Protein AF-0000000075422858 (afdb_homodimer)

Secondary structure (DSSP, 8-state):
--------HHHHHHHH--S-----GGGGSS-----GGGSGGG-HHHHS-HHHHHHHHTTTS-HHHHTTEEEEEE--SS---TTSEEEEEEE-GGGHHHHHHHHHHH-S-EEEEEE---SSGGG-HHHHHHHHHHHHHHHH-HHHHHHEEEEEE-----HHHHHS----BHHHHHHHHHT--SSEEEE--TTEEE-TTHHHHHHTTHHHHHTT-EEEE-EEEE-S--TT-SS---------SHHHHHHHHHTTSEEE--TTS-TT-STT-HHHHHH-SS-EE--S--TT---EEEEESSTTPPPPPTTSBS-HHHHHHHHHHTT--EEE-SS--EEE----TT-TTTS----HHHHHHHHHHHHHHHHHHHHHHHHHHHHTT-TTSGGGHHHHHHSHHHHHHHTTTT---TT-/--------HHHHHHHH--S-----GGGGSS-----GGGSGGG-HHHHS-HHHHHHHHTTTS-HHHHTTEEEEEE--SS---TTSEEEEEEE-GGGHHHHHHHHHHH-S-EEEEEE---SSGGG-HHHHHHHHHHHHHHHH-HHHHHHEEEEEE-----HHHHHS----BHHHHHHHHHT--SSEEEE--TTEEE-TTHHHHHHTTHHHHTTT-EEEE-EEEE-S-S----S---------SHHHHHHHHHTTSEEE--TTS-TT-STT-HHHHHH-SS-EE--S--TT---EEEEESSTTPPPPPTTSBS-HHHHHHHHHHTT--EEEPSS--EEE----TT-TTTS----HHHHHHHHHHHHHHHHHHHHHHHHHHHHTT-TTSGGGHHHHHHSHHHHHHHTTTT---TT-

Foldseek 3Di:
DPCPPPPDPVVVCCVLPPPDDDDDPPPPPDDPPPPVLVPPPPVVVVVDDPLVVQCVVPVQDDSQFSVQKAWQPPPAPADDDQLFEEEEEEDELVCVVLVVVQLVFQLAAYQYEYEAADPVHCPDPSNVVSVVVVVVVCVVDVSCSRHYGYMYTHDDDDPVVNVAPDAAFLVSVLSSLVNDNYFKYWHDDSQKHWGNCQRVQVSVCSVQQVVFAKEFAWEKEFDPVPPPPPPPPPPPVPDRWLVSQLVCVVVVGMFTDFPPDDTQPDQLHPVCLNPDPDKDFSPDDDQQGATTMMHTSDDLQDRQDRNTGPRNSSRVLLSVQQQHTYIYDSIIHMYGHDPDPPDSHNPPPPDPVSVVVRVVVSVVSNLVSLVVSVVVCSVVVNCPPSSRVSSVVSNVVSCVVVCVPVDDPVPD/DPCPPPPDPVVVCCVLPDPPDDDDPPPVPDDPPPPVLVPPPPVVVVVDDQLVVQCVVPVQDDSQQSVQKAWQPPPAPADDDQLFEEEEEEDELVCVVLVVVQLVFQLAAYQYEYEAADPVHCPDPSNVVSVVVVVVVCVVDVSCSRHYGYMYTHDDDDPVCNVAPDAAFLVSVLSSLVNDNYFKYWHDDSQKHWGNCQRVLVSVCSVQQVVFAKEFAWEKEFDPVPPPPDPDPPPPVPDRWLVSQLVCVVVVGMFTDFPPDDTQPDQLHPVCLNPDPDKDFSPDDDQQGATTMMHTSDDLQDRQDRNTGPRNSSRVLLSVQQQHTYIYDSIIHMYGHDPDPPDSHNPPPPDPVSVVVRVVVSVVSNLVSLVVSVVVCSVVVNCPPSSRVSSVVSNVVSCVVVCPPVDDPVPD

InterPro domains:
  IPR051292 Alpha-1,3-xylosyltransferase/Beta-1,3-glucuronyltransferase [PTHR12270] (73-338)

Structure (mmCIF, N/CA/C/O backbone):
data_AF-0000000075422858-model_v1
#
loop_
_entity.id
_entity.type
_entity.pdbx_description
1 polymer 'Glycosyltransferase family 49 protein'
#
loop_
_atom_site.group_PDB
_atom_site.id
_atom_site.type_symbol
_atom_site.label_atom_id
_atom_site.label_alt_id
_atom_site.label_comp_id
_atom_site.label_asym_id
_atom_site.label_entity_id
_atom_site.label_seq_id
_atom_site.pdbx_PDB_ins_code
_atom_site.Cartn_x
_atom_site.Cartn_y
_atom_site.Cartn_z
_atom_site.occupancy
_atom_site.B_iso_or_equiv
_atom_site.auth_seq_id
_atom_site.auth_comp_id
_atom_site.auth_asym_id
_atom_site.auth_atom_id
_atom_site.pdbx_PDB_model_num
ATOM 1 N N . MET A 1 1 ? -35.188 12.609 -33.375 1 19.25 1 MET A N 1
ATOM 2 C CA . MET A 1 1 ? -35.781 12.391 -32.062 1 19.25 1 MET A CA 1
ATOM 3 C C . MET A 1 1 ? -34.906 11.484 -31.203 1 19.25 1 MET A C 1
ATOM 5 O O . MET A 1 1 ? -34.75 10.297 -31.5 1 19.25 1 MET A O 1
ATOM 9 N N . ALA A 1 2 ? -33.781 11.977 -30.656 1 20.12 2 ALA A N 1
ATOM 10 C CA . ALA A 1 2 ? -32.5 11.477 -30.141 1 20.12 2 ALA A CA 1
ATOM 11 C C . ALA A 1 2 ? -32.719 10.688 -28.859 1 20.12 2 ALA A C 1
ATOM 13 O O . ALA A 1 2 ? -33.156 11.234 -27.844 1 20.12 2 ALA A O 1
ATOM 14 N N . PHE A 1 3 ? -33.25 9.516 -28.922 1 20.92 3 PHE A N 1
ATOM 15 C CA . PHE A 1 3 ? -33.719 8.656 -27.844 1 20.92 3 PHE A CA 1
ATOM 16 C C . PHE A 1 3 ? -32.625 8.391 -26.828 1 20.92 3 PHE A C 1
ATOM 18 O O . PHE A 1 3 ? -31.656 7.703 -27.125 1 20.92 3 PHE A O 1
ATOM 25 N N . SER A 1 4 ? -32.344 9.344 -26 1 22.23 4 SER A N 1
ATOM 26 C CA . SER A 1 4 ? -31.469 9.508 -24.844 1 22.23 4 SER A CA 1
ATOM 27 C C . SER A 1 4 ? -31.734 8.438 -23.797 1 22.23 4 SER A C 1
ATOM 29 O O . SER A 1 4 ? -32.781 8.461 -23.125 1 22.23 4 SER A O 1
ATOM 31 N N . ILE A 1 5 ? -31.531 7.23 -24.141 1 25.86 5 ILE A N 1
ATOM 32 C CA . ILE A 1 5 ? -31.938 6.176 -23.203 1 25.86 5 ILE A CA 1
ATOM 33 C C . ILE A 1 5 ? -31.234 6.379 -21.859 1 25.86 5 ILE A C 1
ATOM 35 O O . ILE A 1 5 ? -30 6.336 -21.781 1 25.86 5 ILE A O 1
ATOM 39 N N . LEU A 1 6 ? -31.812 7.094 -20.906 1 24.94 6 LEU A N 1
ATOM 40 C CA . LEU A 1 6 ? -31.594 7.402 -19.5 1 24.94 6 LEU A CA 1
ATOM 41 C C . LEU A 1 6 ? -31.5 6.129 -18.672 1 24.94 6 LEU A C 1
ATOM 43 O O . LEU A 1 6 ? -32.438 5.328 -18.641 1 24.94 6 LEU A O 1
ATOM 47 N N . PHE A 1 7 ? -30.406 5.492 -18.75 1 30.27 7 PHE A N 1
ATOM 48 C CA . PHE A 1 7 ? -30.266 4.359 -17.828 1 30.27 7 PHE A CA 1
ATOM 49 C C . PHE A 1 7 ? -30.688 4.75 -16.422 1 30.27 7 PHE A C 1
ATOM 51 O O . PHE A 1 7 ? -30.188 5.73 -15.867 1 30.27 7 PHE A O 1
ATOM 58 N N . SER A 1 8 ? -31.922 4.453 -16.016 1 29.77 8 SER A N 1
ATOM 59 C CA . SER A 1 8 ? -32.344 4.746 -14.648 1 29.77 8 SER A CA 1
ATOM 60 C C . SER A 1 8 ? -31.484 4.047 -13.617 1 29.77 8 SER A C 1
ATOM 62 O O . SER A 1 8 ? -30.812 3.053 -13.93 1 29.77 8 SER A O 1
ATOM 64 N N . ILE A 1 9 ? -31.266 4.668 -12.523 1 31.84 9 ILE A N 1
ATOM 65 C CA . ILE A 1 9 ? -30.625 4.262 -11.281 1 31.84 9 ILE A CA 1
ATOM 66 C C . ILE A 1 9 ? -31.078 2.854 -10.898 1 31.84 9 ILE A C 1
ATOM 68 O O . ILE A 1 9 ? -30.266 2.037 -10.445 1 31.84 9 ILE A O 1
ATOM 72 N N . THR A 1 10 ? -32.312 2.578 -11.297 1 31.08 10 THR A N 1
ATOM 73 C CA . THR A 1 10 ? -32.938 1.33 -10.883 1 31.08 10 THR A CA 1
ATOM 74 C C . THR A 1 10 ? -32.281 0.137 -11.57 1 31.08 10 THR A C 1
ATOM 76 O O . THR A 1 10 ? -32.062 -0.902 -10.938 1 31.08 10 THR A O 1
ATOM 79 N N . GLN A 1 11 ? -32.094 0.259 -12.852 1 30.33 11 GLN A N 1
ATOM 80 C CA . GLN A 1 11 ? -31.594 -0.903 -13.57 1 30.33 11 GLN A CA 1
ATOM 81 C C . GLN A 1 11 ? -30.156 -1.201 -13.195 1 30.33 11 GLN A C 1
ATOM 83 O O . GLN A 1 11 ? -29.75 -2.365 -13.102 1 30.33 11 GLN A O 1
ATOM 88 N N . LEU A 1 12 ? -29.422 -0.182 -13 1 30.98 12 LEU A N 1
ATOM 89 C CA . LEU A 1 12 ? -28.078 -0.455 -12.5 1 30.98 12 LEU A CA 1
ATOM 90 C C . LEU A 1 12 ? -28.125 -1.146 -11.141 1 30.98 12 LEU A C 1
ATOM 92 O O . LEU A 1 12 ? -27.359 -2.074 -10.883 1 30.98 12 LEU A O 1
ATOM 96 N N . VAL A 1 13 ? -29.141 -0.773 -10.359 1 32.25 13 VAL A N 1
ATOM 97 C CA . VAL A 1 13 ? -29.344 -1.353 -9.031 1 32.25 13 VAL A CA 1
ATOM 98 C C . VAL A 1 13 ? -29.781 -2.812 -9.172 1 32.25 13 VAL A C 1
ATOM 100 O O . VAL A 1 13 ? -29.25 -3.686 -8.477 1 32.25 13 VAL A O 1
ATOM 103 N N . LYS A 1 14 ? -30.891 -3.096 -9.914 1 33.5 14 LYS A N 1
ATOM 104 C CA . LYS A 1 14 ? -31.406 -4.449 -10.078 1 33.5 14 LYS A CA 1
ATOM 105 C C . LYS A 1 14 ? -30.328 -5.402 -10.578 1 33.5 14 LYS A C 1
ATOM 107 O O . LYS A 1 14 ? -30.281 -6.566 -10.172 1 33.5 14 LYS A O 1
ATOM 112 N N . TYR A 1 15 ? -29.625 -5.055 -11.633 1 29.08 15 TYR A N 1
ATOM 113 C CA . TYR A 1 15 ? -28.578 -5.875 -12.227 1 29.08 15 TYR A CA 1
ATOM 114 C C . TYR A 1 15 ? -27.438 -6.09 -11.234 1 29.08 15 TYR A C 1
ATOM 116 O O . TYR A 1 15 ? -26.859 -7.184 -11.164 1 29.08 15 TYR A O 1
ATOM 124 N N . THR A 1 16 ? -26.891 -5.02 -10.656 1 29.94 16 THR A N 1
ATOM 125 C CA . THR A 1 16 ? -25.812 -5.148 -9.688 1 29.94 16 THR A CA 1
ATOM 126 C C . THR A 1 16 ? -26.328 -5.73 -8.375 1 29.94 16 THR A C 1
ATOM 128 O O . THR A 1 16 ? -25.562 -6.293 -7.598 1 29.94 16 THR A O 1
ATOM 131 N N . PHE A 1 17 ? -27.531 -5.199 -7.891 1 32.94 17 PHE A N 1
ATOM 132 C CA . PHE A 1 17 ? -28.062 -5.445 -6.559 1 32.94 17 PHE A CA 1
ATOM 133 C C . PHE A 1 17 ? -29.156 -6.516 -6.605 1 32.94 17 PHE A C 1
ATOM 135 O O . PHE A 1 17 ? -30.344 -6.199 -6.738 1 32.94 17 PHE A O 1
ATOM 142 N N . GLY A 1 18 ? -29.016 -7.613 -7.309 1 27.75 18 GLY A N 1
ATOM 143 C CA . GLY A 1 18 ? -30.078 -8.539 -6.93 1 27.75 18 GLY A CA 1
ATOM 144 C C . GLY A 1 18 ? -30.375 -8.531 -5.441 1 27.75 18 GLY A C 1
ATOM 145 O O . GLY A 1 18 ? -29.656 -7.898 -4.664 1 27.75 18 GLY A O 1
ATOM 146 N N . ASN A 1 19 ? -31.406 -9.352 -4.879 1 25.61 19 ASN A N 1
ATOM 147 C CA . ASN A 1 19 ? -32.156 -9.375 -3.627 1 25.61 19 ASN A CA 1
ATOM 148 C C . ASN A 1 19 ? -31.219 -9.484 -2.424 1 25.61 19 ASN A C 1
ATOM 150 O O . ASN A 1 19 ? -31.203 -10.508 -1.741 1 25.61 19 ASN A O 1
ATOM 154 N N . TYR A 1 20 ? -30.031 -8.969 -2.535 1 24.62 20 TYR A N 1
ATOM 155 C CA . TYR A 1 20 ? -29.219 -9.383 -1.398 1 24.62 20 TYR A CA 1
ATOM 156 C C . TYR A 1 20 ? -29.641 -8.648 -0.131 1 24.62 20 TYR A C 1
ATOM 158 O O . TYR A 1 20 ? -29.844 -7.43 -0.153 1 24.62 20 TYR A O 1
ATOM 166 N N . GLY A 1 21 ? -30.375 -9.266 0.836 1 22.66 21 GLY A N 1
ATOM 167 C CA . GLY A 1 21 ? -30.812 -8.891 2.174 1 22.66 21 GLY A CA 1
ATOM 168 C C . GLY A 1 21 ? -29.75 -8.133 2.951 1 22.66 21 GLY A C 1
ATOM 169 O O . GLY A 1 21 ? -28.547 -8.336 2.74 1 22.66 21 GLY A O 1
ATOM 170 N N . ILE A 1 22 ? -30.016 -7.02 3.518 1 24.23 22 ILE A N 1
ATOM 171 C CA . ILE A 1 22 ? -29.484 -5.91 4.305 1 24.23 22 ILE A CA 1
ATOM 172 C C . ILE A 1 22 ? -28.844 -6.449 5.578 1 24.23 22 ILE A C 1
ATOM 174 O O . ILE A 1 22 ? -29.531 -6.977 6.457 1 24.23 22 ILE A O 1
ATOM 178 N N . TYR A 1 23 ? -27.672 -7.16 5.613 1 24.52 23 TYR A N 1
ATOM 179 C CA . TYR A 1 23 ? -27.188 -7.477 6.953 1 24.52 23 TYR A CA 1
ATOM 180 C C . TYR A 1 23 ? -26.672 -6.227 7.656 1 24.52 23 TYR A C 1
ATOM 182 O O . TYR A 1 23 ? -26.078 -5.348 7.02 1 24.52 23 TYR A O 1
ATOM 190 N N . SER A 1 24 ? -27.141 -5.832 8.789 1 23.22 24 SER A N 1
ATOM 191 C CA . SER A 1 24 ? -26.891 -4.766 9.758 1 23.22 24 SER A CA 1
ATOM 192 C C . SER A 1 24 ? -25.438 -4.746 10.195 1 23.22 24 SER A C 1
ATOM 194 O O . SER A 1 24 ? -24.859 -5.793 10.484 1 23.22 24 SER A O 1
ATOM 196 N N . SER A 1 25 ? -24.594 -3.76 9.906 1 27.94 25 SER A N 1
ATOM 197 C CA . SER A 1 25 ? -23.25 -3.273 10.188 1 27.94 25 SER A CA 1
ATOM 198 C C . SER A 1 25 ? -22.922 -3.357 11.672 1 27.94 25 SER A C 1
ATOM 200 O O . SER A 1 25 ? -21.812 -2.998 12.102 1 27.94 25 SER A O 1
ATOM 202 N N . GLU A 1 26 ? -23.859 -3.459 12.625 1 27.06 26 GLU A N 1
ATOM 203 C CA . GLU A 1 26 ? -23.547 -3.24 14.039 1 27.06 26 GLU A CA 1
ATOM 204 C C . GLU A 1 26 ? -22.484 -4.223 14.523 1 27.06 26 GLU A C 1
ATOM 206 O O . GLU A 1 26 ? -21.734 -3.92 15.453 1 27.06 26 GLU A O 1
ATOM 211 N N . PHE A 1 27 ? -22.594 -5.52 14.164 1 27.06 27 PHE A N 1
ATOM 212 C CA . PHE A 1 27 ? -22.016 -6.551 15.016 1 27.06 27 PHE A CA 1
ATOM 213 C C . PHE A 1 27 ? -20.5 -6.637 14.82 1 27.06 27 PHE A C 1
ATOM 215 O O . PHE A 1 27 ? -19.828 -7.457 15.453 1 27.06 27 PHE A O 1
ATOM 222 N N . LEU A 1 28 ? -20.047 -6.105 13.773 1 29.64 28 LEU A N 1
ATOM 223 C CA . LEU A 1 28 ? -18.672 -6.559 13.609 1 29.64 28 LEU A CA 1
ATOM 224 C C . LEU A 1 28 ? -17.75 -5.82 14.57 1 29.64 28 LEU A C 1
ATOM 226 O O . LEU A 1 28 ? -16.516 -5.848 14.406 1 29.64 28 LEU A O 1
ATOM 230 N N . GLU A 1 29 ? -18.188 -4.953 15.406 1 30.06 29 GLU A N 1
ATOM 231 C CA . GLU A 1 29 ? -17.25 -4.184 16.219 1 30.06 29 GLU A CA 1
ATOM 232 C C . GLU A 1 29 ? -16.312 -5.102 17 1 30.06 29 GLU A C 1
ATOM 234 O O . GLU A 1 29 ? -15.086 -4.953 16.922 1 30.06 29 GLU A O 1
ATOM 239 N N . ASN A 1 30 ? -16.562 -5.23 18.438 1 29.98 30 ASN A N 1
ATOM 240 C CA . ASN A 1 30 ? -15.695 -5.254 19.609 1 29.98 30 ASN A CA 1
ATOM 241 C C . ASN A 1 30 ? -15.172 -6.656 19.906 1 29.98 30 ASN A C 1
ATOM 243 O O . ASN A 1 30 ? -14.742 -6.949 21.016 1 29.98 30 ASN A O 1
ATOM 247 N N . GLN A 1 31 ? -15.734 -7.648 19.25 1 27.81 31 GLN A N 1
ATOM 248 C CA . GLN A 1 31 ? -15.133 -8.773 19.953 1 27.81 31 GLN A CA 1
ATOM 249 C C . GLN A 1 31 ? -13.68 -8.977 19.531 1 27.81 31 GLN A C 1
ATOM 251 O O . GLN A 1 31 ? -13.391 -9.062 18.328 1 27.81 31 GLN A O 1
ATOM 256 N N . PRO A 1 32 ? -12.719 -8.641 20.469 1 30.05 32 PRO A N 1
ATOM 257 C CA . PRO A 1 32 ? -11.328 -8.992 20.172 1 30.05 32 PRO A CA 1
ATOM 258 C C . PRO A 1 32 ? -11.188 -10.391 19.578 1 30.05 32 PRO A C 1
ATOM 260 O O . PRO A 1 32 ? -11.586 -11.375 20.203 1 30.05 32 PRO A O 1
ATOM 263 N N . ILE A 1 33 ? -11.508 -10.547 18.391 1 31 33 ILE A N 1
ATOM 264 C CA . ILE A 1 33 ? -11.117 -11.852 17.859 1 31 33 ILE A CA 1
ATOM 265 C C . ILE A 1 33 ? -9.664 -12.141 18.203 1 31 33 ILE A C 1
ATOM 267 O O . ILE A 1 33 ? -8.758 -11.383 17.844 1 31 33 ILE A O 1
ATOM 271 N N . PHE A 1 34 ? -9.5 -12.914 19.25 1 29.61 34 PHE A N 1
ATOM 272 C CA . PHE A 1 34 ? -8.164 -13.375 19.625 1 29.61 34 PHE A CA 1
ATOM 273 C C . PHE A 1 34 ? -7.395 -13.867 18.406 1 29.61 34 PHE A C 1
ATOM 275 O O . PHE A 1 34 ? -7.773 -14.859 17.781 1 29.61 34 PHE A O 1
ATOM 282 N N . ARG A 1 35 ? -6.949 -12.906 17.781 1 40.59 35 ARG A N 1
ATOM 283 C CA . ARG A 1 35 ? -6.07 -13.289 16.672 1 40.59 35 ARG A CA 1
ATOM 284 C C . ARG A 1 35 ? -4.902 -14.133 17.172 1 40.59 35 ARG A C 1
ATOM 286 O O . ARG A 1 35 ? -4.254 -13.781 18.156 1 40.59 35 ARG A O 1
ATOM 293 N N . THR A 1 36 ? -4.922 -15.391 16.906 1 37.66 36 THR A N 1
ATOM 294 C CA . THR A 1 36 ? -3.854 -16.328 17.234 1 37.66 36 THR A CA 1
ATOM 295 C C . THR A 1 36 ? -2.49 -15.648 17.141 1 37.66 36 THR A C 1
ATOM 297 O O . THR A 1 36 ? -1.527 -16.094 17.766 1 37.66 36 THR A O 1
ATOM 300 N N . TYR A 1 37 ? -2.406 -14.703 16.312 1 36.22 37 TYR A N 1
ATOM 301 C CA . TYR A 1 37 ? -1.07 -14.148 16.125 1 36.22 37 TYR A CA 1
ATOM 302 C C . TYR A 1 37 ? -0.762 -13.109 17.203 1 36.22 37 TYR A C 1
ATOM 304 O O . TYR A 1 37 ? 0.375 -12.648 17.328 1 36.22 37 TYR A O 1
ATOM 312 N N . ASP A 1 38 ? -1.725 -12.586 17.812 1 37.56 38 ASP A N 1
ATOM 313 C CA . ASP A 1 38 ? -1.396 -11.641 18.875 1 37.56 38 ASP A CA 1
ATOM 314 C C . ASP A 1 38 ? -0.76 -12.352 20.078 1 37.56 38 ASP A C 1
ATOM 316 O O . ASP A 1 38 ? -0.348 -11.703 21.031 1 37.56 38 ASP A O 1
ATOM 320 N N . THR A 1 39 ? -0.946 -13.633 20.125 1 33.53 39 THR A N 1
ATOM 321 C CA . THR A 1 39 ? -0.205 -14.305 21.188 1 33.53 39 THR A CA 1
ATOM 322 C C . THR A 1 39 ? 1.271 -14.43 20.828 1 33.53 39 THR A C 1
ATOM 324 O O . THR A 1 39 ? 1.619 -14.508 19.641 1 33.53 39 THR A O 1
ATOM 327 N N . HIS A 1 40 ? 2.258 -14.062 21.656 1 39 40 HIS A N 1
ATOM 328 C CA . HIS A 1 40 ? 3.713 -13.969 21.625 1 39 40 HIS A CA 1
ATOM 329 C C . HIS A 1 40 ? 4.324 -15.125 20.844 1 39 40 HIS A C 1
ATOM 331 O O . HIS A 1 40 ? 5.43 -15.008 20.312 1 39 40 HIS A O 1
ATOM 337 N N . ARG A 1 41 ? 3.826 -16.281 20.922 1 35.06 41 ARG A N 1
ATOM 338 C CA . ARG A 1 41 ? 4.621 -17.422 20.516 1 35.06 41 ARG A CA 1
ATOM 339 C C . ARG A 1 41 ? 4.773 -17.469 18.984 1 35.06 41 ARG A C 1
ATOM 341 O O . ARG A 1 41 ? 5.828 -17.828 18.484 1 35.06 41 ARG A O 1
ATOM 348 N N . ASN A 1 42 ? 3.699 -17.453 18.281 1 38.41 42 ASN A N 1
ATOM 349 C CA . ASN A 1 42 ? 3.869 -17.625 16.844 1 38.41 42 ASN A CA 1
ATOM 350 C C . ASN A 1 42 ? 3.941 -16.281 16.125 1 38.41 42 ASN A C 1
ATOM 352 O O . ASN A 1 42 ? 3.295 -16.094 15.086 1 38.41 42 ASN A O 1
ATOM 356 N N . SER A 1 43 ? 4.234 -15.219 16.75 1 50.22 43 SER A N 1
ATOM 357 C CA . SER A 1 43 ? 4.082 -13.992 15.969 1 50.22 43 SER A CA 1
ATOM 358 C C . SER A 1 43 ? 5.047 -13.961 14.789 1 50.22 43 SER A C 1
ATOM 360 O O . SER A 1 43 ? 6.246 -13.727 14.969 1 50.22 43 SER A O 1
ATOM 362 N N . PRO A 1 44 ? 4.73 -14.711 13.695 1 54.44 44 PRO A N 1
ATOM 363 C CA . PRO A 1 44 ? 5.547 -14.812 12.484 1 54.44 44 PRO A CA 1
ATOM 364 C C . PRO A 1 44 ? 6.121 -13.469 12.047 1 54.44 44 PRO A C 1
ATOM 366 O O . PRO A 1 44 ? 7.199 -13.422 11.445 1 54.44 44 PRO A O 1
ATOM 369 N N . LEU A 1 45 ? 5.371 -12.398 12.531 1 62.59 45 LEU A N 1
ATOM 370 C CA . LEU A 1 45 ? 5.965 -11.125 12.133 1 62.59 45 LEU A CA 1
ATOM 371 C C . LEU A 1 45 ? 7.285 -10.891 12.859 1 62.59 45 LEU A C 1
ATOM 373 O O . LEU A 1 45 ? 8.18 -10.219 12.336 1 62.59 45 LEU A O 1
ATOM 377 N N . SER A 1 46 ? 7.41 -11.625 13.938 1 57.88 46 SER A N 1
ATOM 378 C CA . SER A 1 46 ? 8.625 -11.43 14.727 1 57.88 46 SER A CA 1
ATOM 379 C C . SER A 1 46 ? 9.82 -12.102 14.07 1 57.88 46 SER A C 1
ATOM 381 O O . SER A 1 46 ? 10.969 -11.703 14.305 1 57.88 46 SER A O 1
ATOM 383 N N . GLU A 1 47 ? 9.531 -13.094 13.273 1 63.56 47 GLU A N 1
ATOM 384 C CA . GLU A 1 47 ? 10.625 -13.797 12.609 1 63.56 47 GLU A CA 1
ATOM 385 C C . GLU A 1 47 ? 11.039 -13.078 11.328 1 63.56 47 GLU A C 1
ATOM 387 O O . GLU A 1 47 ? 12.125 -13.328 10.797 1 63.56 47 GLU A O 1
ATOM 392 N N . MET A 1 48 ? 10.289 -12.133 11.023 1 75.06 48 MET A N 1
ATOM 393 C CA . MET A 1 48 ? 10.57 -11.414 9.789 1 75.06 48 MET A CA 1
ATOM 394 C C . MET A 1 48 ? 11.508 -10.234 10.039 1 75.06 48 MET A C 1
ATOM 396 O O . MET A 1 48 ? 11.438 -9.594 11.086 1 75.06 48 MET A O 1
ATOM 400 N N . THR A 1 49 ? 12.398 -10.016 9.094 1 72.81 49 THR A N 1
ATOM 401 C CA . THR A 1 49 ? 13.273 -8.859 9.203 1 72.81 49 THR A CA 1
ATOM 402 C C . THR A 1 49 ? 12.477 -7.562 9.109 1 72.81 49 THR A C 1
ATOM 404 O O . THR A 1 49 ? 11.414 -7.527 8.492 1 72.81 49 THR A O 1
ATOM 407 N N . ASN A 1 50 ? 12.953 -6.52 9.734 1 73.06 50 ASN A N 1
ATOM 408 C CA . ASN A 1 50 ? 12.32 -5.207 9.633 1 73.06 50 ASN A CA 1
ATOM 409 C C . ASN A 1 50 ? 12.289 -4.711 8.188 1 73.06 50 ASN A C 1
ATOM 411 O O . ASN A 1 50 ? 11.336 -4.066 7.77 1 73.06 50 ASN A O 1
ATOM 415 N N . LYS A 1 51 ? 13.344 -5.082 7.578 1 77 51 LYS A N 1
ATOM 416 C CA . LYS A 1 51 ? 13.406 -4.684 6.172 1 77 51 LYS A CA 1
ATOM 417 C C . LYS A 1 51 ? 12.234 -5.258 5.383 1 77 51 LYS A C 1
ATOM 419 O O . LYS A 1 51 ? 11.594 -4.543 4.613 1 77 51 LYS A O 1
ATOM 424 N N . HIS A 1 52 ? 12 -6.484 5.633 1 80.44 52 HIS A N 1
ATOM 425 C CA . HIS A 1 52 ? 10.898 -7.141 4.93 1 80.44 52 HIS A CA 1
ATOM 426 C C . HIS A 1 52 ? 9.555 -6.574 5.363 1 80.44 52 HIS A C 1
ATOM 428 O O . HIS A 1 52 ? 8.688 -6.305 4.523 1 80.44 52 HIS A O 1
ATOM 434 N N . ARG A 1 53 ? 9.383 -6.297 6.602 1 83.38 53 ARG A N 1
ATOM 435 C CA . ARG A 1 53 ? 8.133 -5.742 7.109 1 83.38 53 ARG A CA 1
ATOM 436 C C . ARG A 1 53 ? 7.883 -4.352 6.535 1 83.38 53 ARG A C 1
ATOM 438 O O . ARG A 1 53 ? 6.801 -4.078 6.016 1 83.38 53 ARG A O 1
ATOM 445 N N . PHE A 1 54 ? 8.898 -3.5 6.512 1 85.25 54 PHE A N 1
ATOM 446 C CA . PHE A 1 54 ? 8.734 -2.121 6.062 1 85.25 54 PHE A CA 1
ATOM 447 C C . PHE A 1 54 ? 8.539 -2.061 4.555 1 85.25 54 PHE A C 1
ATOM 449 O O . PHE A 1 54 ? 7.844 -1.179 4.047 1 85.25 54 PHE A O 1
ATOM 456 N N . SER A 1 55 ? 9.156 -3.027 3.893 1 86.69 55 SER A N 1
ATOM 457 C CA . SER A 1 55 ? 8.984 -3.055 2.443 1 86.69 55 SER A CA 1
ATOM 458 C C . SER A 1 55 ? 7.52 -3.205 2.057 1 86.69 55 SER A C 1
ATOM 460 O O . SER A 1 55 ? 7.066 -2.609 1.077 1 86.69 55 SER A O 1
ATOM 462 N N . LYS A 1 56 ? 6.809 -3.994 2.865 1 89.5 56 LYS A N 1
ATOM 463 C CA . LYS A 1 56 ? 5.387 -4.164 2.578 1 89.5 56 LYS A CA 1
ATOM 464 C C . LYS A 1 56 ? 4.562 -3.029 3.184 1 89.5 56 LYS A C 1
ATOM 466 O O . LYS A 1 56 ? 3.551 -2.617 2.615 1 89.5 56 LYS A O 1
ATOM 471 N N . ILE A 1 57 ? 4.973 -2.516 4.293 1 88.44 57 ILE A N 1
ATOM 472 C CA . ILE A 1 57 ? 4.281 -1.406 4.945 1 88.44 57 ILE A CA 1
ATOM 473 C C . ILE A 1 57 ? 4.297 -0.182 4.031 1 88.44 57 ILE A C 1
ATOM 475 O O . ILE A 1 57 ? 3.322 0.568 3.973 1 88.44 57 ILE A O 1
ATOM 479 N N . HIS A 1 58 ? 5.383 0.001 3.369 1 90.06 58 HIS A N 1
ATOM 480 C CA . HIS A 1 58 ? 5.547 1.121 2.451 1 90.06 58 HIS A CA 1
ATOM 481 C C . HIS A 1 58 ? 5.801 0.634 1.028 1 90.06 58 HIS A C 1
ATOM 483 O O . HIS A 1 58 ? 6.758 1.065 0.381 1 90.06 58 HIS A O 1
ATOM 489 N N . ALA A 1 59 ? 4.883 -0.16 0.55 1 85.94 59 ALA A N 1
ATOM 490 C CA . ALA A 1 59 ? 5.051 -0.9 -0.697 1 85.94 59 ALA A CA 1
ATOM 491 C C . ALA A 1 59 ? 5.113 0.046 -1.893 1 85.94 59 ALA A C 1
ATOM 493 O O . ALA A 1 59 ? 5.609 -0.321 -2.959 1 85.94 59 ALA A O 1
ATOM 494 N N . TYR A 1 60 ? 4.672 1.289 -1.774 1 83.56 60 TYR A N 1
ATOM 495 C CA . TYR A 1 60 ? 4.594 2.189 -2.92 1 83.56 60 TYR A CA 1
ATOM 496 C C . TYR A 1 60 ? 5.734 3.201 -2.898 1 83.56 60 TYR A C 1
ATOM 498 O O . TYR A 1 60 ? 5.801 4.086 -3.754 1 83.56 60 TYR A O 1
ATOM 506 N N . SER A 1 61 ? 6.562 3.068 -1.917 1 84.44 61 SER A N 1
ATOM 507 C CA . SER A 1 61 ? 7.73 3.941 -1.816 1 84.44 61 SER A CA 1
ATOM 508 C C . SER A 1 61 ? 9.008 3.201 -2.199 1 84.44 61 SER A C 1
ATOM 510 O O . SER A 1 61 ? 9.102 1.984 -2.029 1 84.44 61 SER A O 1
ATOM 512 N N . PRO A 1 62 ? 9.969 3.916 -2.748 1 81.06 62 PRO A N 1
ATOM 513 C CA . PRO A 1 62 ? 11.219 3.258 -3.135 1 81.06 62 PRO A CA 1
ATOM 514 C C . PRO A 1 62 ? 11.914 2.576 -1.96 1 81.06 62 PRO A C 1
ATOM 516 O O . PRO A 1 62 ? 11.906 3.102 -0.844 1 81.06 62 PRO A O 1
ATOM 519 N N . HIS A 1 63 ? 12.562 1.483 -2.236 1 79 63 HIS A N 1
ATOM 520 C CA . HIS A 1 63 ? 13.258 0.711 -1.209 1 79 63 HIS A CA 1
ATOM 521 C C . HIS A 1 63 ? 14.344 1.537 -0.539 1 79 63 HIS A C 1
ATOM 523 O O . HIS A 1 63 ? 14.594 1.39 0.66 1 79 63 HIS A O 1
ATOM 529 N N . THR A 1 64 ? 14.969 2.355 -1.28 1 79.25 64 THR A N 1
ATOM 530 C CA . THR A 1 64 ? 16.062 3.158 -0.744 1 79.25 64 THR A CA 1
ATOM 531 C C . THR A 1 64 ? 15.562 4.102 0.344 1 79.25 64 THR A C 1
ATOM 533 O O . THR A 1 64 ? 16.297 4.43 1.278 1 79.25 64 THR A O 1
ATOM 536 N N . LEU A 1 65 ? 14.352 4.512 0.187 1 85 65 LEU A N 1
ATOM 537 C CA . LEU A 1 65 ? 13.719 5.359 1.192 1 85 65 LEU A CA 1
ATOM 538 C C . LEU A 1 65 ? 13.258 4.531 2.387 1 85 65 LEU A C 1
ATOM 540 O O . LEU A 1 65 ? 13.562 4.867 3.533 1 85 65 LEU A O 1
ATOM 544 N N . VAL A 1 66 ? 12.68 3.447 2.088 1 86.69 66 VAL A N 1
ATOM 545 C CA . VAL A 1 66 ? 12.047 2.604 3.096 1 86.69 66 VAL A CA 1
ATOM 546 C C . VAL A 1 66 ? 13.117 1.973 3.984 1 86.69 66 VAL A C 1
ATOM 548 O O . VAL A 1 66 ? 12.938 1.864 5.199 1 86.69 66 VAL A O 1
ATOM 551 N N . ASP A 1 67 ? 14.219 1.648 3.395 1 81.62 67 ASP A N 1
ATOM 552 C CA . ASP A 1 67 ? 15.305 0.994 4.125 1 81.62 67 ASP A CA 1
ATOM 553 C C . ASP A 1 67 ? 16.047 1.99 5.008 1 81.62 67 ASP A C 1
ATOM 555 O O . ASP A 1 67 ? 16.828 1.595 5.875 1 81.62 67 ASP A O 1
ATOM 559 N N . SER A 1 68 ? 15.75 3.217 4.906 1 85.5 68 SER A N 1
ATOM 560 C CA . SER A 1 68 ? 16.516 4.246 5.605 1 85.5 68 SER A CA 1
ATOM 561 C C . SER A 1 68 ? 15.727 4.805 6.789 1 85.5 68 SER A C 1
ATOM 563 O O . SER A 1 68 ? 16.141 5.793 7.398 1 85.5 68 SER A O 1
ATOM 565 N N . ILE A 1 69 ? 14.625 4.191 7.102 1 89.12 69 ILE A N 1
ATOM 566 C CA . ILE A 1 69 ? 13.781 4.664 8.195 1 89.12 69 ILE A CA 1
ATOM 567 C C . ILE A 1 69 ? 14.367 4.207 9.531 1 89.12 69 ILE A C 1
ATOM 569 O O . ILE A 1 69 ? 14.688 3.025 9.703 1 89.12 69 ILE A O 1
ATOM 573 N N . HIS A 1 70 ? 14.547 5.102 10.461 1 87.5 70 HIS A N 1
ATOM 574 C CA . HIS A 1 70 ? 14.914 4.836 11.844 1 87.5 70 HIS A CA 1
ATOM 575 C C . HIS A 1 70 ? 13.852 5.359 12.805 1 87.5 70 HIS A C 1
ATOM 577 O O . HIS A 1 70 ? 13.961 6.477 13.312 1 87.5 70 HIS A O 1
ATOM 583 N N . PRO A 1 71 ? 12.859 4.457 13.086 1 89 71 PRO A N 1
ATOM 584 C CA . PRO A 1 71 ? 11.766 4.91 13.945 1 89 71 PRO A CA 1
ATOM 585 C C . PRO A 1 71 ? 12.227 5.199 15.375 1 89 71 PRO A C 1
ATOM 587 O O . PRO A 1 71 ? 13.109 4.516 15.891 1 89 71 PRO A O 1
ATOM 590 N N . TYR A 1 72 ? 11.656 6.211 16.031 1 89.88 72 TYR A N 1
ATOM 591 C CA . TYR A 1 72 ? 11.938 6.578 17.406 1 89.88 72 TYR A CA 1
ATOM 592 C C . TYR A 1 72 ? 13.438 6.75 17.625 1 89.88 72 TYR A C 1
ATOM 594 O O . TYR A 1 72 ? 13.984 6.254 18.609 1 89.88 72 TYR A O 1
ATOM 602 N N . TYR A 1 73 ? 14.039 7.285 16.641 1 89.81 73 TYR A N 1
ATOM 603 C CA . TYR A 1 73 ? 15.453 7.586 16.828 1 89.81 73 TYR A CA 1
ATOM 604 C C . TYR A 1 73 ? 15.664 8.43 18.078 1 89.81 73 TYR A C 1
ATOM 606 O O . TYR A 1 73 ? 16.656 8.25 18.797 1 89.81 73 TYR A O 1
ATOM 614 N N . ILE A 1 74 ? 14.883 9.375 18.25 1 89.75 74 ILE A N 1
ATOM 615 C CA . ILE A 1 74 ? 14.688 10.039 19.547 1 89.75 74 ILE A CA 1
ATOM 616 C C . ILE A 1 74 ? 13.25 9.836 20.016 1 89.75 74 ILE A C 1
ATOM 618 O O . ILE A 1 74 ? 12.312 10.305 19.375 1 89.75 74 ILE A O 1
ATOM 622 N N . ARG A 1 75 ? 13.109 9.188 21.125 1 88.81 75 ARG A N 1
ATOM 623 C CA . ARG A 1 75 ? 11.781 8.883 21.641 1 88.81 75 ARG A CA 1
ATOM 624 C C . ARG A 1 75 ? 11.438 9.781 22.828 1 88.81 75 ARG A C 1
ATOM 626 O O . ARG A 1 75 ? 12.273 10.023 23.688 1 88.81 75 ARG A O 1
ATOM 633 N N . ALA A 1 76 ? 10.234 10.266 22.75 1 91.94 76 ALA A N 1
ATOM 634 C CA . ALA A 1 76 ? 9.75 11.078 23.875 1 91.94 76 ALA A CA 1
ATOM 635 C C . ALA A 1 76 ? 9.719 10.273 25.156 1 91.94 76 ALA A C 1
ATOM 637 O O . ALA A 1 76 ? 9.414 9.07 25.141 1 91.94 76 ALA A O 1
ATOM 638 N N . GLU A 1 77 ? 9.852 10.844 26.266 1 90.38 77 GLU A N 1
ATOM 639 C CA . GLU A 1 77 ? 9.938 10.188 27.562 1 90.38 77 GLU A CA 1
ATOM 640 C C . GLU A 1 77 ? 8.547 9.898 28.125 1 90.38 77 GLU A C 1
ATOM 642 O O . GLU A 1 77 ? 8.359 8.922 28.859 1 90.38 77 GLU A O 1
ATOM 647 N N . SER A 1 78 ? 7.664 10.664 27.734 1 91.12 78 SER A N 1
ATOM 648 C CA . SER A 1 78 ? 6.336 10.539 28.328 1 91.12 78 SER A CA 1
ATOM 649 C C . SER A 1 78 ? 5.566 9.367 27.703 1 91.12 78 SER A C 1
ATOM 651 O O . SER A 1 78 ? 5.793 9.008 26.562 1 91.12 78 SER A O 1
ATOM 653 N N . LYS A 1 79 ? 4.754 8.828 28.562 1 89.75 79 LYS A N 1
ATOM 654 C CA . LYS A 1 79 ? 3.691 7.957 28.062 1 89.75 79 LYS A CA 1
ATOM 655 C C . LYS A 1 79 ? 2.412 8.75 27.797 1 89.75 79 LYS A C 1
ATOM 657 O O . LYS A 1 79 ? 2.057 9.648 28.562 1 89.75 79 LYS A O 1
ATOM 662 N N . PHE A 1 80 ? 1.827 8.469 26.734 1 93.38 80 PHE A N 1
ATOM 663 C CA . PHE A 1 80 ? 0.649 9.234 26.359 1 93.38 80 PHE A CA 1
ATOM 664 C C . PHE A 1 80 ? -0.622 8.422 26.562 1 93.38 80 PHE A C 1
ATOM 666 O O . PHE A 1 80 ? -0.621 7.203 26.375 1 93.38 80 PHE A O 1
ATOM 673 N N . LYS A 1 81 ? -1.613 9.117 26.984 1 92.25 81 LYS A N 1
ATOM 674 C CA . LYS A 1 81 ? -2.92 8.469 27.016 1 92.25 81 LYS A CA 1
ATOM 675 C C . LYS A 1 81 ? -3.412 8.148 25.609 1 92.25 81 LYS A C 1
ATOM 677 O O . LYS A 1 81 ? -3.219 8.938 24.688 1 92.25 81 LYS A O 1
ATOM 682 N N . PRO A 1 82 ? -4.047 7.02 25.453 1 88.81 82 PRO A N 1
ATOM 683 C CA . PRO A 1 82 ? -4.508 6.629 24.125 1 88.81 82 PRO A CA 1
ATOM 684 C C . PRO A 1 82 ? -5.469 7.648 23.516 1 88.81 82 PRO A C 1
ATOM 686 O O . PRO A 1 82 ? -5.504 7.812 22.297 1 88.81 82 PRO A O 1
ATOM 689 N N . ASP A 1 83 ? -6.254 8.312 24.344 1 92.19 83 ASP A N 1
ATOM 690 C CA . ASP A 1 83 ? -7.27 9.219 23.812 1 92.19 83 ASP A CA 1
ATOM 691 C C . ASP A 1 83 ? -6.699 10.617 23.594 1 92.19 83 ASP A C 1
ATOM 693 O O . ASP A 1 83 ? -7.445 11.562 23.328 1 92.19 83 ASP A O 1
ATOM 697 N N . ASP A 1 84 ? -5.383 10.734 23.734 1 95.88 84 ASP A N 1
ATOM 698 C CA . ASP A 1 84 ? -4.73 12 23.391 1 95.88 84 ASP A CA 1
ATOM 699 C C . ASP A 1 84 ? -4.594 12.156 21.875 1 95.88 84 ASP A C 1
ATOM 701 O O . ASP A 1 84 ? -4.941 11.258 21.125 1 95.88 84 ASP A O 1
ATOM 705 N N . VAL A 1 85 ? -4.227 13.359 21.438 1 97.56 85 VAL A N 1
ATOM 706 C CA . VAL A 1 85 ? -4.102 13.68 20.031 1 97.56 85 VAL A CA 1
ATOM 707 C C . VAL A 1 85 ? -2.643 13.977 19.688 1 97.56 85 VAL A C 1
ATOM 709 O O . VAL A 1 85 ? -2.031 14.867 20.297 1 97.56 85 VAL A O 1
ATOM 712 N N . THR A 1 86 ? -2.066 13.227 18.797 1 97.81 86 THR A N 1
ATOM 713 C CA . THR A 1 86 ? -0.692 13.445 18.359 1 97.81 86 THR A CA 1
ATOM 714 C C . THR A 1 86 ? -0.659 14.273 17.078 1 97.81 86 THR A C 1
ATOM 716 O O . THR A 1 86 ? -1.341 13.953 16.094 1 97.81 86 THR A O 1
ATOM 719 N N . VAL A 1 87 ? 0.108 15.344 17.078 1 97.69 87 VAL A N 1
ATOM 720 C CA . VAL A 1 87 ? 0.4 16.062 15.844 1 97.69 87 VAL A CA 1
ATOM 721 C C . VAL A 1 87 ? 1.466 15.312 15.055 1 97.69 87 VAL A C 1
ATOM 723 O O . VAL A 1 87 ? 2.486 14.898 15.609 1 97.69 87 VAL A O 1
ATOM 726 N N . ILE A 1 88 ? 1.18 15.094 13.773 1 97.12 88 ILE A N 1
ATOM 727 C CA . ILE A 1 88 ? 2.217 14.555 12.898 1 97.12 88 ILE A CA 1
ATOM 728 C C . ILE A 1 88 ? 2.801 15.68 12.047 1 97.12 88 ILE A C 1
ATOM 730 O O . ILE A 1 88 ? 2.07 16.562 11.578 1 97.12 88 ILE A O 1
ATOM 734 N N . THR A 1 89 ? 4.148 15.688 11.898 1 93.5 89 THR A N 1
ATOM 735 C CA . THR A 1 89 ? 4.77 16.781 11.156 1 93.5 89 THR A CA 1
ATOM 736 C C . THR A 1 89 ? 6.055 16.312 10.484 1 93.5 89 THR A C 1
ATOM 738 O O . THR A 1 89 ? 6.602 15.266 10.836 1 93.5 89 THR A O 1
ATOM 741 N N . PHE A 1 90 ? 6.414 17.031 9.43 1 91.62 90 PHE A N 1
ATOM 742 C CA . PHE A 1 90 ? 7.648 16.844 8.68 1 91.62 90 PHE A CA 1
ATOM 743 C C . PHE A 1 90 ? 8.656 17.938 9 1 91.62 90 PHE A C 1
ATOM 745 O O . PHE A 1 90 ? 8.297 19.109 9.07 1 91.62 90 PHE A O 1
ATOM 752 N N . VAL A 1 91 ? 9.906 17.516 9.258 1 90.06 91 VAL A N 1
ATOM 753 C CA . VAL A 1 91 ? 10.922 18.5 9.633 1 90.06 91 VAL A CA 1
ATOM 754 C C . VAL A 1 91 ? 12.219 18.203 8.891 1 90.06 91 VAL A C 1
ATOM 756 O O . VAL A 1 91 ? 12.523 17.047 8.586 1 90.06 91 VAL A O 1
ATOM 759 N N . THR A 1 92 ? 12.93 19.234 8.523 1 88.88 92 THR A N 1
ATOM 760 C CA . THR A 1 92 ? 14.289 19.141 8.008 1 88.88 92 THR A CA 1
ATOM 761 C C . THR A 1 92 ? 15.297 19.719 9 1 88.88 92 THR A C 1
ATOM 763 O O . THR A 1 92 ? 14.906 20.344 9.984 1 88.88 92 THR A O 1
ATOM 766 N N . HIS A 1 93 ? 16.578 19.484 8.734 1 89.12 93 HIS A N 1
ATOM 767 C CA . HIS A 1 93 ? 17.609 19.844 9.695 1 89.12 93 HIS A CA 1
ATOM 768 C C . HIS A 1 93 ? 17.656 21.359 9.906 1 89.12 93 HIS A C 1
ATOM 770 O O . HIS A 1 93 ? 18.094 21.828 10.961 1 89.12 93 HIS A O 1
ATOM 776 N N . ASN A 1 94 ? 17.188 22.094 8.961 1 86.44 94 ASN A N 1
ATOM 777 C CA . ASN A 1 94 ? 17.266 23.547 9.047 1 86.44 94 ASN A CA 1
ATOM 778 C C . ASN A 1 94 ? 15.992 24.141 9.664 1 86.44 94 ASN A C 1
ATOM 780 O O . ASN A 1 94 ? 15.852 25.359 9.75 1 86.44 94 ASN A O 1
ATOM 784 N N . ARG A 1 95 ? 15.078 23.328 10.141 1 85.06 95 ARG A N 1
ATOM 785 C CA . ARG A 1 95 ? 13.812 23.859 10.641 1 85.06 95 ARG A CA 1
ATOM 786 C C . ARG A 1 95 ? 13.523 23.344 12.047 1 85.06 95 ARG A C 1
ATOM 788 O O . ARG A 1 95 ? 12.367 23.109 12.406 1 85.06 95 ARG A O 1
ATOM 795 N N . LEU A 1 96 ? 14.484 23.172 12.758 1 89 96 LEU A N 1
ATOM 796 C CA . LEU A 1 96 ? 14.328 22.688 14.125 1 89 96 LEU A CA 1
ATOM 797 C C . LEU A 1 96 ? 13.641 23.734 15 1 89 96 LEU A C 1
ATOM 799 O O . LEU A 1 96 ? 12.883 23.375 15.906 1 89 96 LEU A O 1
ATOM 803 N N . ASN A 1 97 ? 13.898 24.953 14.734 1 85.69 97 ASN A N 1
ATOM 804 C CA . ASN A 1 97 ? 13.258 26.016 15.5 1 85.69 97 ASN A CA 1
ATOM 805 C C . ASN A 1 97 ? 11.742 25.984 15.328 1 85.69 97 ASN A C 1
ATOM 807 O O . ASN A 1 97 ? 11 26.312 16.25 1 85.69 97 ASN A O 1
ATOM 811 N N . GLU A 1 98 ? 11.328 25.688 14.172 1 85.31 98 GLU A N 1
ATOM 812 C CA . GLU A 1 98 ? 9.891 25.578 13.922 1 85.31 98 GLU A CA 1
ATOM 813 C C . GLU A 1 98 ? 9.281 24.422 14.711 1 85.31 98 GLU A C 1
ATOM 815 O O . GLU A 1 98 ? 8.141 24.516 15.18 1 85.31 98 GLU A O 1
ATOM 820 N N . LEU A 1 99 ? 10 23.391 14.797 1 89.06 99 LEU A N 1
ATOM 821 C CA . LEU A 1 99 ? 9.539 22.266 15.594 1 89.06 99 LEU A CA 1
ATOM 822 C C . LEU A 1 99 ? 9.414 22.656 17.062 1 89.06 99 LEU A C 1
ATOM 824 O O . LEU A 1 99 ? 8.445 22.281 17.734 1 89.06 99 LEU A O 1
ATOM 828 N N . VAL A 1 100 ? 10.359 23.391 17.531 1 89.56 100 VAL A N 1
ATOM 829 C CA . VAL A 1 100 ? 10.336 23.859 18.906 1 89.56 100 VAL A CA 1
ATOM 830 C C . VAL A 1 100 ? 9.117 24.75 19.141 1 89.56 100 VAL A C 1
ATOM 832 O O . VAL A 1 100 ? 8.398 24.578 20.125 1 89.56 100 VAL A O 1
ATOM 835 N N . ARG A 1 101 ? 8.898 25.594 18.25 1 86.5 101 ARG A N 1
ATOM 836 C CA . ARG A 1 101 ? 7.754 26.5 18.359 1 86.5 101 ARG A CA 1
ATOM 837 C C . ARG A 1 101 ? 6.441 25.719 18.344 1 86.5 101 ARG A C 1
ATOM 839 O O . ARG A 1 101 ? 5.539 26 19.125 1 86.5 101 ARG A O 1
ATOM 846 N N . LEU A 1 102 ? 6.32 24.797 17.453 1 89.88 102 LEU A N 1
ATOM 847 C CA . LEU A 1 102 ? 5.133 23.953 17.406 1 89.88 102 LEU A CA 1
ATOM 848 C C . LEU A 1 102 ? 4.895 23.25 18.734 1 89.88 102 LEU A C 1
ATOM 850 O O . LEU A 1 102 ? 3.766 23.203 19.234 1 89.88 102 LEU A O 1
ATOM 854 N N . ALA A 1 103 ? 5.922 22.734 19.281 1 91.38 103 ALA A N 1
ATOM 855 C CA . ALA A 1 103 ? 5.816 22.016 20.531 1 91.38 103 ALA A CA 1
ATOM 856 C C . ALA A 1 103 ? 5.344 22.938 21.656 1 91.38 103 ALA A C 1
ATOM 858 O O . ALA A 1 103 ? 4.551 22.531 22.516 1 91.38 103 ALA A O 1
ATOM 859 N N . GLU A 1 104 ? 5.832 24.109 21.672 1 88.81 104 GLU A N 1
ATOM 860 C CA . GLU A 1 104 ? 5.465 25.062 22.703 1 88.81 104 GLU A CA 1
ATOM 861 C C . GLU A 1 104 ? 4 25.484 22.578 1 88.81 104 GLU A C 1
ATOM 863 O O . GLU A 1 104 ? 3.338 25.734 23.594 1 88.81 104 GLU A O 1
ATOM 868 N N . LEU A 1 105 ? 3.521 25.562 21.406 1 87.06 105 LEU A N 1
ATOM 869 C CA . LEU A 1 105 ? 2.145 25.984 21.172 1 87.06 105 LEU A CA 1
ATOM 870 C C . LEU A 1 105 ? 1.178 24.828 21.375 1 87.06 105 LEU A C 1
ATOM 872 O O . LEU A 1 105 ? 0.092 25 21.938 1 87.06 105 LEU A O 1
ATOM 876 N N . TRP A 1 106 ? 1.494 23.672 20.953 1 92.31 106 TRP A N 1
ATOM 877 C CA . TRP A 1 106 ? 0.612 22.516 20.922 1 92.31 106 TRP A CA 1
ATOM 878 C C . TRP A 1 106 ? 0.479 21.891 22.312 1 92.31 106 TRP A C 1
ATOM 880 O O . TRP A 1 106 ? -0.621 21.516 22.719 1 92.31 106 TRP A O 1
ATOM 890 N N . LYS A 1 107 ? 1.575 21.688 23.047 1 89.38 107 LYS A N 1
ATOM 891 C CA . LYS A 1 107 ? 1.635 21.156 24.406 1 89.38 107 LYS A CA 1
ATOM 892 C C . LYS A 1 107 ? 1.062 19.734 24.453 1 89.38 107 LYS A C 1
ATOM 894 O O . LYS A 1 107 ? 0.281 19.422 25.344 1 89.38 107 LYS A O 1
ATOM 899 N N . GLY A 1 108 ? 1.246 18.969 23.484 1 94.31 108 GLY A N 1
ATOM 900 C CA . GLY A 1 108 ? 0.871 17.562 23.375 1 94.31 108 GLY A CA 1
ATOM 901 C C . GLY A 1 108 ? 1.866 16.734 22.594 1 94.31 108 GLY A C 1
ATOM 902 O O . GLY A 1 108 ? 2.936 17.219 22.219 1 94.31 108 GLY A O 1
ATOM 903 N N . PRO A 1 109 ? 1.52 15.5 22.422 1 96.88 109 PRO A N 1
ATOM 904 C CA . PRO A 1 109 ? 2.465 14.617 21.734 1 96.88 109 PRO A CA 1
ATOM 905 C C . PRO A 1 109 ? 2.676 15.016 20.266 1 96.88 109 PRO A C 1
ATOM 907 O O . PRO A 1 109 ? 1.728 15.43 19.594 1 96.88 109 PRO A O 1
ATOM 910 N N . ILE A 1 110 ? 3.891 14.891 19.844 1 97.25 110 ILE A N 1
ATOM 911 C CA . ILE A 1 110 ? 4.27 15.172 18.453 1 97.25 110 ILE A CA 1
ATOM 912 C C . ILE A 1 110 ? 5.051 13.992 17.891 1 97.25 110 ILE A C 1
ATOM 914 O O . ILE A 1 110 ? 5.957 13.461 18.547 1 97.25 110 ILE A O 1
ATOM 918 N N . SER A 1 111 ? 4.629 13.43 16.797 1 96.88 111 SER A N 1
ATOM 919 C CA . SER A 1 111 ? 5.355 12.453 15.992 1 96.88 111 SER A CA 1
ATOM 920 C C . SER A 1 111 ? 5.953 13.094 14.742 1 96.88 111 SER A C 1
ATOM 922 O O . SER A 1 111 ? 5.234 13.375 13.781 1 96.88 111 SER A O 1
ATOM 924 N N . ALA A 1 112 ? 7.277 13.273 14.734 1 96.19 112 ALA A N 1
ATOM 925 C CA . ALA A 1 112 ? 7.918 14.047 13.672 1 96.19 112 ALA A CA 1
ATOM 926 C C . ALA A 1 112 ? 8.852 13.172 12.844 1 96.19 112 ALA A C 1
ATOM 928 O O . ALA A 1 112 ? 9.625 12.375 13.398 1 96.19 112 ALA A O 1
ATOM 929 N N . THR A 1 113 ? 8.734 13.25 11.531 1 95.5 113 THR A N 1
ATOM 930 C CA . THR A 1 113 ? 9.734 12.664 10.641 1 95.5 113 THR A CA 1
ATOM 931 C C . THR A 1 113 ? 10.828 13.68 10.32 1 95.5 113 THR A C 1
ATOM 933 O O . THR A 1 113 ? 10.547 14.789 9.883 1 95.5 113 THR A O 1
ATOM 936 N N . LEU A 1 114 ? 12.016 13.359 10.656 1 94.5 114 LEU A N 1
ATOM 937 C CA . LEU A 1 114 ? 13.203 14.148 10.312 1 94.5 114 LEU A CA 1
ATOM 938 C C . LEU A 1 114 ? 13.953 13.508 9.148 1 94.5 114 LEU A C 1
ATOM 940 O O . LEU A 1 114 ? 14.5 12.414 9.281 1 94.5 114 LEU A O 1
ATOM 944 N N . HIS A 1 115 ? 13.945 14.172 8.039 1 92.5 115 HIS A N 1
ATOM 945 C CA . HIS A 1 115 ? 14.555 13.609 6.84 1 92.5 115 HIS A CA 1
ATOM 946 C C . HIS A 1 115 ? 15.859 14.32 6.496 1 92.5 115 HIS A C 1
ATOM 948 O O . HIS A 1 115 ? 15.852 15.508 6.164 1 92.5 115 HIS A O 1
ATOM 954 N N . ILE A 1 116 ? 16.938 13.656 6.617 1 91.56 116 ILE A N 1
ATOM 955 C CA . ILE A 1 116 ? 18.266 14.133 6.258 1 91.56 116 ILE A CA 1
ATOM 956 C C . ILE A 1 116 ? 18.938 13.133 5.309 1 91.56 116 ILE A C 1
ATOM 958 O O . ILE A 1 116 ? 19.609 12.203 5.746 1 91.56 116 ILE A O 1
ATOM 962 N N . PRO A 1 117 ? 18.781 13.398 4.008 1 87.31 117 PRO A N 1
ATOM 963 C CA . PRO A 1 117 ? 19.375 12.469 3.049 1 87.31 117 PRO A CA 1
ATOM 964 C C . PRO A 1 117 ? 20.891 12.375 3.191 1 87.31 117 PRO A C 1
ATOM 966 O O . PRO A 1 117 ? 21.562 13.398 3.305 1 87.31 117 PRO A O 1
ATOM 969 N N . SER A 1 118 ? 21.375 11.148 3.213 1 85.44 118 SER A N 1
ATOM 970 C CA . SER A 1 118 ? 22.812 10.93 3.387 1 85.44 118 SER A CA 1
ATOM 971 C C . SER A 1 118 ? 23.281 9.688 2.633 1 85.44 118 SER A C 1
ATOM 973 O O . SER A 1 118 ? 22.578 8.672 2.604 1 85.44 118 SER A O 1
ATOM 975 N N . LYS A 1 119 ? 24.484 9.82 2.109 1 79.19 119 LYS A N 1
ATOM 976 C CA . LYS A 1 119 ? 25.094 8.688 1.426 1 79.19 119 LYS A CA 1
ATOM 977 C C . LYS A 1 119 ? 25.75 7.734 2.422 1 79.19 119 LYS A C 1
ATOM 979 O O . LYS A 1 119 ? 25.938 6.551 2.131 1 79.19 119 LYS A O 1
ATOM 984 N N . ILE A 1 120 ? 26.062 8.273 3.578 1 82.62 120 ILE A N 1
ATOM 985 C CA . ILE A 1 120 ? 26.844 7.473 4.508 1 82.62 120 ILE A CA 1
ATOM 986 C C . ILE A 1 120 ? 26.031 7.164 5.754 1 82.62 120 ILE A C 1
ATOM 988 O O . ILE A 1 120 ? 26.547 6.637 6.734 1 82.62 120 ILE A O 1
ATOM 992 N N . GLY A 1 121 ? 24.812 7.441 5.699 1 82.44 121 GLY A N 1
ATOM 993 C CA . GLY A 1 121 ? 23.906 7.031 6.75 1 82.44 121 GLY A CA 1
ATOM 994 C C . GLY A 1 121 ? 24.109 7.789 8.047 1 82.44 121 GLY A C 1
ATOM 995 O O . GLY A 1 121 ? 24.281 9.008 8.039 1 82.44 121 GLY A O 1
ATOM 996 N N . LEU A 1 122 ? 24.078 7.102 9.141 1 86.12 122 LEU A N 1
ATOM 997 C CA . LEU A 1 122 ? 24 7.684 10.477 1 86.12 122 LEU A CA 1
ATOM 998 C C . LEU A 1 122 ? 25.312 8.359 10.859 1 86.12 122 LEU A C 1
ATOM 1000 O O . LEU A 1 122 ? 25.344 9.188 11.773 1 86.12 122 LEU A O 1
ATOM 1004 N N . THR A 1 123 ? 26.375 7.984 10.156 1 87.25 123 THR A N 1
ATOM 1005 C CA . THR A 1 123 ? 27.688 8.555 10.492 1 87.25 123 THR A CA 1
ATOM 1006 C C . THR A 1 123 ? 27.875 9.906 9.812 1 87.25 123 THR A C 1
ATOM 1008 O O . THR A 1 123 ? 28.891 10.578 10.016 1 87.25 123 THR A O 1
ATOM 1011 N N . ASP A 1 124 ? 26.922 10.281 9.008 1 90.5 124 ASP A N 1
ATOM 1012 C CA . ASP A 1 124 ? 26.984 11.57 8.328 1 90.5 124 ASP A CA 1
ATOM 1013 C C . ASP A 1 124 ? 27.125 12.711 9.336 1 90.5 124 ASP A C 1
ATOM 1015 O O . ASP A 1 124 ? 26.344 12.812 10.289 1 90.5 124 ASP A O 1
ATOM 1019 N N . PRO A 1 125 ? 28.109 13.586 9.086 1 92.25 125 PRO A N 1
ATOM 1020 C CA . PRO A 1 125 ? 28.344 14.688 10.031 1 92.25 125 PRO A CA 1
ATOM 1021 C C . PRO A 1 125 ? 27.109 15.578 10.219 1 92.25 125 PRO A C 1
ATOM 1023 O O . PRO A 1 125 ? 26.859 16.062 11.32 1 92.25 125 PRO A O 1
ATOM 1026 N N . LEU A 1 126 ? 26.391 15.805 9.188 1 92.25 126 LEU A N 1
ATOM 1027 C CA . LEU A 1 126 ? 25.203 16.641 9.297 1 92.25 126 LEU A CA 1
ATOM 1028 C C . LEU A 1 126 ? 24.156 15.992 10.203 1 92.25 126 LEU A C 1
ATOM 1030 O O . LEU A 1 126 ? 23.484 16.672 10.977 1 92.25 126 LEU A O 1
ATOM 1034 N N . ILE A 1 127 ? 24 14.695 10.055 1 92.75 127 ILE A N 1
ATOM 1035 C CA . ILE A 1 127 ? 23.062 13.969 10.898 1 92.75 127 ILE A CA 1
ATOM 1036 C C . ILE A 1 127 ? 23.516 14.016 12.352 1 92.75 127 ILE A C 1
ATOM 1038 O O . ILE A 1 127 ? 22.734 14.336 13.25 1 92.75 127 ILE A O 1
ATOM 1042 N N . VAL A 1 128 ? 24.812 13.75 12.578 1 93.25 128 VAL A N 1
ATOM 1043 C CA . VAL A 1 128 ? 25.359 13.758 13.93 1 93.25 128 VAL A CA 1
ATOM 1044 C C . VAL A 1 128 ? 25.188 15.133 14.555 1 93.25 128 VAL A C 1
ATOM 1046 O O . VAL A 1 128 ? 24.734 15.25 15.703 1 93.25 128 VAL A O 1
ATOM 1049 N N . GLU A 1 129 ? 25.453 16.109 13.797 1 95.81 129 GLU A N 1
ATOM 1050 C CA . GLU A 1 129 ? 25.328 17.484 14.289 1 95.81 129 GLU A CA 1
ATOM 1051 C C . GLU A 1 129 ? 23.875 17.828 14.609 1 95.81 129 GLU A C 1
ATOM 1053 O O . GLU A 1 129 ? 23.594 18.453 15.633 1 95.81 129 GLU A O 1
ATOM 1058 N N . THR A 1 130 ? 23 17.5 13.703 1 94.88 130 THR A N 1
ATOM 1059 C CA . THR A 1 130 ? 21.594 17.781 13.891 1 94.88 130 THR A CA 1
ATOM 1060 C C . THR A 1 130 ? 21.047 17.078 15.125 1 94.88 130 THR A C 1
ATOM 1062 O O . THR A 1 130 ? 20.328 17.688 15.93 1 94.88 130 THR A O 1
ATOM 1065 N N . ILE A 1 131 ? 21.422 15.859 15.297 1 93.5 131 ILE A N 1
ATOM 1066 C CA . ILE A 1 131 ? 20.953 15.07 16.438 1 93.5 131 ILE A CA 1
ATOM 1067 C C . ILE A 1 131 ? 21.5 15.664 17.734 1 93.5 131 ILE A C 1
ATOM 1069 O O . ILE A 1 131 ? 20.797 15.766 18.734 1 93.5 131 ILE A O 1
ATOM 1073 N N . ASN A 1 132 ? 22.734 16.031 17.703 1 93.31 132 ASN A N 1
ATOM 1074 C CA . ASN A 1 132 ? 23.328 16.672 18.875 1 93.31 132 ASN A CA 1
ATOM 1075 C C . ASN A 1 132 ? 22.594 17.984 19.219 1 93.31 132 ASN A C 1
ATOM 1077 O O . ASN A 1 132 ? 22.375 18.281 20.391 1 93.31 132 ASN A O 1
ATOM 1081 N N . SER A 1 133 ? 22.266 18.703 18.219 1 94.94 133 SER A N 1
ATOM 1082 C CA . SER A 1 133 ? 21.5 19.922 18.438 1 94.94 133 SER A CA 1
ATOM 1083 C C . SER A 1 133 ? 20.156 19.641 19.078 1 94.94 133 SER A C 1
ATOM 1085 O O . SER A 1 133 ? 19.734 20.344 19.984 1 94.94 133 SER A O 1
ATOM 1087 N N . ILE A 1 134 ? 19.484 18.656 18.625 1 94.19 134 ILE A N 1
ATOM 1088 C CA . ILE A 1 134 ? 18.172 18.266 19.156 1 94.19 134 ILE A CA 1
ATOM 1089 C C . ILE A 1 134 ? 18.328 17.844 20.625 1 94.19 134 ILE A C 1
ATOM 1091 O O . ILE A 1 134 ? 17.547 18.266 21.469 1 94.19 134 ILE A O 1
ATOM 1095 N N . LYS A 1 135 ? 19.328 17.125 20.906 1 92.06 135 LYS A N 1
ATOM 1096 C CA . LYS A 1 135 ? 19.562 16.672 22.281 1 92.06 135 LYS A CA 1
ATOM 1097 C C . LYS A 1 135 ? 19.844 17.844 23.203 1 92.06 135 LYS A C 1
ATOM 1099 O O . LYS A 1 135 ? 19.375 17.859 24.344 1 92.06 135 LYS A O 1
ATOM 1104 N N . LYS A 1 136 ? 20.547 18.781 22.703 1 93.44 136 LYS A N 1
ATOM 1105 C CA . LYS A 1 136 ? 20.797 19.984 23.484 1 93.44 136 LYS A CA 1
ATOM 1106 C C . LYS A 1 136 ? 19.5 20.734 23.797 1 93.44 136 LYS A C 1
ATOM 1108 O O . LYS A 1 136 ? 19.297 21.203 24.906 1 93.44 136 LYS A O 1
ATOM 1113 N N . ILE A 1 137 ? 18.672 20.828 22.781 1 92.31 137 ILE A N 1
ATOM 1114 C CA . ILE A 1 137 ? 17.391 21.484 22.953 1 92.31 137 ILE A CA 1
ATOM 1115 C C . ILE A 1 137 ? 16.547 20.703 23.969 1 92.31 137 ILE A C 1
ATOM 1117 O O . ILE A 1 137 ? 15.922 21.297 24.844 1 92.31 137 ILE A O 1
ATOM 1121 N N . TYR A 1 138 ? 16.547 19.375 23.859 1 90.62 138 TYR A N 1
ATOM 1122 C CA . TYR A 1 138 ? 15.766 18.516 24.75 1 90.62 138 TYR A CA 1
ATOM 1123 C C . TYR A 1 138 ? 16.25 18.641 26.188 1 90.62 138 TYR A C 1
ATOM 1125 O O . TYR A 1 138 ? 15.461 18.531 27.125 1 90.62 138 TYR A O 1
ATOM 1133 N N . LYS A 1 139 ? 17.531 18.906 26.406 1 90.81 139 LYS A N 1
ATOM 1134 C CA . LYS A 1 139 ? 18.078 19.078 27.75 1 90.81 139 LYS A CA 1
ATOM 1135 C C . LYS A 1 139 ? 17.609 20.391 28.359 1 90.81 139 LYS A C 1
ATOM 1137 O O . LYS A 1 139 ? 17.344 20.469 29.562 1 90.81 139 LYS A O 1
ATOM 1142 N N . LYS A 1 140 ? 17.438 21.359 27.594 1 91.69 140 LYS A N 1
ATOM 1143 C CA . LYS A 1 140 ? 17.062 22.688 28.047 1 91.69 140 LYS A CA 1
ATOM 1144 C C . LYS A 1 140 ? 15.547 22.812 28.188 1 91.69 140 LYS A C 1
ATOM 1146 O O . LYS A 1 140 ? 15.055 23.578 29.031 1 91.69 140 LYS A O 1
ATOM 1151 N N . LYS A 1 141 ? 14.883 22.203 27.344 1 91.5 141 LYS A N 1
ATOM 1152 C CA . LYS A 1 141 ? 13.43 22.312 27.297 1 91.5 141 LYS A CA 1
ATOM 1153 C C . LYS A 1 141 ? 12.766 20.953 27.578 1 91.5 141 LYS A C 1
ATOM 1155 O O . LYS A 1 141 ? 12.469 20.203 26.641 1 91.5 141 LYS A O 1
ATOM 1160 N N . THR A 1 142 ? 12.383 20.734 28.734 1 88.69 142 THR A N 1
ATOM 1161 C CA . THR A 1 142 ? 11.875 19.453 29.219 1 88.69 142 THR A CA 1
ATOM 1162 C C . THR A 1 142 ? 10.578 19.094 28.5 1 88.69 142 THR A C 1
ATOM 1164 O O . THR A 1 142 ? 10.32 17.906 28.234 1 88.69 142 THR A O 1
ATOM 1167 N N . ASN A 1 143 ? 9.844 20.062 28.203 1 87.44 143 ASN A N 1
ATOM 1168 C CA . ASN A 1 143 ? 8.57 19.797 27.547 1 87.44 143 ASN A CA 1
ATOM 1169 C C . ASN A 1 143 ? 8.773 19.156 26.172 1 87.44 143 ASN A C 1
ATOM 1171 O O . ASN A 1 143 ? 8 18.297 25.766 1 87.44 143 ASN A O 1
ATOM 1175 N N . LEU A 1 144 ? 9.773 19.547 25.531 1 89.94 144 LEU A N 1
ATOM 1176 C CA . LEU A 1 144 ? 10.07 19 24.219 1 89.94 144 LEU A CA 1
ATOM 1177 C C . LEU A 1 144 ? 10.547 17.547 24.328 1 89.94 144 LEU A C 1
ATOM 1179 O O . LEU A 1 144 ? 10.125 16.688 23.562 1 89.94 144 LEU A O 1
ATOM 1183 N N . ARG A 1 145 ? 11.336 17.328 25.281 1 91.56 145 ARG A N 1
ATOM 1184 C CA . ARG A 1 145 ? 11.844 15.984 25.547 1 91.56 145 ARG A CA 1
ATOM 1185 C C . ARG A 1 145 ? 10.711 15.023 25.891 1 91.56 145 ARG A C 1
ATOM 1187 O O . ARG A 1 145 ? 10.734 13.859 25.5 1 91.56 145 ARG A O 1
ATOM 1194 N N . LYS A 1 146 ? 9.797 15.492 26.484 1 92.88 146 LYS A N 1
ATOM 1195 C CA . LYS A 1 146 ? 8.695 14.664 26.969 1 92.88 146 LYS A CA 1
ATOM 1196 C C . LYS A 1 146 ? 7.664 14.414 25.875 1 92.88 146 LYS A C 1
ATOM 1198 O O . LYS A 1 146 ? 6.91 13.438 25.938 1 92.88 146 LYS A O 1
ATOM 1203 N N . GLN A 1 147 ? 7.691 15.203 24.828 1 94.94 147 GLN A N 1
ATOM 1204 C CA . GLN A 1 147 ? 6.496 15.195 23.984 1 94.94 147 GLN A CA 1
ATOM 1205 C C . GLN A 1 147 ? 6.828 14.797 22.547 1 94.94 147 GLN A C 1
ATOM 1207 O O . GLN A 1 147 ? 5.941 14.422 21.781 1 94.94 147 GLN A O 1
ATOM 1212 N N . ILE A 1 148 ? 8.062 14.805 22.172 1 96.06 148 ILE A N 1
ATOM 1213 C CA . ILE A 1 148 ? 8.352 14.719 20.75 1 96.06 148 ILE A CA 1
ATOM 1214 C C . ILE A 1 148 ? 9.062 13.406 20.438 1 96.06 148 ILE A C 1
ATOM 1216 O O . ILE A 1 148 ? 10.156 13.148 20.953 1 96.06 148 ILE A O 1
ATOM 1220 N N . ASP A 1 149 ? 8.453 12.57 19.656 1 93.81 149 ASP A N 1
ATOM 1221 C CA . ASP A 1 149 ? 9.109 11.445 19 1 93.81 149 ASP A CA 1
ATOM 1222 C C . ASP A 1 149 ? 9.711 11.867 17.656 1 93.81 149 ASP A C 1
ATOM 1224 O O . ASP A 1 149 ? 9.055 12.531 16.859 1 93.81 149 ASP A O 1
ATOM 1228 N N . ILE A 1 150 ? 10.938 11.484 17.438 1 94.69 150 ILE A N 1
ATOM 1229 C CA . ILE A 1 150 ? 11.586 11.781 16.156 1 94.69 150 ILE A CA 1
ATOM 1230 C C . ILE A 1 150 ? 11.891 10.484 15.414 1 94.69 150 ILE A C 1
ATOM 1232 O O . ILE A 1 150 ? 12.555 9.594 15.961 1 94.69 150 ILE A O 1
ATOM 1236 N N . HIS A 1 151 ? 11.367 10.352 14.25 1 93.94 151 HIS A N 1
ATOM 1237 C CA . HIS A 1 151 ? 11.688 9.273 13.32 1 93.94 151 HIS A CA 1
ATOM 1238 C C . HIS A 1 151 ? 12.641 9.75 12.227 1 93.94 151 HIS A C 1
ATOM 1240 O O . HIS A 1 151 ? 12.266 10.555 11.375 1 93.94 151 HIS A O 1
ATOM 1246 N N . LEU A 1 152 ? 13.836 9.234 12.227 1 93.94 152 LEU A N 1
ATOM 1247 C CA . LEU A 1 152 ? 14.891 9.703 11.336 1 93.94 152 LEU A CA 1
ATOM 1248 C C . LEU A 1 152 ? 14.875 8.93 10.023 1 93.94 152 LEU A C 1
ATOM 1250 O O . LEU A 1 152 ? 14.719 7.707 10.023 1 93.94 152 LEU A O 1
ATOM 1254 N N . ILE A 1 153 ? 14.859 9.602 8.938 1 92.38 153 ILE A N 1
ATOM 1255 C CA . ILE A 1 153 ? 14.984 9.039 7.594 1 92.38 153 ILE A CA 1
ATOM 1256 C C . ILE A 1 153 ? 16.266 9.539 6.938 1 92.38 153 ILE A C 1
ATOM 1258 O O . ILE A 1 153 ? 16.469 10.742 6.797 1 92.38 153 ILE A O 1
ATOM 1262 N N . THR A 1 154 ? 17.109 8.695 6.48 1 89.12 154 THR A N 1
ATOM 1263 C CA . THR A 1 154 ? 18.438 9.102 6.086 1 89.12 154 THR A CA 1
ATOM 1264 C C . THR A 1 154 ? 18.641 8.93 4.582 1 89.12 154 THR A C 1
ATOM 1266 O O . THR A 1 154 ? 19.703 9.25 4.051 1 89.12 154 THR A O 1
ATOM 1269 N N . GLY A 1 155 ? 17.656 8.391 3.865 1 81.38 155 GLY A N 1
ATOM 1270 C CA . GLY A 1 155 ? 17.875 8.18 2.441 1 81.38 155 GLY A CA 1
ATOM 1271 C C . GLY A 1 155 ? 16.656 8.5 1.604 1 81.38 155 GLY A C 1
ATOM 1272 O O . GLY A 1 155 ? 15.617 8.906 2.137 1 81.38 155 GLY A O 1
ATOM 1273 N N . PRO A 1 156 ? 16.75 8.438 0.295 1 74.81 156 PRO A N 1
ATOM 1274 C CA . PRO A 1 156 ? 18 8.242 -0.449 1 74.81 156 PRO A CA 1
ATOM 1275 C C . PRO A 1 156 ? 18.781 9.531 -0.632 1 74.81 156 PRO A C 1
ATOM 1277 O O . PRO A 1 156 ? 18.25 10.625 -0.431 1 74.81 156 PRO A O 1
ATOM 1280 N N . SER A 1 157 ? 20.141 9.359 -0.727 1 70.69 157 SER A N 1
ATOM 1281 C CA . SER A 1 157 ? 20.953 10.516 -1.055 1 70.69 157 SER A CA 1
ATOM 1282 C C . SER A 1 157 ? 21.344 10.516 -2.529 1 70.69 157 SER A C 1
ATOM 1284 O O . SER A 1 157 ? 21.828 9.508 -3.053 1 70.69 157 SER A O 1
ATOM 1286 N N . THR A 1 158 ? 20.812 11.5 -3.188 1 62.28 158 THR A N 1
ATOM 1287 C CA . THR A 1 158 ? 21.25 11.664 -4.566 1 62.28 158 THR A CA 1
ATOM 1288 C C . THR A 1 158 ? 22.078 12.938 -4.723 1 62.28 158 THR A C 1
ATOM 1290 O O . THR A 1 158 ? 22.125 13.766 -3.814 1 62.28 158 THR A O 1
ATOM 1293 N N . SER A 1 159 ? 22.844 12.945 -5.805 1 56.03 159 SER A N 1
ATOM 1294 C CA . SER A 1 159 ? 23.609 14.156 -6.086 1 56.03 159 SER A CA 1
ATOM 1295 C C . SER A 1 159 ? 22.703 15.391 -6.09 1 56.03 159 SER A C 1
ATOM 1297 O O . SER A 1 159 ? 23.141 16.484 -5.707 1 56.03 159 SER A O 1
ATOM 1299 N N . LEU A 1 160 ? 21.469 15.141 -6.512 1 51.91 160 LEU A N 1
ATOM 1300 C CA . LEU A 1 160 ? 20.516 16.25 -6.582 1 51.91 160 LEU A CA 1
ATOM 1301 C C . LEU A 1 160 ? 20.016 16.609 -5.191 1 51.91 160 LEU A C 1
ATOM 1303 O O . LEU A 1 160 ? 19.812 17.797 -4.891 1 51.91 160 LEU A O 1
ATOM 1307 N N . ASN A 1 161 ? 19.812 15.609 -4.441 1 53.03 161 ASN A N 1
ATOM 1308 C CA . ASN A 1 161 ? 19.172 15.883 -3.164 1 53.03 161 ASN A CA 1
ATOM 1309 C C . ASN A 1 161 ? 20.172 16.391 -2.125 1 53.03 161 ASN A C 1
ATOM 1311 O O . ASN A 1 161 ? 19.766 16.812 -1.033 1 53.03 161 ASN A O 1
ATOM 1315 N N . GLU A 1 162 ? 21.469 16.141 -2.396 1 47.94 162 GLU A N 1
ATOM 1316 C CA . GLU A 1 162 ? 22.391 16.75 -1.445 1 47.94 162 GLU A CA 1
ATOM 1317 C C . GLU A 1 162 ? 22.203 18.266 -1.38 1 47.94 162 GLU A C 1
ATOM 1319 O O . GLU A 1 162 ? 22.391 18.875 -0.328 1 47.94 162 GLU A O 1
ATOM 1324 N N . THR A 1 163 ? 21.859 18.781 -2.564 1 47.34 163 THR A N 1
ATOM 1325 C CA . THR A 1 163 ? 21.719 20.234 -2.539 1 47.34 163 THR A CA 1
ATOM 1326 C C . THR A 1 163 ? 20.266 20.625 -2.229 1 47.34 163 THR A C 1
ATOM 1328 O O . THR A 1 163 ? 20.016 21.672 -1.635 1 47.34 163 THR A O 1
ATOM 1331 N N . LEU A 1 164 ? 19.297 19.688 -2.551 1 61.25 164 LEU A N 1
ATOM 1332 C CA . LEU A 1 164 ? 17.922 20.141 -2.389 1 61.25 164 LEU A CA 1
ATOM 1333 C C . LEU A 1 164 ? 17.297 19.531 -1.14 1 61.25 164 LEU A C 1
ATOM 1335 O O . LEU A 1 164 ? 17.469 18.344 -0.862 1 61.25 164 LEU A O 1
ATOM 1339 N N . LEU A 1 165 ? 16.984 20.469 -0.235 1 70.19 165 LEU A N 1
ATOM 1340 C CA . LEU A 1 165 ? 16.25 20.047 0.951 1 70.19 165 LEU A CA 1
ATOM 1341 C C . LEU A 1 165 ? 15.07 19.156 0.568 1 70.19 165 LEU A C 1
ATOM 1343 O O . LEU A 1 165 ? 14.391 19.422 -0.426 1 70.19 165 LEU A O 1
ATOM 1347 N N . PRO A 1 166 ? 14.945 18.047 1.333 1 78.62 166 PRO A N 1
ATOM 1348 C CA . PRO A 1 166 ? 13.828 17.156 1.03 1 78.62 166 PRO A CA 1
ATOM 1349 C C . PRO A 1 166 ? 12.469 17.828 1.226 1 78.62 166 PRO A C 1
ATOM 1351 O O . PRO A 1 166 ? 12.352 18.781 1.995 1 78.62 166 PRO A O 1
ATOM 1354 N N . THR A 1 167 ? 11.539 17.375 0.438 1 79.31 167 THR A N 1
ATOM 1355 C CA . THR A 1 167 ? 10.156 17.828 0.561 1 79.31 167 THR A CA 1
ATOM 1356 C C . THR A 1 167 ? 9.273 16.734 1.148 1 79.31 167 THR A C 1
ATOM 1358 O O . THR A 1 167 ? 9.539 15.539 0.964 1 79.31 167 THR A O 1
ATOM 1361 N N . PRO A 1 168 ? 8.266 17.203 1.821 1 85.44 168 PRO A N 1
ATOM 1362 C CA . PRO A 1 168 ? 7.387 16.203 2.438 1 85.44 168 PRO A CA 1
ATOM 1363 C C . PRO A 1 168 ? 6.574 15.414 1.412 1 85.44 168 PRO A C 1
ATOM 1365 O O . PRO A 1 168 ? 6.133 15.977 0.406 1 85.44 168 PRO A O 1
ATOM 1368 N N . THR A 1 169 ? 6.379 14.117 1.64 1 87.12 169 THR A N 1
ATOM 1369 C CA . THR A 1 169 ? 5.512 13.227 0.87 1 87.12 169 THR A CA 1
ATOM 1370 C C . THR A 1 169 ? 4.566 12.461 1.791 1 87.12 169 THR A C 1
ATOM 1372 O O . THR A 1 169 ? 4.719 12.5 3.014 1 87.12 169 THR A O 1
ATOM 1375 N N . ASN A 1 170 ? 3.59 11.836 1.162 1 92.25 170 ASN A N 1
ATOM 1376 C CA . ASN A 1 170 ? 2.67 11.039 1.967 1 92.25 170 ASN A CA 1
ATOM 1377 C C . ASN A 1 170 ? 3.383 9.875 2.65 1 92.25 170 ASN A C 1
ATOM 1379 O O . ASN A 1 170 ? 2.871 9.312 3.619 1 92.25 170 ASN A O 1
ATOM 1383 N N . PHE A 1 171 ? 4.59 9.562 2.143 1 92.06 171 PHE A N 1
ATOM 1384 C CA . PHE A 1 171 ? 5.434 8.602 2.846 1 92.06 171 PHE A CA 1
ATOM 1385 C C . PHE A 1 171 ? 5.785 9.109 4.238 1 92.06 171 PHE A C 1
ATOM 1387 O O . PHE A 1 171 ? 5.629 8.383 5.227 1 92.06 171 PHE A O 1
ATOM 1394 N N . HIS A 1 172 ? 6.188 10.32 4.34 1 93.88 172 HIS A N 1
ATOM 1395 C CA . HIS A 1 172 ? 6.57 10.922 5.613 1 93.88 172 HIS A CA 1
ATOM 1396 C C . HIS A 1 172 ? 5.375 11.023 6.555 1 93.88 172 HIS A C 1
ATOM 1398 O O . HIS A 1 172 ? 5.5 10.766 7.754 1 93.88 172 HIS A O 1
ATOM 1404 N N . VAL A 1 173 ? 4.258 11.367 5.98 1 95.38 173 VAL A N 1
ATOM 1405 C CA . VAL A 1 173 ? 3.023 11.484 6.75 1 95.38 173 VAL A CA 1
ATOM 1406 C C . VAL A 1 173 ? 2.652 10.125 7.344 1 95.38 173 VAL A C 1
ATOM 1408 O O . VAL A 1 173 ? 2.357 10.031 8.539 1 95.38 173 VAL A O 1
ATOM 1411 N N . ASN A 1 174 ? 2.717 9.109 6.512 1 95.75 174 ASN A N 1
ATOM 1412 C CA . ASN A 1 174 ? 2.354 7.766 6.953 1 95.75 174 ASN A CA 1
ATOM 1413 C C . ASN A 1 174 ? 3.318 7.242 8.016 1 95.75 174 ASN A C 1
ATOM 1415 O O . ASN A 1 174 ? 2.908 6.543 8.938 1 95.75 174 ASN A O 1
ATOM 1419 N N . VAL A 1 175 ? 4.625 7.543 7.844 1 94.38 175 VAL A N 1
ATOM 1420 C CA . VAL A 1 175 ? 5.598 7.113 8.844 1 94.38 175 VAL A CA 1
ATOM 1421 C C . VAL A 1 175 ? 5.277 7.754 10.188 1 94.38 175 VAL A C 1
ATOM 1423 O O . VAL A 1 175 ? 5.207 7.066 11.211 1 94.38 175 VAL A O 1
ATOM 1426 N N . ALA A 1 176 ? 5.043 9.016 10.148 1 96.38 176 ALA A N 1
ATOM 1427 C CA . ALA A 1 176 ? 4.723 9.727 11.391 1 96.38 176 ALA A CA 1
ATOM 1428 C C . ALA A 1 176 ? 3.426 9.203 12 1 96.38 176 ALA A C 1
ATOM 1430 O O . ALA A 1 176 ? 3.34 9 13.211 1 96.38 176 ALA A O 1
ATOM 1431 N N . ARG A 1 177 ? 2.422 8.992 11.203 1 96.62 177 ARG A N 1
ATOM 1432 C CA . ARG A 1 177 ? 1.136 8.469 11.656 1 96.62 177 ARG A CA 1
ATOM 1433 C C . ARG A 1 177 ? 1.282 7.059 12.219 1 96.62 177 ARG A C 1
ATOM 1435 O O . ARG A 1 177 ? 0.755 6.758 13.297 1 96.62 177 ARG A O 1
ATOM 1442 N N . PHE A 1 178 ? 1.984 6.227 11.469 1 94.12 178 PHE A N 1
ATOM 1443 C CA . PHE A 1 178 ? 2.125 4.816 11.812 1 94.12 178 PHE A CA 1
ATOM 1444 C C . PHE A 1 178 ? 2.764 4.66 13.195 1 94.12 178 PHE A C 1
ATOM 1446 O O . PHE A 1 178 ? 2.379 3.781 13.961 1 94.12 178 PHE A O 1
ATOM 1453 N N . PHE A 1 179 ? 3.686 5.555 13.57 1 93.19 179 PHE A N 1
ATOM 1454 C CA . PHE A 1 179 ? 4.441 5.402 14.805 1 93.19 179 PHE A CA 1
ATOM 1455 C C . PHE A 1 179 ? 3.914 6.344 15.883 1 93.19 179 PHE A C 1
ATOM 1457 O O . PHE A 1 179 ? 4.484 6.426 16.969 1 93.19 179 PHE A O 1
ATOM 1464 N N . ALA A 1 180 ? 2.865 7.059 15.547 1 95.31 180 ALA A N 1
ATOM 1465 C CA . ALA A 1 180 ? 2.221 7.844 16.594 1 95.31 180 ALA A CA 1
ATOM 1466 C C . ALA A 1 180 ? 1.708 6.949 17.719 1 95.31 180 ALA A C 1
ATOM 1468 O O . ALA A 1 180 ? 1.246 5.832 17.469 1 95.31 180 ALA A O 1
ATOM 1469 N N . ARG A 1 181 ? 1.691 7.391 18.906 1 92.69 181 ARG A N 1
ATOM 1470 C CA . ARG A 1 181 ? 1.436 6.527 20.062 1 92.69 181 ARG A CA 1
ATOM 1471 C C . ARG A 1 181 ? 0.087 6.848 20.688 1 92.69 181 ARG A C 1
ATOM 1473 O O . ARG A 1 181 ? -0.164 6.488 21.844 1 92.69 181 ARG A O 1
ATOM 1480 N N . THR A 1 182 ? -0.729 7.598 19.984 1 94.94 182 THR A N 1
ATOM 1481 C CA . THR A 1 182 ? -2.072 7.914 20.469 1 94.94 182 THR A CA 1
ATOM 1482 C C . THR A 1 182 ? -3.117 7.508 19.422 1 94.94 182 THR A C 1
ATOM 1484 O O . THR A 1 182 ? -2.779 7.203 18.281 1 94.94 182 THR A O 1
ATOM 1487 N N . GLU A 1 183 ? -4.395 7.504 19.812 1 94 183 GLU A N 1
ATOM 1488 C CA . GLU A 1 183 ? -5.496 7.031 18.984 1 94 183 GLU A CA 1
ATOM 1489 C C . GLU A 1 183 ? -5.879 8.07 17.922 1 94 183 GLU A C 1
ATOM 1491 O O . GLU A 1 183 ? -6.398 7.719 16.859 1 94 183 GLU A O 1
ATOM 1496 N N . PHE A 1 184 ? -5.633 9.266 18.234 1 97.62 184 PHE A N 1
ATOM 1497 C CA . PHE A 1 184 ? -6.051 10.328 17.328 1 97.62 184 PHE A CA 1
ATOM 1498 C C . PHE A 1 184 ? -4.844 11.078 16.781 1 97.62 184 PHE A C 1
ATOM 1500 O O . PHE A 1 184 ? -3.869 11.305 17.5 1 97.62 184 PHE A O 1
ATOM 1507 N N . ILE A 1 185 ? -4.969 11.422 15.5 1 98.31 185 ILE A N 1
ATOM 1508 C CA . ILE A 1 185 ? -3.859 12.047 14.789 1 98.31 185 ILE A CA 1
ATOM 1509 C C . ILE A 1 185 ? -4.297 13.398 14.242 1 98.31 185 ILE A C 1
ATOM 1511 O O . ILE A 1 185 ? -5.367 13.516 13.641 1 98.31 185 ILE A O 1
ATOM 1515 N N . PHE A 1 186 ? -3.49 14.391 14.492 1 98.38 186 PHE A N 1
ATOM 1516 C CA . PHE A 1 186 ? -3.689 15.719 13.93 1 98.38 186 PHE A CA 1
ATOM 1517 C C . PHE A 1 186 ? -2.773 15.953 12.734 1 98.38 186 PHE A C 1
ATOM 1519 O O . PHE A 1 186 ? -1.561 16.094 12.891 1 98.38 186 PHE A O 1
ATOM 1526 N N . PHE A 1 187 ? -3.387 15.961 11.5 1 97.25 187 PHE A N 1
ATOM 1527 C CA . PHE A 1 187 ? -2.682 16.25 10.258 1 97.25 187 PHE A CA 1
ATOM 1528 C C . PHE A 1 187 ? -2.508 17.75 10.07 1 97.25 187 PHE A C 1
ATOM 1530 O O . PHE A 1 187 ? -3.373 18.422 9.5 1 97.25 187 PHE A O 1
ATOM 1537 N N . LEU A 1 188 ? -1.397 18.219 10.508 1 94.12 188 LEU A N 1
ATOM 1538 C CA . LEU A 1 188 ? -1.14 19.656 10.531 1 94.12 188 LEU A CA 1
ATOM 1539 C C . LEU A 1 188 ? -0.141 20.047 9.445 1 94.12 188 LEU A C 1
ATOM 1541 O O . LEU A 1 188 ? 0.92 19.438 9.32 1 94.12 188 LEU A O 1
ATOM 1545 N N . ASP A 1 189 ? -0.512 21.062 8.703 1 87.81 189 ASP A N 1
ATOM 1546 C CA . ASP A 1 189 ? 0.413 21.594 7.699 1 87.81 189 ASP A CA 1
ATOM 1547 C C . ASP A 1 189 ? 1.615 22.266 8.359 1 87.81 189 ASP A C 1
ATOM 1549 O O . ASP A 1 189 ? 1.48 22.906 9.406 1 87.81 189 ASP A O 1
ATOM 1553 N N . PHE A 1 190 ? 2.715 22.219 7.672 1 77.94 190 PHE A N 1
ATOM 1554 C CA . PHE A 1 190 ? 3.971 22.703 8.242 1 77.94 190 PHE A CA 1
ATOM 1555 C C . PHE A 1 190 ? 3.98 24.219 8.328 1 77.94 190 PHE A C 1
ATOM 1557 O O . PHE A 1 190 ? 4.801 24.797 9.047 1 77.94 190 PHE A O 1
ATOM 1564 N N . ASP A 1 191 ? 3.084 24.906 7.641 1 79.56 191 ASP A N 1
ATOM 1565 C CA . ASP A 1 191 ? 3.08 26.375 7.641 1 79.56 191 ASP A CA 1
ATOM 1566 C C . ASP A 1 191 ? 1.946 26.922 8.508 1 79.56 191 ASP A C 1
ATOM 1568 O O . ASP A 1 191 ? 1.528 28.062 8.336 1 79.56 191 ASP A O 1
ATOM 1572 N N . THR A 1 192 ? 1.41 26.125 9.344 1 87.56 192 THR A N 1
ATOM 1573 C CA . THR A 1 192 ? 0.284 26.547 10.18 1 87.56 192 THR A CA 1
ATOM 1574 C C . THR A 1 192 ? 0.595 26.312 11.656 1 87.56 192 THR A C 1
ATOM 1576 O O . THR A 1 192 ? 1.259 25.344 12.016 1 87.56 192 THR A O 1
ATOM 1579 N N . TRP A 1 193 ? 0.088 27.234 12.469 1 87.94 193 TRP A N 1
ATOM 1580 C CA . TRP A 1 193 ? 0.239 27.109 13.914 1 87.94 193 TRP A CA 1
ATOM 1581 C C . TRP A 1 193 ? -1.116 26.938 14.594 1 87.94 193 TRP A C 1
ATOM 1583 O O . TRP A 1 193 ? -2.086 27.609 14.234 1 87.94 193 TRP A O 1
ATOM 1593 N N . PRO A 1 194 ? -1.138 26.047 15.562 1 91.69 194 PRO A N 1
ATOM 1594 C CA . PRO A 1 194 ? -2.336 26 16.406 1 91.69 194 PRO A CA 1
ATOM 1595 C C . PRO A 1 194 ? -2.35 27.078 17.484 1 91.69 194 PRO A C 1
ATOM 1597 O O . PRO A 1 194 ? -1.312 27.688 17.766 1 91.69 194 PRO A O 1
ATOM 1600 N N . THR A 1 195 ? -3.523 27.312 18.062 1 86.69 195 THR A N 1
ATOM 1601 C CA . THR A 1 195 ? -3.627 28.172 19.234 1 86.69 195 THR A CA 1
ATOM 1602 C C . THR A 1 195 ? -3.436 27.359 20.516 1 86.69 195 THR A C 1
ATOM 1604 O O . THR A 1 195 ? -3.586 26.141 20.5 1 86.69 195 THR A O 1
ATOM 1607 N N . PRO A 1 196 ? -3.043 27.938 21.578 1 80.69 196 PRO A N 1
ATOM 1608 C CA . PRO A 1 196 ? -2.723 27.203 22.812 1 80.69 196 PRO A CA 1
ATOM 1609 C C . PRO A 1 196 ? -3.887 26.359 23.312 1 80.69 196 PRO A C 1
ATOM 1611 O O . PRO A 1 196 ? -3.67 25.312 23.922 1 80.69 196 PRO A O 1
ATOM 1614 N N . GLU A 1 197 ? -5.105 26.734 23.047 1 87.56 197 GLU A N 1
ATOM 1615 C CA . GLU A 1 197 ? -6.242 25.984 23.578 1 87.56 197 GLU A CA 1
ATOM 1616 C C . GLU A 1 197 ? -6.688 24.906 22.594 1 87.56 197 GLU A C 1
ATOM 1618 O O . GLU A 1 197 ? -7.582 24.109 22.891 1 87.56 197 GLU A O 1
ATOM 1623 N N . THR A 1 198 ? -6.02 24.812 21.516 1 92.81 198 THR A N 1
ATOM 1624 C CA . THR A 1 198 ? -6.438 23.906 20.438 1 92.81 198 THR A CA 1
ATOM 1625 C C . THR A 1 198 ? -6.395 22.453 20.922 1 92.81 198 THR A C 1
ATOM 1627 O O . THR A 1 198 ? -7.344 21.703 20.703 1 92.81 198 THR A O 1
ATOM 1630 N N . HIS A 1 199 ? -5.355 22.094 21.609 1 94.44 199 HIS A N 1
ATOM 1631 C CA . HIS A 1 199 ? -5.168 20.719 22.047 1 94.44 199 HIS A CA 1
ATOM 1632 C C . HIS A 1 199 ? -6.289 20.281 22.984 1 94.44 199 HIS A C 1
ATOM 1634 O O . HIS A 1 199 ? -6.906 19.234 22.781 1 94.44 199 HIS A O 1
ATOM 1640 N N . SER A 1 200 ? -6.547 21.062 23.969 1 92.06 200 SER A N 1
ATOM 1641 C CA . SER A 1 200 ? -7.594 20.75 24.938 1 92.06 200 SER A CA 1
ATOM 1642 C C . SER A 1 200 ? -8.969 20.719 24.281 1 92.06 200 SER A C 1
ATOM 1644 O O . SER A 1 200 ? -9.812 19.891 24.625 1 92.06 200 SER A O 1
ATOM 1646 N N . ASN A 1 201 ? -9.172 21.594 23.359 1 92.5 201 ASN A N 1
ATOM 1647 C CA . ASN A 1 201 ? -10.461 21.672 22.688 1 92.5 201 ASN A CA 1
ATOM 1648 C C . ASN A 1 201 ? -10.742 20.438 21.844 1 92.5 201 ASN A C 1
ATOM 1650 O O . ASN A 1 201 ? -11.859 19.906 21.844 1 92.5 201 ASN A O 1
ATOM 1654 N N . ILE A 1 202 ? -9.758 19.953 21.109 1 95.5 202 ILE A N 1
ATOM 1655 C CA . ILE A 1 202 ? -9.922 18.828 20.203 1 95.5 202 ILE A CA 1
ATOM 1656 C C . ILE A 1 202 ? -10.281 17.578 21 1 95.5 202 ILE A C 1
ATOM 1658 O O . ILE A 1 202 ? -11.055 16.734 20.547 1 95.5 202 ILE A O 1
ATOM 1662 N N . LYS A 1 203 ? -9.75 17.5 22.188 1 93.81 203 LYS A N 1
ATOM 1663 C CA . LYS A 1 203 ? -9.953 16.312 23.031 1 93.81 203 LYS A CA 1
ATOM 1664 C C . LYS A 1 203 ? -11.422 16.156 23.406 1 93.81 203 LYS A C 1
ATOM 1666 O O . LYS A 1 203 ? -11.883 15.039 23.672 1 93.81 203 LYS A O 1
ATOM 1671 N N . ARG A 1 204 ? -12.125 17.203 23.344 1 92.69 204 ARG A N 1
ATOM 1672 C CA . ARG A 1 204 ? -13.547 17.188 23.672 1 92.69 204 ARG A CA 1
ATOM 1673 C C . ARG A 1 204 ? -14.352 16.438 22.609 1 92.69 204 ARG A C 1
ATOM 1675 O O . ARG A 1 204 ? -15.492 16.047 22.844 1 92.69 204 ARG A O 1
ATOM 1682 N N . TYR A 1 205 ? -13.766 16.234 21.469 1 95.38 205 TYR A N 1
ATOM 1683 C CA . TYR A 1 205 ? -14.492 15.656 20.359 1 95.38 205 TYR A CA 1
ATOM 1684 C C . TYR A 1 205 ? -14.062 14.219 20.109 1 95.38 205 TYR A C 1
ATOM 1686 O O . TYR A 1 205 ? -14.211 13.695 19 1 95.38 205 TYR A O 1
ATOM 1694 N N . ALA A 1 206 ? -13.539 13.531 21.094 1 94.69 206 ALA A N 1
ATOM 1695 C CA . ALA A 1 206 ? -13.078 12.156 21 1 94.69 206 ALA A CA 1
ATOM 1696 C C . ALA A 1 206 ? -14.203 11.219 20.562 1 94.69 206 ALA A C 1
ATOM 1698 O O . ALA A 1 206 ? -13.969 10.242 19.844 1 94.69 206 ALA A O 1
ATOM 1699 N N . ASP A 1 207 ? -15.383 11.586 20.922 1 94.69 207 ASP A N 1
ATOM 1700 C CA . ASP A 1 207 ? -16.531 10.734 20.656 1 94.69 207 ASP A CA 1
ATOM 1701 C C . ASP A 1 207 ? -16.812 10.641 19.156 1 94.69 207 ASP A C 1
ATOM 1703 O O . ASP A 1 207 ? -17.25 9.594 18.656 1 94.69 207 ASP A O 1
ATOM 1707 N N . ILE A 1 208 ? -16.625 11.711 18.438 1 95.25 208 ILE A N 1
ATOM 1708 C CA . ILE A 1 208 ? -16.875 11.656 17 1 95.25 208 ILE A CA 1
ATOM 1709 C C . ILE A 1 208 ? -15.68 11.031 16.281 1 95.25 208 ILE A C 1
ATOM 1711 O O . ILE A 1 208 ? -15.844 10.352 15.273 1 95.25 208 ILE A O 1
ATOM 1715 N N . LEU A 1 209 ? -14.508 11.25 16.812 1 97.19 209 LEU A N 1
ATOM 1716 C CA . LEU A 1 209 ? -13.281 10.75 16.203 1 97.19 209 LEU A CA 1
ATOM 1717 C C . LEU A 1 209 ? -13.211 9.227 16.297 1 97.19 209 LEU A C 1
ATOM 1719 O O . LEU A 1 209 ? -12.805 8.555 15.352 1 97.19 209 LEU A O 1
ATOM 1723 N N . ILE A 1 210 ? -13.633 8.711 17.422 1 95.25 210 ILE A N 1
ATOM 1724 C CA . ILE A 1 210 ? -13.562 7.27 17.641 1 95.25 210 ILE A CA 1
ATOM 1725 C C . ILE A 1 210 ? -14.516 6.559 16.688 1 95.25 210 ILE A C 1
ATOM 1727 O O . ILE A 1 210 ? -14.32 5.379 16.375 1 95.25 210 ILE A O 1
ATOM 1731 N N . LYS A 1 211 ? -15.539 7.273 16.219 1 94.88 211 LYS A N 1
ATOM 1732 C CA . LYS A 1 211 ? -16.5 6.734 15.25 1 94.88 211 LYS A CA 1
ATOM 1733 C C . LYS A 1 211 ? -16.016 6.926 13.82 1 94.88 211 LYS A C 1
ATOM 1735 O O . LYS A 1 211 ? -16.797 6.84 12.875 1 94.88 211 LYS A O 1
ATOM 1740 N N . ASN A 1 212 ? -14.758 7.25 13.633 1 94.81 212 ASN A N 1
ATOM 1741 C CA . ASN A 1 212 ? -14.062 7.355 12.359 1 94.81 212 ASN A CA 1
ATOM 1742 C C . ASN A 1 212 ? -14.492 8.602 11.586 1 94.81 212 ASN A C 1
ATOM 1744 O O . ASN A 1 212 ? -14.414 8.625 10.352 1 94.81 212 ASN A O 1
ATOM 1748 N N . ASN A 1 213 ? -15.055 9.578 12.273 1 97.56 213 ASN A N 1
ATOM 1749 C CA . ASN A 1 213 ? -15.305 10.875 11.648 1 97.56 213 ASN A CA 1
ATOM 1750 C C . ASN A 1 213 ? -14.078 11.781 11.727 1 97.56 213 ASN A C 1
ATOM 1752 O O . ASN A 1 213 ? -13.078 11.43 12.367 1 97.56 213 ASN A O 1
ATOM 1756 N N . VAL A 1 214 ? -14.172 12.906 11.016 1 98.38 214 VAL A N 1
ATOM 1757 C CA . VAL A 1 214 ? -13.023 13.797 10.883 1 98.38 214 VAL A CA 1
ATOM 1758 C C . VAL A 1 214 ? -13.367 15.18 11.438 1 98.38 214 VAL A C 1
ATOM 1760 O O . VAL A 1 214 ? -14.469 15.68 11.211 1 98.38 214 VAL A O 1
ATOM 1763 N N . LEU A 1 215 ? -12.477 15.719 12.211 1 98.5 215 LEU A N 1
ATOM 1764 C CA . LEU A 1 215 ? -12.602 17.078 12.711 1 98.5 215 LEU A CA 1
ATOM 1765 C C . LEU A 1 215 ? -11.719 18.031 11.922 1 98.5 215 LEU A C 1
ATOM 1767 O O . LEU A 1 215 ? -10.492 17.891 11.922 1 98.5 215 LEU A O 1
ATOM 1771 N N . ILE A 1 216 ? -12.352 18.984 11.289 1 98.44 216 ILE A N 1
ATOM 1772 C CA . ILE A 1 216 ? -11.633 19.984 10.492 1 98.44 216 ILE A CA 1
ATOM 1773 C C . ILE A 1 216 ? -11.359 21.219 11.336 1 98.44 216 ILE A C 1
ATOM 1775 O O . ILE A 1 216 ? -12.242 21.703 12.047 1 98.44 216 ILE A O 1
ATOM 1779 N N . LEU A 1 217 ? -10.156 21.688 11.273 1 97.69 217 LEU A N 1
ATOM 1780 C CA . LEU A 1 217 ? -9.805 22.953 11.898 1 97.69 217 LEU A CA 1
ATOM 1781 C C . LEU A 1 217 ? -9.602 24.031 10.852 1 97.69 217 LEU A C 1
ATOM 1783 O O . LEU A 1 217 ? -8.703 23.938 10.008 1 97.69 217 LEU A O 1
ATOM 1787 N N . PRO A 1 218 ? -10.375 25.078 10.93 1 97.38 218 PRO A N 1
ATOM 1788 C CA . PRO A 1 218 ? -10.234 26.156 9.945 1 97.38 218 PRO A CA 1
ATOM 1789 C C . PRO A 1 218 ? -8.891 26.875 10.047 1 97.38 218 PRO A C 1
ATOM 1791 O O . PRO A 1 218 ? -8.383 27.094 11.148 1 97.38 218 PRO A O 1
ATOM 1794 N N . THR A 1 219 ? -8.344 27.188 8.938 1 96 219 THR A N 1
ATOM 1795 C CA . THR A 1 219 ? -7.078 27.906 8.859 1 96 219 THR A CA 1
ATOM 1796 C C . THR A 1 219 ? -7.301 29.344 8.391 1 96 219 THR A C 1
ATOM 1798 O O . THR A 1 219 ? -7.883 29.562 7.328 1 96 219 THR A O 1
ATOM 1801 N N . PHE A 1 220 ? -6.797 30.281 9.125 1 94.38 220 PHE A N 1
ATOM 1802 C CA . PHE A 1 220 ? -6.934 31.688 8.781 1 94.38 220 PHE A CA 1
ATOM 1803 C C . PHE A 1 220 ? -5.586 32.281 8.383 1 94.38 220 PHE A C 1
ATOM 1805 O O . PHE A 1 220 ? -4.539 31.812 8.836 1 94.38 220 PHE A O 1
ATOM 1812 N N . VAL A 1 221 ? -5.645 33.219 7.531 1 91.25 221 VAL A N 1
ATOM 1813 C CA . VAL A 1 221 ? -4.441 33.906 7.062 1 91.25 221 VAL A CA 1
ATOM 1814 C C . VAL A 1 221 ? -4.645 35.406 7.137 1 91.25 221 VAL A C 1
ATOM 1816 O O . VAL A 1 221 ? -5.758 35.906 6.938 1 91.25 221 VAL A O 1
ATOM 1819 N N . PHE A 1 222 ? -3.635 36.062 7.426 1 87.19 222 PHE A N 1
ATOM 1820 C CA . PHE A 1 222 ? -3.682 37.531 7.398 1 87.19 222 PHE A CA 1
ATOM 1821 C C . PHE A 1 222 ? -3.732 38.031 5.965 1 87.19 222 PHE A C 1
ATOM 1823 O O . PHE A 1 222 ? -2.986 37.562 5.102 1 87.19 222 PHE A O 1
ATOM 1830 N N . ILE A 1 223 ? -4.625 38.906 5.535 1 83.19 223 ILE A N 1
ATOM 1831 C CA . ILE A 1 223 ? -4.82 39.438 4.199 1 83.19 223 ILE A CA 1
ATOM 1832 C C . ILE A 1 223 ? -3.914 40.656 3.996 1 83.19 223 ILE A C 1
ATOM 1834 O O . ILE A 1 223 ? -3.746 41.469 4.906 1 83.19 223 ILE A O 1
ATOM 1838 N N . GLU A 1 224 ? -2.648 40.75 3.242 1 66.25 224 GLU A N 1
ATOM 1839 C CA . GLU A 1 224 ? -1.633 41.781 2.979 1 66.25 224 GLU A CA 1
ATOM 1840 C C . GLU A 1 224 ? -2.256 43.156 2.877 1 66.25 224 GLU A C 1
ATOM 1842 O O . GLU A 1 224 ? -1.572 44.188 3.07 1 66.25 224 GLU A O 1
ATOM 1847 N N . ASN A 1 225 ? -3.342 43.562 2.096 1 50.62 225 ASN A N 1
ATOM 1848 C CA . ASN A 1 225 ? -3.299 45.031 2.016 1 50.62 225 ASN A CA 1
ATOM 1849 C C . ASN A 1 225 ? -2.809 45.625 3.322 1 50.62 225 ASN A C 1
ATOM 1851 O O . ASN A 1 225 ? -3.029 46.812 3.574 1 50.62 225 ASN A O 1
ATOM 1855 N N . VAL A 1 226 ? -2.5 44.906 4.148 1 41.53 226 VAL A N 1
ATOM 1856 C CA . VAL A 1 226 ? -1.986 45.625 5.305 1 41.53 226 VAL A CA 1
ATOM 1857 C C . VAL A 1 226 ? -0.591 46.156 5 1 41.53 226 VAL A C 1
ATOM 1859 O O . VAL A 1 226 ? 0.321 45.406 4.68 1 41.53 226 VAL A O 1
ATOM 1862 N N . GLU A 1 227 ? -0.472 47.406 4.488 1 40.44 227 GLU A N 1
ATOM 1863 C CA . GLU A 1 227 ? 0.699 48.188 4.109 1 40.44 227 GLU A CA 1
ATOM 1864 C C . GLU A 1 227 ? 1.984 47.531 4.617 1 40.44 227 GLU A C 1
ATOM 1866 O O . GLU A 1 227 ? 2.939 47.344 3.859 1 40.44 227 GLU A O 1
ATOM 1871 N N . HIS A 1 228 ? 2.525 48.188 5.848 1 36.94 228 HIS A N 1
ATOM 1872 C CA . HIS A 1 228 ? 3.816 48.281 6.523 1 36.94 228 HIS A CA 1
ATOM 1873 C C . HIS A 1 228 ? 4.191 46.969 7.176 1 36.94 228 HIS A C 1
ATOM 1875 O O . HIS A 1 228 ? 4.914 46.938 8.18 1 36.94 228 HIS A O 1
ATOM 1881 N N . VAL A 1 229 ? 3.586 45.938 6.766 1 38.66 229 VAL A N 1
ATOM 1882 C CA . VAL A 1 229 ? 4.164 44.906 7.617 1 38.66 229 VAL A CA 1
ATOM 1883 C C . VAL A 1 229 ? 5.59 44.594 7.156 1 38.66 229 VAL A C 1
ATOM 1885 O O . VAL A 1 229 ? 5.789 43.875 6.176 1 38.66 229 VAL A O 1
ATOM 1888 N N . GLU A 1 230 ? 6.461 45.5 6.656 1 35.94 230 GLU A N 1
ATOM 1889 C CA . GLU A 1 230 ? 7.902 45.312 6.535 1 35.94 230 GLU A CA 1
ATOM 1890 C C . GLU A 1 230 ? 8.367 44.125 7.379 1 35.94 230 GLU A C 1
ATOM 1892 O O . GLU A 1 230 ? 7.566 43.531 8.102 1 35.94 230 GLU A O 1
ATOM 1897 N N . ASN A 1 231 ? 9.891 44.312 7.879 1 34.16 231 ASN A N 1
ATOM 1898 C CA . ASN A 1 231 ? 10.82 43.625 8.766 1 34.16 231 ASN A CA 1
ATOM 1899 C C . ASN A 1 231 ? 10.109 43.094 10.016 1 34.16 231 ASN A C 1
ATOM 1901 O O . ASN A 1 231 ? 10.758 42.75 11 1 34.16 231 ASN A O 1
ATOM 1905 N N . SER A 1 232 ? 9.047 43.844 10.398 1 31.56 232 SER A N 1
ATOM 1906 C CA . SER A 1 232 ? 8.688 43.688 11.805 1 31.56 232 SER A CA 1
ATOM 1907 C C . SER A 1 232 ? 8.258 42.25 12.117 1 31.56 232 SER A C 1
ATOM 1909 O O . SER A 1 232 ? 7.609 41.594 11.305 1 31.56 232 SER A O 1
ATOM 1911 N N . THR A 1 233 ? 9.031 41.406 12.68 1 35.59 233 THR A N 1
ATOM 1912 C CA . THR A 1 233 ? 8.562 40.438 13.68 1 35.59 233 THR A CA 1
ATOM 1913 C C . THR A 1 233 ? 7.109 40.719 14.055 1 35.59 233 THR A C 1
ATOM 1915 O O . THR A 1 233 ? 6.84 41.438 15.031 1 35.59 233 THR A O 1
ATOM 1918 N N . ILE A 1 234 ? 6.457 41.469 13.32 1 38.09 234 ILE A N 1
ATOM 1919 C CA . ILE A 1 234 ? 5.105 41.875 13.672 1 38.09 234 ILE A CA 1
ATOM 1920 C C . ILE A 1 234 ? 4.414 40.781 14.477 1 38.09 234 ILE A C 1
ATOM 1922 O O . ILE A 1 234 ? 4.156 39.688 13.961 1 38.09 234 ILE A O 1
ATOM 1926 N N . HIS A 1 235 ? 4.723 40.656 15.578 1 41.22 235 HIS A N 1
ATOM 1927 C CA . HIS A 1 235 ? 3.996 40.062 16.688 1 41.22 235 HIS A CA 1
ATOM 1928 C C . HIS A 1 235 ? 2.49 40.219 16.516 1 41.22 235 HIS A C 1
ATOM 1930 O O . HIS A 1 235 ? 1.884 41.094 17.109 1 41.22 235 HIS A O 1
ATOM 1936 N N . TYR A 1 236 ? 1.979 40.344 15.305 1 46.16 236 TYR A N 1
ATOM 1937 C CA . TYR A 1 236 ? 0.532 40.281 15.477 1 46.16 236 TYR A CA 1
ATOM 1938 C C . TYR A 1 236 ? 0.166 39.375 16.641 1 46.16 236 TYR A C 1
ATOM 1940 O O . TYR A 1 236 ? 0.752 38.281 16.797 1 46.16 236 TYR A O 1
ATOM 1948 N N . LYS A 1 237 ? -0.21 40.094 17.516 1 62.06 237 LYS A N 1
ATOM 1949 C CA . LYS A 1 237 ? -0.82 39.281 18.578 1 62.06 237 LYS A CA 1
ATOM 1950 C C . LYS A 1 237 ? -1.811 38.281 17.984 1 62.06 237 LYS A C 1
ATOM 1952 O O . LYS A 1 237 ? -2.807 38.656 17.375 1 62.06 237 LYS A O 1
ATOM 1957 N N . PHE A 1 238 ? -1.349 37.25 17.562 1 75.88 238 PHE A N 1
ATOM 1958 C CA . PHE A 1 238 ? -2.225 36.156 17.109 1 75.88 238 PHE A CA 1
ATOM 1959 C C . PHE A 1 238 ? -3.523 36.156 17.906 1 75.88 238 PHE A C 1
ATOM 1961 O O . PHE A 1 238 ? -3.514 36.375 19.125 1 75.88 238 PHE A O 1
ATOM 1968 N N . PRO A 1 239 ? -4.586 36.219 17.062 1 87.31 239 PRO A N 1
ATOM 1969 C CA . PRO A 1 239 ? -5.832 36.031 17.797 1 87.31 239 PRO A CA 1
ATOM 1970 C C . PRO A 1 239 ? -5.781 34.812 18.734 1 87.31 239 PRO A C 1
ATOM 1972 O O . PRO A 1 239 ? -5.16 33.812 18.406 1 87.31 239 PRO A O 1
ATOM 1975 N N . LYS A 1 240 ? -6.441 35 19.859 1 85 240 LYS A N 1
ATOM 1976 C CA . LYS A 1 240 ? -6.414 33.906 20.844 1 85 240 LYS A CA 1
ATOM 1977 C C . LYS A 1 240 ? -7.777 33.25 20.969 1 85 240 LYS A C 1
ATOM 1979 O O . LYS A 1 240 ? -7.871 32.094 21.391 1 85 240 LYS A O 1
ATOM 1984 N N . THR A 1 241 ? -8.766 34 20.562 1 89.75 241 THR A N 1
ATOM 1985 C CA . THR A 1 241 ? -10.117 33.469 20.703 1 89.75 241 THR A CA 1
ATOM 1986 C C . THR A 1 241 ? -10.891 33.625 19.391 1 89.75 241 THR A C 1
ATOM 1988 O O . THR A 1 241 ? -10.492 34.375 18.5 1 89.75 241 THR A O 1
ATOM 1991 N N . LYS A 1 242 ? -11.969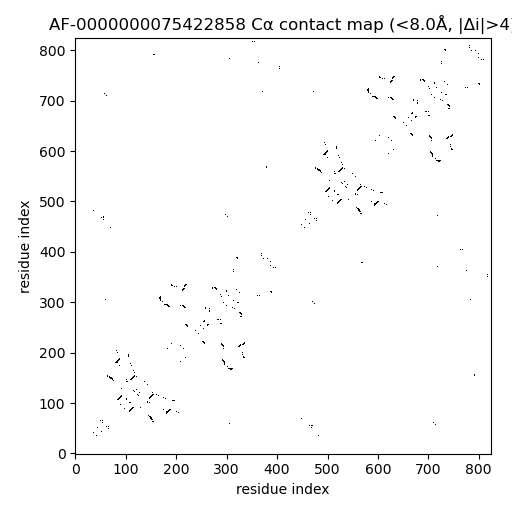 32.938 19.328 1 92.62 242 LYS A N 1
ATOM 1992 C CA . LYS A 1 242 ? -12.852 33.031 18.172 1 92.62 242 LYS A CA 1
ATOM 1993 C C . LYS A 1 242 ? -13.32 34.469 17.984 1 92.62 242 LYS A C 1
ATOM 1995 O O . LYS A 1 242 ? -13.398 34.969 16.844 1 92.62 242 LYS A O 1
ATOM 2000 N N . ASN A 1 243 ? -13.602 35.094 19.078 1 93.44 243 ASN A N 1
ATOM 2001 C CA . ASN A 1 243 ? -14.047 36.469 19 1 93.44 243 ASN A CA 1
ATOM 2002 C C . ASN A 1 243 ? -12.984 37.375 18.391 1 93.44 243 ASN A C 1
ATOM 2004 O O . ASN A 1 243 ? -13.305 38.312 17.641 1 93.44 243 ASN A O 1
ATOM 2008 N N . ASP A 1 244 ? -11.75 37.094 18.75 1 92.69 244 ASP A N 1
ATOM 2009 C CA . ASP A 1 244 ? -10.664 37.844 18.125 1 92.69 244 ASP A CA 1
ATOM 2010 C C . ASP A 1 244 ? -10.68 37.656 16.609 1 92.69 244 ASP A C 1
ATOM 2012 O O . ASP A 1 244 ? -10.508 38.625 15.859 1 92.69 244 ASP A O 1
ATOM 2016 N N . VAL A 1 245 ? -10.93 36.5 16.188 1 94.19 245 VAL A N 1
ATOM 2017 C CA . VAL A 1 245 ? -10.922 36.188 14.758 1 94.19 245 VAL A CA 1
ATOM 2018 C C . VAL A 1 245 ? -12.086 36.875 14.07 1 94.19 245 VAL A C 1
ATOM 2020 O O . VAL A 1 245 ? -11.914 37.5 13.016 1 94.19 245 VAL A O 1
ATOM 2023 N N . ILE A 1 246 ? -13.219 36.812 14.695 1 95.75 246 ILE A N 1
ATOM 2024 C CA . ILE A 1 246 ? -14.406 37.438 14.133 1 95.75 246 ILE A CA 1
ATOM 2025 C C . ILE A 1 246 ? -14.164 38.938 13.945 1 95.75 246 ILE A C 1
ATOM 2027 O O . ILE A 1 246 ? -14.484 39.5 12.898 1 95.75 246 ILE A O 1
ATOM 2031 N N . ARG A 1 247 ? -13.547 39.5 14.891 1 94.56 247 ARG A N 1
ATOM 2032 C CA . ARG A 1 247 ? -13.242 40.938 14.82 1 94.56 247 ARG A CA 1
ATOM 2033 C C . ARG A 1 247 ? -12.289 41.25 13.672 1 94.56 247 ARG A C 1
ATOM 2035 O O . ARG A 1 247 ? -12.5 42.188 12.906 1 94.56 247 ARG A O 1
ATOM 2042 N N . LEU A 1 248 ? -11.289 40.438 13.594 1 92.94 248 LEU A N 1
ATOM 2043 C CA . LEU A 1 248 ? -10.281 40.656 12.562 1 92.94 248 LEU A CA 1
ATOM 2044 C C . LEU A 1 248 ? -10.852 40.375 11.18 1 92.94 248 LEU A C 1
ATOM 2046 O O . LEU A 1 248 ? -10.492 41.062 10.203 1 92.94 248 LEU A O 1
ATOM 2050 N N . VAL A 1 249 ? -11.711 39.438 11.039 1 94.94 249 VAL A N 1
ATOM 2051 C CA . VAL A 1 249 ? -12.367 39.125 9.773 1 94.94 249 VAL A CA 1
ATOM 2052 C C . VAL A 1 249 ? -13.281 40.281 9.367 1 94.94 249 VAL A C 1
ATOM 2054 O O . VAL A 1 249 ? -13.281 40.688 8.211 1 94.94 249 VAL A O 1
ATOM 2057 N N . ASN A 1 250 ? -14.031 40.781 10.289 1 94.38 250 ASN A N 1
ATOM 2058 C CA . ASN A 1 250 ? -14.93 41.906 10.023 1 94.38 250 ASN A CA 1
ATOM 2059 C C . ASN A 1 250 ? -14.164 43.125 9.57 1 94.38 250 ASN A C 1
ATOM 2061 O O . ASN A 1 250 ? -14.688 43.938 8.789 1 94.38 250 ASN A O 1
ATOM 2065 N N . ARG A 1 251 ? -12.945 43.188 10.039 1 92.5 251 ARG A N 1
ATOM 2066 C CA . ARG A 1 251 ? -12.094 44.312 9.656 1 92.5 251 ARG A CA 1
ATOM 2067 C C . ARG A 1 251 ? -11.312 44 8.383 1 92.5 251 ARG A C 1
ATOM 2069 O O . ARG A 1 251 ? -10.438 44.781 7.984 1 92.5 251 ARG A O 1
ATOM 2076 N N . ARG A 1 252 ? -11.461 42.844 7.836 1 91.88 252 ARG A N 1
ATOM 2077 C CA . ARG A 1 252 ? -10.828 42.406 6.602 1 91.88 252 ARG A CA 1
ATOM 2078 C C . ARG A 1 252 ? -9.32 42.25 6.777 1 91.88 252 ARG A C 1
ATOM 2080 O O . ARG A 1 252 ? -8.555 42.562 5.863 1 91.88 252 ARG A O 1
ATOM 2087 N N . LYS A 1 253 ? -8.938 41.875 7.98 1 90.06 253 LYS A N 1
ATOM 2088 C CA . LYS A 1 253 ? -7.52 41.688 8.273 1 90.06 253 LYS A CA 1
ATOM 2089 C C . LYS A 1 253 ? -7.152 40.188 8.25 1 90.06 253 LYS A C 1
ATOM 2091 O O . LYS A 1 253 ? -5.988 39.844 8.047 1 90.06 253 LYS A O 1
ATOM 2096 N N . LEU A 1 254 ? -8.133 39.5 8.523 1 92.56 254 LEU A N 1
ATOM 2097 C CA . LEU A 1 254 ? -7.98 38.031 8.508 1 92.56 254 LEU A CA 1
ATOM 2098 C C . LEU A 1 254 ? -9.023 37.406 7.598 1 92.56 254 LEU A C 1
ATOM 2100 O O . LEU A 1 254 ? -10.133 37.906 7.449 1 92.56 254 LEU A O 1
ATOM 2104 N N . GLY A 1 255 ? -8.625 36.281 7 1 95.06 255 GLY A N 1
ATOM 2105 C CA . GLY A 1 255 ? -9.562 35.5 6.207 1 95.06 255 GLY A CA 1
ATOM 2106 C C . GLY A 1 255 ? -9.32 34 6.297 1 95.06 255 GLY A C 1
ATOM 2107 O O . GLY A 1 255 ? -8.234 33.562 6.668 1 95.06 255 GLY A O 1
ATOM 2108 N N . LEU A 1 256 ? -10.43 33.281 6.047 1 96.94 256 LEU A N 1
ATOM 2109 C CA . LEU A 1 256 ? -10.352 31.812 6.016 1 96.94 256 LEU A CA 1
ATOM 2110 C C . LEU A 1 256 ? -9.734 31.328 4.711 1 96.94 256 LEU A C 1
ATOM 2112 O O . LEU A 1 256 ? -10.172 31.734 3.627 1 96.94 256 LEU A O 1
ATOM 2116 N N . GLN A 1 257 ? -8.719 30.5 4.867 1 94.44 257 GLN A N 1
ATOM 2117 C CA . GLN A 1 257 ? -8.008 30.062 3.678 1 94.44 257 GLN A CA 1
ATOM 2118 C C . GLN A 1 257 ? -8.086 28.547 3.521 1 94.44 257 GLN A C 1
ATOM 2120 O O . GLN A 1 257 ? -7.535 27.797 4.336 1 94.44 257 GLN A O 1
ATOM 2125 N N . ASP A 1 258 ? -8.797 28.094 2.516 1 93.56 258 ASP A N 1
ATOM 2126 C CA . ASP A 1 258 ? -8.648 26.75 1.969 1 93.56 258 ASP A CA 1
ATOM 2127 C C . ASP A 1 258 ? -7.68 26.75 0.789 1 93.56 258 ASP A C 1
ATOM 2129 O O . ASP A 1 258 ? -7.875 27.469 -0.189 1 93.56 258 ASP A O 1
ATOM 2133 N N . TYR A 1 259 ? -6.684 25.938 0.894 1 86.62 259 TYR A N 1
ATOM 2134 C CA . TYR A 1 259 ? -5.688 25.906 -0.174 1 86.62 259 TYR A CA 1
ATOM 2135 C C . TYR A 1 259 ? -6.348 25.625 -1.521 1 86.62 259 TYR A C 1
ATOM 2137 O O . TYR A 1 259 ? -7.168 24.719 -1.644 1 86.62 259 TYR A O 1
ATOM 2145 N N . GLY A 1 260 ? -6.008 26.438 -2.533 1 84.81 260 GLY A N 1
ATOM 2146 C CA . GLY A 1 260 ? -6.555 26.266 -3.869 1 84.81 260 GLY A CA 1
ATOM 2147 C C . GLY A 1 260 ? -7.762 27.156 -4.137 1 84.81 260 GLY A C 1
ATOM 2148 O O . GLY A 1 260 ? -8.188 27.297 -5.285 1 84.81 260 GLY A O 1
ATOM 2149 N N . TRP A 1 261 ? -8.32 27.75 -3.141 1 93.31 261 TRP A N 1
ATOM 2150 C CA . TRP A 1 261 ? -9.477 28.641 -3.277 1 93.31 261 TRP A CA 1
ATOM 2151 C C . TRP A 1 261 ? -9.109 30.078 -2.904 1 93.31 261 TRP A C 1
ATOM 2153 O O . TRP A 1 261 ? -8.141 30.297 -2.18 1 93.31 261 TRP A O 1
ATOM 2163 N N . GLU A 1 262 ? -9.914 30.906 -3.418 1 94 262 GLU A N 1
ATOM 2164 C CA . GLU A 1 262 ? -9.836 32.281 -2.936 1 94 262 GLU A CA 1
ATOM 2165 C C . GLU A 1 262 ? -10.18 32.375 -1.452 1 94 262 GLU A C 1
ATOM 2167 O O . GLU A 1 262 ? -10.969 31.578 -0.945 1 94 262 GLU A O 1
ATOM 2172 N N . ILE A 1 263 ? -9.602 33.344 -0.833 1 94.44 263 ILE A N 1
ATOM 2173 C CA . ILE A 1 263 ? -9.859 33.562 0.587 1 94.44 263 ILE A CA 1
ATOM 2174 C C . ILE A 1 263 ? -11.367 33.656 0.832 1 94.44 263 ILE A C 1
ATOM 2176 O O . ILE A 1 263 ? -12.086 34.312 0.08 1 94.44 263 ILE A O 1
ATOM 2180 N N . ASN A 1 264 ? -11.836 32.969 1.781 1 95.75 264 ASN A N 1
ATOM 2181 C CA . ASN A 1 264 ? -13.203 32.969 2.279 1 95.75 264 ASN A CA 1
ATOM 2182 C C . ASN A 1 264 ? -14.156 32.281 1.3 1 95.75 264 ASN A C 1
ATOM 2184 O O . ASN A 1 264 ? -15.375 32.438 1.396 1 95.75 264 ASN A O 1
ATOM 2188 N N . SER A 1 265 ? -13.641 31.469 0.344 1 94.38 265 SER A N 1
ATOM 2189 C CA . SER A 1 265 ? -14.516 30.906 -0.684 1 94.38 265 SER A CA 1
ATOM 2190 C C . SER A 1 265 ? -14.406 29.391 -0.735 1 94.38 265 SER A C 1
ATOM 2192 O O . SER A 1 265 ? -14.953 28.75 -1.635 1 94.38 265 SER A O 1
ATOM 2194 N N . GLY A 1 266 ? -13.773 28.828 0.155 1 95.88 266 GLY A N 1
ATOM 2195 C CA . GLY A 1 266 ? -13.539 27.391 0.097 1 95.88 266 GLY A CA 1
ATOM 2196 C C . GLY A 1 266 ? -14.617 26.594 0.799 1 95.88 266 GLY A C 1
ATOM 2197 O O . GLY A 1 266 ? -15.57 27.156 1.335 1 95.88 266 GLY A O 1
ATOM 2198 N N . PRO A 1 267 ? -14.484 25.266 0.775 1 97 267 PRO A N 1
ATOM 2199 C CA . PRO A 1 267 ? -15.508 24.359 1.292 1 97 267 PRO A CA 1
ATOM 2200 C C . PRO A 1 267 ? -15.703 24.484 2.801 1 97 267 PRO A C 1
ATOM 2202 O O . PRO A 1 267 ? -16.766 24.125 3.322 1 97 267 PRO A O 1
ATOM 2205 N N . THR A 1 268 ? -14.68 24.875 3.594 1 97.62 268 THR A N 1
ATOM 2206 C CA . THR A 1 268 ? -14.805 25.016 5.039 1 97.62 268 THR A CA 1
ATOM 2207 C C . THR A 1 268 ? -15.891 26.031 5.387 1 97.62 268 THR A C 1
ATOM 2209 O O . THR A 1 268 ? -16.531 25.938 6.434 1 97.62 268 THR A O 1
ATOM 2212 N N . CYS A 1 269 ? -16.078 27.078 4.547 1 96.5 269 CYS A N 1
ATOM 2213 C CA . CYS A 1 269 ? -17.172 28.047 4.582 1 96.5 269 CYS A CA 1
ATOM 2214 C C . CYS A 1 269 ? -17.047 28.984 5.777 1 96.5 269 CYS A C 1
ATOM 2216 O O . CYS A 1 269 ? -17.5 28.672 6.875 1 96.5 269 CYS A O 1
ATOM 2218 N N . LEU A 1 270 ? -16.562 30.141 5.527 1 97.31 270 LEU A N 1
ATOM 2219 C CA . LEU A 1 270 ? -16.375 31.156 6.562 1 97.31 270 LEU A CA 1
ATOM 2220 C C . LEU A 1 270 ? -17.703 31.547 7.188 1 97.31 270 LEU A C 1
ATOM 2222 O O . LEU A 1 270 ? -17.828 31.641 8.414 1 97.31 270 LEU A O 1
ATOM 2226 N N . ASP A 1 271 ? -18.75 31.734 6.398 1 96.12 271 ASP A N 1
ATOM 2227 C CA . ASP A 1 271 ? -20.047 32.188 6.875 1 96.12 271 ASP A CA 1
ATOM 2228 C C . ASP A 1 271 ? -20.625 31.219 7.906 1 96.12 271 ASP A C 1
ATOM 2230 O O . ASP A 1 271 ? -21.125 31.641 8.945 1 96.12 271 ASP A O 1
ATOM 2234 N N . SER A 1 272 ? -20.547 29.969 7.617 1 96.69 272 SER A N 1
ATOM 2235 C CA . SER A 1 272 ? -21.031 28.969 8.555 1 96.69 272 SER A CA 1
ATOM 2236 C C . SER A 1 272 ? -20.203 28.969 9.836 1 96.69 272 SER A C 1
ATOM 2238 O O . SER A 1 272 ? -20.75 28.828 10.938 1 96.69 272 SER A O 1
ATOM 2240 N N . TRP A 1 273 ? -18.906 29.172 9.703 1 97.69 273 TRP A N 1
ATOM 2241 C CA . TRP A 1 273 ? -18.031 29.141 10.867 1 97.69 273 TRP A CA 1
ATOM 2242 C C . TRP A 1 273 ? -18.312 30.328 11.797 1 97.69 273 TRP A C 1
ATOM 2244 O O . TRP A 1 273 ? -18.328 30.156 13.023 1 97.69 273 TRP A O 1
ATOM 2254 N N . LEU A 1 274 ? -18.547 31.516 11.266 1 96.75 274 LEU A N 1
ATOM 2255 C CA . LEU A 1 274 ? -18.781 32.719 12.047 1 96.75 274 LEU A CA 1
ATOM 2256 C C . LEU A 1 274 ? -20.047 32.594 12.891 1 96.75 274 LEU A C 1
ATOM 2258 O O . LEU A 1 274 ? -20.125 33.125 14 1 96.75 274 LEU A O 1
ATOM 2262 N N . LYS A 1 275 ? -20.953 31.781 12.398 1 95.62 275 LYS A N 1
ATOM 2263 C CA . LYS A 1 275 ? -22.25 31.688 13.047 1 95.62 275 LYS A CA 1
ATOM 2264 C C . LYS A 1 275 ? -22.328 30.438 13.922 1 95.62 275 LYS A C 1
ATOM 2266 O O . LYS A 1 275 ? -23.234 30.312 14.75 1 95.62 275 LYS A O 1
ATOM 2271 N N . ALA A 1 276 ? -21.438 29.562 13.828 1 96.25 276 ALA A N 1
ATOM 2272 C CA . ALA A 1 276 ? -21.562 28.25 14.438 1 96.25 276 ALA A CA 1
ATOM 2273 C C . ALA A 1 276 ? -21.141 28.266 15.898 1 96.25 276 ALA A C 1
ATOM 2275 O O . ALA A 1 276 ? -20.109 28.875 16.25 1 96.25 276 ALA A O 1
ATOM 2276 N N . ASP A 1 277 ? -21.953 27.609 16.766 1 94.25 277 ASP A N 1
ATOM 2277 C CA . ASP A 1 277 ? -21.594 27.375 18.156 1 94.25 277 ASP A CA 1
ATOM 2278 C C . ASP A 1 277 ? -21.359 25.891 18.422 1 94.25 277 ASP A C 1
ATOM 2280 O O . ASP A 1 277 ? -20.844 25.516 19.469 1 94.25 277 ASP A O 1
ATOM 2284 N N . GLU A 1 278 ? -21.797 25.141 17.469 1 95.62 278 GLU A N 1
ATOM 2285 C CA . GLU A 1 278 ? -21.625 23.688 17.516 1 95.62 278 GLU A CA 1
ATOM 2286 C C . GLU A 1 278 ? -20.969 23.172 16.234 1 95.62 278 GLU A C 1
ATOM 2288 O O . GLU A 1 278 ? -2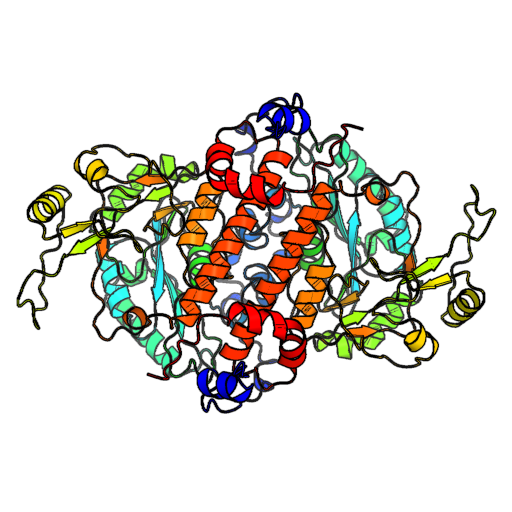0.922 23.891 15.227 1 95.62 278 GLU A O 1
ATOM 2293 N N . LEU A 1 279 ? -20.516 21.953 16.359 1 97.06 279 LEU A N 1
ATOM 2294 C CA . LEU A 1 279 ? -19.922 21.328 15.18 1 97.06 279 LEU A CA 1
ATOM 2295 C C . LEU A 1 279 ? -20.875 21.391 13.992 1 97.06 279 LEU A C 1
ATOM 2297 O O . LEU A 1 279 ? -22.078 21.219 14.148 1 97.06 279 LEU A O 1
ATOM 2301 N N . PHE A 1 280 ? -20.312 21.688 12.844 1 97 280 PHE A N 1
ATOM 2302 C CA . PHE A 1 280 ? -21.141 21.656 11.641 1 97 280 PHE A CA 1
ATOM 2303 C C . PHE A 1 280 ? -20.422 20.891 10.523 1 97 280 PHE A C 1
ATOM 2305 O O . PHE A 1 280 ? -19.203 20.719 10.562 1 97 280 PHE A O 1
ATOM 2312 N N . HIS A 1 281 ? -21.172 20.422 9.523 1 96.12 281 HIS A N 1
ATOM 2313 C CA . HIS A 1 281 ? -20.656 19.594 8.445 1 96.12 281 HIS A CA 1
ATOM 2314 C C . HIS A 1 281 ? -20.141 20.438 7.289 1 96.12 281 HIS A C 1
ATOM 2316 O O . HIS A 1 281 ? -20.672 21.516 7.027 1 96.12 281 HIS A O 1
ATOM 2322 N N . VAL A 1 282 ? -19.062 19.906 6.684 1 96.19 282 VAL A N 1
ATOM 2323 C CA . VAL A 1 282 ? -18.75 20.422 5.348 1 96.19 282 VAL A CA 1
ATOM 2324 C C . VAL A 1 282 ? -19.859 20 4.379 1 96.19 282 VAL A C 1
ATOM 2326 O O . VAL A 1 282 ? -20.031 18.812 4.094 1 96.19 282 VAL A O 1
ATOM 2329 N N . GLU A 1 283 ? -20.578 20.859 3.9 1 89.25 283 GLU A N 1
ATOM 2330 C CA . GLU A 1 283 ? -21.781 20.578 3.127 1 89.25 283 GLU A CA 1
ATOM 2331 C C . GLU A 1 283 ? -21.438 20.125 1.715 1 89.25 283 GLU A C 1
ATOM 2333 O O . GLU A 1 283 ? -22.016 19.156 1.207 1 89.25 283 GLU A O 1
ATOM 2338 N N . GLU A 1 284 ? -20.594 20.812 1.11 1 89.44 284 GLU A N 1
ATOM 2339 C CA . GLU A 1 284 ? -20.219 20.484 -0.263 1 89.44 284 GLU A CA 1
ATOM 2340 C C . GLU A 1 284 ? -18.734 20.156 -0.365 1 89.44 284 GLU A C 1
ATOM 2342 O O . GLU A 1 284 ? -17.891 21.062 -0.437 1 89.44 284 GLU A O 1
ATOM 2347 N N . TYR A 1 285 ? -18.516 18.875 -0.507 1 93.12 285 TYR A N 1
ATOM 2348 C CA . TYR A 1 285 ? -17.125 18.484 -0.715 1 93.12 285 TYR A CA 1
ATOM 2349 C C . TYR A 1 285 ? -16.656 18.828 -2.127 1 93.12 285 TYR A C 1
ATOM 2351 O O . TYR A 1 285 ? -17.422 18.688 -3.086 1 93.12 285 TYR A O 1
ATOM 2359 N N . GLU A 1 286 ? -15.477 19.328 -2.271 1 93.31 286 GLU A N 1
ATOM 2360 C CA . GLU A 1 286 ? -14.867 19.609 -3.568 1 93.31 286 GLU A CA 1
ATOM 2361 C C . GLU A 1 286 ? -13.492 18.953 -3.689 1 93.31 286 GLU A C 1
ATOM 2363 O O . GLU A 1 286 ? -12.719 18.922 -2.727 1 93.31 286 GLU A O 1
ATOM 2368 N N . LEU A 1 287 ? -13.25 18.453 -4.898 1 91.62 287 LEU A N 1
ATOM 2369 C CA . LEU A 1 287 ? -11.945 17.844 -5.145 1 91.62 287 LEU A CA 1
ATOM 2370 C C . LEU A 1 287 ? -10.82 18.844 -4.855 1 91.62 287 LEU A C 1
ATOM 2372 O O . LEU A 1 287 ? -11.008 20.047 -4.988 1 91.62 287 LEU A O 1
ATOM 2376 N N . HIS A 1 288 ? -9.688 18.375 -4.355 1 91.75 288 HIS A N 1
ATOM 2377 C CA . HIS A 1 288 ? -8.477 19.125 -4.035 1 91.75 288 HIS A CA 1
ATOM 2378 C C . HIS A 1 288 ? -8.609 19.828 -2.684 1 91.75 288 HIS A C 1
ATOM 2380 O O . HIS A 1 288 ? -7.684 20.5 -2.242 1 91.75 288 HIS A O 1
ATOM 2386 N N . TYR A 1 289 ? -9.781 19.688 -2.033 1 95 289 TYR A N 1
ATOM 2387 C CA . TYR A 1 289 ? -9.938 20.188 -0.669 1 95 289 TYR A CA 1
ATOM 2388 C C . TYR A 1 289 ? -8.898 19.562 0.259 1 95 289 TYR A C 1
ATOM 2390 O O . TYR A 1 289 ? -8.766 18.344 0.315 1 95 289 TYR A O 1
ATOM 2398 N N . ARG A 1 290 ? -8.109 20.391 0.979 1 94.56 290 ARG A N 1
ATOM 2399 C CA . ARG A 1 290 ? -7.031 19.844 1.807 1 94.56 290 ARG A CA 1
ATOM 2400 C C . ARG A 1 290 ? -6.906 20.625 3.113 1 94.56 290 ARG A C 1
ATOM 2402 O O . ARG A 1 290 ? -5.855 21.188 3.404 1 94.56 290 ARG A O 1
ATOM 2409 N N . PRO A 1 291 ? -7.875 20.578 3.941 1 96.69 291 PRO A N 1
ATOM 2410 C CA . PRO A 1 291 ? -7.844 21.25 5.242 1 96.69 291 PRO A CA 1
ATOM 2411 C C . PRO A 1 291 ? -6.914 20.562 6.238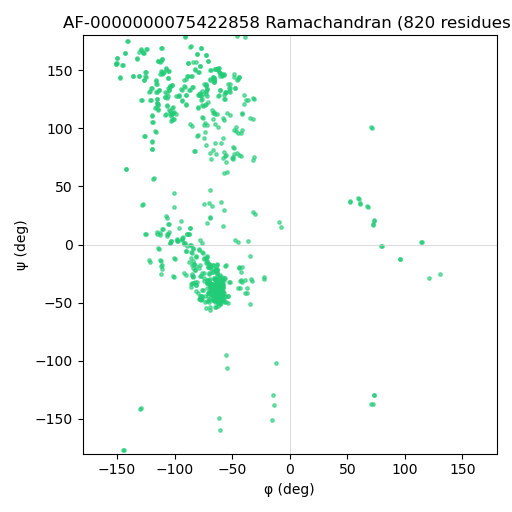 1 96.69 291 PRO A C 1
ATOM 2413 O O . PRO A 1 291 ? -6.453 19.438 5.988 1 96.69 291 PRO A O 1
ATOM 2416 N N . ASN A 1 292 ? -6.566 21.266 7.27 1 96.81 292 ASN A N 1
ATOM 2417 C CA . ASN A 1 292 ? -6.02 20.609 8.453 1 96.81 292 ASN A CA 1
ATOM 2418 C C . ASN A 1 292 ? -7.098 19.844 9.219 1 96.81 292 ASN A C 1
ATOM 2420 O O . ASN A 1 292 ? -8.211 20.344 9.398 1 96.81 292 ASN A O 1
ATOM 2424 N N . PHE A 1 293 ? -6.793 18.625 9.602 1 98.19 293 PHE A N 1
ATOM 2425 C CA . PHE A 1 293 ? -7.875 17.844 10.195 1 98.19 293 PHE A CA 1
ATOM 2426 C C . PHE A 1 293 ? -7.328 16.844 11.211 1 98.19 293 PHE A C 1
ATOM 2428 O O . PHE A 1 293 ? -6.121 16.594 11.25 1 98.19 293 PHE A O 1
ATOM 2435 N N . VAL A 1 294 ? -8.195 16.375 12.078 1 98.44 294 VAL A N 1
ATOM 2436 C CA . VAL A 1 294 ? -7.93 15.328 13.055 1 98.44 294 VAL A CA 1
ATOM 2437 C C . VAL A 1 294 ? -8.758 14.086 12.727 1 98.44 294 VAL A C 1
ATOM 2439 O O . VAL A 1 294 ? -9.938 14.195 12.383 1 98.44 294 VAL A O 1
ATOM 2442 N N . ALA A 1 295 ? -8.133 12.961 12.742 1 98.25 295 ALA A N 1
ATOM 2443 C CA . ALA A 1 295 ? -8.797 11.68 12.5 1 98.25 295 ALA A CA 1
ATOM 2444 C C . ALA A 1 295 ? -8.219 10.578 13.375 1 98.25 295 ALA A C 1
ATOM 2446 O O . ALA A 1 295 ? -7.191 10.773 14.031 1 98.25 295 ALA A O 1
ATOM 2447 N N . ARG A 1 296 ? -8.945 9.562 13.422 1 96.56 296 ARG A N 1
ATOM 2448 C CA . ARG A 1 296 ? -8.445 8.391 14.133 1 96.56 296 ARG A CA 1
ATOM 2449 C C . ARG A 1 296 ? -7.227 7.801 13.43 1 96.56 296 ARG A C 1
ATOM 2451 O O . ARG A 1 296 ? -7.121 7.859 12.203 1 96.56 296 ARG A O 1
ATOM 2458 N N . LYS A 1 297 ? -6.273 7.312 14.164 1 94.5 297 LYS A N 1
ATOM 2459 C CA . LYS A 1 297 ? -5.035 6.75 13.625 1 94.5 297 LYS A CA 1
ATOM 2460 C C . LYS A 1 297 ? -5.316 5.52 12.773 1 94.5 297 LYS A C 1
ATOM 2462 O O . LYS A 1 297 ? -4.734 5.359 11.695 1 94.5 297 LYS A O 1
ATOM 2467 N N . GLY A 1 298 ? -6.176 4.727 13.172 1 88.81 298 GLY A N 1
ATOM 2468 C CA . GLY A 1 298 ? -6.535 3.477 12.516 1 88.81 298 GLY A CA 1
ATOM 2469 C C . GLY A 1 298 ? -8.031 3.32 12.305 1 88.81 298 GLY A C 1
ATOM 2470 O O . GLY A 1 298 ? -8.703 4.254 11.867 1 88.81 298 GLY A O 1
ATOM 2471 N N . GLY A 1 299 ? -8.492 2.123 12.492 1 83.25 299 GLY A N 1
ATOM 2472 C CA . GLY A 1 299 ? -9.898 1.868 12.25 1 83.25 299 GLY A CA 1
ATOM 2473 C C . GLY A 1 299 ? -10.258 1.836 10.773 1 83.25 299 GLY A C 1
ATOM 2474 O O . GLY A 1 299 ? -9.617 1.137 9.992 1 83.25 299 GLY A O 1
ATOM 2475 N N . GLN A 1 300 ? -11.312 2.617 10.438 1 85.94 300 GLN A N 1
ATOM 2476 C CA . GLN A 1 300 ? -11.766 2.621 9.055 1 85.94 300 GLN A CA 1
ATOM 2477 C C . GLN A 1 300 ? -11.109 3.756 8.266 1 85.94 300 GLN A C 1
ATOM 2479 O O . GLN A 1 300 ? -11.414 3.957 7.09 1 85.94 300 GLN A O 1
ATOM 2484 N N . ILE A 1 301 ? -10.203 4.449 8.961 1 94.62 301 ILE A N 1
ATOM 2485 C CA . ILE A 1 301 ? -9.539 5.559 8.297 1 94.62 301 ILE A CA 1
ATOM 2486 C C . ILE A 1 301 ? -8.422 5.023 7.398 1 94.62 301 ILE A C 1
ATOM 2488 O O . ILE A 1 301 ? -7.473 4.402 7.883 1 94.62 301 ILE A O 1
ATOM 2492 N N . PRO A 1 302 ? -8.523 5.246 6.133 1 95 302 PRO A N 1
ATOM 2493 C CA . PRO A 1 302 ? -7.488 4.738 5.227 1 95 302 PRO A CA 1
ATOM 2494 C C . PRO A 1 302 ? -6.164 5.484 5.371 1 95 302 PRO A C 1
ATOM 2496 O O . PRO A 1 302 ? -6.129 6.59 5.918 1 95 302 PRO A O 1
ATOM 2499 N N . TRP A 1 303 ? -5.086 4.848 4.961 1 95.06 303 TRP A N 1
ATOM 2500 C CA . TRP A 1 303 ? -3.771 5.477 4.918 1 95.06 303 TRP A CA 1
ATOM 2501 C C . TRP A 1 303 ? -3.645 6.391 3.703 1 95.06 303 TRP A C 1
ATOM 2503 O O . TRP A 1 303 ? -4.355 6.219 2.711 1 95.06 303 TRP A O 1
ATOM 2513 N N . CYS A 1 304 ? -2.768 7.398 3.828 1 95.38 304 CYS A N 1
ATOM 2514 C CA . CYS A 1 304 ? -2.549 8.312 2.711 1 95.38 304 CYS A CA 1
ATOM 2515 C C . CYS A 1 304 ? -1.751 7.637 1.603 1 95.38 304 CYS A C 1
ATOM 2517 O O . CYS A 1 304 ? -0.725 7.008 1.865 1 95.38 304 CYS A O 1
ATOM 2519 N N . SER A 1 305 ? -2.213 7.758 0.394 1 91.38 305 SER A N 1
ATOM 2520 C CA . SER A 1 305 ? -1.537 7.121 -0.732 1 91.38 305 SER A CA 1
ATOM 2521 C C .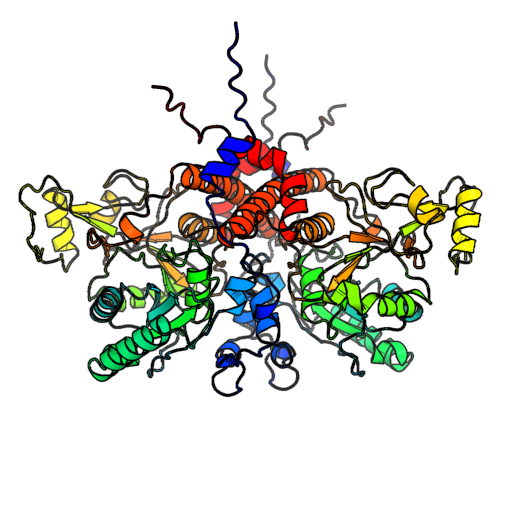 SER A 1 305 ? -0.116 7.648 -0.896 1 91.38 305 SER A C 1
ATOM 2523 O O . SER A 1 305 ? 0.088 8.852 -1.049 1 91.38 305 SER A O 1
ATOM 2525 N N . GLU A 1 306 ? 0.798 6.805 -0.971 1 89.75 306 GLU A N 1
ATOM 2526 C CA . GLU A 1 306 ? 2.203 7.195 -1.024 1 89.75 306 GLU A CA 1
ATOM 2527 C C . GLU A 1 306 ? 2.658 7.418 -2.463 1 89.75 306 GLU A C 1
ATOM 2529 O O . GLU A 1 306 ? 3.84 7.668 -2.715 1 89.75 306 GLU A O 1
ATOM 2534 N N . ARG A 1 307 ? 1.78 7.422 -3.367 1 81.62 307 ARG A N 1
ATOM 2535 C CA . ARG A 1 307 ? 2.092 7.727 -4.762 1 81.62 307 ARG A CA 1
ATOM 2536 C C . ARG A 1 307 ? 2.336 9.219 -4.953 1 81.62 307 ARG A C 1
ATOM 2538 O O . ARG A 1 307 ? 2.844 9.641 -5.992 1 81.62 307 ARG A O 1
ATOM 2545 N N . PHE A 1 308 ? 1.986 9.961 -3.898 1 78.44 308 PHE A N 1
ATOM 2546 C CA . PHE A 1 308 ? 1.992 11.414 -4.039 1 78.44 308 PHE A CA 1
ATOM 2547 C C . PHE A 1 308 ? 3.088 12.039 -3.184 1 78.44 308 PHE A C 1
ATOM 2549 O O . PHE A 1 308 ? 3.434 11.508 -2.127 1 78.44 308 PHE A O 1
ATOM 2556 N N . ASP A 1 309 ? 3.529 13.07 -3.783 1 75.31 309 ASP A N 1
ATOM 2557 C CA . ASP A 1 309 ? 4.199 13.961 -2.838 1 75.31 309 ASP A CA 1
ATOM 2558 C C . ASP A 1 309 ? 3.24 14.43 -1.747 1 75.31 309 ASP A C 1
ATOM 2560 O O . ASP A 1 309 ? 2.305 13.711 -1.388 1 75.31 309 ASP A O 1
ATOM 2564 N N . ASP A 1 310 ? 3.438 15.367 -1.117 1 75.44 310 ASP A N 1
ATOM 2565 C CA . ASP A 1 310 ? 2.521 15.828 -0.079 1 75.44 310 ASP A CA 1
ATOM 2566 C C . ASP A 1 310 ? 1.185 16.266 -0.678 1 75.44 310 ASP A C 1
ATOM 2568 O O . ASP A 1 310 ? 1.027 17.406 -1.104 1 75.44 310 ASP A O 1
ATOM 2572 N N . ASN A 1 311 ? 0.324 15.305 -0.805 1 85.62 311 ASN A N 1
ATOM 2573 C CA . ASN A 1 311 ? -1.023 15.602 -1.282 1 85.62 311 ASN A CA 1
ATOM 2574 C C . ASN A 1 311 ? -2.08 15.211 -0.254 1 85.62 311 ASN A C 1
ATOM 2576 O O . ASN A 1 311 ? -2.721 14.164 -0.385 1 85.62 311 ASN A O 1
ATOM 2580 N N . LYS A 1 312 ? -2.268 16.047 0.645 1 91.88 312 LYS A N 1
ATOM 2581 C CA . LYS A 1 312 ? -3.24 15.836 1.714 1 91.88 312 LYS A CA 1
ATOM 2582 C C . LYS A 1 312 ? -4.656 15.734 1.158 1 91.88 312 LYS A C 1
ATOM 2584 O O . LYS A 1 312 ? -5.535 15.133 1.78 1 91.88 312 LYS A O 1
ATOM 2589 N N . ALA A 1 313 ? -4.844 16.344 -0.026 1 94.19 313 ALA A N 1
ATOM 2590 C CA . ALA A 1 313 ? -6.16 16.281 -0.659 1 94.19 313 ALA A CA 1
ATOM 2591 C C . ALA A 1 313 ? -6.531 14.836 -1.003 1 94.19 313 ALA A C 1
ATOM 2593 O O . ALA A 1 313 ? -7.688 14.438 -0.862 1 94.19 313 ALA A O 1
ATOM 2594 N N . ALA A 1 314 ? -5.57 14.102 -1.479 1 94.19 314 ALA A N 1
ATOM 2595 C CA . ALA A 1 314 ? -5.828 12.695 -1.78 1 94.19 314 ALA A CA 1
ATOM 2596 C C . ALA A 1 314 ? -6.172 11.914 -0.514 1 94.19 314 ALA A C 1
ATOM 2598 O O . ALA A 1 314 ? -7.047 11.047 -0.529 1 94.19 314 ALA A O 1
ATOM 2599 N N . CYS A 1 315 ? -5.535 12.227 0.526 1 95.62 315 CYS A N 1
ATOM 2600 C CA . CYS A 1 315 ? -5.746 11.555 1.807 1 95.62 315 CYS A CA 1
ATOM 2601 C C . CYS A 1 315 ? -7.164 11.797 2.318 1 95.62 315 CYS A C 1
ATOM 2603 O O . CYS A 1 315 ? -7.898 10.852 2.59 1 95.62 315 CYS A O 1
ATOM 2605 N N . ILE A 1 316 ? -7.531 13.008 2.395 1 96.81 316 ILE A N 1
ATOM 2606 C CA . ILE A 1 316 ? -8.836 13.336 2.963 1 96.81 316 ILE A CA 1
ATOM 2607 C C . ILE A 1 316 ? -9.945 12.867 2.02 1 96.81 316 ILE A C 1
ATOM 2609 O O . ILE A 1 316 ? -11.016 12.461 2.467 1 96.81 316 ILE A O 1
ATOM 2613 N N . PHE A 1 317 ? -9.711 12.906 0.734 1 96.31 317 PHE A N 1
ATOM 2614 C CA . PHE A 1 317 ? -10.703 12.422 -0.214 1 96.31 317 PHE A CA 1
ATOM 2615 C C . PHE A 1 317 ? -11.023 10.953 0.033 1 96.31 317 PHE A C 1
ATOM 2617 O O . PHE A 1 317 ? -12.188 10.562 0.079 1 96.31 317 PHE A O 1
ATOM 2624 N N . GLU A 1 318 ? -9.992 10.188 0.162 1 95.5 318 GLU A N 1
ATOM 2625 C CA . GLU A 1 318 ? -10.211 8.773 0.423 1 95.5 318 GLU A CA 1
ATOM 2626 C C . GLU A 1 318 ? -10.914 8.555 1.762 1 95.5 318 GLU A C 1
ATOM 2628 O O . GLU A 1 318 ? -11.789 7.695 1.884 1 95.5 318 GLU A O 1
ATOM 2633 N N . ILE A 1 319 ? -10.531 9.297 2.74 1 96.75 319 ILE A N 1
ATOM 2634 C CA . ILE A 1 319 ? -11.172 9.227 4.047 1 96.75 319 ILE A CA 1
ATOM 2635 C C . ILE A 1 319 ? -12.656 9.562 3.908 1 96.75 319 ILE A C 1
ATOM 2637 O O . ILE A 1 319 ? -13.508 8.875 4.473 1 96.75 319 ILE A O 1
ATOM 2641 N N . TYR A 1 320 ? -12.898 10.57 3.16 1 96.75 320 TYR A N 1
ATOM 2642 C CA . TYR A 1 320 ? -14.266 10.992 2.904 1 96.75 320 TYR A CA 1
ATOM 2643 C C . TYR A 1 320 ? -15.062 9.891 2.223 1 96.75 320 TYR A C 1
ATOM 2645 O O . TYR A 1 320 ? -16.188 9.586 2.627 1 96.75 320 TYR A O 1
ATOM 2653 N N . LEU A 1 321 ? -14.508 9.211 1.257 1 95.12 321 LEU A N 1
ATOM 2654 C CA . LEU A 1 321 ? -15.172 8.141 0.518 1 95.12 321 LEU A CA 1
ATOM 2655 C C . LEU A 1 321 ? -15.375 6.914 1.4 1 95.12 321 LEU A C 1
ATOM 2657 O O . LEU A 1 321 ? -16.266 6.105 1.151 1 95.12 321 LEU A O 1
ATOM 2661 N N . SER A 1 322 ? -14.547 6.777 2.416 1 94.56 322 SER A N 1
ATOM 2662 C CA . SER A 1 322 ? -14.641 5.621 3.301 1 94.56 322 SER A CA 1
ATOM 2663 C C . SER A 1 322 ? -15.875 5.699 4.188 1 94.56 322 SER A C 1
ATOM 2665 O O . SER A 1 322 ? -16.203 4.746 4.898 1 94.56 322 SER A O 1
ATOM 2667 N N . GLY A 1 323 ? -16.5 6.848 4.168 1 94.56 323 GLY A N 1
ATOM 2668 C CA . GLY A 1 323 ? -17.75 7.016 4.914 1 94.56 323 GLY A CA 1
ATOM 2669 C C . GLY A 1 323 ? -17.625 8.023 6.043 1 94.56 323 GLY A C 1
ATOM 2670 O O . GLY A 1 323 ? -18.594 8.273 6.758 1 94.56 323 GLY A O 1
ATOM 2671 N N . ALA A 1 324 ? -16.5 8.633 6.203 1 96.5 324 ALA A N 1
ATOM 2672 C CA . ALA A 1 324 ? -16.266 9.578 7.289 1 96.5 324 ALA A CA 1
ATOM 2673 C C . ALA A 1 324 ? -17.016 10.883 7.051 1 96.5 324 ALA A C 1
ATOM 2675 O O . ALA A 1 324 ? -17.016 11.414 5.938 1 96.5 324 ALA A O 1
ATOM 2676 N N . GLU A 1 325 ? -17.609 11.375 8.094 1 96.88 325 GLU A N 1
ATOM 2677 C CA . GLU A 1 325 ? -18.156 12.734 8.047 1 96.88 325 GLU A CA 1
ATOM 2678 C C . GLU A 1 325 ? -17.094 13.766 8.391 1 96.88 325 GLU A C 1
ATOM 2680 O O . GLU A 1 325 ? -16.203 13.508 9.211 1 96.88 325 GLU A O 1
ATOM 2685 N N . LEU A 1 326 ? -17.219 14.891 7.73 1 98.19 326 LEU A N 1
ATOM 2686 C CA . LEU A 1 326 ? -16.297 15.984 7.992 1 98.19 326 LEU A CA 1
ATOM 2687 C C . LEU A 1 326 ? -16.969 17.062 8.836 1 98.19 326 LEU A C 1
ATOM 2689 O O . LEU A 1 326 ? -17.844 17.781 8.352 1 98.19 326 LEU A O 1
ATOM 2693 N N . TYR A 1 327 ? -16.516 17.203 10.055 1 98.31 327 TYR A N 1
ATOM 2694 C CA . TYR A 1 327 ? -17.016 18.219 10.977 1 98.31 327 TYR A CA 1
ATOM 2695 C C . TYR A 1 327 ? -16.031 19.375 11.117 1 98.31 327 TYR A C 1
ATOM 2697 O O . TYR A 1 327 ? -14.828 19.156 11.242 1 98.31 327 TYR A O 1
ATOM 2705 N N . VAL A 1 328 ? -16.562 20.547 11.094 1 98.19 328 VAL A N 1
ATOM 2706 C CA . VAL A 1 328 ? -15.703 21.719 11.312 1 98.19 328 VAL A CA 1
ATOM 2707 C C . VAL A 1 328 ? -15.812 22.172 12.766 1 98.19 328 VAL A C 1
ATOM 2709 O O . VAL A 1 328 ? -16.906 22.328 13.297 1 98.19 328 VAL A O 1
ATOM 2712 N N . ASP A 1 329 ? -14.688 22.312 13.398 1 97.25 329 ASP A N 1
ATOM 2713 C CA . ASP A 1 329 ? -14.633 22.812 14.766 1 97.25 329 ASP A CA 1
ATOM 2714 C C . ASP A 1 329 ? -14.93 24.312 14.82 1 97.25 329 ASP A C 1
ATOM 2716 O O . ASP A 1 329 ? -14.18 25.109 14.273 1 97.25 329 ASP A O 1
ATOM 2720 N N . PRO A 1 330 ? -15.953 24.703 15.539 1 95.31 330 PRO A N 1
ATOM 2721 C CA . PRO A 1 330 ? -16.297 26.125 15.602 1 95.31 330 PRO A CA 1
ATOM 2722 C C . PRO A 1 330 ? -15.438 26.891 16.609 1 95.31 330 PRO A C 1
ATOM 2724 O O . PRO A 1 330 ? -15.438 28.125 16.609 1 95.31 330 PRO A O 1
ATOM 2727 N N . ASN A 1 331 ? -14.68 26.172 17.438 1 90.62 331 ASN A N 1
ATOM 2728 C CA . ASN A 1 331 ? -14.023 26.844 18.547 1 90.62 331 ASN A CA 1
ATOM 2729 C C . ASN A 1 331 ? -12.516 26.891 18.375 1 90.62 331 ASN A C 1
ATOM 2731 O O . ASN A 1 331 ? -11.82 27.594 19.109 1 90.62 331 ASN A O 1
ATOM 2735 N N . SER A 1 332 ? -12.039 26.078 17.531 1 93.44 332 SER A N 1
ATOM 2736 C CA . SER A 1 332 ? -10.602 26.078 17.266 1 93.44 332 SER A CA 1
ATOM 2737 C C . SER A 1 332 ? -10.289 26.609 15.867 1 93.44 332 SER A C 1
ATOM 2739 O O . SER A 1 332 ? -11.117 26.5 14.961 1 93.44 332 SER A O 1
ATOM 2741 N N . PHE A 1 333 ? -9.164 27.234 15.781 1 95.25 333 PHE A N 1
ATOM 2742 C CA . PHE A 1 333 ? -8.695 27.734 14.492 1 95.25 333 PHE A CA 1
ATOM 2743 C C . PHE A 1 333 ? -7.172 27.766 14.438 1 95.25 333 PHE A C 1
ATOM 2745 O O . PHE A 1 333 ? -6.512 27.703 15.477 1 95.25 333 PHE A O 1
ATOM 2752 N N . LEU A 1 334 ? -6.695 27.703 13.242 1 95.06 334 LEU A N 1
ATOM 2753 C CA . LEU A 1 334 ? -5.262 27.766 12.977 1 95.06 334 LEU A CA 1
ATOM 2754 C C . LEU A 1 334 ? -4.891 29.047 12.258 1 95.06 334 LEU A C 1
ATOM 2756 O O . LEU A 1 334 ? -5.746 29.688 11.641 1 95.06 334 LEU A O 1
ATOM 2760 N N . ILE A 1 335 ? -3.639 29.375 12.398 1 90.25 335 ILE A N 1
ATOM 2761 C CA . ILE A 1 335 ? -3.123 30.547 11.703 1 90.25 335 ILE A CA 1
ATOM 2762 C C . ILE A 1 335 ? -1.979 30.141 10.781 1 90.25 335 ILE A C 1
ATOM 2764 O O . ILE A 1 335 ? -1.042 29.469 11.203 1 90.25 335 ILE A O 1
ATOM 2768 N N . ARG A 1 336 ? -2.145 30.484 9.578 1 87.19 336 ARG A N 1
ATOM 2769 C CA . ARG A 1 336 ? -1.051 30.25 8.641 1 87.19 336 ARG A CA 1
ATOM 2770 C C . ARG A 1 336 ? 0.05 31.297 8.805 1 87.19 336 ARG A C 1
ATOM 2772 O O . ARG A 1 336 ? -0.226 32.5 8.844 1 87.19 336 ARG A O 1
ATOM 2779 N N . HIS A 1 337 ? 1.13 30.781 9.023 1 74.38 337 HIS A N 1
ATOM 2780 C CA . HIS A 1 337 ? 2.254 31.688 9.18 1 74.38 337 HIS A CA 1
ATOM 2781 C C . HIS A 1 337 ? 3.154 31.672 7.945 1 74.38 337 HIS A C 1
ATOM 2783 O O . HIS A 1 337 ? 3.188 30.672 7.215 1 74.38 337 HIS A O 1
ATOM 2789 N N . HIS A 1 338 ? 3.439 32.875 7.383 1 60.03 338 HIS A N 1
ATOM 2790 C CA . HIS A 1 338 ? 4.406 32.938 6.289 1 60.03 338 HIS A CA 1
ATOM 2791 C C . HIS A 1 338 ? 5.793 32.5 6.762 1 60.03 338 HIS A C 1
ATOM 2793 O O . HIS A 1 338 ? 6.238 32.938 7.836 1 60.03 338 HIS A O 1
ATOM 2799 N N . PHE A 1 339 ? 6.219 31.25 6.168 1 54.09 339 PHE A N 1
ATOM 2800 C CA . PHE A 1 339 ? 7.578 30.797 6.461 1 54.09 339 PHE A CA 1
ATOM 2801 C C . PHE A 1 339 ? 8.562 31.953 6.355 1 54.09 339 PHE A C 1
ATOM 2803 O O . PHE A 1 339 ? 8.289 32.938 5.684 1 54.09 339 PHE A O 1
ATOM 2810 N N . ASP A 1 340 ? 9.5 31.875 7.211 1 51.78 340 ASP A N 1
ATOM 2811 C CA . ASP A 1 340 ? 10.672 32.656 6.848 1 51.78 340 ASP A CA 1
ATOM 2812 C C . ASP A 1 340 ? 10.984 32.531 5.359 1 51.78 340 ASP A C 1
ATOM 2814 O O . ASP A 1 340 ? 10.836 31.453 4.781 1 51.78 340 ASP A O 1
ATOM 2818 N N . GLN A 1 341 ? 10.836 33.594 4.605 1 47.31 341 GLN A N 1
ATOM 2819 C CA . GLN A 1 341 ? 11.188 33.688 3.191 1 47.31 341 GLN A CA 1
ATOM 2820 C C . GLN A 1 341 ? 12.227 32.625 2.818 1 47.31 341 GLN A C 1
ATOM 2822 O O . GLN A 1 341 ? 12.266 32.156 1.677 1 47.31 341 GLN A O 1
ATOM 2827 N N . ASP A 1 342 ? 12.961 32.312 3.713 1 46.84 342 ASP A N 1
ATOM 2828 C CA . ASP A 1 342 ? 14.102 31.438 3.434 1 46.84 342 ASP A CA 1
ATOM 2829 C C . ASP A 1 342 ? 13.695 29.953 3.498 1 46.84 342 ASP A C 1
ATOM 2831 O O . ASP A 1 342 ? 14.531 29.078 3.295 1 46.84 342 ASP A O 1
ATOM 2835 N N . SER A 1 343 ? 12.43 29.734 3.787 1 55.28 343 SER A N 1
ATOM 2836 C CA . SER A 1 343 ? 12.094 28.328 3.908 1 55.28 343 SER A CA 1
ATOM 2837 C C . SER A 1 343 ? 12.016 27.656 2.539 1 55.28 343 SER A C 1
ATOM 2839 O O . SER A 1 343 ? 11.398 28.188 1.614 1 55.28 343 SER A O 1
ATOM 2841 N N . HIS A 1 344 ? 12.898 26.641 2.342 1 50.59 344 HIS A N 1
ATOM 2842 C CA . HIS A 1 344 ? 12.906 25.875 1.102 1 50.59 344 HIS A CA 1
ATOM 2843 C C . HIS A 1 344 ? 11.531 25.266 0.815 1 50.59 344 HIS A C 1
ATOM 2845 O O . HIS A 1 344 ? 11.25 24.859 -0.316 1 50.59 344 HIS A O 1
ATOM 2851 N N . LEU A 1 345 ? 10.68 25.203 1.837 1 53.75 345 LEU A N 1
ATOM 2852 C CA . LEU A 1 345 ? 9.367 24.594 1.668 1 53.75 345 LEU A CA 1
ATOM 2853 C C . LEU A 1 345 ? 8.391 25.578 1.042 1 53.75 345 LEU A C 1
ATOM 2855 O O . LEU A 1 345 ? 7.387 25.172 0.451 1 53.75 345 LEU A O 1
ATOM 2859 N N . VAL A 1 346 ? 8.555 26.922 1.412 1 51.25 346 VAL A N 1
ATOM 2860 C CA . VAL A 1 346 ? 7.691 27.953 0.845 1 51.25 346 VAL A CA 1
ATOM 2861 C C . VAL A 1 346 ? 7.957 28.094 -0.652 1 51.25 346 VAL A C 1
ATOM 2863 O O . VAL A 1 346 ? 7.023 28.203 -1.448 1 51.25 346 VAL A O 1
ATOM 2866 N N . ASN A 1 347 ? 9.328 28.172 -0.946 1 45.34 347 ASN A N 1
ATOM 2867 C CA . ASN A 1 347 ? 9.719 28.453 -2.324 1 45.34 347 ASN A CA 1
ATOM 2868 C C . ASN A 1 347 ? 9.625 27.188 -3.193 1 45.34 347 ASN A C 1
ATOM 2870 O O . ASN A 1 347 ? 10 27.219 -4.367 1 45.34 347 ASN A O 1
ATOM 2874 N N . TYR A 1 348 ? 9.32 26.172 -2.562 1 50.38 348 TYR A N 1
ATOM 2875 C CA . TYR A 1 348 ? 9.234 24.984 -3.408 1 50.38 348 TYR A CA 1
ATOM 2876 C C . TYR A 1 348 ? 8.062 25.094 -4.375 1 50.38 348 TYR A C 1
ATOM 2878 O O . TYR A 1 348 ? 6.973 24.578 -4.098 1 50.38 348 TYR A O 1
ATOM 2886 N N . GLY A 1 349 ? 7.789 26.312 -4.805 1 53.56 349 GLY A N 1
ATOM 2887 C CA . GLY A 1 349 ? 6.836 26.219 -5.902 1 53.56 349 GLY A CA 1
ATOM 2888 C C . GLY A 1 349 ? 7.145 25.094 -6.867 1 53.56 349 GLY A C 1
ATOM 2889 O O . GLY A 1 349 ? 8.188 25.094 -7.531 1 53.56 349 GLY A O 1
ATOM 2890 N N . ASP A 1 350 ? 6.449 23.875 -6.633 1 56.38 350 ASP A N 1
ATOM 2891 C CA . ASP A 1 350 ? 6.629 22.812 -7.602 1 56.38 350 ASP A CA 1
ATOM 2892 C C . ASP A 1 350 ? 6.75 23.359 -9.023 1 56.38 350 ASP A C 1
ATOM 2894 O O . ASP A 1 350 ? 6.008 24.266 -9.406 1 56.38 350 ASP A O 1
ATOM 2898 N N . PRO A 1 351 ? 7.852 22.953 -9.586 1 60.94 351 PRO A N 1
ATOM 2899 C CA . PRO A 1 351 ? 7.832 23.312 -11.008 1 60.94 351 PRO A CA 1
ATOM 2900 C C . PRO A 1 351 ? 6.5 22.984 -11.68 1 60.94 351 PRO A C 1
ATOM 2902 O O . PRO A 1 351 ? 5.77 22.109 -11.219 1 60.94 351 PRO A O 1
ATOM 2905 N N . HIS A 1 352 ? 6.133 23.859 -12.523 1 64.38 352 HIS A N 1
ATOM 2906 C CA . HIS A 1 352 ? 4.852 23.75 -13.211 1 64.38 352 HIS A CA 1
ATOM 2907 C C . HIS A 1 352 ? 4.586 22.328 -13.688 1 64.38 352 HIS A C 1
ATOM 2909 O O . HIS A 1 352 ? 3.469 21.828 -13.547 1 64.38 352 HIS A O 1
ATOM 2915 N N . TRP A 1 353 ? 5.598 21.719 -14.109 1 64.19 353 TRP A N 1
ATOM 2916 C CA . TRP A 1 353 ? 5.41 20.359 -14.641 1 64.19 353 TRP A CA 1
ATOM 2917 C C . TRP A 1 353 ? 5.012 19.391 -13.531 1 64.19 353 TRP A C 1
ATOM 2919 O O . TRP A 1 353 ? 4.191 18.5 -13.742 1 64.19 353 TRP A O 1
ATOM 2929 N N . GLN A 1 354 ? 5.52 19.594 -12.398 1 68.06 354 GLN A N 1
ATOM 2930 C CA . GLN A 1 354 ? 5.191 18.734 -11.266 1 68.06 354 GLN A CA 1
ATOM 2931 C C . GLN A 1 354 ? 3.74 18.938 -10.828 1 68.06 354 GLN A C 1
ATOM 2933 O O . GLN A 1 354 ? 3.064 17.969 -10.461 1 68.06 354 GLN A O 1
ATOM 2938 N N . LYS A 1 355 ? 3.412 20.141 -11.016 1 71.56 355 LYS A N 1
ATOM 2939 C CA . LYS A 1 355 ? 2.023 20.438 -10.68 1 71.56 355 LYS A CA 1
ATOM 2940 C C . LYS A 1 355 ? 1.061 19.75 -11.641 1 71.56 355 LYS A C 1
ATOM 2942 O O . LYS A 1 355 ? 0.037 19.203 -11.219 1 71.56 355 LYS A O 1
ATOM 2947 N N . VAL A 1 356 ? 1.466 19.797 -12.914 1 72.44 356 VAL A N 1
ATOM 2948 C CA . VAL A 1 356 ? 0.625 19.172 -13.938 1 72.44 356 VAL A CA 1
ATOM 2949 C C . VAL A 1 356 ? 0.584 17.656 -13.727 1 72.44 356 VAL A C 1
ATOM 2951 O O . VAL A 1 356 ? -0.486 17.047 -13.773 1 72.44 356 VAL A O 1
ATOM 2954 N N . ILE A 1 357 ? 1.638 17.109 -13.422 1 73.75 357 ILE A N 1
ATOM 2955 C CA . ILE A 1 357 ? 1.726 15.672 -13.219 1 73.75 357 ILE A CA 1
ATOM 2956 C C . ILE A 1 357 ? 0.925 15.273 -11.977 1 73.75 357 ILE A C 1
ATOM 2958 O O . ILE A 1 357 ? 0.158 14.312 -12.008 1 73.75 357 ILE A O 1
ATOM 2962 N N . ASN A 1 358 ? 1.08 16.047 -10.969 1 76.06 358 ASN A N 1
ATOM 2963 C CA . ASN A 1 358 ? 0.356 15.75 -9.742 1 76.06 358 ASN A CA 1
ATOM 2964 C C . ASN A 1 358 ? -1.153 15.859 -9.938 1 76.06 358 ASN A C 1
ATOM 2966 O O . ASN A 1 358 ? -1.917 15.078 -9.367 1 76.06 358 ASN A O 1
ATOM 2970 N N . SER A 1 359 ? -1.456 16.844 -10.711 1 79.75 359 SER A N 1
ATOM 2971 C CA . SER A 1 359 ? -2.877 17.031 -10.984 1 79.75 359 SER A CA 1
ATOM 2972 C C . SER A 1 359 ? -3.447 15.844 -11.766 1 79.75 359 SER A C 1
ATOM 2974 O O . SER A 1 359 ? -4.547 15.375 -11.477 1 79.75 359 SER A O 1
ATOM 2976 N N . ARG A 1 360 ? -2.742 15.406 -12.742 1 80.06 360 ARG A N 1
ATOM 2977 C CA . ARG A 1 360 ? -3.178 14.258 -13.531 1 80.06 360 ARG A CA 1
ATOM 2978 C C . ARG A 1 360 ? -3.223 12.992 -12.688 1 80.06 360 ARG A C 1
ATOM 2980 O O . ARG A 1 360 ? -4.164 12.203 -12.789 1 80.06 360 ARG A O 1
ATOM 2987 N N . MET A 1 361 ? -2.273 12.836 -11.859 1 83.69 361 MET A N 1
ATOM 2988 C CA . MET A 1 361 ? -2.238 11.68 -10.961 1 83.69 361 MET A CA 1
ATOM 2989 C C . MET A 1 361 ? -3.418 11.711 -9.992 1 83.69 361 MET A C 1
ATOM 2991 O O . MET A 1 361 ? -4.027 10.68 -9.711 1 83.69 361 MET A O 1
ATOM 2995 N N . TYR A 1 362 ? -3.693 12.93 -9.594 1 87.56 362 TYR A N 1
ATOM 2996 C CA . TYR A 1 362 ? -4.809 13.07 -8.664 1 87.56 362 TYR A CA 1
ATOM 2997 C C . TYR A 1 362 ? -6.129 12.727 -9.344 1 87.56 362 TYR A C 1
ATOM 2999 O O . TYR A 1 362 ? -6.984 12.062 -8.75 1 87.56 362 TYR A O 1
ATOM 3007 N N . THR A 1 363 ? -6.238 13.148 -10.531 1 85.62 363 THR A N 1
ATOM 3008 C CA . THR A 1 363 ? -7.453 12.836 -11.281 1 85.62 363 THR A CA 1
ATOM 3009 C C . THR A 1 363 ? -7.609 11.328 -11.461 1 85.62 363 THR A C 1
ATOM 3011 O O . THR A 1 363 ? -8.688 10.781 -11.234 1 85.62 363 THR A O 1
ATOM 3014 N N . ASN A 1 364 ? -6.598 10.672 -11.852 1 84.06 364 ASN A N 1
ATOM 3015 C CA . ASN A 1 364 ? -6.621 9.219 -11.992 1 84.06 364 ASN A CA 1
ATOM 3016 C C . ASN A 1 364 ? -6.906 8.531 -10.664 1 84.06 364 ASN A C 1
ATOM 3018 O O . ASN A 1 364 ? -7.703 7.59 -10.609 1 84.06 364 ASN A O 1
ATOM 3022 N N . PHE A 1 365 ? -6.277 9.055 -9.758 1 88.38 365 PHE A N 1
ATOM 3023 C CA . PHE A 1 365 ? -6.449 8.508 -8.414 1 88.38 365 PHE A CA 1
ATOM 3024 C C . PHE A 1 365 ? -7.906 8.609 -7.973 1 88.38 365 PHE A C 1
ATOM 3026 O O . PHE A 1 365 ? -8.469 7.637 -7.465 1 88.38 365 PHE A O 1
ATOM 3033 N N . SER A 1 366 ? -8.438 9.797 -8.148 1 90.19 366 SER A N 1
ATOM 3034 C CA . SER A 1 366 ? -9.805 10.023 -7.691 1 90.19 366 SER A CA 1
ATOM 3035 C C . SER A 1 366 ? -10.781 9.07 -8.383 1 90.19 366 SER A C 1
ATOM 3037 O O . SER A 1 366 ? -11.703 8.547 -7.75 1 90.19 366 SER A O 1
ATOM 3039 N N . ARG A 1 367 ? -10.562 8.797 -9.578 1 86.44 367 ARG A N 1
ATOM 3040 C CA . ARG A 1 367 ? -11.422 7.875 -10.32 1 86.44 367 ARG A CA 1
ATOM 3041 C C . ARG A 1 367 ? -11.234 6.441 -9.836 1 86.44 367 ARG A C 1
ATOM 3043 O O . ARG A 1 367 ? -12.203 5.707 -9.648 1 86.44 367 ARG A O 1
ATOM 3050 N N . GLU A 1 368 ? -10.07 6.086 -9.617 1 85.06 368 GLU A N 1
ATOM 3051 C CA . GLU A 1 368 ? -9.742 4.73 -9.18 1 85.06 368 GLU A CA 1
ATOM 3052 C C . GLU A 1 368 ? -10.305 4.445 -7.789 1 85.06 368 GLU A C 1
ATOM 3054 O O . GLU A 1 368 ? -10.883 3.385 -7.555 1 85.06 368 GLU A O 1
ATOM 3059 N N . VAL A 1 369 ? -10.047 5.395 -6.957 1 89.31 369 VAL A N 1
ATOM 3060 C CA . VAL A 1 369 ? -10.484 5.188 -5.582 1 89.31 369 VAL A CA 1
ATOM 3061 C C . VAL A 1 369 ? -12.008 5.133 -5.523 1 89.31 369 VAL A C 1
ATOM 3063 O O . VAL A 1 369 ? -12.578 4.387 -4.723 1 89.31 369 VAL A O 1
ATOM 3066 N N . CYS A 1 370 ? -12.656 5.906 -6.348 1 89.06 370 CYS A N 1
ATOM 3067 C CA . CYS A 1 370 ? -14.109 5.836 -6.461 1 89.06 370 CYS A CA 1
ATOM 3068 C C . CYS A 1 370 ? -14.562 4.43 -6.824 1 89.06 370 CYS A C 1
ATOM 3070 O O . CYS A 1 370 ? -15.422 3.857 -6.156 1 89.06 370 CYS A O 1
ATOM 3072 N N . LEU A 1 371 ? -13.945 3.891 -7.809 1 82.62 371 LEU A N 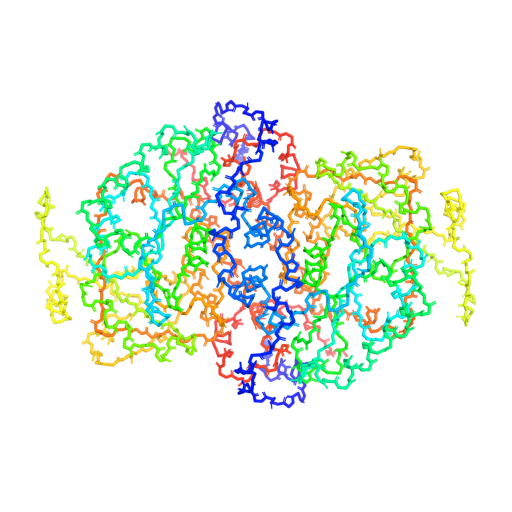1
ATOM 3073 C CA . LEU A 1 371 ? -14.312 2.553 -8.266 1 82.62 371 LEU A CA 1
ATOM 3074 C C . LEU A 1 371 ? -14.039 1.517 -7.18 1 82.62 371 LEU A C 1
ATOM 3076 O O . LEU A 1 371 ? -14.836 0.599 -6.977 1 82.62 371 LEU A O 1
ATOM 3080 N N . LEU A 1 372 ? -12.977 1.636 -6.535 1 82.56 372 LEU A N 1
ATOM 3081 C CA . LEU A 1 372 ? -12.602 0.686 -5.492 1 82.56 372 LEU A CA 1
ATOM 3082 C C . LEU A 1 372 ? -13.609 0.705 -4.352 1 82.56 372 LEU A C 1
ATOM 3084 O O . LEU A 1 372 ? -14.016 -0.35 -3.854 1 82.56 372 LEU A O 1
ATOM 3088 N N . TYR A 1 373 ? -13.984 1.871 -3.932 1 87.62 373 TYR A N 1
ATOM 3089 C CA . TYR A 1 373 ? -14.93 1.954 -2.82 1 87.62 373 TYR A CA 1
ATOM 3090 C C . TYR A 1 373 ? -16.328 1.511 -3.252 1 87.62 373 TYR A C 1
ATOM 3092 O O . TYR A 1 373 ? -17.062 0.925 -2.461 1 87.62 373 TYR A O 1
ATOM 3100 N N . VAL A 1 374 ? -16.625 1.782 -4.484 1 83.31 374 VAL A N 1
ATOM 3101 C CA . VAL A 1 374 ? -17.875 1.266 -5.008 1 83.31 374 VAL A CA 1
ATOM 3102 C C . VAL A 1 374 ? -17.875 -0.26 -4.941 1 83.31 374 VAL A C 1
ATOM 3104 O O . VAL A 1 374 ? -18.812 -0.866 -4.402 1 83.31 374 VAL A O 1
ATOM 3107 N N . ARG A 1 375 ? -16.844 -0.826 -5.453 1 75.75 375 ARG A N 1
ATOM 3108 C CA . ARG A 1 375 ? -16.719 -2.279 -5.453 1 75.75 375 ARG A CA 1
ATOM 3109 C C . ARG A 1 375 ? -16.766 -2.834 -4.035 1 75.75 375 ARG A C 1
ATOM 3111 O O . ARG A 1 375 ? -17.438 -3.836 -3.775 1 75.75 375 ARG A O 1
ATOM 3118 N N . THR A 1 376 ? -16.094 -2.189 -3.199 1 78.88 376 THR A N 1
ATOM 3119 C CA . THR A 1 376 ? -15.984 -2.65 -1.819 1 78.88 376 THR A CA 1
ATOM 3120 C C . THR A 1 376 ? -17.344 -2.602 -1.134 1 78.88 376 THR A C 1
ATOM 3122 O O . THR A 1 376 ? -17.766 -3.576 -0.508 1 78.88 376 THR A O 1
ATOM 3125 N N . PHE A 1 377 ? -18.031 -1.488 -1.248 1 83 377 PHE A N 1
ATOM 3126 C CA . PHE A 1 377 ? -19.297 -1.321 -0.547 1 83 377 PHE A CA 1
ATOM 3127 C C . PHE A 1 377 ? -20.375 -2.223 -1.146 1 83 377 PHE A C 1
ATOM 3129 O O . PHE A 1 377 ? -21.234 -2.719 -0.429 1 83 377 PHE A O 1
ATOM 3136 N N . VAL A 1 378 ? -20.203 -2.451 -2.41 1 75.12 378 VAL A N 1
ATOM 3137 C CA . VAL A 1 378 ? -21.141 -3.373 -3.053 1 75.12 378 VAL A CA 1
ATOM 3138 C C . VAL A 1 378 ? -20.859 -4.801 -2.584 1 75.12 378 VAL A C 1
ATOM 3140 O O . VAL A 1 378 ? -21.781 -5.523 -2.191 1 75.12 378 VAL A O 1
ATOM 3143 N N . ALA A 1 379 ? -19.656 -5.121 -2.645 1 69.5 379 ALA A N 1
ATOM 3144 C CA . ALA A 1 379 ? -19.25 -6.469 -2.248 1 69.5 379 ALA A CA 1
ATOM 3145 C C . ALA A 1 379 ? -19.641 -6.75 -0.796 1 69.5 379 ALA A C 1
ATOM 3147 O O . ALA A 1 379 ? -19.969 -7.883 -0.44 1 69.5 379 ALA A O 1
ATOM 3148 N N . MET A 1 380 ? -19.719 -5.703 -0.007 1 74.69 380 MET A N 1
ATOM 3149 C CA . MET A 1 380 ? -20 -5.859 1.418 1 74.69 380 MET A CA 1
ATOM 3150 C C . MET A 1 380 ? -21.484 -5.629 1.712 1 74.69 380 MET A C 1
ATOM 3152 O O . MET A 1 380 ? -21.891 -5.598 2.875 1 74.69 380 MET A O 1
ATOM 3156 N N . ASP A 1 381 ? -22.25 -5.414 0.733 1 76.38 381 ASP A N 1
ATOM 3157 C CA . ASP A 1 381 ? -23.688 -5.156 0.851 1 76.38 381 ASP A CA 1
ATOM 3158 C C . ASP A 1 381 ? -23.953 -3.904 1.684 1 76.38 381 ASP A C 1
ATOM 3160 O O . ASP A 1 381 ? -24.828 -3.906 2.557 1 76.38 381 ASP A O 1
ATOM 3164 N N . LEU A 1 382 ? -23.125 -2.928 1.466 1 83.81 382 LEU A N 1
ATOM 3165 C CA . LEU A 1 382 ? -23.25 -1.683 2.215 1 83.81 382 LEU A CA 1
ATOM 3166 C C . LEU A 1 382 ? -23.672 -0.538 1.304 1 83.81 382 LEU A C 1
ATOM 3168 O O . LEU A 1 382 ? -23.719 0.618 1.73 1 83.81 382 LEU A O 1
ATOM 3172 N N . TRP A 1 383 ? -24.031 -0.871 0.127 1 84.12 383 TRP A N 1
ATOM 3173 C CA . TRP A 1 383 ? -24.328 0.172 -0.85 1 84.12 383 TRP A CA 1
ATOM 3174 C C . TRP A 1 383 ? -25.547 0.975 -0.436 1 84.12 383 TRP A C 1
ATOM 3176 O O . TRP A 1 383 ? -25.641 2.176 -0.705 1 84.12 383 TRP A O 1
ATOM 3186 N N . LYS A 1 384 ? -26.469 0.365 0.264 1 88.25 384 LYS A N 1
ATOM 3187 C CA . LYS A 1 384 ? -27.688 1.051 0.677 1 88.25 384 LYS A CA 1
ATOM 3188 C C . LYS A 1 384 ? -27.516 1.723 2.035 1 88.25 384 LYS A C 1
ATOM 3190 O O . LYS A 1 384 ? -28.375 2.48 2.479 1 88.25 384 LYS A O 1
ATOM 3195 N N . SER A 1 385 ? -26.406 1.464 2.594 1 90.31 385 SER A N 1
ATOM 3196 C CA . SER A 1 385 ? -26.109 2.033 3.904 1 90.31 385 SER A CA 1
ATOM 3197 C C . SER A 1 385 ? -25.609 3.467 3.781 1 90.31 385 SER A C 1
ATOM 3199 O O . SER A 1 385 ? -25.031 3.842 2.756 1 90.31 385 SER A O 1
ATOM 3201 N N . PRO A 1 386 ? -25.75 4.266 4.859 1 92.88 386 PRO A N 1
ATOM 3202 C CA . PRO A 1 386 ? -25.297 5.656 4.852 1 92.88 386 PRO A CA 1
ATOM 3203 C C . PRO A 1 386 ? -23.781 5.773 4.672 1 92.88 386 PRO A C 1
ATOM 3205 O O . PRO A 1 386 ? -23.281 6.801 4.195 1 92.88 386 PRO A O 1
ATOM 3208 N N . ILE A 1 387 ? -23.078 4.758 4.973 1 92.56 387 ILE A N 1
ATOM 3209 C CA . ILE A 1 387 ? -21.625 4.797 4.867 1 92.56 387 ILE A CA 1
ATOM 3210 C C . ILE A 1 387 ? -21.219 4.98 3.408 1 92.56 387 ILE A C 1
ATOM 3212 O O . ILE A 1 387 ? -20.109 5.441 3.117 1 92.56 387 ILE A O 1
ATOM 3216 N N . SER A 1 388 ? -22.125 4.656 2.449 1 92.38 388 SER A N 1
ATOM 3217 C CA . SER A 1 388 ? -21.812 4.715 1.023 1 92.38 388 SER A CA 1
ATOM 3218 C C . SER A 1 388 ? -22.312 6.02 0.406 1 92.38 388 SER A C 1
ATOM 3220 O O . SER A 1 388 ? -22.188 6.223 -0.803 1 92.38 388 SER A O 1
ATOM 3222 N N . ASP A 1 389 ? -22.875 6.945 1.181 1 93.69 389 ASP A N 1
ATOM 3223 C CA . ASP A 1 389 ? -23.5 8.148 0.654 1 93.69 389 ASP A CA 1
ATOM 3224 C C . ASP A 1 389 ? -22.484 9.031 -0.064 1 93.69 389 ASP A C 1
ATOM 3226 O O . ASP A 1 389 ? -22.766 9.555 -1.145 1 93.69 389 ASP A O 1
ATOM 3230 N N . HIS A 1 390 ? -21.344 9.188 0.521 1 95.12 390 HIS A N 1
ATOM 3231 C CA . HIS A 1 390 ? -20.328 10.039 -0.095 1 95.12 390 HIS A CA 1
ATOM 3232 C C . HIS A 1 390 ? -19.859 9.453 -1.421 1 95.12 390 HIS A C 1
ATOM 3234 O O . HIS A 1 390 ? -19.609 10.195 -2.377 1 95.12 390 HIS A O 1
ATOM 3240 N N . VAL A 1 391 ? -19.719 8.156 -1.433 1 93.12 391 VAL A N 1
ATOM 3241 C CA . VAL A 1 391 ? -19.297 7.496 -2.666 1 93.12 391 VAL A CA 1
ATOM 3242 C C . VAL A 1 391 ? -20.375 7.684 -3.734 1 93.12 391 VAL A C 1
ATOM 3244 O O . VAL A 1 391 ? -20.062 7.977 -4.891 1 93.12 391 VAL A O 1
ATOM 3247 N N . LYS A 1 392 ? -21.625 7.562 -3.344 1 89.81 392 LYS A N 1
ATOM 3248 C CA . LYS A 1 392 ? -22.734 7.758 -4.273 1 89.81 392 LYS A CA 1
ATOM 3249 C C . LYS A 1 392 ? -22.734 9.18 -4.828 1 89.81 392 LYS A C 1
ATOM 3251 O O . LYS A 1 392 ? -22.984 9.391 -6.016 1 89.81 392 LYS A O 1
ATOM 3256 N N . GLN A 1 393 ? -22.422 10.039 -4.02 1 89.25 393 GLN A N 1
ATOM 3257 C CA . GLN A 1 393 ? -22.484 11.453 -4.398 1 89.25 393 GLN A CA 1
ATOM 3258 C C . GLN A 1 393 ? -21.281 11.844 -5.254 1 89.25 393 GLN A C 1
ATOM 3260 O O . GLN A 1 393 ? -21.453 12.461 -6.309 1 89.25 393 GLN A O 1
ATOM 3265 N N . GLU A 1 394 ? -20.062 11.461 -4.852 1 89.69 394 GLU A N 1
ATOM 3266 C CA . GLU A 1 394 ? -18.828 11.938 -5.473 1 89.69 394 GLU A CA 1
ATOM 3267 C C . GLU A 1 394 ? -18.484 11.102 -6.703 1 89.69 394 GLU A C 1
ATOM 3269 O O . GLU A 1 394 ? -17.781 11.578 -7.602 1 89.69 394 GLU A O 1
ATOM 3274 N N . CYS A 1 395 ? -18.938 9.891 -6.73 1 87 395 CYS A N 1
ATOM 3275 C CA . CYS A 1 395 ? -18.438 8.984 -7.75 1 87 395 CYS A CA 1
ATOM 3276 C C . CYS A 1 395 ? -19.469 8.758 -8.844 1 87 395 CYS A C 1
ATOM 3278 O O . CYS A 1 395 ? -19.281 7.906 -9.719 1 87 395 CYS A O 1
ATOM 3280 N N . GLN A 1 396 ? -20.5 9.516 -8.805 1 81.56 396 GLN A N 1
ATOM 3281 C CA . GLN A 1 396 ? -21.562 9.344 -9.781 1 81.56 396 GLN A CA 1
ATOM 3282 C C . GLN A 1 396 ? -21.047 9.5 -11.203 1 81.56 396 GLN A C 1
ATOM 3284 O O . GLN A 1 396 ? -21.359 8.688 -12.078 1 81.56 396 GLN A O 1
ATOM 3289 N N . ARG A 1 397 ? -20.297 10.523 -11.414 1 75.12 397 ARG A N 1
ATOM 3290 C CA . ARG A 1 397 ? -19.781 10.781 -12.758 1 75.12 397 ARG A CA 1
ATOM 3291 C C . ARG A 1 397 ? -18.797 9.695 -13.188 1 75.12 397 ARG A C 1
ATOM 3293 O O . ARG A 1 397 ? -18.797 9.273 -14.344 1 75.12 397 ARG A O 1
ATOM 3300 N N . VAL A 1 398 ? -18 9.297 -12.32 1 75.94 398 VAL A N 1
ATOM 3301 C CA . VAL A 1 398 ? -17.016 8.25 -12.609 1 75.94 398 VAL A CA 1
ATOM 3302 C C . VAL A 1 398 ? -17.734 6.953 -12.961 1 75.94 398 VAL A C 1
ATOM 3304 O O . VAL A 1 398 ? -17.359 6.277 -13.93 1 75.94 398 VAL A O 1
ATOM 3307 N N . LEU A 1 399 ? -18.688 6.676 -12.227 1 73.25 399 LEU A N 1
ATOM 3308 C CA . LEU A 1 399 ? -19.453 5.461 -12.453 1 73.25 399 LEU A CA 1
ATOM 3309 C C . LEU A 1 399 ? -20.188 5.52 -13.797 1 73.25 399 LEU A C 1
ATOM 3311 O O . LEU A 1 399 ? -20.25 4.52 -14.516 1 73.25 399 LEU A O 1
ATOM 3315 N N . ALA A 1 400 ? -20.625 6.723 -14.094 1 68.38 400 ALA A N 1
ATOM 3316 C CA . ALA A 1 400 ? -21.328 6.898 -15.359 1 68.38 400 ALA A CA 1
ATOM 3317 C C . ALA A 1 400 ? -20.375 6.742 -16.547 1 68.38 400 ALA A C 1
ATOM 3319 O O . ALA A 1 400 ? -20.719 6.133 -17.547 1 68.38 400 ALA A O 1
ATOM 3320 N N . SER A 1 401 ? -19.219 7.238 -16.453 1 66.62 401 SER A N 1
ATOM 3321 C CA . SER A 1 401 ? -18.219 7.199 -17.516 1 66.62 401 SER A CA 1
ATOM 3322 C C . SER A 1 401 ? -17.625 5.805 -17.672 1 66.62 401 SER A C 1
ATOM 3324 O O . SER A 1 401 ? -17.422 5.336 -18.797 1 66.62 401 SER A O 1
ATOM 3326 N N . TRP A 1 402 ? -17.328 5.227 -16.625 1 63.09 402 TRP A N 1
ATOM 3327 C CA . TRP A 1 402 ? -16.688 3.916 -16.672 1 63.09 402 TRP A CA 1
ATOM 3328 C C . TRP A 1 402 ? -17.688 2.832 -17.047 1 63.09 402 TRP A C 1
ATOM 3330 O O . TRP A 1 402 ? -17.328 1.811 -17.625 1 63.09 402 TRP A O 1
ATOM 3340 N N . GLY A 1 403 ? -18.906 3.047 -16.703 1 53.84 403 GLY A N 1
ATOM 3341 C CA . GLY A 1 403 ? -19.984 2.176 -17.156 1 53.84 403 GLY A CA 1
ATOM 3342 C C . GLY A 1 403 ? -20.344 2.387 -18.625 1 53.84 403 GLY A C 1
ATOM 3343 O O . GLY A 1 403 ? -21.062 1.574 -19.203 1 53.84 403 GLY A O 1
ATOM 3344 N N . SER A 1 404 ? -19.891 3.395 -19.25 1 46.5 404 SER A N 1
ATOM 3345 C CA . SER A 1 404 ? -20.172 3.717 -20.641 1 46.5 404 SER A CA 1
ATOM 3346 C C . SER A 1 404 ? -19.422 2.775 -21.594 1 46.5 404 SER A C 1
ATOM 3348 O O . SER A 1 404 ? -18.219 2.607 -21.484 1 46.5 404 SER A O 1
ATOM 3350 N N . GLY A 1 405 ? -20.125 1.489 -22.234 1 44.91 405 GLY A N 1
ATOM 3351 C CA . GLY A 1 405 ? -19.828 0.406 -23.156 1 44.91 405 GLY A CA 1
ATOM 3352 C C . GLY A 1 405 ? -20.203 -0.961 -22.609 1 44.91 405 GLY A C 1
ATOM 3353 O O . GLY A 1 405 ? -20.047 -1.973 -23.297 1 44.91 405 GLY A O 1
ATOM 3354 N N . LEU A 1 406 ? -20.25 -1.105 -21.453 1 42.22 406 LEU A N 1
ATOM 3355 C CA . LEU A 1 406 ? -20.672 -2.371 -20.859 1 42.22 406 LEU A CA 1
ATOM 3356 C C . LEU A 1 406 ? -22.125 -2.672 -21.219 1 42.22 406 LEU A C 1
ATOM 3358 O O . LEU A 1 406 ? -22.531 -3.834 -21.234 1 42.22 406 LEU A O 1
ATOM 3362 N N . ILE A 1 407 ? -23.031 -1.856 -21.359 1 35.5 407 ILE A N 1
ATOM 3363 C CA . ILE A 1 407 ? -24.422 -2.15 -21.672 1 35.5 407 ILE A CA 1
ATOM 3364 C C . ILE A 1 407 ? -24.578 -2.354 -23.172 1 35.5 407 ILE A C 1
ATOM 3366 O O . ILE A 1 407 ? -24.422 -1.412 -23.953 1 35.5 407 ILE A O 1
ATOM 3370 N N . LYS A 1 408 ? -24.25 -3.568 -23.797 1 35.75 408 LYS A N 1
ATOM 3371 C CA . LYS A 1 408 ? -24.828 -3.9 -25.078 1 35.75 408 LYS A CA 1
ATOM 3372 C C . LYS A 1 408 ? -26.359 -3.787 -25.047 1 35.75 408 LYS A C 1
ATOM 3374 O O . LYS A 1 408 ? -26.984 -4.145 -24.047 1 35.75 408 LYS A O 1
ATOM 3379 N N . ASN A 1 409 ? -26.984 -3.15 -26.078 1 31.56 409 ASN A N 1
ATOM 3380 C CA . ASN A 1 409 ? -28.391 -3.176 -26.453 1 31.56 409 ASN A CA 1
ATOM 3381 C C . ASN A 1 409 ? -28.922 -4.602 -26.531 1 31.56 409 ASN A C 1
ATOM 3383 O O . ASN A 1 409 ? -28.484 -5.387 -27.375 1 31.56 409 ASN A O 1
ATOM 3387 N N . SER A 1 410 ? -29.156 -5.297 -25.594 1 27.44 410 SER A N 1
ATOM 3388 C CA . SER A 1 410 ? -30 -6.457 -25.797 1 27.44 410 SER A CA 1
ATOM 3389 C C . SER A 1 410 ? -31.25 -6.094 -26.594 1 27.44 410 SER A C 1
ATOM 3391 O O . SER A 1 410 ? -32.219 -6.852 -26.625 1 27.44 410 SER A O 1
ATOM 3393 N N . GLU A 1 411 ? -31.422 -4.926 -27.062 1 26.55 411 GLU A N 1
ATOM 3394 C CA . GLU A 1 411 ? -32.656 -4.949 -27.859 1 26.55 411 GLU A CA 1
ATOM 3395 C C . GLU A 1 411 ? -32.438 -5.773 -29.125 1 26.55 411 GLU A C 1
ATOM 3397 O O . GLU A 1 411 ? -33.344 -5.844 -29.984 1 26.55 411 GLU A O 1
ATOM 3402 N N . LYS A 1 412 ? -31.531 -6.688 -29.281 1 24.17 412 LYS A N 1
ATOM 3403 C CA . LYS A 1 412 ? -32.062 -7.512 -30.359 1 24.17 412 LYS A CA 1
ATOM 3404 C C . LYS A 1 412 ? -32.906 -8.664 -29.828 1 24.17 412 LYS A C 1
ATOM 3406 O O . LYS A 1 412 ? -32.5 -9.328 -28.859 1 24.17 412 LYS A O 1
ATOM 3411 N N . MET B 1 1 ? 3.809 25.844 -44.375 1 19.22 1 MET B N 1
ATOM 3412 C CA . MET B 1 1 ? 5.09 25.234 -44.031 1 19.22 1 MET B CA 1
ATOM 3413 C C . MET B 1 1 ? 5.168 24.938 -42.531 1 19.22 1 MET B C 1
ATOM 3415 O O . MET B 1 1 ? 5.25 25.859 -41.719 1 19.22 1 MET B O 1
ATOM 3419 N N . ALA B 1 2 ? 4.484 23.922 -42 1 19.92 2 ALA B N 1
ATOM 3420 C CA . ALA B 1 2 ? 3.965 23.531 -40.688 1 19.92 2 ALA B CA 1
ATOM 3421 C C . ALA B 1 2 ? 5.098 23.172 -39.75 1 19.92 2 ALA B C 1
ATOM 3423 O O . ALA B 1 2 ? 5.871 22.25 -40 1 19.92 2 ALA B O 1
ATOM 3424 N N . PHE B 1 3 ? 5.773 24.094 -39.188 1 21.11 3 PHE B N 1
ATOM 3425 C CA . PHE B 1 3 ? 7.027 24.047 -38.438 1 21.11 3 PHE B CA 1
ATOM 3426 C C . PHE B 1 3 ? 6.914 23.125 -37.25 1 21.11 3 PHE B C 1
ATOM 3428 O O . PHE B 1 3 ? 6.203 23.438 -36.281 1 21.11 3 PHE B O 1
ATOM 3435 N N . SER B 1 4 ? 6.918 21.828 -37.438 1 21.88 4 SER B N 1
ATOM 3436 C CA . SER B 1 4 ? 6.848 20.625 -36.625 1 21.88 4 SER B CA 1
ATOM 3437 C C . SER B 1 4 ? 7.965 20.594 -35.594 1 21.88 4 SER B C 1
ATOM 3439 O O . SER B 1 4 ? 9.133 20.406 -35.938 1 21.88 4 SER B O 1
ATOM 3441 N N . ILE B 1 5 ? 7.969 21.516 -34.75 1 25.92 5 ILE B N 1
ATOM 3442 C CA . ILE B 1 5 ? 9.117 21.641 -33.875 1 25.92 5 ILE B CA 1
ATOM 3443 C C . ILE B 1 5 ? 9.289 20.359 -33.062 1 25.92 5 ILE B C 1
ATOM 3445 O O . ILE B 1 5 ? 8.414 20 -32.25 1 25.92 5 ILE B O 1
ATOM 3449 N N . LEU B 1 6 ? 10.008 19.297 -33.531 1 24.59 6 LEU B N 1
ATOM 3450 C CA . LEU B 1 6 ? 10.477 18 -33.062 1 24.59 6 LEU B CA 1
ATOM 3451 C C . LEU B 1 6 ? 11.336 18.156 -31.797 1 24.59 6 LEU B C 1
ATOM 3453 O O . LEU B 1 6 ? 12.328 18.891 -31.812 1 24.59 6 LEU B O 1
ATOM 3457 N N . PHE B 1 7 ? 10.734 18.312 -30.719 1 30.19 7 PHE B N 1
ATOM 3458 C CA . PHE B 1 7 ? 11.586 18.328 -29.531 1 30.19 7 PHE B CA 1
ATOM 3459 C C . PHE B 1 7 ? 12.594 17.172 -29.578 1 30.19 7 PHE B C 1
ATOM 3461 O O . PHE B 1 7 ? 12.219 16.031 -29.781 1 30.19 7 PHE B O 1
ATOM 3468 N N . SER B 1 8 ? 13.836 17.406 -29.938 1 28.73 8 SER B N 1
ATOM 3469 C CA . SER B 1 8 ? 14.836 16.359 -29.969 1 28.73 8 SER B CA 1
ATOM 3470 C C . SER B 1 8 ? 15.023 15.742 -28.578 1 28.73 8 SER B C 1
ATOM 3472 O O . SER B 1 8 ? 14.711 16.375 -27.562 1 28.73 8 SER B O 1
ATOM 3474 N N . ILE B 1 9 ? 15.281 14.461 -28.469 1 30.98 9 ILE B N 1
ATOM 3475 C CA . ILE B 1 9 ? 15.672 13.594 -27.375 1 30.98 9 ILE B CA 1
ATOM 3476 C C . ILE B 1 9 ? 16.719 14.289 -26.516 1 30.98 9 ILE B C 1
ATOM 3478 O O . ILE B 1 9 ? 16.688 14.203 -25.281 1 30.98 9 ILE B O 1
ATOM 3482 N N . THR B 1 10 ? 17.516 15.094 -27.172 1 30.28 10 THR B N 1
ATOM 3483 C CA . THR B 1 10 ? 18.688 15.703 -26.547 1 30.28 10 THR B CA 1
ATOM 3484 C C . THR B 1 10 ? 18.25 16.75 -25.516 1 30.28 10 THR B C 1
ATOM 3486 O O . THR B 1 10 ? 18.844 16.859 -24.438 1 30.28 10 THR B O 1
ATOM 3489 N N . GLN B 1 11 ? 17.391 17.609 -25.906 1 30.14 11 GLN B N 1
ATOM 3490 C CA . GLN B 1 11 ? 17.062 18.734 -25.031 1 30.14 11 GLN B CA 1
ATOM 3491 C C . GLN B 1 11 ? 16.328 18.25 -23.781 1 30.14 11 GLN B C 1
ATOM 3493 O O . GLN B 1 11 ? 16.531 18.797 -22.688 1 30.14 11 GLN B O 1
ATOM 3498 N N . LEU B 1 12 ? 15.508 17.312 -23.953 1 30.59 12 LEU B N 1
ATOM 3499 C CA . LEU B 1 12 ? 14.898 16.719 -22.766 1 30.59 12 LEU B CA 1
ATOM 3500 C C . LEU B 1 12 ? 15.953 16.109 -21.859 1 30.59 12 LEU B C 1
ATOM 3502 O O . LEU B 1 12 ? 15.891 16.25 -20.641 1 30.59 12 LEU B O 1
ATOM 3506 N N . VAL B 1 13 ? 17 15.539 -22.453 1 30.89 13 VAL B N 1
ATOM 3507 C CA . VAL B 1 13 ? 18.125 14.922 -21.75 1 30.89 13 VAL B CA 1
ATOM 3508 C C . VAL B 1 13 ? 18.953 16 -21.047 1 30.89 13 VAL B C 1
ATOM 3510 O O . VAL B 1 13 ? 19.328 15.844 -19.891 1 30.89 13 VAL B O 1
ATOM 3513 N N . LYS B 1 14 ? 19.422 17.062 -21.734 1 31.78 14 LYS B N 1
ATOM 3514 C CA . LYS B 1 14 ? 20.281 18.125 -21.172 1 31.78 14 LYS B CA 1
ATOM 3515 C C . LYS B 1 14 ? 19.625 18.75 -19.953 1 31.78 14 LYS B C 1
ATOM 3517 O O . LYS B 1 14 ? 20.328 19.125 -19 1 31.78 14 LYS B O 1
ATOM 3522 N N . TYR B 1 15 ? 18.344 19.156 -20.016 1 28 15 TYR B N 1
ATOM 3523 C CA . TYR B 1 15 ? 17.641 19.734 -18.875 1 28 15 TYR B CA 1
ATOM 3524 C C . TYR B 1 15 ? 17.578 18.766 -17.719 1 28 15 TYR B C 1
ATOM 3526 O O . TYR B 1 15 ? 17.703 19.156 -16.547 1 28 15 TYR B O 1
ATOM 3534 N N . THR B 1 16 ? 17.125 17.516 -17.922 1 29.25 16 THR B N 1
ATOM 3535 C CA . THR B 1 16 ? 16.969 16.469 -16.906 1 29.25 16 THR B CA 1
ATOM 3536 C C . THR B 1 16 ? 18.328 15.938 -16.469 1 29.25 16 THR B C 1
ATOM 3538 O O . THR B 1 16 ? 18.453 15.312 -15.414 1 29.25 16 THR B O 1
ATOM 3541 N N . PHE B 1 17 ? 19.297 15.812 -17.438 1 31.66 17 PHE B N 1
ATOM 3542 C CA . PHE B 1 17 ? 20.547 15.047 -17.297 1 31.66 17 PHE B CA 1
ATOM 3543 C C . PHE B 1 17 ? 21.719 15.977 -17 1 31.66 17 PHE B C 1
ATOM 3545 O O . PHE B 1 17 ? 22.531 16.25 -17.891 1 31.66 17 PHE B O 1
ATOM 3552 N N . GLY B 1 18 ? 21.578 17.078 -16.312 1 27.55 18 GLY B N 1
ATOM 3553 C CA . GLY B 1 18 ? 22.922 17.594 -16.078 1 27.55 18 GLY B CA 1
ATOM 3554 C C . GLY B 1 18 ? 23.891 16.531 -15.633 1 27.55 18 GLY B C 1
ATOM 3555 O O . GLY B 1 18 ? 23.5 15.391 -15.352 1 27.55 18 GLY B O 1
ATOM 3556 N N . ASN B 1 19 ? 25.234 16.844 -15.375 1 25.91 19 ASN B N 1
ATOM 3557 C CA . ASN B 1 19 ? 26.469 16.078 -15.172 1 25.91 19 ASN B CA 1
ATOM 3558 C C . ASN B 1 19 ? 26.359 15.141 -13.984 1 25.91 19 ASN B C 1
ATOM 3560 O O . ASN B 1 19 ? 26.922 15.398 -12.922 1 25.91 19 ASN B O 1
ATOM 3564 N N . TYR B 1 20 ? 25.234 14.57 -13.766 1 25.36 20 TYR B N 1
ATOM 3565 C CA . TYR B 1 20 ? 25.219 13.883 -12.477 1 25.36 20 TYR B CA 1
ATOM 3566 C C . TYR B 1 20 ? 26.031 12.594 -12.547 1 25.36 20 TYR B C 1
ATOM 3568 O O . TYR B 1 20 ? 25.875 11.805 -13.477 1 25.36 20 TYR B O 1
ATOM 3576 N N . GLY B 1 21 ? 27.297 12.523 -12.016 1 23.22 21 GLY B N 1
ATOM 3577 C CA . GLY B 1 21 ? 28.203 11.414 -11.789 1 23.22 21 GLY B CA 1
ATOM 3578 C C . GLY B 1 21 ? 27.5 10.164 -11.297 1 23.22 21 GLY B C 1
ATOM 3579 O O . GLY B 1 21 ? 26.531 10.25 -10.547 1 23.22 21 GLY B O 1
ATOM 3580 N N . ILE B 1 22 ? 27.562 9.047 -11.969 1 24.66 22 ILE B N 1
ATOM 3581 C CA . ILE B 1 22 ? 27.156 7.648 -11.922 1 24.66 22 ILE B CA 1
ATOM 3582 C C . ILE B 1 22 ? 27.547 7.051 -10.57 1 24.66 22 ILE B C 1
ATOM 3584 O O . ILE B 1 22 ? 28.734 6.914 -10.258 1 24.66 22 ILE B O 1
ATOM 3588 N N . TYR B 1 23 ? 26.891 7.324 -9.43 1 25.22 23 TYR B N 1
ATOM 3589 C CA . TYR B 1 23 ? 27.312 6.547 -8.266 1 25.22 23 TYR B CA 1
ATOM 3590 C C . TYR B 1 23 ? 26.938 5.078 -8.43 1 25.22 23 TYR B C 1
ATOM 3592 O O . TYR B 1 23 ? 25.844 4.762 -8.898 1 25.22 23 TYR B O 1
ATOM 3600 N N . SER B 1 24 ? 27.812 4.164 -8.5 1 23.95 24 SER B N 1
ATOM 3601 C CA . SER B 1 24 ? 27.828 2.707 -8.555 1 23.95 24 SER B CA 1
ATOM 3602 C C . SER B 1 24 ? 27 2.111 -7.418 1 23.95 24 SER B C 1
ATOM 3604 O O . SER B 1 24 ? 27.125 2.525 -6.266 1 23.95 24 SER B O 1
ATOM 3606 N N . SER B 1 25 ? 25.859 1.468 -7.605 1 28.56 25 SER B N 1
ATOM 3607 C CA . SER B 1 25 ? 24.906 0.643 -6.887 1 28.56 25 SER B CA 1
ATOM 3608 C C . SER B 1 25 ? 25.594 -0.369 -5.984 1 28.56 25 SER B C 1
ATOM 3610 O O . SER B 1 25 ? 24.938 -1.134 -5.273 1 28.56 25 SER B O 1
ATOM 3612 N N . GLU B 1 26 ? 26.875 -0.739 -6.133 1 27.34 26 GLU B N 1
ATOM 3613 C CA . GLU B 1 26 ? 27.469 -1.873 -5.426 1 27.34 26 GLU B CA 1
ATOM 3614 C C . GLU B 1 26 ? 27.391 -1.683 -3.914 1 27.34 26 GLU B C 1
ATOM 3616 O O . GLU B 1 26 ? 27.344 -2.658 -3.162 1 27.34 26 GLU B O 1
ATOM 3621 N N . PHE B 1 27 ? 27.656 -0.478 -3.402 1 27.55 27 PHE B N 1
ATOM 3622 C CA . PHE B 1 27 ? 28.094 -0.393 -2.016 1 27.55 27 PHE B CA 1
ATOM 3623 C C . PHE B 1 27 ? 26.922 -0.525 -1.06 1 27.55 27 PHE B C 1
ATOM 3625 O O . PHE B 1 27 ? 27.109 -0.532 0.16 1 27.55 27 PHE B O 1
ATOM 3632 N N . LEU B 1 28 ? 25.781 -0.298 -1.526 1 30.14 28 LEU B N 1
ATOM 3633 C CA . LEU B 1 28 ? 24.828 -0.254 -0.417 1 30.14 28 LEU B CA 1
ATOM 3634 C C . LEU B 1 28 ? 24.469 -1.662 0.05 1 30.14 28 LEU B C 1
ATOM 3636 O O . LEU B 1 28 ? 23.5 -1.85 0.792 1 30.14 28 LEU B O 1
ATOM 3640 N N . GLU B 1 29 ? 25.031 -2.68 -0.459 1 30.64 29 GLU B N 1
ATOM 3641 C CA . GLU B 1 29 ? 24.562 -4.012 -0.086 1 30.64 29 GLU B CA 1
ATOM 3642 C C . GLU B 1 29 ? 24.594 -4.207 1.428 1 30.64 29 GLU B C 1
ATOM 3644 O O . GLU B 1 29 ? 23.609 -4.637 2.025 1 30.64 29 GLU B O 1
ATOM 3649 N N . ASN B 1 30 ? 25.781 -4.84 1.981 1 30.08 30 ASN B N 1
ATOM 3650 C CA . ASN B 1 30 ? 25.906 -5.824 3.051 1 30.08 30 ASN B CA 1
ATOM 3651 C C . ASN B 1 30 ? 26 -5.156 4.418 1 30.08 30 ASN B C 1
ATOM 3653 O O . ASN B 1 30 ? 26.422 -5.781 5.391 1 30.08 30 ASN B O 1
ATOM 3657 N N . GLN B 1 31 ? 26.266 -3.863 4.445 1 27.77 31 GLN B N 1
ATOM 3658 C CA . GLN B 1 31 ? 26.469 -3.672 5.875 1 27.77 31 GLN B CA 1
ATOM 3659 C C . GLN B 1 31 ? 25.141 -3.66 6.625 1 27.77 31 GLN B C 1
ATOM 3661 O O . GLN B 1 31 ? 24.219 -2.918 6.266 1 27.77 31 GLN B O 1
ATOM 3666 N N . PRO B 1 32 ? 24.891 -4.734 7.418 1 29.92 32 PRO B N 1
ATOM 3667 C CA . PRO B 1 32 ? 23.703 -4.695 8.281 1 29.92 32 PRO B CA 1
ATOM 3668 C C . PRO B 1 32 ? 23.531 -3.35 8.984 1 29.92 32 PRO B C 1
ATOM 3670 O O . PRO B 1 32 ? 24.422 -2.893 9.688 1 29.92 32 PRO B O 1
ATOM 3673 N N . ILE B 1 33 ? 23.094 -2.424 8.312 1 31.11 33 ILE B N 1
ATOM 3674 C CA . ILE B 1 33 ? 22.75 -1.248 9.102 1 31.11 33 ILE B CA 1
ATOM 3675 C C . ILE B 1 33 ? 21.969 -1.671 10.344 1 31.11 33 ILE B C 1
ATOM 3677 O O . ILE B 1 33 ? 20.891 -2.252 10.234 1 31.11 33 ILE B O 1
ATOM 3681 N N . PHE B 1 34 ? 22.688 -1.813 11.406 1 29.17 34 PHE B N 1
ATOM 3682 C CA . PHE B 1 34 ? 22.031 -2.055 12.688 1 29.17 34 PHE B CA 1
ATOM 3683 C C . PHE B 1 34 ? 20.891 -1.06 12.906 1 29.17 34 PHE B C 1
ATOM 3685 O O . PHE B 1 34 ? 21.141 0.136 13.094 1 29.17 34 PHE B O 1
ATOM 3692 N N . ARG B 1 35 ? 19.891 -1.39 12.25 1 40.53 35 ARG B N 1
ATOM 3693 C CA . ARG B 1 35 ? 18.703 -0.581 12.539 1 40.53 35 ARG B CA 1
ATOM 3694 C C . ARG B 1 35 ? 18.344 -0.653 14.016 1 40.53 35 ARG B C 1
ATOM 3696 O O . ARG B 1 35 ? 18.328 -1.736 14.609 1 40.53 35 ARG B O 1
ATOM 3703 N N . THR B 1 36 ? 18.547 0.407 14.703 1 37.47 36 THR B N 1
ATOM 3704 C CA . THR B 1 36 ? 18.203 0.545 16.109 1 37.47 36 THR B CA 1
ATOM 3705 C C . THR B 1 36 ? 16.953 -0.271 16.438 1 37.47 36 THR B C 1
ATOM 3707 O O . THR B 1 36 ? 16.75 -0.671 17.594 1 37.47 36 THR B O 1
ATOM 3710 N N . TYR B 1 37 ? 16.109 -0.391 15.5 1 36.19 37 TYR B N 1
ATOM 3711 C CA . TYR B 1 37 ? 14.852 -1.057 15.828 1 36.19 37 TYR B CA 1
ATOM 3712 C C . TYR B 1 37 ? 14.984 -2.57 15.711 1 36.19 37 TYR B C 1
ATOM 3714 O O . TYR B 1 37 ? 14.062 -3.312 16.062 1 36.19 37 TYR B O 1
ATOM 3722 N N . ASP B 1 38 ? 15.945 -3.033 15.062 1 37.16 38 ASP B N 1
ATOM 3723 C CA . ASP B 1 38 ? 16.094 -4.484 15.039 1 37.16 38 ASP B CA 1
ATOM 3724 C C . ASP B 1 38 ? 16.5 -5.016 16.406 1 37.16 38 ASP B C 1
ATOM 3726 O O . ASP B 1 38 ? 16.609 -6.23 16.609 1 37.16 38 ASP B O 1
ATOM 3730 N N . THR B 1 39 ? 17.016 -4.148 17.203 1 33.34 39 THR B N 1
ATOM 3731 C CA . THR B 1 39 ? 17.281 -4.688 18.531 1 33.34 39 THR B CA 1
ATOM 3732 C C . THR B 1 39 ? 15.984 -4.797 19.328 1 33.34 39 THR B C 1
ATOM 3734 O O . THR B 1 39 ? 15.047 -4.023 19.125 1 33.34 39 THR B O 1
ATOM 3737 N N . HIS B 1 40 ? 15.617 -5.926 20.016 1 38.59 40 HIS B N 1
ATOM 3738 C CA . HIS B 1 40 ? 14.477 -6.422 20.766 1 38.59 40 HIS B CA 1
ATOM 3739 C C . HIS B 1 40 ? 13.828 -5.305 21.578 1 38.59 40 HIS B C 1
ATOM 3741 O O . HIS B 1 40 ? 12.625 -5.352 21.859 1 38.59 40 HIS B O 1
ATOM 3747 N N . ARG B 1 41 ? 14.555 -4.461 22.188 1 34.66 41 ARG B N 1
ATOM 3748 C CA . ARG B 1 41 ? 13.984 -3.643 23.25 1 34.66 41 ARG B CA 1
ATOM 3749 C C . ARG B 1 41 ? 13.07 -2.566 22.672 1 34.66 41 ARG B C 1
ATOM 3751 O O . ARG B 1 41 ? 12.047 -2.227 23.281 1 34.66 41 ARG B O 1
ATOM 3758 N N . ASN B 1 42 ? 13.531 -1.824 21.688 1 37.53 42 ASN B N 1
ATOM 3759 C CA . ASN B 1 42 ? 12.703 -0.7 21.266 1 37.53 42 ASN B CA 1
ATOM 3760 C C . ASN B 1 42 ? 11.836 -1.061 20.062 1 37.53 42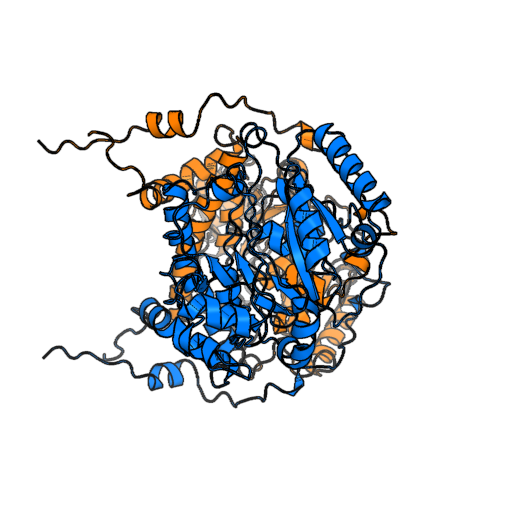 ASN B C 1
ATOM 3762 O O . ASN B 1 42 ? 11.586 -0.217 19.203 1 37.53 42 ASN B O 1
ATOM 3766 N N . SER B 1 43 ? 11.68 -2.293 19.703 1 49.88 43 SER B N 1
ATOM 3767 C CA . SER B 1 43 ? 10.984 -2.467 18.438 1 49.88 43 SER B CA 1
ATOM 3768 C C . SER B 1 43 ? 9.531 -2.01 18.531 1 49.88 43 SER B C 1
ATOM 3770 O O . SER B 1 43 ? 8.703 -2.688 19.141 1 49.88 43 SER B O 1
ATOM 3772 N N . PRO B 1 44 ? 9.297 -0.672 18.406 1 54.75 44 PRO B N 1
ATOM 3773 C CA . PRO B 1 44 ? 7.965 -0.071 18.5 1 54.75 44 PRO B CA 1
ATOM 3774 C C . PRO B 1 44 ? 6.902 -0.857 17.734 1 54.75 44 PRO B C 1
ATOM 3776 O O . PRO B 1 44 ? 5.723 -0.815 18.094 1 54.75 44 PRO B O 1
ATOM 3779 N N . LEU B 1 45 ? 7.469 -1.682 16.766 1 62.56 45 LEU B N 1
ATOM 3780 C CA . LEU B 1 45 ? 6.441 -2.465 16.094 1 62.56 45 LEU B CA 1
ATOM 3781 C C . LEU B 1 45 ? 5.836 -3.498 17.031 1 62.56 45 LEU B C 1
ATOM 3783 O O . LEU B 1 45 ? 4.664 -3.859 16.906 1 62.56 45 LEU B O 1
ATOM 3787 N N . SER B 1 46 ? 6.609 -3.787 18.047 1 58.53 46 SER B N 1
ATOM 3788 C CA . SER B 1 46 ? 6.133 -4.801 18.984 1 58.53 46 SER B CA 1
ATOM 3789 C C . SER B 1 46 ? 5.023 -4.25 19.875 1 58.53 46 SER B C 1
ATOM 3791 O O . SER B 1 46 ? 4.203 -5.012 20.406 1 58.53 46 SER B O 1
ATOM 3793 N N . GLU B 1 47 ? 5.031 -2.949 20.031 1 63.97 47 GLU B N 1
ATOM 3794 C CA . GLU B 1 47 ? 4.008 -2.34 20.875 1 63.97 47 GLU B CA 1
ATOM 3795 C C . GLU B 1 47 ? 2.73 -2.076 20.078 1 63.97 47 GLU B C 1
ATOM 3797 O O . GLU B 1 47 ? 1.668 -1.849 20.672 1 63.97 47 GLU B O 1
ATOM 3802 N N . MET B 1 48 ? 2.84 -2.307 18.859 1 75.12 48 MET B N 1
ATOM 3803 C CA . MET B 1 48 ? 1.688 -2.029 18 1 75.12 48 MET B CA 1
ATOM 3804 C C . MET B 1 48 ? 0.802 -3.264 17.859 1 75.12 48 MET B C 1
ATOM 3806 O O . MET B 1 48 ? 1.3 -4.391 17.828 1 75.12 48 MET B O 1
ATOM 3810 N N . THR B 1 49 ? -0.481 -3.035 17.844 1 73.25 49 THR B N 1
ATOM 3811 C CA . THR B 1 49 ? -1.403 -4.145 17.625 1 73.25 49 THR B CA 1
ATOM 3812 C C . THR B 1 49 ? -1.237 -4.723 16.234 1 73.25 49 THR B C 1
ATOM 3814 O O . THR B 1 49 ? -0.823 -4.02 15.305 1 73.25 49 THR B O 1
ATOM 3817 N N . ASN B 1 50 ? -1.507 -5.988 16.062 1 73.31 50 ASN B N 1
ATOM 3818 C CA . ASN B 1 50 ? -1.476 -6.617 14.75 1 73.31 50 ASN B CA 1
ATOM 3819 C C . ASN B 1 50 ? -2.463 -5.961 13.789 1 73.31 50 ASN B C 1
ATOM 3821 O O . ASN B 1 50 ? -2.189 -5.844 12.594 1 73.31 50 ASN B O 1
ATOM 3825 N N . LYS B 1 51 ? -3.508 -5.594 14.422 1 77.12 51 LYS B N 1
ATOM 3826 C CA . LYS B 1 51 ? -4.512 -4.922 13.602 1 77.12 51 LYS B CA 1
ATOM 3827 C C . LYS B 1 51 ? -3.943 -3.666 12.953 1 77.12 51 LYS B C 1
ATOM 3829 O O . LYS B 1 51 ? -4.133 -3.441 11.75 1 77.12 51 LYS B O 1
ATOM 3834 N N . HIS B 1 52 ? -3.27 -2.934 13.742 1 80.69 52 HIS B N 1
ATOM 3835 C CA . HIS B 1 52 ? -2.682 -1.701 13.234 1 80.69 52 HIS B CA 1
ATOM 3836 C C . HIS B 1 52 ? -1.578 -1.995 12.219 1 80.69 52 HIS B C 1
ATOM 3838 O O . HIS B 1 52 ? -1.512 -1.361 11.164 1 80.69 52 HIS B O 1
ATOM 3844 N N . ARG B 1 53 ? -0.795 -2.971 12.453 1 83.44 53 ARG B N 1
ATOM 3845 C CA . ARG B 1 53 ? 0.286 -3.336 11.547 1 83.44 53 ARG B CA 1
ATOM 3846 C C . ARG B 1 53 ? -0.263 -3.814 10.203 1 83.44 53 ARG B C 1
ATOM 3848 O O . ARG B 1 53 ? 0.157 -3.336 9.148 1 83.44 53 ARG B O 1
ATOM 3855 N N . PHE B 1 54 ? -1.272 -4.672 10.227 1 85.12 54 PHE B N 1
ATOM 3856 C CA . PHE B 1 54 ? -1.81 -5.25 9 1 85.12 54 PHE B CA 1
ATOM 3857 C C . PHE B 1 54 ? -2.584 -4.207 8.203 1 85.12 54 PHE B C 1
ATOM 3859 O O . PHE B 1 54 ? -2.607 -4.258 6.969 1 85.12 54 PHE B O 1
ATOM 3866 N N . SER B 1 55 ? -3.168 -3.277 8.938 1 86.81 55 SER B N 1
ATOM 3867 C CA . SER B 1 55 ? -3.9 -2.227 8.242 1 86.81 55 SER B CA 1
ATOM 3868 C C . SER B 1 55 ? -2.988 -1.443 7.305 1 86.81 55 SER B C 1
ATOM 3870 O O . SER B 1 55 ? -3.402 -1.045 6.215 1 86.81 55 SER B O 1
ATOM 3872 N N . LYS B 1 56 ? -1.745 -1.26 7.766 1 89.62 56 LYS B N 1
ATOM 3873 C CA . LYS B 1 56 ? -0.8 -0.544 6.91 1 89.62 56 LYS B CA 1
ATOM 3874 C C . LYS B 1 56 ? -0.143 -1.487 5.906 1 89.62 56 LYS B C 1
ATOM 3876 O O . LYS B 1 56 ? 0.161 -1.089 4.781 1 89.62 56 LYS B O 1
ATOM 3881 N N . ILE B 1 57 ? 0.063 -2.699 6.27 1 88.38 57 ILE B N 1
ATOM 3882 C CA . ILE B 1 57 ? 0.652 -3.691 5.379 1 88.38 57 ILE B CA 1
ATOM 3883 C C . ILE B 1 57 ? -0.256 -3.902 4.168 1 88.38 57 ILE B C 1
ATOM 3885 O O . ILE B 1 57 ? 0.224 -4.086 3.047 1 88.38 57 ILE B O 1
ATOM 3889 N N . HIS B 1 58 ? -1.516 -3.9 4.422 1 90 58 HIS B N 1
ATOM 3890 C CA . HIS B 1 58 ? -2.51 -4.078 3.367 1 90 58 HIS B CA 1
ATOM 3891 C C . HIS B 1 58 ? -3.41 -2.855 3.248 1 90 58 HIS B C 1
ATOM 3893 O O . HIS B 1 58 ? -4.637 -2.979 3.256 1 90 58 HIS B O 1
ATOM 3899 N N . ALA B 1 59 ? -2.775 -1.735 3.02 1 85.94 59 ALA B N 1
ATOM 3900 C CA . ALA B 1 59 ? -3.436 -0.434 3.098 1 85.94 59 ALA B CA 1
ATOM 3901 C C . ALA B 1 59 ? -4.473 -0.279 1.992 1 85.94 59 ALA B C 1
ATOM 3903 O O . ALA B 1 59 ? -5.383 0.551 2.096 1 85.94 59 ALA B O 1
ATOM 3904 N N . TYR B 1 60 ? -4.438 -1.069 0.935 1 83.94 60 TYR B N 1
ATOM 3905 C CA . TYR B 1 60 ? -5.328 -0.873 -0.203 1 83.94 60 TYR B CA 1
ATOM 3906 C C . TYR B 1 60 ? -6.449 -1.904 -0.2 1 83.94 60 TYR B C 1
ATOM 3908 O O . TYR B 1 60 ? -7.27 -1.939 -1.121 1 83.94 60 TYR B O 1
ATOM 3916 N N . SER B 1 61 ? -6.438 -2.723 0.789 1 84.38 61 SER B N 1
ATOM 3917 C CA . SER B 1 61 ? -7.492 -3.719 0.939 1 84.38 61 SER B CA 1
ATOM 3918 C C . SER B 1 61 ? -8.469 -3.324 2.039 1 84.38 61 SER B C 1
ATOM 3920 O O . SER B 1 61 ? -8.094 -2.639 2.994 1 84.38 61 SER B O 1
ATOM 3922 N N . PRO B 1 62 ? -9.719 -3.723 1.895 1 80.75 62 PRO B N 1
ATOM 3923 C CA . PRO B 1 62 ? -10.703 -3.373 2.922 1 80.75 62 PRO B CA 1
ATOM 3924 C C . PRO B 1 62 ? -10.328 -3.902 4.305 1 80.75 62 PRO B C 1
ATOM 3926 O O . PRO B 1 62 ? -9.805 -5.012 4.422 1 80.75 62 PRO B O 1
ATOM 3929 N N . HIS B 1 63 ? -10.672 -3.148 5.305 1 79.06 63 HIS B N 1
ATOM 3930 C CA . HIS B 1 63 ? -10.344 -3.512 6.68 1 79.06 63 HIS B CA 1
ATOM 3931 C C . HIS B 1 63 ? -10.992 -4.836 7.062 1 79.06 63 HIS B C 1
ATOM 3933 O O . HIS B 1 63 ? -10.414 -5.617 7.824 1 79.06 63 HIS B O 1
ATOM 3939 N N . THR B 1 64 ? -12.133 -5.059 6.578 1 79.25 64 THR B N 1
ATOM 3940 C CA . THR B 1 64 ? -12.859 -6.277 6.922 1 79.25 64 THR B CA 1
ATOM 3941 C C . THR B 1 64 ? -12.094 -7.512 6.449 1 79.25 64 THR B C 1
ATOM 3943 O O . THR B 1 64 ? -12.172 -8.57 7.074 1 79.25 64 THR B O 1
ATOM 3946 N N . LEU B 1 65 ? -11.422 -7.352 5.367 1 84.75 65 LEU B N 1
ATOM 3947 C CA . LEU B 1 65 ? -10.594 -8.43 4.844 1 84.75 65 LEU B CA 1
ATOM 3948 C C . LEU B 1 65 ? -9.297 -8.547 5.633 1 84.75 65 LEU B C 1
ATOM 3950 O O . LEU B 1 65 ? -8.93 -9.641 6.078 1 84.75 65 LEU B O 1
ATOM 3954 N N . VAL B 1 66 ? -8.719 -7.441 5.895 1 86.81 66 VAL B N 1
ATOM 3955 C CA . VAL B 1 66 ? -7.406 -7.375 6.52 1 86.81 66 VAL B CA 1
ATOM 3956 C C . VAL B 1 66 ? -7.496 -7.852 7.965 1 86.81 66 VAL B C 1
ATOM 3958 O O . VAL B 1 66 ? -6.602 -8.547 8.453 1 86.81 66 VAL B O 1
ATOM 3961 N N . ASP B 1 67 ? -8.578 -7.551 8.594 1 81.94 67 ASP B N 1
ATOM 3962 C CA . ASP B 1 67 ? -8.766 -7.91 10 1 81.94 67 ASP B CA 1
ATOM 3963 C C . ASP B 1 67 ? -9.078 -9.398 10.148 1 81.94 67 ASP B C 1
ATOM 3965 O O . ASP B 1 67 ? -9.023 -9.938 11.25 1 81.94 67 ASP B O 1
ATOM 3969 N N . SER B 1 68 ? -9.258 -10.078 9.094 1 85.44 68 SER B N 1
ATOM 3970 C CA . SER B 1 68 ? -9.695 -11.469 9.148 1 85.44 68 SER B CA 1
ATOM 3971 C C . SER B 1 68 ? -8.555 -12.422 8.812 1 85.44 68 SER B C 1
ATOM 3973 O O . SER B 1 68 ? -8.773 -13.625 8.664 1 85.44 68 SER B O 1
ATOM 3975 N N . ILE B 1 69 ? -7.371 -11.906 8.688 1 89.19 69 ILE B N 1
ATOM 3976 C CA . ILE B 1 69 ? -6.223 -12.734 8.336 1 89.19 69 ILE B CA 1
ATOM 3977 C C . ILE B 1 69 ? -5.73 -13.492 9.562 1 89.19 69 ILE B C 1
ATOM 3979 O O . ILE B 1 69 ? -5.523 -12.898 10.625 1 89.19 69 ILE B O 1
ATOM 3983 N N . HIS B 1 70 ? -5.562 -14.773 9.461 1 87.62 70 HIS B N 1
ATOM 3984 C CA . HIS B 1 70 ? -4.93 -15.641 10.453 1 87.62 70 HIS B CA 1
ATOM 3985 C C . HIS B 1 70 ? -3.707 -16.344 9.867 1 87.62 70 HIS B C 1
ATOM 3987 O O . HIS B 1 70 ? -3.807 -17.469 9.383 1 87.62 70 HIS B O 1
ATOM 3993 N N . PRO B 1 71 ? -2.553 -15.633 10 1 88.94 71 PRO B N 1
ATOM 3994 C CA . PRO B 1 71 ? -1.347 -16.219 9.406 1 88.94 71 PRO B CA 1
ATOM 3995 C C . PRO B 1 71 ? -0.913 -17.5 10.094 1 88.94 71 PRO B C 1
ATOM 3997 O O . PRO B 1 71 ? -1.057 -17.641 11.305 1 88.94 71 PRO B O 1
ATOM 4000 N N . TYR B 1 72 ? -0.381 -18.469 9.352 1 89.94 72 TYR B N 1
ATOM 4001 C CA . TYR B 1 72 ? 0.132 -19.734 9.867 1 89.94 72 TYR B CA 1
ATOM 4002 C C . TYR B 1 72 ? -0.902 -20.438 10.742 1 89.94 72 TYR B C 1
ATOM 4004 O O . TYR B 1 72 ? -0.577 -20.922 11.828 1 89.94 72 TYR B O 1
ATOM 4012 N N . TYR B 1 73 ? -2.105 -20.297 10.32 1 89.81 73 TYR B N 1
ATOM 4013 C CA . TYR B 1 73 ? -3.137 -21.031 11.047 1 89.81 73 TYR B CA 1
ATOM 4014 C C . TYR B 1 73 ? -2.789 -22.516 11.141 1 89.81 73 TYR B C 1
ATOM 4016 O O . TYR B 1 73 ? -3.039 -23.156 12.164 1 89.81 73 TYR B O 1
ATOM 4024 N N . ILE B 1 74 ? -2.367 -23.047 10.094 1 89.81 74 ILE B N 1
ATOM 4025 C CA . ILE B 1 74 ? -1.644 -24.312 10.086 1 89.81 74 ILE B CA 1
ATOM 4026 C C . ILE B 1 74 ? -0.227 -24.094 9.555 1 89.81 74 ILE B C 1
ATOM 4028 O O . ILE B 1 74 ? -0.041 -23.719 8.398 1 89.81 74 ILE B O 1
ATOM 4032 N N . ARG B 1 75 ? 0.729 -24.359 10.391 1 88.88 75 ARG B N 1
ATOM 4033 C CA . ARG B 1 75 ? 2.121 -24.125 10.016 1 88.88 75 ARG B CA 1
ATOM 4034 C C . ARG B 1 75 ? 2.828 -25.438 9.695 1 88.88 75 ARG B C 1
ATOM 4036 O O . ARG B 1 75 ? 2.648 -26.422 10.406 1 88.88 75 ARG B O 1
ATOM 4043 N N . ALA B 1 76 ? 3.553 -25.375 8.617 1 92.12 76 ALA B N 1
ATOM 4044 C CA . ALA B 1 76 ? 4.348 -26.547 8.258 1 92.12 76 ALA B CA 1
ATOM 4045 C C . ALA B 1 76 ? 5.379 -26.859 9.336 1 92.12 76 ALA B C 1
ATOM 4047 O O . ALA B 1 76 ? 5.934 -25.953 9.961 1 92.12 76 ALA B O 1
ATOM 4048 N N . GLU B 1 77 ? 5.773 -28.031 9.5 1 90.62 77 GLU B N 1
ATOM 4049 C CA . GLU B 1 77 ? 6.68 -28.5 10.547 1 90.62 77 GLU B CA 1
ATOM 4050 C C . GLU B 1 77 ? 8.141 -28.281 10.148 1 90.62 77 GLU B C 1
ATOM 4052 O O . GLU B 1 77 ? 9 -28.078 11.008 1 90.62 77 GLU B O 1
ATOM 4057 N N . SER B 1 78 ? 8.344 -28.281 8.93 1 91.31 78 SER B N 1
ATOM 4058 C CA . SER B 1 78 ? 9.727 -28.219 8.469 1 91.31 78 SER B CA 1
ATOM 4059 C C . SER B 1 78 ? 10.266 -26.797 8.539 1 91.31 78 SER B C 1
ATOM 4061 O O . SER B 1 78 ? 9.508 -25.828 8.438 1 91.31 78 SER B O 1
ATOM 4063 N N . LYS B 1 79 ? 11.547 -26.781 8.781 1 90.06 79 LYS B N 1
ATOM 4064 C CA . LYS B 1 79 ? 12.297 -25.562 8.531 1 90.06 79 LYS B CA 1
ATOM 4065 C C . LYS B 1 79 ? 12.867 -25.531 7.113 1 90.06 79 LYS B C 1
ATOM 4067 O O . LYS B 1 79 ? 13.344 -26.562 6.621 1 90.06 79 LYS B O 1
ATOM 4072 N N . PHE B 1 80 ? 12.742 -24.484 6.508 1 93.56 80 PHE B N 1
ATOM 4073 C CA . PHE B 1 80 ? 13.172 -24.406 5.117 1 93.56 80 PHE B CA 1
ATOM 4074 C C . PHE B 1 80 ? 14.477 -23.625 4.996 1 93.56 80 PHE B C 1
ATOM 4076 O O . PHE B 1 80 ? 14.719 -22.672 5.746 1 93.56 80 PHE B O 1
ATOM 4083 N N . LYS B 1 81 ? 15.281 -24.094 4.102 1 92.31 81 LYS B N 1
ATOM 4084 C CA . LYS B 1 81 ? 16.469 -23.312 3.775 1 92.31 81 LYS B CA 1
ATOM 4085 C C . LYS B 1 81 ? 16.078 -22 3.096 1 92.31 81 LYS B C 1
ATOM 4087 O O . LYS B 1 81 ? 15.156 -21.969 2.277 1 92.31 81 LYS B O 1
ATOM 4092 N N . PRO B 1 82 ? 16.766 -20.953 3.424 1 88.94 82 PRO B N 1
ATOM 4093 C CA . PRO B 1 82 ? 16.422 -19.641 2.844 1 88.94 82 PRO B CA 1
ATOM 4094 C C . PRO B 1 82 ? 16.5 -19.641 1.318 1 88.94 82 PRO B C 1
ATOM 4096 O O . PRO B 1 82 ? 15.742 -18.922 0.664 1 88.94 82 PRO B O 1
ATOM 4099 N N . ASP B 1 83 ? 17.391 -20.438 0.757 1 92.31 83 ASP B N 1
ATOM 4100 C CA . ASP B 1 83 ? 17.578 -20.391 -0.69 1 92.31 83 ASP B CA 1
ATOM 4101 C C . ASP B 1 83 ? 16.625 -21.359 -1.395 1 92.31 83 ASP B C 1
ATOM 4103 O O . ASP B 1 83 ? 16.766 -21.609 -2.594 1 92.31 83 ASP B O 1
ATOM 4107 N N . ASP B 1 84 ? 15.695 -21.906 -0.638 1 95.88 84 ASP B N 1
ATOM 4108 C CA . ASP B 1 84 ? 14.648 -22.719 -1.249 1 95.88 84 ASP B CA 1
ATOM 4109 C C . ASP B 1 84 ? 13.586 -21.844 -1.917 1 95.88 84 ASP B C 1
ATOM 4111 O O . ASP B 1 84 ? 13.648 -20.625 -1.827 1 95.88 84 ASP B O 1
ATOM 4115 N N . VAL B 1 85 ? 12.711 -22.453 -2.693 1 97.56 85 VAL B N 1
ATOM 4116 C CA . VAL B 1 85 ? 11.672 -21.75 -3.436 1 97.56 85 VAL B CA 1
ATOM 4117 C C . VAL B 1 85 ? 10.297 -22.141 -2.904 1 97.56 85 VAL B C 1
ATOM 4119 O O . VAL B 1 85 ? 9.945 -23.328 -2.877 1 97.56 85 VAL B O 1
ATOM 4122 N N . THR B 1 86 ? 9.539 -21.188 -2.432 1 97.81 86 THR B N 1
ATOM 4123 C CA . THR B 1 86 ? 8.188 -21.438 -1.943 1 97.81 86 THR B CA 1
ATOM 4124 C C . THR B 1 86 ? 7.156 -21.141 -3.033 1 97.81 86 THR B C 1
ATOM 4126 O O . THR B 1 86 ? 7.18 -20.062 -3.643 1 97.81 86 THR B O 1
ATOM 4129 N N . VAL B 1 87 ? 6.277 -22.078 -3.283 1 97.62 87 VAL B N 1
ATOM 4130 C CA . VAL B 1 87 ? 5.113 -21.812 -4.125 1 97.62 87 VAL B CA 1
ATOM 4131 C C . VAL B 1 87 ? 4.051 -21.078 -3.316 1 97.62 87 VAL B C 1
ATOM 4133 O O . VAL B 1 87 ? 3.734 -21.469 -2.189 1 97.62 87 VAL B O 1
ATOM 4136 N N . ILE B 1 88 ? 3.572 -19.984 -3.889 1 97.12 88 ILE B N 1
ATOM 4137 C CA . ILE B 1 88 ? 2.422 -19.328 -3.279 1 97.12 88 ILE B CA 1
ATOM 4138 C C . ILE B 1 88 ? 1.156 -19.672 -4.059 1 97.12 88 ILE B C 1
ATOM 4140 O O . ILE B 1 88 ? 1.177 -19.734 -5.289 1 97.12 88 ILE B O 1
ATOM 4144 N N . THR B 1 89 ? 0.05 -19.969 -3.334 1 93.44 89 THR B N 1
ATOM 4145 C CA . THR B 1 89 ? -1.169 -20.375 -4.02 1 93.44 89 THR B CA 1
ATOM 4146 C C . THR B 1 89 ? -2.404 -19.969 -3.219 1 93.44 89 THR B C 1
ATOM 4148 O O . THR B 1 89 ? -2.305 -19.656 -2.031 1 93.44 89 THR B O 1
ATOM 4151 N N . PHE B 1 90 ? -3.502 -19.844 -3.947 1 91.5 90 PHE B N 1
ATOM 4152 C CA . PHE B 1 90 ? -4.816 -19.562 -3.387 1 91.5 90 PHE B CA 1
ATOM 4153 C C . PHE B 1 90 ? -5.695 -20.797 -3.393 1 91.5 90 PHE B C 1
ATOM 4155 O O . PHE B 1 90 ? -5.727 -21.547 -4.379 1 91.5 90 PHE B O 1
ATOM 4162 N N . VAL B 1 91 ? -6.355 -21.062 -2.254 1 90 91 VAL B N 1
ATOM 4163 C CA . VAL B 1 91 ? -7.172 -22.266 -2.15 1 90 91 VAL B CA 1
ATOM 4164 C C . VAL B 1 91 ? -8.508 -21.922 -1.483 1 90 91 VAL B C 1
ATOM 4166 O O . VAL B 1 91 ? -8.578 -21.031 -0.64 1 90 91 VAL B O 1
ATOM 4169 N N . THR B 1 92 ? -9.547 -22.578 -1.902 1 88.94 92 THR B N 1
ATOM 4170 C CA . THR B 1 92 ? -10.844 -22.547 -1.24 1 88.94 92 THR B CA 1
ATOM 4171 C C . THR B 1 92 ? -11.156 -23.906 -0.61 1 88.94 92 THR B C 1
ATOM 4173 O O . THR B 1 92 ? -10.453 -24.891 -0.849 1 88.94 92 THR B O 1
ATOM 4176 N N . HIS B 1 93 ? -12.203 -23.938 0.216 1 89.06 93 HIS B N 1
ATOM 4177 C CA . HIS B 1 93 ? -12.5 -25.141 0.996 1 89.06 93 HIS B CA 1
ATOM 4178 C C . HIS B 1 93 ? -12.844 -26.312 0.09 1 89.06 93 HIS B C 1
ATOM 4180 O O . HIS B 1 93 ? -12.672 -27.469 0.474 1 89.06 93 HIS B O 1
ATOM 4186 N N . ASN B 1 94 ? -13.258 -26.031 -1.095 1 86.25 94 ASN B N 1
ATOM 4187 C CA . ASN B 1 94 ? -13.688 -27.094 -1.994 1 86.25 94 ASN B CA 1
ATOM 4188 C C . ASN B 1 94 ? -12.539 -27.562 -2.896 1 86.25 94 ASN B C 1
ATOM 4190 O O . ASN B 1 94 ? -12.742 -28.391 -3.777 1 86.25 94 ASN B O 1
ATOM 4194 N N . ARG B 1 95 ? -11.336 -27.062 -2.689 1 85 95 ARG B N 1
ATOM 4195 C CA . ARG B 1 95 ? -10.242 -27.406 -3.596 1 85 95 ARG B CA 1
ATOM 4196 C C . ARG B 1 95 ? -9.031 -27.922 -2.828 1 85 95 ARG B C 1
ATOM 4198 O O . ARG B 1 95 ? -7.891 -27.672 -3.205 1 85 95 ARG B O 1
ATOM 4205 N N . LEU B 1 96 ? -9.289 -28.562 -1.84 1 88.88 96 LEU B N 1
ATOM 4206 C CA . LEU B 1 96 ? -8.219 -29.109 -1.021 1 88.88 96 LEU B CA 1
ATOM 4207 C C . LEU B 1 96 ? -7.473 -30.219 -1.763 1 88.88 96 LEU B C 1
ATOM 4209 O O . LEU B 1 96 ? -6.262 -30.391 -1.593 1 88.88 96 LEU B O 1
ATOM 4213 N N . ASN B 1 97 ? -8.172 -30.938 -2.549 1 85.56 97 ASN B N 1
ATOM 4214 C CA . ASN B 1 97 ? -7.539 -32 -3.326 1 85.56 97 ASN B CA 1
ATOM 4215 C C . ASN B 1 97 ? -6.504 -31.438 -4.297 1 85.56 97 ASN B C 1
ATOM 4217 O O . ASN B 1 97 ? -5.484 -32.062 -4.566 1 85.56 97 ASN B O 1
ATOM 4221 N N . GLU B 1 98 ? -6.801 -30.328 -4.832 1 85.19 98 GLU B N 1
ATOM 4222 C CA . GLU B 1 98 ? -5.848 -29.672 -5.727 1 85.19 98 GLU B CA 1
ATOM 4223 C C . GLU B 1 98 ? -4.586 -29.25 -4.977 1 85.19 98 GLU B C 1
ATOM 4225 O O . GLU B 1 98 ? -3.484 -29.312 -5.523 1 85.19 98 GLU B O 1
ATOM 4230 N N . LEU B 1 99 ? -4.789 -28.828 -3.805 1 89.06 99 LEU B N 1
ATOM 4231 C CA . LEU B 1 99 ? -3.645 -28.469 -2.975 1 89.06 99 LEU B CA 1
ATOM 4232 C C . LEU B 1 99 ? -2.775 -29.688 -2.691 1 89.06 99 LEU B C 1
ATOM 4234 O O . LEU B 1 99 ? -1.545 -29.609 -2.736 1 89.06 99 LEU B O 1
ATOM 4238 N N . VAL B 1 100 ? -3.408 -30.766 -2.424 1 89.5 100 VAL B N 1
ATOM 4239 C CA . VAL B 1 100 ? -2.699 -32.031 -2.168 1 89.5 100 VAL B CA 1
ATOM 4240 C C . VAL B 1 100 ? -1.9 -32.406 -3.406 1 89.5 100 VAL B C 1
ATOM 4242 O O . VAL B 1 100 ? -0.724 -32.781 -3.307 1 89.5 100 VAL B O 1
ATOM 4245 N N . ARG B 1 101 ? -2.516 -32.344 -4.492 1 86.12 101 ARG B N 1
ATOM 4246 C CA . ARG B 1 101 ? -1.854 -32.688 -5.742 1 86.12 101 ARG B CA 1
ATOM 4247 C C . ARG B 1 101 ? -0.66 -31.781 -6.008 1 86.12 101 ARG B C 1
ATOM 4249 O O . ARG B 1 101 ? 0.409 -32.25 -6.406 1 86.12 101 ARG B O 1
ATOM 4256 N N . LEU B 1 102 ? -0.843 -30.516 -5.832 1 89.75 102 LEU B N 1
ATOM 4257 C CA . LEU B 1 102 ? 0.25 -29.562 -6 1 89.75 102 LEU B CA 1
ATOM 4258 C C . LEU B 1 102 ? 1.426 -29.922 -5.098 1 89.75 102 LEU B C 1
ATOM 4260 O O . LEU B 1 102 ? 2.578 -29.906 -5.535 1 89.75 102 LEU B O 1
ATOM 4264 N N . ALA B 1 103 ? 1.126 -30.234 -3.902 1 91.25 103 ALA B N 1
ATOM 4265 C CA . ALA B 1 103 ? 2.17 -30.562 -2.936 1 91.25 103 ALA B CA 1
ATOM 4266 C C . ALA B 1 103 ? 2.936 -31.812 -3.361 1 91.25 103 ALA B C 1
ATOM 4268 O O . ALA B 1 103 ? 4.156 -31.891 -3.201 1 91.25 103 ALA B O 1
ATOM 4269 N N . GLU B 1 104 ? 2.248 -32.75 -3.854 1 88.5 104 GLU B N 1
ATOM 4270 C CA . GLU B 1 104 ? 2.869 -34 -4.285 1 88.5 104 GLU B CA 1
ATOM 4271 C C . GLU B 1 104 ? 3.773 -33.781 -5.492 1 88.5 104 GLU B C 1
ATOM 4273 O O . GLU B 1 104 ? 4.805 -34.438 -5.633 1 88.5 104 GLU B O 1
ATOM 4278 N N . LEU B 1 105 ? 3.402 -32.906 -6.348 1 86.69 105 LEU B N 1
ATOM 4279 C CA . LEU B 1 105 ? 4.172 -32.625 -7.559 1 86.69 105 LEU B CA 1
ATOM 4280 C C . LEU B 1 105 ? 5.348 -31.719 -7.262 1 86.69 105 LEU B C 1
ATOM 4282 O O . LEU B 1 105 ? 6.441 -31.906 -7.797 1 86.69 105 LEU B O 1
ATOM 4286 N N . TRP B 1 106 ? 5.172 -30.75 -6.473 1 92.12 106 TRP B N 1
ATOM 4287 C CA . TRP B 1 106 ? 6.141 -29.688 -6.227 1 92.12 106 TRP B CA 1
ATOM 4288 C C . TRP B 1 106 ? 7.25 -30.172 -5.297 1 92.12 106 TRP B C 1
ATOM 4290 O O . TRP B 1 106 ? 8.43 -29.891 -5.531 1 92.12 106 TRP B O 1
ATOM 4300 N N . LYS B 1 107 ? 6.941 -30.844 -4.191 1 89.25 107 LYS B N 1
ATOM 4301 C CA . LYS B 1 107 ? 7.863 -31.422 -3.215 1 89.25 107 LYS B CA 1
ATOM 4302 C C . LYS B 1 107 ? 8.727 -30.328 -2.576 1 89.25 107 LYS B C 1
ATOM 4304 O O . LYS B 1 107 ? 9.938 -30.5 -2.436 1 89.25 107 LYS B O 1
ATOM 4309 N N . GLY B 1 108 ? 8.242 -29.203 -2.365 1 94.31 108 GLY B N 1
ATOM 4310 C CA . GLY B 1 108 ? 8.859 -28.078 -1.683 1 94.31 108 GLY B CA 1
ATOM 4311 C C . GLY B 1 108 ? 7.875 -27.266 -0.858 1 94.31 108 GLY B C 1
ATOM 4312 O O . GLY B 1 108 ? 6.715 -27.641 -0.708 1 94.31 108 GLY B O 1
ATOM 4313 N N . PRO B 1 109 ? 8.391 -26.203 -0.285 1 96.88 109 PRO B N 1
ATOM 4314 C CA . PRO B 1 109 ? 7.52 -25.422 0.582 1 96.88 109 PRO B CA 1
ATOM 4315 C C . PRO B 1 109 ? 6.375 -24.75 -0.182 1 96.88 109 PRO B C 1
ATOM 4317 O O . PRO B 1 109 ? 6.559 -24.297 -1.315 1 96.88 109 PRO B O 1
ATOM 4320 N N . ILE B 1 110 ? 5.234 -24.734 0.452 1 97.19 110 ILE B N 1
ATOM 4321 C CA . ILE B 1 110 ? 4.043 -24.094 -0.098 1 97.19 110 ILE B CA 1
ATOM 4322 C C . ILE B 1 110 ? 3.453 -23.125 0.93 1 97.19 110 ILE B C 1
ATOM 4324 O O . ILE B 1 110 ? 3.32 -23.469 2.107 1 97.19 110 ILE B O 1
ATOM 4328 N N . SER B 1 111 ? 3.275 -21.891 0.587 1 96.88 111 SER B N 1
ATOM 4329 C CA . SER B 1 111 ? 2.529 -20.891 1.346 1 96.88 111 SER B CA 1
ATOM 4330 C C . SER B 1 111 ? 1.152 -20.641 0.735 1 96.88 111 SER B C 1
ATOM 4332 O O . SER B 1 111 ? 1.031 -19.969 -0.288 1 96.88 111 SER B O 1
ATOM 4334 N N . ALA B 1 112 ? 0.105 -21.141 1.397 1 96.12 112 ALA B N 1
ATOM 4335 C CA . ALA B 1 112 ? -1.231 -21.141 0.808 1 96.12 112 ALA B CA 1
ATOM 4336 C C . ALA B 1 112 ? -2.178 -20.234 1.608 1 96.12 112 ALA B C 1
ATOM 4338 O O . ALA B 1 112 ? -2.197 -20.297 2.84 1 96.12 112 ALA B O 1
ATOM 4339 N N . THR B 1 113 ? -2.893 -19.375 0.915 1 95.38 113 THR B N 1
ATOM 4340 C CA . THR B 1 113 ? -4.004 -18.656 1.533 1 95.38 113 THR B CA 1
ATOM 4341 C C . THR B 1 113 ? -5.305 -19.438 1.372 1 95.38 113 THR B C 1
ATOM 4343 O O . THR B 1 113 ? -5.672 -19.812 0.259 1 95.38 113 THR B O 1
ATOM 4346 N N . LEU B 1 114 ? -5.91 -19.781 2.432 1 94.5 114 LEU B N 1
ATOM 4347 C CA . LEU B 1 114 ? -7.223 -20.422 2.465 1 94.5 114 LEU B CA 1
ATOM 4348 C C . LEU B 1 114 ? -8.305 -19.422 2.85 1 94.5 114 LEU B C 1
ATOM 4350 O O . LEU B 1 114 ? -8.32 -18.906 3.975 1 94.5 114 LEU B O 1
ATOM 4354 N N . HIS B 1 115 ? -9.156 -19.125 1.928 1 92.44 115 HIS B N 1
ATOM 4355 C CA . HIS B 1 115 ? -10.164 -18.109 2.164 1 92.44 115 HIS B CA 1
ATOM 4356 C C . HIS B 1 115 ? -11.547 -18.719 2.318 1 92.44 115 HIS B C 1
ATOM 4358 O O . HIS B 1 115 ? -12.086 -19.297 1.37 1 92.44 115 HIS B O 1
ATOM 4364 N N . ILE B 1 116 ? -12.102 -18.672 3.467 1 91.5 116 ILE B N 1
ATOM 4365 C CA . ILE B 1 116 ? -13.445 -19.125 3.793 1 91.5 116 ILE B CA 1
ATOM 4366 C C . ILE B 1 116 ? -14.227 -18 4.461 1 91.5 116 ILE B C 1
ATOM 4368 O O . ILE B 1 116 ? -14.211 -17.859 5.688 1 91.5 116 ILE B O 1
ATOM 4372 N N . PRO B 1 117 ? -14.953 -17.25 3.635 1 87.12 117 PRO B N 1
ATOM 4373 C CA . PRO B 1 117 ? -15.711 -16.141 4.223 1 87.12 117 PRO B CA 1
ATOM 4374 C C . PRO B 1 117 ? -16.734 -16.609 5.258 1 87.12 117 PRO B C 1
ATOM 4376 O O . PRO B 1 117 ? -17.469 -17.578 5.02 1 87.12 117 PRO B O 1
ATOM 4379 N N . SER B 1 118 ? -16.734 -15.938 6.387 1 85.56 118 SER B N 1
ATOM 4380 C CA . SER B 1 118 ? -17.641 -16.312 7.473 1 85.56 118 SER B CA 1
ATOM 4381 C C . SER B 1 118 ? -18.078 -15.086 8.266 1 85.56 118 SER B C 1
ATOM 4383 O O . SER B 1 118 ? -17.297 -14.18 8.516 1 85.56 118 SER B O 1
ATOM 4385 N N . LYS B 1 119 ? -19.328 -15.164 8.68 1 79.25 119 LYS B N 1
ATOM 4386 C CA . LYS B 1 119 ? -19.875 -14.109 9.523 1 79.25 119 LYS B CA 1
ATOM 4387 C C . LYS B 1 119 ? -19.5 -14.32 10.984 1 79.25 119 LYS B C 1
ATOM 4389 O O . LYS B 1 119 ? -19.484 -13.367 11.773 1 79.25 119 LYS B O 1
ATOM 4394 N N . ILE B 1 120 ? -19.188 -15.547 11.297 1 82.94 120 ILE B N 1
ATOM 4395 C CA . ILE B 1 120 ? -19 -15.859 12.711 1 82.94 120 ILE B CA 1
ATOM 4396 C C . ILE B 1 120 ? -17.547 -16.25 12.961 1 82.94 120 ILE B C 1
ATOM 4398 O O . ILE B 1 120 ? -17.203 -16.719 14.055 1 82.94 120 ILE B O 1
ATOM 4402 N N . GLY B 1 121 ? -16.766 -16.078 12.023 1 82.62 121 GLY B N 1
ATOM 4403 C CA . GLY B 1 121 ? -15.328 -16.234 12.203 1 82.62 121 GLY B CA 1
ATOM 4404 C C . GLY B 1 121 ? -14.914 -17.688 12.359 1 82.62 121 GLY B C 1
ATOM 4405 O O . GLY B 1 121 ? -15.406 -18.562 11.641 1 82.62 121 GLY B O 1
ATOM 4406 N N . LEU B 1 122 ? -14.039 -17.969 13.258 1 86.38 122 LEU B N 1
ATOM 4407 C CA . LEU B 1 122 ? -13.344 -19.25 13.383 1 86.38 122 LEU B CA 1
ATOM 4408 C C . LEU B 1 122 ? -14.289 -20.344 13.875 1 86.38 122 LEU B C 1
ATOM 4410 O O . LEU B 1 122 ? -14 -21.531 13.734 1 86.38 122 LEU B O 1
ATOM 4414 N N . THR B 1 123 ? -15.406 -19.906 14.484 1 87.88 123 THR B N 1
ATOM 4415 C CA . THR B 1 123 ? -16.344 -20.891 15.016 1 87.88 123 THR B CA 1
ATOM 4416 C C . THR B 1 123 ? -17.281 -21.391 13.93 1 87.88 123 THR B C 1
ATOM 4418 O O . THR B 1 123 ? -18.094 -22.281 14.172 1 87.88 123 THR B O 1
ATOM 4421 N N . ASP B 1 124 ? -17.156 -20.844 12.773 1 90.69 124 ASP B N 1
ATOM 4422 C CA . ASP B 1 124 ? -17.969 -21.266 11.641 1 90.69 124 ASP B CA 1
ATOM 4423 C C . ASP B 1 124 ? -17.797 -22.766 11.375 1 90.69 124 ASP B C 1
ATOM 4425 O O . ASP B 1 124 ? -16.672 -23.25 11.25 1 90.69 124 ASP B O 1
ATOM 4429 N N . PRO B 1 125 ? -18.938 -23.469 11.273 1 92.56 125 PRO B N 1
ATOM 4430 C CA . PRO B 1 12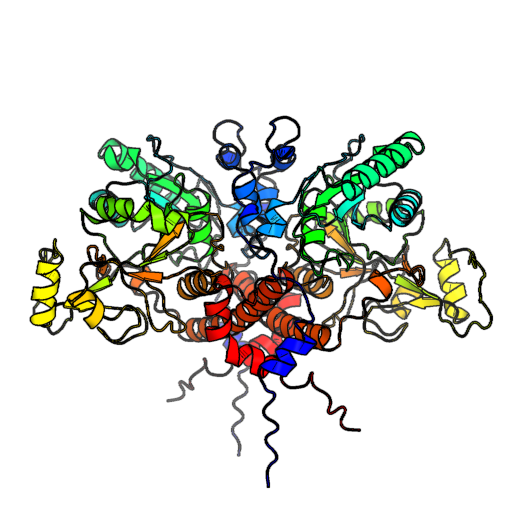5 ? -18.859 -24.922 11.062 1 92.56 125 PRO B CA 1
ATOM 4431 C C . PRO B 1 125 ? -18.094 -25.297 9.805 1 92.56 125 PRO B C 1
ATOM 4433 O O . PRO B 1 125 ? -17.375 -26.297 9.797 1 92.56 125 PRO B O 1
ATOM 4436 N N . LEU B 1 126 ? -18.234 -24.547 8.781 1 92.31 126 LEU B N 1
ATOM 4437 C CA . LEU B 1 126 ? -17.516 -24.859 7.547 1 92.31 126 LEU B CA 1
ATOM 4438 C C . LEU B 1 126 ? -16 -24.734 7.75 1 92.31 126 LEU B C 1
ATOM 4440 O O . LEU B 1 126 ? -15.234 -25.531 7.219 1 92.31 126 LEU B O 1
ATOM 4444 N N . ILE B 1 127 ? -15.602 -23.703 8.461 1 92.94 127 ILE B N 1
ATOM 4445 C CA . ILE B 1 127 ? -14.188 -23.516 8.75 1 92.94 127 ILE B CA 1
ATOM 4446 C C . ILE B 1 127 ? -13.672 -24.656 9.609 1 92.94 127 ILE B C 1
ATOM 4448 O O . ILE B 1 127 ? -12.633 -25.25 9.305 1 92.94 127 ILE B O 1
ATOM 4452 N N . VAL B 1 128 ? -14.43 -25 10.664 1 93.56 128 VAL B N 1
ATOM 4453 C CA . VAL B 1 128 ? -14.039 -26.078 11.57 1 93.56 128 VAL B CA 1
ATOM 4454 C C . VAL B 1 128 ? -13.922 -27.391 10.797 1 93.56 128 VAL B C 1
ATOM 4456 O O . VAL B 1 128 ? -12.93 -28.109 10.938 1 93.56 128 VAL B O 1
ATOM 4459 N N . GLU B 1 129 ? -14.859 -27.609 9.984 1 96 129 GLU B N 1
ATOM 4460 C CA . GLU B 1 129 ? -14.867 -28.844 9.188 1 96 129 GLU B CA 1
ATOM 4461 C C . GLU B 1 129 ? -13.688 -28.875 8.227 1 96 129 GLU B C 1
ATOM 4463 O O . GLU B 1 129 ? -13.039 -29.922 8.062 1 96 129 GLU B O 1
ATOM 4468 N N . THR B 1 130 ? -13.477 -27.797 7.539 1 95.06 130 THR B N 1
ATOM 4469 C CA . THR B 1 130 ? -12.391 -27.719 6.57 1 95.06 130 THR B CA 1
ATOM 4470 C C . THR B 1 130 ? -11.039 -27.922 7.25 1 95.06 130 THR B C 1
ATOM 4472 O O . THR B 1 130 ? -10.203 -28.672 6.758 1 95.06 130 THR B O 1
ATOM 4475 N N . ILE B 1 131 ? -10.867 -27.312 8.367 1 93.62 131 ILE B N 1
ATOM 4476 C CA . ILE B 1 131 ? -9.617 -27.422 9.109 1 93.62 131 ILE B CA 1
ATOM 4477 C C . ILE B 1 131 ? -9.414 -28.844 9.586 1 93.62 131 ILE B C 1
ATOM 4479 O O . ILE B 1 131 ? -8.312 -29.391 9.516 1 93.62 131 ILE B O 1
ATOM 4483 N N . ASN B 1 132 ? -10.461 -29.438 10.07 1 93.56 132 ASN B N 1
ATOM 4484 C CA . ASN B 1 132 ? -10.375 -30.828 10.477 1 93.56 132 ASN B CA 1
ATOM 4485 C C . ASN B 1 132 ? -10 -31.734 9.312 1 93.56 132 ASN B C 1
ATOM 4487 O O . ASN B 1 132 ? -9.219 -32.688 9.477 1 93.56 132 ASN B O 1
ATOM 4491 N N . SER B 1 133 ? -10.562 -31.453 8.195 1 95 133 SER B N 1
ATOM 4492 C CA . SER B 1 133 ? -10.227 -32.219 7 1 95 133 SER B CA 1
ATOM 4493 C C . SER B 1 133 ? -8.742 -32.062 6.652 1 95 133 SER B C 1
ATOM 4495 O O . SER B 1 133 ? -8.086 -33.062 6.312 1 95 133 SER B O 1
ATOM 4497 N N . ILE B 1 134 ? -8.234 -30.906 6.723 1 94.19 134 ILE B N 1
ATOM 4498 C CA . ILE B 1 134 ? -6.828 -30.641 6.426 1 94.19 134 ILE B CA 1
ATOM 4499 C C . ILE B 1 134 ? -5.941 -31.391 7.422 1 94.19 134 ILE B C 1
ATOM 4501 O O . ILE B 1 134 ? -4.961 -32.031 7.031 1 94.19 134 ILE B O 1
ATOM 4505 N N . LYS B 1 135 ? -6.312 -31.359 8.648 1 92.31 135 LYS B N 1
ATOM 4506 C CA . LYS B 1 135 ? -5.539 -32.062 9.68 1 92.31 135 LYS B CA 1
ATOM 4507 C C . LYS B 1 135 ? -5.52 -33.562 9.438 1 92.31 135 LYS B C 1
ATOM 4509 O O . LYS B 1 135 ? -4.492 -34.219 9.641 1 92.31 135 LYS B O 1
ATOM 4514 N N . LYS B 1 136 ? -6.613 -34.062 9.031 1 93.69 136 LYS B N 1
ATOM 4515 C CA . LYS B 1 136 ? -6.676 -35.469 8.703 1 93.69 136 LYS B CA 1
ATOM 4516 C C . LYS B 1 136 ? -5.742 -35.812 7.547 1 93.69 136 LYS B C 1
ATOM 4518 O O . LYS B 1 136 ? -5.051 -36.844 7.578 1 93.69 136 LYS B O 1
ATOM 4523 N N . ILE B 1 137 ? -5.758 -34.969 6.547 1 92.44 137 ILE B N 1
ATOM 4524 C CA . ILE B 1 137 ? -4.883 -35.156 5.398 1 92.44 137 ILE B CA 1
ATOM 4525 C C . ILE B 1 137 ? -3.424 -35.094 5.844 1 92.44 137 ILE B C 1
ATOM 4527 O O . ILE B 1 137 ? -2.6 -35.906 5.441 1 92.44 137 ILE B O 1
ATOM 4531 N N . TYR B 1 138 ? -3.105 -34.125 6.707 1 90.75 138 TYR B N 1
ATOM 4532 C CA . TYR B 1 138 ? -1.745 -33.906 7.188 1 90.75 138 TYR B CA 1
ATOM 4533 C C . TYR B 1 138 ? -1.272 -35.094 8.008 1 90.75 138 TYR B C 1
ATOM 4535 O O . TYR B 1 138 ? -0.086 -35.438 8 1 90.75 138 TYR B O 1
ATOM 4543 N N . LYS B 1 139 ? -2.176 -35.781 8.688 1 90.94 139 LYS B N 1
ATOM 4544 C CA . LYS B 1 139 ? -1.827 -36.969 9.469 1 90.94 139 LYS B CA 1
ATOM 4545 C C . LYS B 1 139 ? -1.48 -38.156 8.555 1 90.94 139 LYS B C 1
ATOM 4547 O O . LYS B 1 139 ? -0.583 -38.938 8.867 1 90.94 139 LYS B O 1
ATOM 4552 N N . LYS B 1 140 ? -2.109 -38.219 7.477 1 91.81 140 LYS B N 1
ATOM 4553 C CA . LYS B 1 140 ? -1.928 -39.344 6.547 1 91.81 140 LYS B CA 1
ATOM 4554 C C . LYS B 1 140 ? -0.75 -39.094 5.609 1 91.81 140 LYS B C 1
ATOM 4556 O O . LYS B 1 140 ? -0.095 -40.031 5.156 1 91.81 140 LYS B O 1
ATOM 4561 N N . LYS B 1 141 ? -0.572 -37.906 5.273 1 91.44 141 LYS B N 1
ATOM 4562 C CA . LYS B 1 141 ? 0.457 -37.531 4.305 1 91.44 141 LYS B CA 1
ATOM 4563 C C . LYS B 1 141 ? 1.501 -36.625 4.938 1 91.44 141 LYS B C 1
ATOM 4565 O O . LYS B 1 141 ? 1.374 -35.406 4.887 1 91.44 141 LYS B O 1
ATOM 4570 N N . THR B 1 142 ? 2.547 -37.156 5.336 1 88.62 142 THR B N 1
ATOM 4571 C CA . THR B 1 142 ? 3.588 -36.469 6.098 1 88.62 142 THR B CA 1
ATOM 4572 C C . THR B 1 142 ? 4.219 -35.344 5.262 1 88.62 142 THR B C 1
ATOM 4574 O O . THR B 1 142 ? 4.586 -34.281 5.797 1 88.62 142 THR B O 1
ATOM 4577 N N . ASN B 1 143 ? 4.301 -35.594 4.035 1 87.31 143 ASN B N 1
ATOM 4578 C CA . ASN B 1 143 ? 4.922 -34.594 3.168 1 87.31 143 ASN B CA 1
ATOM 4579 C C . ASN B 1 143 ? 4.125 -33.281 3.154 1 87.31 143 ASN B C 1
ATOM 4581 O O . ASN B 1 143 ? 4.707 -32.188 3.113 1 87.31 143 ASN B O 1
ATOM 4585 N N . LEU B 1 144 ? 2.881 -33.406 3.227 1 90.06 144 LEU B N 1
ATOM 4586 C CA . LEU B 1 144 ? 2.025 -32.219 3.242 1 90.06 144 LEU B CA 1
ATOM 4587 C C . LEU B 1 144 ? 2.162 -31.453 4.562 1 90.06 144 LEU B C 1
ATOM 4589 O O . LEU B 1 144 ? 2.275 -30.234 4.574 1 90.06 144 LEU B O 1
ATOM 4593 N N . ARG B 1 145 ? 2.217 -32.188 5.582 1 91.75 145 ARG B N 1
ATOM 4594 C CA . ARG B 1 145 ? 2.385 -31.594 6.914 1 91.75 145 ARG B CA 1
ATOM 4595 C C . ARG B 1 145 ? 3.717 -30.859 7.027 1 91.75 145 ARG B C 1
ATOM 4597 O O . ARG B 1 145 ? 3.801 -29.828 7.676 1 91.75 145 ARG B O 1
ATOM 4604 N N . LYS B 1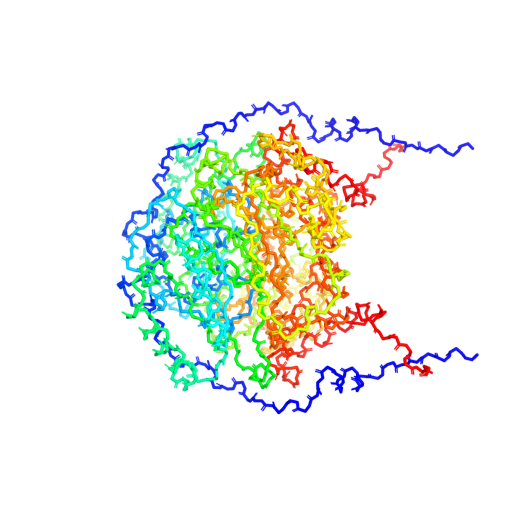 146 ? 4.617 -31.328 6.41 1 92.94 146 LYS B N 1
ATOM 4605 C CA . LYS B 1 146 ? 5.969 -30.781 6.52 1 92.94 146 LYS B CA 1
ATOM 4606 C C . LYS B 1 146 ? 6.16 -29.578 5.605 1 92.94 146 LYS B C 1
ATOM 4608 O O . LYS B 1 146 ? 7.039 -28.75 5.84 1 92.94 146 LYS B O 1
ATOM 4613 N N . GLN B 1 147 ? 5.277 -29.406 4.637 1 94.94 147 GLN B N 1
ATOM 4614 C CA . GLN B 1 147 ? 5.68 -28.484 3.572 1 94.94 147 GLN B CA 1
ATOM 4615 C C . GLN B 1 147 ? 4.684 -27.344 3.422 1 94.94 147 GLN B C 1
ATOM 4617 O O . GLN B 1 147 ? 4.996 -26.312 2.816 1 94.94 147 GLN B O 1
ATOM 4622 N N . ILE B 1 148 ? 3.535 -27.438 3.994 1 96.19 148 ILE B N 1
ATOM 4623 C CA . ILE B 1 148 ? 2.486 -26.5 3.615 1 96.19 148 ILE B CA 1
ATOM 4624 C C . ILE B 1 148 ? 2.145 -25.609 4.801 1 96.19 148 ILE B C 1
ATOM 4626 O O . ILE B 1 148 ? 1.701 -26.094 5.848 1 96.19 148 ILE B O 1
ATOM 4630 N N . ASP B 1 149 ? 2.385 -24.344 4.672 1 93.94 149 ASP B N 1
ATOM 4631 C CA . ASP B 1 149 ? 1.816 -23.328 5.551 1 93.94 149 ASP B CA 1
ATOM 4632 C C . ASP B 1 149 ? 0.445 -22.875 5.059 1 93.94 149 ASP B C 1
ATOM 4634 O O . ASP B 1 149 ? 0.269 -22.594 3.869 1 93.94 149 ASP B O 1
ATOM 4638 N N . ILE B 1 150 ? -0.505 -22.812 5.953 1 94.81 150 ILE B N 1
ATOM 4639 C CA . ILE B 1 150 ? -1.836 -22.328 5.594 1 94.81 150 ILE B CA 1
ATOM 4640 C C . ILE B 1 150 ? -2.139 -21.031 6.344 1 94.81 150 ILE B C 1
ATOM 4642 O O . ILE B 1 150 ? -2.051 -20.984 7.574 1 94.81 150 ILE B O 1
ATOM 4646 N N . HIS B 1 151 ? -2.414 -20 5.621 1 93.94 151 HIS B N 1
ATOM 4647 C CA . HIS B 1 151 ? -2.9 -18.719 6.145 1 93.94 151 HIS B CA 1
ATOM 4648 C C . HIS B 1 151 ? -4.402 -18.578 5.93 1 93.94 151 HIS B C 1
ATOM 4650 O O . HIS B 1 151 ? -4.859 -18.438 4.793 1 93.94 151 HIS B O 1
ATOM 4656 N N . LEU B 1 152 ? -5.152 -18.562 6.992 1 93.88 152 LEU B N 1
ATOM 4657 C CA . LEU B 1 152 ? -6.609 -18.578 6.926 1 93.88 152 LEU B CA 1
ATOM 4658 C C . LEU B 1 152 ? -7.164 -17.156 6.883 1 93.88 152 LEU B C 1
ATOM 4660 O O . LEU B 1 152 ? -6.707 -16.281 7.625 1 93.88 152 LEU B O 1
ATOM 4664 N N . ILE B 1 153 ? -7.988 -16.891 5.949 1 92.25 153 ILE B N 1
ATOM 4665 C CA . ILE B 1 153 ? -8.727 -15.625 5.836 1 92.25 153 ILE B CA 1
ATOM 4666 C C . ILE B 1 153 ? -10.219 -15.891 5.988 1 92.25 153 ILE B C 1
ATOM 4668 O O . ILE B 1 153 ? -10.805 -16.672 5.23 1 92.25 153 ILE B O 1
ATOM 4672 N N . THR B 1 154 ? -10.875 -15.25 6.879 1 89.12 154 THR B N 1
ATOM 4673 C CA . THR B 1 154 ? -12.227 -15.641 7.242 1 89.12 154 THR B CA 1
ATOM 4674 C C . THR B 1 154 ? -13.234 -14.57 6.836 1 89.12 154 THR B C 1
ATOM 4676 O O . THR B 1 154 ? -14.438 -14.727 7.039 1 89.12 154 THR B O 1
ATOM 4679 N N . GLY B 1 155 ? -12.789 -13.445 6.305 1 81.19 155 GLY B N 1
ATOM 4680 C CA . GLY B 1 155 ? -13.734 -12.398 5.969 1 81.19 155 GLY B CA 1
ATOM 4681 C C . GLY B 1 155 ? -13.398 -11.68 4.672 1 81.19 155 GLY B C 1
ATOM 4682 O O . GLY B 1 155 ? -12.406 -12.008 4.02 1 81.19 155 GLY B O 1
ATOM 4683 N N . PRO B 1 156 ? -14.234 -10.781 4.207 1 74 156 PRO B N 1
ATOM 4684 C CA . PRO B 1 156 ? -15.562 -10.516 4.773 1 74 156 PRO B CA 1
ATOM 4685 C C . PRO B 1 156 ? -16.625 -11.5 4.285 1 74 156 PRO B C 1
ATOM 4687 O O . PRO B 1 156 ? -16.406 -12.211 3.303 1 74 156 PRO B O 1
ATOM 4690 N N . SER B 1 157 ? -17.609 -11.719 5.191 1 70.81 157 SER B N 1
ATOM 4691 C CA . SER B 1 157 ? -18.75 -12.516 4.754 1 70.81 157 SER B CA 1
ATOM 4692 C C . SER B 1 157 ? -19.938 -11.633 4.359 1 70.81 157 SER B C 1
ATOM 4694 O O . SER B 1 157 ? -20.344 -10.758 5.125 1 70.81 157 SER B O 1
ATOM 4696 N N . THR B 1 158 ? -20.172 -11.688 3.096 1 61.38 158 THR B N 1
ATOM 4697 C CA . THR B 1 158 ? -21.375 -11 2.654 1 61.38 158 THR B CA 1
ATOM 4698 C C . THR B 1 158 ? -22.438 -12 2.18 1 61.38 158 THR B C 1
ATOM 4700 O O . THR B 1 158 ? -22.141 -13.18 2 1 61.38 158 THR B O 1
ATOM 4703 N N . SER B 1 159 ? -23.641 -11.516 2.17 1 55.81 159 SER B N 1
ATOM 4704 C CA . SER B 1 159 ? -24.703 -12.367 1.664 1 55.81 159 SER B CA 1
ATOM 4705 C C . SER B 1 159 ? -24.359 -12.922 0.283 1 55.81 159 SER B C 1
ATOM 4707 O O . SER B 1 159 ? -24.75 -14.047 -0.051 1 55.81 159 SER B O 1
ATOM 4709 N N . LEU B 1 160 ? -23.609 -12.094 -0.457 1 51.94 160 LEU B N 1
ATOM 4710 C CA . LEU B 1 160 ? -23.234 -12.492 -1.811 1 51.94 160 LEU B CA 1
ATOM 4711 C C . LEU B 1 160 ? -22.125 -13.547 -1.784 1 51.94 160 LEU B C 1
ATOM 4713 O O . LEU B 1 160 ? -22.156 -14.492 -2.572 1 51.94 160 LEU B O 1
ATOM 4717 N N . ASN B 1 161 ? -21.266 -13.32 -0.893 1 53.44 161 ASN B N 1
ATOM 4718 C CA . ASN B 1 161 ? -20.094 -14.188 -0.953 1 53.44 161 ASN B CA 1
ATOM 4719 C C . ASN B 1 161 ? -20.328 -15.516 -0.235 1 53.44 161 ASN B C 1
ATOM 4721 O O . ASN B 1 161 ? -19.5 -16.422 -0.294 1 53.44 161 ASN B O 1
ATOM 4725 N N . GLU B 1 162 ? -21.422 -15.523 0.554 1 48.66 162 GLU B N 1
ATOM 4726 C CA . GLU B 1 162 ? -21.719 -16.844 1.12 1 48.66 162 GLU B CA 1
ATOM 4727 C C . GLU B 1 162 ? -21.984 -17.859 0.024 1 48.66 162 GLU B C 1
ATOM 4729 O O . GLU B 1 162 ? -21.688 -19.047 0.179 1 48.66 162 GLU B O 1
ATOM 4734 N N . THR B 1 163 ? -22.625 -17.312 -1.032 1 47.62 163 THR B N 1
ATOM 4735 C CA . THR B 1 163 ? -22.938 -18.266 -2.09 1 47.62 163 THR B CA 1
ATOM 4736 C C . THR B 1 163 ? -21.797 -18.344 -3.104 1 47.62 163 THR B C 1
ATOM 4738 O O . THR B 1 163 ? -21.578 -19.375 -3.729 1 47.62 163 THR B O 1
ATOM 4741 N N . LEU B 1 164 ? -21.031 -17.234 -3.207 1 61.22 164 LEU B N 1
ATOM 4742 C CA . LEU B 1 164 ? -20.031 -17.25 -4.262 1 61.22 164 LEU B CA 1
ATOM 4743 C C . LEU B 1 164 ? -18.641 -17.5 -3.678 1 61.22 164 LEU B C 1
ATOM 4745 O O . LEU B 1 164 ? -18.266 -16.891 -2.664 1 61.22 164 LEU B O 1
ATOM 4749 N N . LEU B 1 165 ? -18.141 -18.656 -4.09 1 69.75 165 LEU B N 1
ATOM 4750 C CA . LEU B 1 165 ? -16.766 -18.953 -3.699 1 69.75 165 LEU B CA 1
ATOM 4751 C C . LEU B 1 165 ? -15.859 -17.766 -3.973 1 69.75 165 LEU B C 1
ATOM 4753 O O . LEU B 1 165 ? -16 -17.078 -4.988 1 69.75 165 LEU B O 1
ATOM 4757 N N . PRO B 1 166 ? -15.008 -17.484 -2.951 1 78.25 166 PRO B N 1
ATOM 4758 C CA . PRO B 1 166 ? -14.086 -16.359 -3.145 1 78.25 166 PRO B CA 1
ATOM 4759 C C . PRO B 1 166 ? -13.141 -16.562 -4.324 1 78.25 166 PRO B C 1
ATOM 4761 O O . PRO B 1 166 ? -12.867 -17.703 -4.707 1 78.25 166 PRO B O 1
ATOM 4764 N N . THR B 1 167 ? -12.797 -15.469 -4.922 1 79.19 167 THR B N 1
ATOM 4765 C CA . THR B 1 167 ? -11.82 -15.477 -6.008 1 79.19 167 THR B CA 1
ATOM 4766 C C . THR B 1 167 ? -10.492 -14.875 -5.555 1 79.19 167 THR B C 1
ATOM 4768 O O . THR B 1 167 ? -10.469 -14.023 -4.664 1 79.19 167 THR B O 1
ATOM 4771 N N . PRO B 1 168 ? -9.484 -15.352 -6.191 1 85 168 PRO B N 1
ATOM 4772 C CA . PRO B 1 168 ? -8.172 -14.844 -5.789 1 85 168 PRO B CA 1
ATOM 4773 C C . PRO B 1 168 ? -7.961 -13.375 -6.176 1 85 168 PRO B C 1
ATOM 4775 O O . PRO B 1 168 ? -8.398 -12.953 -7.246 1 85 168 PRO B O 1
ATOM 4778 N N . THR B 1 169 ? -7.316 -12.594 -5.309 1 86.94 169 THR B N 1
ATOM 4779 C CA . THR B 1 169 ? -6.883 -11.219 -5.555 1 86.94 169 THR B CA 1
ATOM 4780 C C . THR B 1 169 ? -5.41 -11.047 -5.207 1 86.94 169 THR B C 1
ATOM 4782 O O . THR B 1 169 ? -4.793 -11.945 -4.625 1 86.94 169 THR B O 1
ATOM 4785 N N . ASN B 1 170 ? -4.867 -9.922 -5.625 1 92.19 170 ASN B N 1
ATOM 4786 C CA . ASN B 1 170 ? -3.473 -9.656 -5.289 1 92.19 170 ASN B CA 1
ATOM 4787 C C . ASN B 1 170 ? -3.27 -9.539 -3.783 1 92.19 170 ASN B C 1
ATOM 4789 O O . ASN B 1 170 ? -2.146 -9.672 -3.293 1 92.19 170 ASN B O 1
ATOM 4793 N N . PHE B 1 171 ? -4.391 -9.32 -3.076 1 91.81 171 PHE B N 1
ATOM 4794 C CA . PHE B 1 171 ? -4.328 -9.391 -1.62 1 91.81 171 PHE B CA 1
ATOM 4795 C C . PHE B 1 171 ? -3.895 -10.773 -1.16 1 91.81 171 PHE B C 1
ATOM 4797 O O . PHE B 1 171 ? -2.98 -10.906 -0.344 1 91.81 171 PHE B O 1
ATOM 4804 N N . HIS B 1 172 ? -4.484 -11.781 -1.691 1 93.75 172 HIS B N 1
ATOM 4805 C CA . HIS B 1 172 ? -4.176 -13.156 -1.328 1 93.75 172 HIS B CA 1
ATOM 4806 C C . HIS B 1 172 ? -2.744 -13.516 -1.711 1 93.75 172 HIS B C 1
ATOM 4808 O O . HIS B 1 172 ? -2.045 -14.188 -0.948 1 93.75 172 HIS B O 1
ATOM 4814 N N . VAL B 1 173 ? -2.348 -13.047 -2.852 1 95.31 173 VAL B N 1
ATOM 4815 C CA . VAL B 1 173 ? -0.997 -13.305 -3.344 1 95.31 173 VAL B CA 1
ATOM 4816 C C . VAL B 1 173 ? 0.024 -12.68 -2.395 1 95.31 173 VAL B C 1
ATOM 4818 O O . VAL B 1 173 ? 0.988 -13.336 -1.994 1 95.31 173 VAL B O 1
ATOM 4821 N N . ASN B 1 174 ? -0.239 -11.43 -2.018 1 95.69 174 ASN B N 1
ATOM 4822 C CA . ASN B 1 174 ? 0.677 -10.719 -1.136 1 95.69 174 ASN B CA 1
ATOM 4823 C C . ASN B 1 174 ? 0.739 -11.359 0.248 1 95.69 174 ASN B C 1
ATOM 4825 O O . ASN B 1 174 ? 1.8 -11.391 0.873 1 95.69 174 ASN B O 1
ATOM 4829 N N . VAL B 1 175 ? -0.424 -11.828 0.75 1 94.31 175 VAL B N 1
ATOM 4830 C CA . VAL B 1 175 ? -0.433 -12.484 2.051 1 94.31 175 VAL B CA 1
ATOM 4831 C C . VAL B 1 175 ? 0.433 -13.742 1.999 1 94.31 175 VAL B C 1
ATOM 4833 O O . VAL B 1 175 ? 1.293 -13.945 2.859 1 94.31 175 VAL B O 1
ATOM 4836 N N . ALA B 1 176 ? 0.233 -14.508 0.997 1 96.31 176 ALA B N 1
ATOM 4837 C CA . ALA B 1 176 ? 1.014 -15.727 0.852 1 96.31 176 ALA B CA 1
ATOM 4838 C C . ALA B 1 176 ? 2.5 -15.422 0.692 1 96.31 176 ALA B C 1
ATOM 4840 O O . ALA B 1 176 ? 3.348 -16.078 1.299 1 96.31 176 ALA B O 1
ATOM 4841 N N . ARG B 1 177 ? 2.836 -14.453 -0.107 1 96.62 177 ARG B N 1
ATOM 4842 C CA . ARG B 1 177 ? 4.219 -14.039 -0.332 1 96.62 177 ARG B CA 1
ATOM 4843 C C . ARG B 1 177 ? 4.848 -13.516 0.952 1 96.62 177 ARG B C 1
ATOM 4845 O O . ARG B 1 177 ? 5.973 -13.883 1.297 1 96.62 177 ARG B O 1
ATOM 4852 N N . PHE B 1 178 ? 4.105 -12.633 1.613 1 94.06 178 PHE B N 1
ATOM 4853 C CA . PHE B 1 178 ? 4.609 -11.961 2.801 1 94.06 178 PHE B CA 1
ATOM 4854 C C . PHE B 1 178 ? 5.004 -12.969 3.875 1 94.06 178 PHE B C 1
ATOM 4856 O O . PHE B 1 178 ? 6.004 -12.781 4.57 1 94.06 178 PHE B O 1
ATOM 4863 N N . PHE B 1 179 ? 4.285 -14.086 3.982 1 93.19 179 PHE B N 1
ATOM 4864 C CA . PHE B 1 179 ? 4.504 -15.039 5.066 1 93.19 179 PHE B CA 1
ATOM 4865 C C . PHE B 1 179 ? 5.281 -16.25 4.574 1 93.19 179 PHE B C 1
ATOM 4867 O O . PHE B 1 179 ? 5.492 -17.203 5.324 1 93.19 179 PHE B O 1
ATOM 4874 N N . ALA B 1 180 ? 5.668 -16.219 3.316 1 95.38 180 ALA B N 1
ATOM 4875 C CA . ALA B 1 180 ? 6.551 -17.281 2.844 1 95.38 180 ALA B CA 1
ATOM 4876 C C . ALA B 1 180 ? 7.863 -17.297 3.621 1 95.38 180 ALA B C 1
ATOM 4878 O O . ALA B 1 180 ? 8.383 -16.234 3.99 1 95.38 180 ALA B O 1
ATOM 4879 N N . ARG B 1 181 ? 8.461 -18.391 3.824 1 92.81 181 ARG B N 1
ATOM 4880 C CA . ARG B 1 181 ? 9.586 -18.516 4.746 1 92.81 181 ARG B CA 1
ATOM 4881 C C . ARG B 1 181 ? 10.891 -18.766 3.988 1 92.81 181 ARG B C 1
ATOM 4883 O O . ARG B 1 181 ? 11.867 -19.234 4.574 1 92.81 181 ARG B O 1
ATOM 4890 N N . THR B 1 182 ? 10.852 -18.562 2.693 1 95 182 THR B N 1
ATOM 4891 C CA . THR B 1 182 ? 12.047 -18.719 1.873 1 95 182 THR B CA 1
ATOM 4892 C C . THR B 1 182 ? 12.328 -17.438 1.084 1 95 182 THR B C 1
ATOM 4894 O O . THR B 1 182 ? 11.477 -16.547 1.01 1 95 182 THR B O 1
ATOM 4897 N N . GLU B 1 183 ? 13.516 -17.344 0.479 1 94.06 183 GLU B N 1
ATOM 4898 C CA . GLU B 1 183 ? 13.977 -16.141 -0.213 1 94.06 183 GLU B CA 1
ATOM 4899 C C . GLU B 1 183 ? 13.336 -16.016 -1.595 1 94.06 183 GLU B C 1
ATOM 4901 O O . GLU B 1 183 ? 13.195 -14.922 -2.125 1 94.06 183 GLU B O 1
ATOM 4906 N N . PHE B 1 184 ? 12.992 -17.109 -2.129 1 97.62 184 PHE B N 1
ATOM 4907 C CA . PHE B 1 184 ? 12.461 -17.109 -3.486 1 97.62 184 PHE B CA 1
ATOM 4908 C C . PHE B 1 184 ? 11.016 -17.594 -3.502 1 97.62 184 PHE B C 1
ATOM 4910 O O . PHE B 1 184 ? 10.656 -18.5 -2.764 1 97.62 184 PHE B O 1
ATOM 4917 N N . ILE B 1 185 ? 10.25 -16.906 -4.352 1 98.31 185 ILE B N 1
ATOM 4918 C CA . ILE B 1 185 ? 8.812 -17.172 -4.414 1 98.31 185 ILE B CA 1
ATOM 4919 C C . ILE B 1 185 ? 8.422 -17.594 -5.828 1 98.31 185 ILE B C 1
ATOM 4921 O O . ILE B 1 185 ? 8.828 -16.953 -6.805 1 98.31 185 ILE B O 1
ATOM 4925 N N . PHE B 1 186 ? 7.684 -18.656 -5.906 1 98.31 186 PHE B N 1
ATOM 4926 C CA . PHE B 1 186 ? 7.113 -19.109 -7.168 1 98.31 186 PHE B CA 1
ATOM 4927 C C . PHE B 1 186 ? 5.648 -18.719 -7.277 1 98.31 186 PHE B C 1
ATOM 4929 O O . PHE B 1 186 ? 4.793 -19.266 -6.586 1 98.31 186 PHE B O 1
ATOM 4936 N N . PHE B 1 187 ? 5.367 -17.703 -8.18 1 97.19 187 PHE B N 1
ATOM 4937 C CA . PHE B 1 187 ? 4.012 -17.25 -8.484 1 97.19 187 PHE B CA 1
ATOM 4938 C C . PHE B 1 187 ? 3.334 -18.203 -9.469 1 97.19 187 PHE B C 1
ATOM 4940 O O . PHE B 1 187 ? 3.447 -18.016 -10.688 1 97.19 187 PHE B O 1
ATOM 4947 N N . LEU B 1 188 ? 2.627 -19.109 -8.93 1 94.19 188 LEU B N 1
ATOM 4948 C CA . LEU B 1 188 ? 2.031 -20.172 -9.734 1 94.19 188 LEU B CA 1
ATOM 4949 C C . LEU B 1 188 ? 0.523 -19.984 -9.852 1 94.19 188 LEU B C 1
ATOM 4951 O O . LEU B 1 188 ? -0.162 -19.797 -8.844 1 94.19 188 LEU B O 1
ATOM 4955 N N . ASP B 1 189 ? 0.056 -20.078 -11.078 1 87.94 189 ASP B N 1
ATOM 4956 C CA . ASP B 1 189 ? -1.387 -20.016 -11.297 1 87.94 189 ASP B CA 1
ATOM 4957 C C . ASP B 1 189 ? -2.078 -21.266 -10.75 1 87.94 189 ASP B C 1
ATOM 4959 O O . ASP B 1 189 ? -1.533 -22.359 -10.828 1 87.94 189 ASP B O 1
ATOM 4963 N N . PHE B 1 190 ? -3.293 -21.078 -10.344 1 77.88 190 PHE B N 1
ATOM 4964 C CA . PHE B 1 190 ? -4.02 -22.141 -9.672 1 77.88 190 PHE B CA 1
ATOM 4965 C C . PHE B 1 190 ? -4.41 -23.234 -10.664 1 77.88 190 PHE B C 1
ATOM 4967 O O . PHE B 1 190 ? -4.758 -24.344 -10.258 1 77.88 190 PHE B O 1
ATOM 4974 N N . ASP B 1 191 ? -4.348 -22.984 -11.961 1 79.56 191 ASP B N 1
ATOM 4975 C CA . ASP B 1 191 ? -4.762 -23.969 -12.953 1 79.56 191 ASP B CA 1
ATOM 4976 C C . ASP B 1 191 ? -3.551 -24.594 -13.641 1 79.56 191 ASP B C 1
ATOM 4978 O O . ASP B 1 191 ? -3.666 -25.125 -14.75 1 79.56 191 ASP B O 1
ATOM 4982 N N . THR B 1 192 ? -2.43 -24.484 -13.086 1 87.69 192 THR B N 1
ATOM 4983 C CA . THR B 1 192 ? -1.209 -25 -13.695 1 87.69 192 THR B CA 1
ATOM 4984 C C . THR B 1 192 ? -0.49 -25.953 -12.742 1 87.69 192 THR B C 1
ATOM 4986 O O . THR B 1 192 ? -0.478 -25.719 -11.523 1 87.69 192 THR B O 1
ATOM 4989 N N . TRP B 1 193 ? 0.112 -26.984 -13.328 1 87.75 193 TRP B N 1
ATOM 4990 C CA . TRP B 1 193 ? 0.9 -27.922 -12.547 1 87.75 193 TRP B CA 1
ATOM 4991 C C . TRP B 1 193 ? 2.369 -27.875 -12.953 1 87.75 193 TRP B C 1
ATOM 4993 O O . TRP B 1 193 ? 2.688 -27.812 -14.141 1 87.75 193 TRP B O 1
ATOM 5003 N N . PRO B 1 194 ? 3.217 -27.922 -11.953 1 91.56 194 PRO B N 1
ATOM 5004 C CA . PRO B 1 194 ? 4.633 -28.109 -12.281 1 91.56 194 PRO B CA 1
ATOM 5005 C C . PRO B 1 194 ? 4.977 -29.578 -12.57 1 91.56 194 PRO B C 1
ATOM 5007 O O . PRO B 1 194 ? 4.203 -30.469 -12.227 1 91.56 194 PRO B O 1
ATOM 5010 N N . THR B 1 195 ? 6.125 -29.781 -13.188 1 86.5 195 THR B N 1
ATOM 5011 C CA . THR B 1 195 ? 6.66 -31.141 -13.344 1 86.5 195 THR B CA 1
ATOM 5012 C C . THR B 1 195 ? 7.52 -31.516 -12.141 1 86.5 195 THR B C 1
ATOM 5014 O O . THR B 1 195 ? 7.977 -30.641 -11.398 1 86.5 195 THR B O 1
ATOM 5017 N N . PRO B 1 196 ? 7.699 -32.75 -11.852 1 80.06 196 PRO B N 1
ATOM 5018 C CA . PRO B 1 196 ? 8.406 -33.188 -10.648 1 80.06 196 PRO B CA 1
ATOM 5019 C C . PRO B 1 196 ? 9.812 -32.625 -10.547 1 80.06 196 PRO B C 1
ATOM 5021 O O . PRO B 1 196 ? 10.312 -32.375 -9.445 1 80.06 196 PRO B O 1
ATOM 5024 N N . GLU B 1 197 ? 10.477 -32.344 -11.648 1 87.44 197 GLU B N 1
ATOM 5025 C CA . GLU B 1 197 ? 11.852 -31.875 -11.586 1 87.44 197 GLU B CA 1
ATOM 5026 C C . GLU B 1 197 ? 11.906 -30.344 -11.531 1 87.44 197 GLU B C 1
ATOM 5028 O O . GLU B 1 197 ? 12.984 -29.766 -11.406 1 87.44 197 GLU B O 1
ATOM 5033 N N . THR B 1 198 ? 10.781 -29.734 -11.516 1 92.69 198 THR B N 1
ATOM 5034 C CA . THR B 1 198 ? 10.711 -28.281 -11.602 1 92.69 198 THR B CA 1
ATOM 5035 C C . THR B 1 198 ? 11.383 -27.641 -10.391 1 92.69 198 THR B C 1
ATOM 5037 O O . THR B 1 198 ? 12.18 -26.703 -10.539 1 92.69 198 THR B O 1
ATOM 5040 N N . HIS B 1 199 ? 11.125 -28.156 -9.227 1 94.38 199 HIS B N 1
ATOM 5041 C CA . HIS B 1 199 ? 11.648 -27.578 -7.988 1 94.38 199 HIS B CA 1
ATOM 5042 C C . HIS B 1 199 ? 13.172 -27.609 -7.973 1 94.38 199 HIS B C 1
ATOM 5044 O O . HIS B 1 199 ? 13.812 -26.578 -7.723 1 94.38 199 HIS B O 1
ATOM 5050 N N . SER B 1 200 ? 13.742 -28.734 -8.242 1 91.94 200 SER B N 1
ATOM 5051 C CA . SER B 1 200 ? 15.188 -28.875 -8.25 1 91.94 200 SER B CA 1
ATOM 5052 C C . SER B 1 200 ? 15.828 -28.016 -9.336 1 91.94 200 SER B C 1
ATOM 5054 O O . SER B 1 200 ? 16.906 -27.438 -9.141 1 91.94 200 SER B O 1
ATOM 5056 N N . ASN B 1 201 ? 15.188 -27.922 -10.445 1 92.44 201 ASN B N 1
ATOM 5057 C CA . ASN B 1 201 ? 15.711 -27.156 -11.57 1 92.44 201 ASN B CA 1
ATOM 5058 C C . ASN B 1 201 ? 15.773 -25.656 -11.25 1 92.44 201 ASN B C 1
ATOM 5060 O O . ASN B 1 201 ? 16.766 -24.984 -11.555 1 92.44 201 ASN B O 1
ATOM 5064 N N . ILE B 1 202 ? 14.734 -25.125 -10.641 1 95.44 202 ILE B N 1
ATOM 5065 C CA . ILE B 1 202 ? 14.633 -23.703 -10.352 1 95.44 202 ILE B CA 1
ATOM 5066 C C . ILE B 1 202 ? 15.734 -23.297 -9.375 1 95.44 202 ILE B C 1
ATOM 5068 O O . ILE B 1 202 ? 16.281 -22.188 -9.461 1 95.44 202 ILE B O 1
ATOM 5072 N N . LYS B 1 203 ? 16.094 -24.203 -8.5 1 93.81 203 LYS B N 1
ATOM 5073 C CA . LYS B 1 203 ? 17.078 -23.906 -7.469 1 93.81 203 LYS B CA 1
ATOM 5074 C C . LYS B 1 203 ? 18.453 -23.625 -8.086 1 93.81 203 LYS B C 1
ATOM 5076 O O . LYS B 1 203 ? 19.266 -22.922 -7.496 1 93.81 203 LYS B O 1
ATOM 5081 N N . ARG B 1 204 ? 18.641 -24.094 -9.25 1 92.62 204 ARG B N 1
ATOM 5082 C CA . ARG B 1 204 ? 19.906 -23.906 -9.953 1 92.62 204 ARG B CA 1
ATOM 5083 C C . ARG B 1 204 ? 20.078 -22.453 -10.375 1 92.62 204 ARG B C 1
ATOM 5085 O O . ARG B 1 204 ? 21.188 -22.016 -10.703 1 92.62 204 ARG B O 1
ATOM 5092 N N . TYR B 1 205 ? 19.016 -21.719 -10.367 1 95.44 205 TYR B N 1
ATOM 5093 C CA . TYR B 1 205 ? 19.062 -20.359 -10.883 1 95.44 205 TYR B CA 1
ATOM 5094 C C . TYR B 1 205 ? 19.016 -19.344 -9.75 1 95.44 205 TYR B C 1
ATOM 5096 O O . TYR B 1 205 ? 18.609 -18.188 -9.953 1 95.44 205 TYR B O 1
ATOM 5104 N N . ALA B 1 206 ? 19.391 -19.703 -8.555 1 94.69 206 ALA B N 1
ATOM 5105 C CA . ALA B 1 206 ? 19.391 -18.828 -7.379 1 94.69 206 ALA B CA 1
ATOM 5106 C C . ALA B 1 206 ? 20.234 -17.594 -7.609 1 94.69 206 ALA B C 1
ATOM 5108 O O . ALA B 1 206 ? 19.922 -16.5 -7.109 1 94.69 206 ALA B O 1
ATOM 5109 N N . ASP B 1 207 ? 21.25 -17.75 -8.414 1 94.56 207 ASP B N 1
ATOM 5110 C CA . ASP B 1 207 ? 22.188 -16.656 -8.641 1 94.56 207 ASP B CA 1
ATOM 5111 C C . ASP B 1 207 ? 21.516 -15.492 -9.383 1 94.56 207 ASP B C 1
ATOM 5113 O O . ASP B 1 207 ? 21.844 -14.328 -9.148 1 94.56 207 ASP B O 1
ATOM 5117 N N . ILE B 1 208 ? 20.625 -15.789 -10.289 1 95.31 208 ILE B N 1
ATOM 5118 C CA . ILE B 1 208 ? 19.984 -14.703 -11.016 1 95.31 208 ILE B CA 1
ATOM 5119 C C . ILE B 1 208 ? 18.828 -14.133 -10.18 1 95.31 208 ILE B C 1
ATOM 5121 O O . ILE B 1 208 ? 18.547 -12.938 -10.25 1 95.31 208 ILE B O 1
ATOM 5125 N N . LEU B 1 209 ? 18.203 -14.984 -9.406 1 97.19 209 LEU B N 1
ATOM 5126 C CA . LEU B 1 209 ? 17.062 -14.57 -8.594 1 97.19 209 LEU B CA 1
ATOM 5127 C C . LEU B 1 209 ? 17.516 -13.625 -7.477 1 97.19 209 LEU B C 1
ATOM 5129 O O . LEU B 1 209 ? 16.828 -12.641 -7.184 1 97.19 209 LEU B O 1
ATOM 5133 N N . ILE B 1 210 ? 18.656 -13.914 -6.91 1 95.25 210 ILE B N 1
ATOM 5134 C CA . ILE B 1 210 ? 19.141 -13.102 -5.797 1 95.25 210 ILE B CA 1
ATOM 5135 C C . ILE B 1 210 ? 19.484 -11.703 -6.293 1 95.25 210 ILE B C 1
ATOM 5137 O O . ILE B 1 210 ? 19.5 -10.75 -5.508 1 95.25 210 ILE B O 1
ATOM 5141 N N . LYS B 1 211 ? 19.766 -11.57 -7.594 1 94.81 211 LYS B N 1
ATOM 5142 C CA . LYS B 1 211 ? 20.062 -10.289 -8.211 1 94.81 211 LYS B CA 1
ATOM 5143 C C . LYS B 1 211 ? 18.781 -9.578 -8.664 1 94.81 211 LYS B C 1
ATOM 5145 O O . LYS B 1 211 ? 18.828 -8.656 -9.477 1 94.81 211 LYS B O 1
ATOM 5150 N N . ASN B 1 212 ? 17.641 -10.031 -8.203 1 94.88 212 ASN B N 1
ATOM 5151 C CA . ASN B 1 212 ? 16.328 -9.438 -8.398 1 94.88 212 ASN B CA 1
ATOM 5152 C C . ASN B 1 212 ? 15.828 -9.633 -9.828 1 94.88 212 ASN B C 1
ATOM 5154 O O . ASN B 1 212 ? 15.023 -8.836 -10.32 1 94.88 212 ASN B O 1
ATOM 5158 N N . ASN B 1 213 ? 16.375 -10.609 -10.531 1 97.56 213 ASN B N 1
ATOM 5159 C CA . ASN B 1 213 ? 15.82 -10.984 -11.82 1 97.56 213 ASN B CA 1
ATOM 5160 C C . ASN B 1 213 ? 14.695 -12.008 -11.664 1 97.56 213 ASN B C 1
ATOM 5162 O O . ASN B 1 213 ? 14.438 -12.492 -10.562 1 97.56 213 ASN B O 1
ATOM 5166 N N . VAL B 1 214 ? 14.008 -12.242 -12.789 1 98.31 214 VAL B N 1
ATOM 5167 C CA . VAL B 1 214 ? 12.82 -13.086 -12.758 1 98.31 214 VAL B CA 1
ATOM 5168 C C . VAL B 1 214 ? 13.016 -14.297 -13.664 1 98.31 214 VAL B C 1
ATOM 5170 O O . VAL B 1 214 ? 13.562 -14.172 -14.766 1 98.31 214 VAL B O 1
ATOM 5173 N N . LEU B 1 215 ? 12.648 -15.453 -13.172 1 98.5 215 LEU B N 1
ATOM 5174 C CA . LEU B 1 215 ? 12.656 -16.688 -13.961 1 98.5 215 LEU B CA 1
ATOM 5175 C C . LEU B 1 215 ? 11.242 -17.047 -14.406 1 98.5 215 LEU B C 1
ATOM 5177 O O . LEU B 1 215 ? 10.367 -17.281 -13.578 1 98.5 215 LEU B O 1
ATOM 5181 N N . ILE B 1 216 ? 11.055 -17.062 -15.703 1 98.44 216 ILE B N 1
ATOM 5182 C CA . ILE B 1 216 ? 9.758 -17.391 -16.281 1 98.44 216 ILE B CA 1
ATOM 5183 C C . ILE B 1 216 ? 9.695 -18.891 -16.609 1 98.44 216 ILE B C 1
ATOM 5185 O O . ILE B 1 216 ? 10.648 -19.453 -17.156 1 98.44 216 ILE B O 1
ATOM 5189 N N . LEU B 1 217 ? 8.625 -19.5 -16.219 1 97.69 217 LEU B N 1
ATOM 5190 C CA . LEU B 1 217 ? 8.375 -20.875 -16.594 1 97.69 217 LEU B CA 1
ATOM 5191 C C . LEU B 1 217 ? 7.277 -20.969 -17.656 1 97.69 217 LEU B C 1
ATOM 5193 O O . LEU B 1 217 ? 6.137 -20.562 -17.406 1 97.69 217 LEU B O 1
ATOM 5197 N N . PRO B 1 218 ? 7.602 -21.5 -18.797 1 97.38 218 PRO B N 1
ATOM 5198 C CA . PRO B 1 218 ? 6.598 -21.594 -19.859 1 97.38 218 PRO B CA 1
ATOM 5199 C C . PRO B 1 218 ? 5.445 -22.531 -19.5 1 97.38 218 PRO B C 1
ATOM 5201 O O . PRO B 1 218 ? 5.66 -23.578 -18.859 1 97.38 218 PRO B O 1
ATOM 5204 N N . THR B 1 219 ? 4.285 -22.156 -19.844 1 96.06 219 THR B N 1
ATOM 5205 C CA . THR B 1 219 ? 3.084 -22.953 -19.609 1 96.06 219 THR B CA 1
ATOM 5206 C C . THR B 1 219 ? 2.553 -23.531 -20.906 1 96.06 219 THR B C 1
ATOM 5208 O O . THR B 1 219 ? 2.289 -22.797 -21.875 1 96.06 219 THR B O 1
ATOM 5211 N N . PHE B 1 220 ? 2.352 -24.812 -20.938 1 94.44 220 PHE B N 1
ATOM 5212 C CA . PHE B 1 220 ? 1.839 -25.5 -22.109 1 94.44 220 PHE B CA 1
ATOM 5213 C C . PHE B 1 220 ? 0.425 -26.016 -21.875 1 94.44 220 PHE B C 1
ATOM 5215 O O . PHE B 1 220 ? 0.049 -26.297 -20.734 1 94.44 220 PHE B O 1
ATOM 5222 N N . VAL B 1 221 ? -0.306 -26.047 -22.906 1 91.44 221 VAL B N 1
ATOM 5223 C CA . VAL B 1 221 ? -1.682 -26.531 -22.859 1 91.44 221 VAL B CA 1
ATOM 5224 C C . VAL B 1 221 ? -1.921 -27.547 -23.969 1 91.44 221 VAL B C 1
ATOM 5226 O O . VAL B 1 221 ? -1.356 -27.438 -25.062 1 91.44 221 VAL B O 1
ATOM 5229 N N . PHE B 1 222 ? -2.68 -28.469 -23.688 1 87.31 222 PHE B N 1
ATOM 5230 C CA . PHE B 1 222 ? -3.084 -29.422 -24.719 1 87.31 222 PHE B CA 1
ATOM 5231 C C . PHE B 1 222 ? -4.055 -28.781 -25.703 1 87.31 222 PHE B C 1
ATOM 5233 O O . PHE B 1 222 ? -4.988 -28.094 -25.297 1 87.31 222 PHE B O 1
ATOM 5240 N N . ILE B 1 223 ? -3.879 -28.797 -27.016 1 83.19 223 ILE B N 1
ATOM 5241 C CA . ILE B 1 223 ? -4.691 -28.203 -28.062 1 83.19 223 ILE B CA 1
ATOM 5242 C C . ILE B 1 223 ? -5.84 -29.141 -28.438 1 83.19 223 ILE B C 1
ATOM 5244 O O . ILE B 1 223 ? -5.648 -30.359 -28.531 1 83.19 223 ILE B O 1
ATOM 5248 N N . GLU B 1 224 ? -7.223 -29.062 -28.062 1 65.25 224 GLU B N 1
ATOM 5249 C CA . GLU B 1 224 ? -8.422 -29.875 -28.281 1 65.25 224 GLU B CA 1
ATOM 5250 C C . GLU B 1 224 ? -8.461 -30.453 -29.688 1 65.25 224 GLU B C 1
ATOM 5252 O O . GLU B 1 224 ? -9.273 -31.328 -29.984 1 65.25 224 GLU B O 1
ATOM 5257 N N . ASN B 1 225 ? -8.156 -29.938 -30.906 1 49.75 225 ASN B N 1
ATOM 5258 C CA . ASN B 1 225 ? -8.773 -30.812 -31.891 1 49.75 225 ASN B CA 1
ATOM 5259 C C . ASN B 1 225 ? -8.758 -32.281 -31.438 1 49.75 225 ASN B C 1
ATOM 5261 O O . ASN B 1 225 ? -8.875 -33.188 -32.25 1 49.75 225 ASN B O 1
ATOM 5265 N N . VAL B 1 226 ? -8.117 -32.531 -30.5 1 40.22 226 VAL B N 1
ATOM 5266 C CA . VAL B 1 226 ? -8.125 -33.969 -30.297 1 40.22 226 VAL B CA 1
ATOM 5267 C C . VAL B 1 226 ? -9.523 -34.438 -29.922 1 40.22 226 VAL B C 1
ATOM 5269 O O . VAL B 1 226 ? -10.156 -33.875 -29.031 1 40.22 226 VAL B O 1
ATOM 5272 N N . GLU B 1 227 ? -10.266 -35.156 -30.844 1 39.25 227 GLU B N 1
ATOM 5273 C CA . GLU B 1 227 ? -11.602 -35.75 -30.766 1 39.25 227 GLU B CA 1
ATOM 5274 C C . GLU B 1 227 ? -12.086 -35.812 -29.312 1 39.25 227 GLU B C 1
ATOM 5276 O O . GLU B 1 227 ? -13 -35.094 -28.906 1 39.25 227 GLU B O 1
ATOM 5281 N N . HIS B 1 228 ? -12.594 -37.312 -29.047 1 37.16 228 HIS B N 1
ATOM 5282 C CA . HIS B 1 228 ? -13.375 -38.031 -28.062 1 37.16 228 HIS B CA 1
ATOM 5283 C C . HIS B 1 228 ? -12.773 -37.906 -26.672 1 37.16 228 HIS B C 1
ATOM 5285 O O . HIS B 1 228 ? -12.922 -38.812 -25.844 1 37.16 228 HIS B O 1
ATOM 5291 N N . VAL B 1 229 ? -11.938 -37.031 -26.469 1 36.62 229 VAL B N 1
ATOM 5292 C CA . VAL B 1 229 ? -11.539 -37.344 -25.094 1 36.62 229 VAL B CA 1
ATOM 5293 C C . VAL B 1 229 ? -12.688 -37.031 -24.141 1 36.62 229 VAL B C 1
ATOM 5295 O O . VAL B 1 229 ? -12.969 -35.844 -23.859 1 36.62 229 VAL B O 1
ATOM 5298 N N . GLU B 1 230 ? -13.984 -37.438 -24.391 1 35.56 230 GLU B N 1
ATOM 5299 C CA . GLU B 1 230 ? -15.047 -37.531 -23.391 1 35.56 230 GLU B CA 1
ATOM 5300 C C . GLU B 1 230 ? -14.477 -37.438 -21.969 1 35.56 230 GLU B C 1
ATOM 5302 O O . GLU B 1 230 ? -14.391 -36.344 -21.406 1 35.56 230 GLU B O 1
ATOM 5307 N N . ASN B 1 231 ? -15.203 -38.5 -21.031 1 33.97 231 ASN B N 1
ATOM 5308 C CA . ASN B 1 231 ? -15.133 -38.969 -19.656 1 33.97 231 ASN B CA 1
ATOM 5309 C C . ASN B 1 231 ? -13.688 -39.156 -19.203 1 33.97 231 ASN B C 1
ATOM 5311 O O . ASN B 1 231 ? -13.438 -39.812 -18.188 1 33.97 231 ASN B O 1
ATOM 5315 N N . SER B 1 232 ? -12.828 -39.531 -20.203 1 31.45 232 SER B N 1
ATOM 5316 C CA . SER B 1 232 ? -11.641 -40.219 -19.75 1 31.45 232 SER B CA 1
ATOM 5317 C C . SER B 1 232 ? -10.758 -39.312 -18.891 1 31.45 232 SER B C 1
ATOM 5319 O O . SER B 1 232 ? -10.633 -38.125 -19.172 1 31.45 232 SER B O 1
ATOM 5321 N N . THR B 1 233 ? -10.703 -39.406 -17.625 1 35.72 233 THR B N 1
ATOM 5322 C CA . THR B 1 233 ? -9.492 -39.25 -16.828 1 35.72 233 THR B CA 1
ATOM 5323 C C . THR B 1 233 ? -8.258 -39.188 -17.719 1 35.72 233 THR B C 1
ATOM 5325 O O . THR B 1 233 ? -7.633 -40.219 -17.984 1 35.72 233 THR B O 1
ATOM 5328 N N . ILE B 1 234 ? -8.406 -38.906 -18.906 1 38.75 234 ILE B N 1
ATOM 5329 C CA . ILE B 1 234 ? -7.277 -38.969 -19.828 1 38.75 234 ILE B CA 1
ATOM 5330 C C . ILE B 1 234 ? -5.988 -38.625 -19.094 1 38.75 234 ILE B C 1
ATOM 5332 O O . ILE B 1 234 ? -5.805 -37.5 -18.641 1 38.75 234 ILE B O 1
ATOM 5336 N N . HIS B 1 235 ? -5.562 -39.406 -18.359 1 41.34 235 HIS B N 1
ATOM 5337 C CA . HIS B 1 235 ? -4.191 -39.562 -17.891 1 41.34 235 HIS B CA 1
ATOM 5338 C C . HIS B 1 235 ? -3.188 -39.156 -18.953 1 41.34 235 HIS B C 1
ATOM 5340 O O . HIS B 1 235 ? -2.623 -40 -19.656 1 41.34 235 HIS B O 1
ATOM 5346 N N . TYR B 1 236 ? -3.525 -38.25 -19.859 1 46.28 236 TYR B N 1
ATOM 5347 C CA . TYR B 1 236 ? -2.309 -37.938 -20.594 1 46.28 236 TYR B CA 1
ATOM 5348 C C . TYR B 1 236 ? -1.086 -38 -19.688 1 46.28 236 TYR B C 1
ATOM 5350 O O . TYR B 1 236 ? -1.122 -37.562 -18.547 1 46.28 236 TYR B O 1
ATOM 5358 N N . LYS B 1 237 ? -0.455 -39 -20.031 1 62.06 237 LYS B N 1
ATOM 5359 C CA . LYS B 1 237 ? 0.86 -39 -19.391 1 62.06 237 LYS B CA 1
ATOM 5360 C C . LYS B 1 237 ? 1.556 -37.656 -19.562 1 62.06 237 LYS B C 1
ATOM 5362 O O . LYS B 1 237 ? 1.83 -37.219 -20.688 1 62.06 237 LYS B O 1
ATOM 5367 N N . PHE B 1 238 ? 1.294 -36.781 -18.781 1 75.88 238 PHE B N 1
ATOM 5368 C CA . PHE B 1 238 ? 1.996 -35.5 -18.781 1 75.88 238 PHE B CA 1
ATOM 5369 C C . PHE B 1 238 ? 3.443 -35.688 -19.219 1 75.88 238 PHE B C 1
ATOM 5371 O O . PHE B 1 238 ? 4.102 -36.656 -18.828 1 75.88 238 PHE B O 1
ATOM 5378 N N . PRO B 1 239 ? 3.723 -34.844 -20.266 1 87.25 239 PRO B N 1
ATOM 5379 C CA . PRO B 1 239 ? 5.156 -34.875 -20.578 1 87.25 239 PRO B CA 1
ATOM 5380 C C . PRO B 1 239 ? 6.027 -34.719 -19.328 1 87.25 239 PRO B C 1
ATOM 5382 O O . PRO B 1 239 ? 5.656 -33.969 -18.406 1 87.25 239 PRO B O 1
ATOM 5385 N N . LYS B 1 240 ? 7.145 -35.375 -19.375 1 85 240 LYS B N 1
ATOM 5386 C CA . LYS B 1 240 ? 8.023 -35.344 -18.203 1 85 240 LYS B CA 1
ATOM 5387 C C . LYS B 1 240 ? 9.312 -34.562 -18.516 1 85 240 LYS B C 1
ATOM 5389 O O . LYS B 1 240 ? 9.961 -34.062 -17.609 1 85 240 LYS B O 1
ATOM 5394 N N . THR B 1 241 ? 9.594 -34.562 -19.797 1 89.75 241 THR B N 1
ATOM 5395 C CA . THR B 1 241 ? 10.844 -33.906 -20.203 1 89.75 241 THR B CA 1
ATOM 5396 C C . THR B 1 241 ? 10.602 -32.875 -21.297 1 89.75 241 THR B C 1
ATOM 5398 O O . THR B 1 241 ? 9.547 -32.906 -21.953 1 89.75 241 THR B O 1
ATOM 5401 N N . LYS B 1 242 ? 11.555 -32.062 -21.516 1 92.62 242 LYS B N 1
ATOM 5402 C CA . LYS B 1 242 ? 11.492 -31.109 -22.609 1 92.62 242 LYS B CA 1
ATOM 5403 C C . LYS B 1 242 ? 11.312 -31.828 -23.953 1 92.62 242 LYS B C 1
ATOM 5405 O O . LYS B 1 242 ? 10.555 -31.359 -24.797 1 92.62 242 LYS B O 1
ATOM 5410 N N . ASN B 1 243 ? 12.008 -32.906 -24.062 1 93.56 243 ASN B N 1
ATOM 5411 C CA . ASN B 1 243 ? 11.898 -33.656 -25.312 1 93.56 243 ASN B CA 1
ATOM 5412 C C . ASN B 1 243 ? 10.477 -34.156 -25.547 1 93.56 243 ASN B C 1
ATOM 5414 O O . ASN B 1 243 ? 10 -34.188 -26.688 1 93.56 243 ASN B O 1
ATOM 5418 N N . ASP B 1 244 ? 9.852 -34.562 -24.469 1 92.62 244 ASP B N 1
ATOM 5419 C CA . ASP B 1 244 ? 8.445 -34.938 -24.578 1 92.62 244 ASP B CA 1
ATOM 5420 C C . ASP B 1 244 ? 7.602 -33.781 -25.109 1 92.62 244 ASP B C 1
ATOM 5422 O O . ASP B 1 244 ? 6.754 -33.969 -25.984 1 92.62 244 ASP B O 1
ATOM 5426 N N . VAL B 1 245 ? 7.867 -32.656 -24.641 1 94.12 245 VAL B N 1
ATOM 5427 C CA . VAL B 1 245 ? 7.105 -31.453 -25.031 1 94.12 245 VAL B CA 1
ATOM 5428 C C . VAL B 1 245 ? 7.363 -31.141 -26.5 1 94.12 245 VAL B C 1
ATOM 5430 O O . VAL B 1 245 ? 6.426 -30.891 -27.266 1 94.12 245 VAL B O 1
ATOM 5433 N N . ILE B 1 246 ? 8.617 -31.172 -26.859 1 95.81 246 ILE B N 1
ATOM 5434 C CA . ILE B 1 246 ? 8.984 -30.891 -28.234 1 95.81 246 ILE B CA 1
ATOM 5435 C C . ILE B 1 246 ? 8.258 -31.844 -29.188 1 95.81 246 ILE B C 1
ATOM 5437 O O . ILE B 1 246 ? 7.707 -31.422 -30.203 1 95.81 246 ILE B O 1
ATOM 5441 N N . ARG B 1 247 ? 8.195 -33.062 -28.797 1 94.56 247 ARG B N 1
ATOM 5442 C CA . ARG B 1 247 ? 7.52 -34.062 -29.609 1 94.56 247 ARG B CA 1
ATOM 5443 C C . ARG B 1 247 ? 6.031 -33.75 -29.734 1 94.56 247 ARG B C 1
ATOM 5445 O O . ARG B 1 247 ? 5.465 -33.812 -30.828 1 94.56 247 ARG B O 1
ATOM 5452 N N . LEU B 1 248 ? 5.461 -33.438 -28.625 1 92.94 248 LEU B N 1
ATOM 5453 C CA . LEU B 1 248 ? 4.027 -33.156 -28.609 1 92.94 248 LEU B CA 1
ATOM 5454 C C . LEU B 1 248 ? 3.703 -31.875 -29.359 1 92.94 248 LEU B C 1
ATOM 5456 O O . LEU B 1 248 ? 2.66 -31.766 -30 1 92.94 248 LEU B O 1
ATOM 5460 N N . VAL B 1 249 ? 4.543 -30.891 -29.281 1 95 249 VAL B N 1
ATOM 5461 C CA . VAL B 1 249 ? 4.367 -29.641 -30 1 95 249 VAL B CA 1
ATOM 5462 C C . VAL B 1 249 ? 4.473 -29.891 -31.5 1 95 249 VAL B C 1
ATOM 5464 O O . VAL B 1 249 ? 3.652 -29.391 -32.281 1 95 249 VAL B O 1
ATOM 5467 N N . ASN B 1 250 ? 5.438 -30.641 -31.906 1 94.44 250 ASN B N 1
ATOM 5468 C CA . ASN B 1 250 ? 5.629 -30.953 -33.312 1 94.44 250 ASN B CA 1
ATOM 5469 C C . ASN B 1 250 ? 4.434 -31.703 -33.906 1 94.44 250 ASN B C 1
ATOM 5471 O O . ASN B 1 250 ? 4.121 -31.562 -35.062 1 94.44 250 ASN B O 1
ATOM 5475 N N . ARG B 1 251 ? 3.777 -32.406 -33 1 92.62 251 ARG B N 1
ATOM 5476 C CA . ARG B 1 251 ? 2.592 -33.156 -33.438 1 92.62 251 ARG B CA 1
ATOM 5477 C C . ARG B 1 251 ? 1.334 -32.312 -33.281 1 92.62 251 ARG B C 1
ATOM 5479 O O . ARG B 1 251 ? 0.219 -32.812 -33.438 1 92.62 251 ARG B O 1
ATOM 5486 N N . ARG B 1 252 ? 1.455 -31.094 -32.812 1 92.06 252 ARG B N 1
ATOM 5487 C CA . ARG B 1 252 ? 0.37 -30.141 -32.656 1 92.06 252 ARG B CA 1
ATOM 5488 C C . ARG B 1 252 ? -0.613 -30.594 -31.578 1 92.06 252 ARG B C 1
ATOM 5490 O O . ARG B 1 252 ? -1.823 -30.391 -31.703 1 92.06 252 ARG B O 1
ATOM 5497 N N . LYS B 1 253 ? -0.073 -31.266 -30.578 1 90.19 253 LYS B N 1
ATOM 5498 C CA . LYS B 1 253 ? -0.9 -31.734 -29.469 1 90.19 253 LYS B CA 1
ATOM 5499 C C . LYS B 1 253 ? -0.764 -30.812 -28.25 1 90.19 253 LYS B C 1
ATOM 5501 O O . LYS B 1 253 ? -1.654 -30.75 -27.406 1 90.19 253 LYS B O 1
ATOM 5506 N N . LEU B 1 254 ? 0.332 -30.266 -28.25 1 92.62 254 LEU B N 1
ATOM 5507 C CA . LEU B 1 254 ? 0.628 -29.312 -27.172 1 92.62 254 LEU B CA 1
ATOM 5508 C C . LEU B 1 254 ? 1.048 -27.953 -27.75 1 92.62 254 LEU B C 1
ATOM 5510 O O . LEU B 1 254 ? 1.635 -27.891 -28.828 1 92.62 254 LEU B O 1
ATOM 5514 N N . GLY B 1 255 ? 0.711 -26.922 -27.016 1 95.12 255 GLY B N 1
ATOM 5515 C CA . GLY B 1 255 ? 1.16 -25.578 -27.391 1 95.12 255 GLY B CA 1
ATOM 5516 C C . GLY B 1 255 ? 1.47 -24.703 -26.188 1 95.12 255 GLY B C 1
ATOM 5517 O O . GLY B 1 255 ? 1.003 -24.969 -25.078 1 95.12 255 GLY B O 1
ATOM 5518 N N . LEU B 1 256 ? 2.367 -23.719 -26.453 1 97 256 LEU B N 1
ATOM 5519 C CA . LEU B 1 256 ? 2.707 -22.75 -25.422 1 97 256 LEU B CA 1
ATOM 5520 C C . LEU B 1 256 ? 1.604 -21.703 -25.281 1 97 256 LEU B C 1
ATOM 5522 O O . LEU B 1 256 ? 1.173 -21.109 -26.281 1 97 256 LEU B O 1
ATOM 5526 N N . GLN B 1 257 ? 1.181 -21.531 -24.062 1 94.62 257 GLN B N 1
ATOM 5527 C CA . GLN B 1 257 ? 0.062 -20.625 -23.844 1 94.62 257 GLN B CA 1
ATOM 5528 C C . GLN B 1 257 ? 0.463 -19.469 -22.922 1 94.62 257 GLN B C 1
ATOM 5530 O O . GLN B 1 257 ? 0.737 -19.688 -21.734 1 94.62 257 GLN B O 1
ATOM 5535 N N . ASP B 1 258 ? 0.54 -18.281 -23.469 1 93.75 258 ASP B N 1
ATOM 5536 C CA . ASP B 1 258 ? 0.49 -17.047 -22.688 1 93.75 258 ASP B CA 1
ATOM 5537 C C . ASP B 1 258 ? -0.938 -16.5 -22.609 1 93.75 258 ASP B C 1
ATOM 5539 O O . ASP B 1 258 ? -1.582 -16.266 -23.625 1 93.75 258 ASP B O 1
ATOM 5543 N N . TYR B 1 259 ? -1.391 -16.328 -21.406 1 86.69 259 TYR B N 1
ATOM 5544 C CA . TYR B 1 259 ? -2.764 -15.867 -21.25 1 86.69 259 TYR B CA 1
ATOM 5545 C C . TYR B 1 259 ? -3.006 -14.578 -22.016 1 86.69 259 TYR B C 1
ATOM 5547 O O . TYR B 1 259 ? -2.209 -13.641 -21.938 1 86.69 259 TYR B O 1
ATOM 5555 N N . GLY B 1 260 ? -4.094 -14.531 -22.797 1 85.19 260 GLY B N 1
ATOM 5556 C CA . GLY B 1 260 ? -4.441 -13.352 -23.578 1 85.19 260 GLY B CA 1
ATOM 5557 C C . GLY B 1 260 ? -3.953 -13.414 -25.016 1 85.19 260 GLY B C 1
ATOM 5558 O O . GLY B 1 260 ? -4.363 -12.609 -25.844 1 85.19 260 GLY B O 1
ATOM 5559 N N . TRP B 1 261 ? -3.105 -14.336 -25.344 1 93.44 261 TRP B N 1
ATOM 5560 C CA . TRP B 1 261 ? -2.58 -14.508 -26.703 1 93.44 261 TRP B CA 1
ATOM 5561 C C . TRP B 1 261 ? -3.043 -15.828 -27.297 1 93.44 261 TRP B C 1
ATOM 5563 O O . TRP B 1 261 ? -3.4 -16.766 -26.562 1 93.44 261 TRP B O 1
ATOM 5573 N N . GLU B 1 262 ? -2.998 -15.828 -28.562 1 94.12 262 GLU B N 1
ATOM 5574 C CA . GLU B 1 262 ? -3.168 -17.109 -29.25 1 94.12 262 GLU B CA 1
ATOM 5575 C C . GLU B 1 262 ? -2.047 -18.078 -28.891 1 94.12 262 GLU B C 1
ATOM 5577 O O . GLU B 1 262 ? -0.925 -17.656 -28.594 1 94.12 262 GLU B O 1
ATOM 5582 N N . ILE B 1 263 ? -2.383 -19.328 -28.938 1 94.62 263 ILE B N 1
ATOM 5583 C CA . ILE B 1 263 ? -1.409 -20.375 -28.641 1 94.62 263 ILE B CA 1
ATOM 5584 C C . ILE B 1 263 ? -0.16 -20.172 -29.484 1 94.62 263 ILE B C 1
ATOM 5586 O O . ILE B 1 263 ? -0.257 -19.906 -30.688 1 94.62 263 ILE B O 1
ATOM 5590 N N . ASN B 1 264 ? 0.957 -20.219 -28.891 1 95.88 264 ASN B N 1
ATOM 5591 C CA . ASN B 1 264 ? 2.281 -20.172 -29.5 1 95.88 264 ASN B CA 1
ATOM 5592 C C . ASN B 1 264 ? 2.613 -18.766 -30.016 1 95.88 264 ASN B C 1
ATOM 5594 O O . ASN B 1 264 ? 3.543 -18.609 -30.812 1 95.88 264 ASN B O 1
ATOM 5598 N N . SER B 1 265 ? 1.891 -17.719 -29.578 1 94.38 265 SER B N 1
ATOM 5599 C CA . SER B 1 265 ? 2.092 -16.391 -30.156 1 94.38 265 SER B CA 1
ATOM 5600 C C . SER B 1 265 ? 2.414 -15.359 -29.078 1 94.38 265 SER B C 1
ATOM 5602 O O . SER B 1 265 ? 2.477 -14.164 -29.359 1 94.38 265 SER B O 1
ATOM 5604 N N . GLY B 1 266 ? 2.631 -15.766 -27.938 1 95.88 266 GLY B N 1
ATOM 5605 C CA . GLY B 1 266 ? 2.838 -14.82 -26.859 1 95.88 266 GLY B CA 1
ATOM 5606 C C . GLY B 1 266 ? 4.293 -14.453 -26.656 1 95.88 266 GLY B C 1
ATOM 5607 O O . GLY B 1 266 ? 5.168 -14.93 -27.375 1 95.88 266 GLY B O 1
ATOM 5608 N N . PRO B 1 267 ? 4.562 -13.578 -25.703 1 97 267 PRO B N 1
ATOM 5609 C CA . PRO B 1 267 ? 5.898 -13.023 -25.469 1 97 267 PRO B CA 1
ATOM 5610 C C . PRO B 1 267 ? 6.914 -14.078 -25.031 1 97 267 PRO B C 1
ATOM 5612 O O . PRO B 1 267 ? 8.117 -13.891 -25.219 1 97 267 PRO B O 1
ATOM 5615 N N . THR B 1 268 ? 6.492 -15.18 -24.344 1 97.69 268 THR B N 1
ATOM 5616 C CA . THR B 1 268 ? 7.414 -16.219 -23.906 1 97.69 268 THR B CA 1
ATOM 5617 C C . THR B 1 268 ? 8.141 -16.844 -25.109 1 97.69 268 THR B C 1
ATOM 5619 O O . THR B 1 268 ? 9.281 -17.297 -24.969 1 97.69 268 THR B O 1
ATOM 5622 N N . CYS B 1 269 ? 7.484 -16.906 -26.281 1 96.69 269 CYS B N 1
ATOM 5623 C CA . CYS B 1 269 ? 8.047 -17.281 -27.578 1 96.69 269 CYS B CA 1
ATOM 5624 C C . CYS B 1 269 ? 8.383 -18.766 -27.625 1 96.69 269 CYS B C 1
ATOM 5626 O O . CYS B 1 269 ? 9.477 -19.172 -27.219 1 96.69 269 CYS B O 1
ATOM 5628 N N . LEU B 1 270 ? 7.543 -19.516 -28.234 1 97.38 270 LEU B N 1
ATOM 5629 C CA . LEU B 1 270 ? 7.73 -20.953 -28.375 1 97.38 270 LEU B CA 1
ATOM 5630 C C . LEU B 1 270 ? 8.992 -21.266 -29.172 1 97.38 270 LEU B C 1
ATOM 5632 O O . LEU B 1 270 ? 9.781 -22.125 -28.781 1 97.38 270 LEU B O 1
ATOM 5636 N N . ASP B 1 271 ? 9.242 -20.562 -30.266 1 96.19 271 ASP B N 1
ATOM 5637 C CA . ASP B 1 271 ? 10.375 -20.828 -31.141 1 96.19 271 ASP B CA 1
ATOM 5638 C C . ASP B 1 271 ? 11.695 -20.703 -30.391 1 96.19 271 ASP B C 1
ATOM 5640 O O . ASP B 1 271 ? 12.57 -21.562 -30.531 1 96.19 271 ASP B O 1
ATOM 5644 N N . SER B 1 272 ? 11.82 -19.688 -29.625 1 96.69 272 SER B N 1
ATOM 5645 C CA . SER B 1 272 ? 13.031 -19.516 -28.828 1 96.69 272 SER B CA 1
ATOM 5646 C C . SER B 1 272 ? 13.18 -20.625 -27.797 1 96.69 272 SER B C 1
ATOM 5648 O O . SER B 1 272 ? 14.281 -21.125 -27.562 1 96.69 272 SER B O 1
ATOM 5650 N N . TRP B 1 273 ? 12.078 -21.031 -27.203 1 97.69 273 TRP B N 1
ATOM 5651 C CA . TRP B 1 273 ? 12.125 -22.047 -26.156 1 97.69 273 TRP B CA 1
ATOM 5652 C C . TRP B 1 273 ? 12.539 -23.406 -26.734 1 97.69 273 TRP B C 1
ATOM 5654 O O . TRP B 1 273 ? 13.336 -24.125 -26.125 1 97.69 273 TRP B O 1
ATOM 5664 N N . LEU B 1 274 ? 12.062 -23.781 -27.906 1 96.88 274 LEU B N 1
ATOM 5665 C CA . LEU B 1 274 ? 12.352 -25.062 -28.547 1 96.88 274 LEU B CA 1
ATOM 5666 C C . LEU B 1 274 ? 13.844 -25.188 -28.844 1 96.88 274 LEU B C 1
ATOM 5668 O O . LEU B 1 274 ? 14.406 -26.281 -28.781 1 96.88 274 LEU B O 1
ATOM 5672 N N . LYS B 1 275 ? 14.461 -24.062 -29.062 1 95.75 275 LYS B N 1
ATOM 5673 C CA . LYS B 1 275 ? 15.852 -24.062 -29.5 1 95.75 275 LYS B CA 1
ATOM 5674 C C . LYS B 1 275 ? 16.797 -23.797 -28.328 1 95.75 275 LYS B C 1
ATOM 5676 O O . LYS B 1 275 ? 18 -24.031 -28.438 1 95.75 275 LYS B O 1
ATOM 5681 N N . ALA B 1 276 ? 16.328 -23.391 -27.25 1 96.25 276 ALA B N 1
ATOM 5682 C CA . ALA B 1 276 ? 17.172 -22.875 -26.172 1 96.25 276 ALA B CA 1
ATOM 5683 C C . ALA B 1 276 ? 17.703 -24.016 -25.297 1 96.25 276 ALA B C 1
ATOM 5685 O O . ALA B 1 276 ? 16.969 -24.938 -24.938 1 96.25 276 ALA B O 1
ATOM 5686 N N . ASP B 1 277 ? 19.031 -23.922 -24.984 1 94.25 277 ASP B N 1
ATOM 5687 C CA . ASP B 1 277 ? 19.656 -24.812 -24 1 94.25 277 ASP B CA 1
ATOM 5688 C C . ASP B 1 277 ? 20.078 -24.031 -22.75 1 94.25 277 ASP B C 1
ATOM 5690 O O . ASP B 1 277 ? 20.422 -24.641 -21.734 1 94.25 277 ASP B O 1
ATOM 5694 N N . GLU B 1 278 ? 20.062 -22.766 -22.922 1 95.62 278 GLU B N 1
ATOM 5695 C CA . GLU B 1 278 ? 20.375 -21.859 -21.812 1 95.62 278 GLU B CA 1
ATOM 5696 C C . GLU B 1 278 ? 19.266 -20.828 -21.625 1 95.62 278 GLU B C 1
ATOM 5698 O O . GLU B 1 278 ? 18.406 -20.641 -22.484 1 95.62 278 GLU B O 1
ATOM 5703 N N . LEU B 1 279 ? 19.328 -20.203 -20.469 1 97.06 279 LEU B N 1
ATOM 5704 C CA . LEU B 1 279 ? 18.375 -19.156 -20.188 1 97.06 279 LEU B CA 1
ATOM 5705 C C . LEU B 1 279 ? 18.344 -18.125 -21.312 1 97.06 279 LEU B C 1
ATOM 5707 O O . LEU B 1 279 ? 19.406 -17.766 -21.859 1 97.06 279 LEU B O 1
ATOM 5711 N N . PHE B 1 280 ? 17.172 -17.703 -21.656 1 97.06 280 PHE B N 1
ATOM 5712 C CA . PHE B 1 280 ? 17.062 -16.625 -22.641 1 97.06 280 PHE B CA 1
ATOM 5713 C C . PHE B 1 280 ? 16.094 -15.547 -22.172 1 97.06 280 PHE B C 1
ATOM 5715 O O . PHE B 1 280 ? 15.258 -15.805 -21.297 1 97.06 280 PHE B O 1
ATOM 5722 N N . HIS B 1 281 ? 16.188 -14.344 -22.719 1 96.12 281 HIS B N 1
ATOM 5723 C CA . HIS B 1 281 ? 15.391 -13.195 -22.297 1 96.12 281 HIS B CA 1
ATOM 5724 C C . HIS B 1 281 ? 14.07 -13.125 -23.062 1 96.12 281 HIS B C 1
ATOM 5726 O O . HIS B 1 281 ? 14 -13.523 -24.234 1 96.12 281 HIS B O 1
ATOM 5732 N N . VAL B 1 282 ? 13.047 -12.664 -22.312 1 96.25 282 VAL B N 1
ATOM 5733 C CA . VAL B 1 282 ? 11.883 -12.18 -23.047 1 96.25 282 VAL B CA 1
ATOM 5734 C C . VAL B 1 282 ? 12.25 -10.93 -23.844 1 96.25 282 VAL B C 1
ATOM 5736 O O . VAL B 1 282 ? 12.562 -9.883 -23.266 1 96.25 282 VAL B O 1
ATOM 5739 N N . GLU B 1 283 ? 12.242 -10.977 -25.062 1 89.25 283 GLU B N 1
ATOM 5740 C CA . GLU B 1 283 ? 12.766 -9.914 -25.922 1 89.25 283 GLU B CA 1
ATOM 5741 C C . GLU B 1 283 ? 11.797 -8.742 -26 1 89.25 283 GLU B C 1
ATOM 5743 O O . GLU B 1 283 ? 12.211 -7.582 -25.906 1 89.25 283 GLU B O 1
ATOM 5748 N N . GLU B 1 284 ? 10.602 -9.031 -26.219 1 89.19 284 GLU B N 1
ATOM 5749 C CA . GLU B 1 284 ? 9.594 -7.98 -26.344 1 89.19 284 GLU B CA 1
ATOM 5750 C C . GLU B 1 284 ? 8.516 -8.117 -25.281 1 89.19 284 GLU B C 1
ATOM 5752 O O . GLU B 1 284 ? 7.59 -8.922 -25.422 1 89.19 284 GLU B O 1
ATOM 5757 N N . TYR B 1 285 ? 8.648 -7.215 -24.328 1 93.06 285 TYR B N 1
ATOM 5758 C CA . TYR B 1 285 ? 7.594 -7.203 -23.312 1 93.06 285 TYR B CA 1
ATOM 5759 C C . TYR B 1 285 ? 6.305 -6.617 -23.875 1 93.06 285 TYR B C 1
ATOM 5761 O O . TYR B 1 285 ? 6.34 -5.652 -24.641 1 93.06 285 TYR B O 1
ATOM 5769 N N . GLU B 1 286 ? 5.188 -7.191 -23.562 1 93.19 286 GLU B N 1
ATOM 5770 C CA . GLU B 1 286 ? 3.875 -6.676 -23.938 1 93.19 286 GLU B CA 1
ATOM 5771 C C . GLU B 1 286 ? 2.963 -6.539 -22.719 1 93.19 286 GLU B C 1
ATOM 5773 O O . GLU B 1 286 ? 2.969 -7.398 -21.844 1 93.19 286 GLU B O 1
ATOM 5778 N N . LEU B 1 287 ? 2.209 -5.453 -22.766 1 91.56 287 LEU B N 1
ATOM 5779 C CA . LEU B 1 287 ? 1.261 -5.246 -21.672 1 91.56 287 LEU B CA 1
ATOM 5780 C C . LEU B 1 287 ? 0.308 -6.43 -21.547 1 91.56 287 LEU B C 1
ATOM 5782 O O . LEU B 1 287 ? 0.02 -7.105 -22.547 1 91.56 287 LEU B O 1
ATOM 5786 N N . HIS B 1 288 ? -0.117 -6.77 -20.344 1 91.81 288 HIS B N 1
ATOM 5787 C CA . HIS B 1 288 ? -1.046 -7.84 -19.984 1 91.81 288 HIS B CA 1
ATOM 5788 C C . HIS B 1 288 ? -0.345 -9.195 -19.969 1 91.81 288 HIS B C 1
ATOM 5790 O O . HIS B 1 288 ? -0.976 -10.219 -19.688 1 91.81 288 HIS B O 1
ATOM 5796 N N . TYR B 1 289 ? 0.958 -9.219 -20.297 1 95 289 TYR B N 1
ATOM 5797 C CA . TYR B 1 289 ? 1.747 -10.43 -20.141 1 95 289 TYR B CA 1
ATOM 5798 C C . TYR B 1 289 ? 1.7 -10.938 -18.703 1 95 289 TYR B C 1
ATOM 5800 O O . TYR B 1 289 ? 1.976 -10.18 -17.766 1 95 289 TYR B O 1
ATOM 5808 N N . ARG B 1 290 ? 1.309 -12.211 -18.469 1 94.69 290 ARG B N 1
ATOM 5809 C CA . ARG B 1 290 ? 1.15 -12.719 -17.109 1 94.69 290 ARG B CA 1
ATOM 5810 C C . ARG B 1 290 ? 1.616 -14.164 -17.016 1 94.69 290 ARG B C 1
ATOM 5812 O O . ARG B 1 290 ? 0.839 -15.047 -16.641 1 94.69 290 ARG B O 1
ATOM 5819 N N . PRO B 1 291 ? 2.846 -14.414 -17.219 1 96.69 291 PRO B N 1
ATOM 5820 C CA . PRO B 1 291 ? 3.406 -15.766 -17.094 1 96.69 291 PRO B CA 1
ATOM 5821 C C . PRO B 1 291 ? 3.506 -16.234 -15.648 1 96.69 291 PRO B C 1
ATOM 5823 O O . PRO B 1 291 ? 3.342 -15.438 -14.727 1 96.69 291 PRO B O 1
ATOM 5826 N N . ASN B 1 292 ? 3.662 -17.516 -15.469 1 96.88 292 ASN B N 1
ATOM 5827 C CA . ASN B 1 292 ? 4.152 -18.031 -14.195 1 96.88 292 ASN B CA 1
ATOM 5828 C C . ASN B 1 292 ? 5.637 -17.734 -14 1 96.88 292 ASN B C 1
ATOM 5830 O O . ASN B 1 292 ? 6.43 -17.875 -14.93 1 96.88 292 ASN B O 1
ATOM 5834 N N . PHE B 1 293 ? 5.996 -17.25 -12.836 1 98.12 293 PHE B N 1
ATOM 5835 C CA . PHE B 1 293 ? 7.387 -16.812 -12.711 1 98.12 293 PHE B CA 1
ATOM 5836 C C . PHE B 1 293 ? 7.875 -16.984 -11.273 1 98.12 293 PHE B C 1
ATOM 5838 O O . PHE B 1 293 ? 7.07 -17.172 -10.359 1 98.12 293 PHE B O 1
ATOM 5845 N N . VAL B 1 294 ? 9.18 -17.016 -11.102 1 98.38 294 VAL B N 1
ATOM 5846 C CA . VAL B 1 294 ? 9.867 -17.047 -9.812 1 98.38 294 VAL B CA 1
ATOM 5847 C C . VAL B 1 294 ? 10.648 -15.75 -9.609 1 98.38 294 VAL B C 1
ATOM 5849 O O . VAL B 1 294 ? 11.289 -15.25 -10.539 1 98.38 294 VAL B O 1
ATOM 5852 N N . ALA B 1 295 ? 10.516 -15.18 -8.469 1 98.25 295 ALA B N 1
ATOM 5853 C CA . ALA B 1 295 ? 11.227 -13.953 -8.109 1 98.25 295 ALA B CA 1
ATOM 5854 C C . ALA B 1 295 ? 11.641 -13.969 -6.641 1 98.25 295 ALA B C 1
ATOM 5856 O O . ALA B 1 295 ? 11.211 -14.844 -5.879 1 98.25 295 ALA B O 1
ATOM 5857 N N . ARG B 1 296 ? 12.508 -13.094 -6.367 1 96.56 296 ARG B N 1
ATOM 5858 C CA . ARG B 1 296 ? 12.891 -12.922 -4.969 1 96.56 296 ARG B CA 1
ATOM 5859 C C . ARG B 1 296 ? 11.727 -12.398 -4.141 1 96.56 296 ARG B C 1
ATOM 5861 O O . ARG B 1 296 ? 10.906 -11.625 -4.637 1 96.56 296 ARG B O 1
ATOM 5868 N N . LYS B 1 297 ? 11.594 -12.844 -2.926 1 94.5 297 LYS B N 1
ATOM 5869 C CA . LYS B 1 297 ? 10.508 -12.453 -2.027 1 94.5 297 LYS B CA 1
ATOM 5870 C C . LYS B 1 297 ? 10.555 -10.953 -1.727 1 94.5 297 LYS B C 1
ATOM 5872 O O . LYS B 1 297 ? 9.516 -10.289 -1.721 1 94.5 297 LYS B O 1
ATOM 5877 N N . GLY B 1 298 ? 11.656 -10.438 -1.53 1 89.06 298 GLY B N 1
ATOM 5878 C CA . GLY B 1 298 ? 11.891 -9.047 -1.177 1 89.06 298 GLY B CA 1
ATOM 5879 C C . GLY B 1 298 ? 12.922 -8.375 -2.057 1 89.06 298 GLY B C 1
ATOM 5880 O O . GLY B 1 298 ? 12.891 -8.508 -3.281 1 89.06 298 GLY B O 1
ATOM 5881 N N . GLY B 1 299 ? 13.734 -7.566 -1.455 1 83.19 299 GLY B N 1
ATOM 5882 C CA . GLY B 1 299 ? 14.719 -6.832 -2.232 1 83.19 299 GLY B CA 1
ATOM 5883 C C . GLY B 1 299 ? 14.117 -5.707 -3.053 1 83.19 299 GLY B C 1
ATOM 5884 O O . GLY B 1 299 ? 13.359 -4.887 -2.527 1 83.19 299 GLY B O 1
ATOM 5885 N N . GLN B 1 300 ? 14.484 -5.703 -4.355 1 86 300 GLN B N 1
ATOM 5886 C CA . GLN B 1 300 ? 13.984 -4.637 -5.219 1 86 300 GLN B CA 1
ATOM 5887 C C . GLN B 1 300 ? 12.703 -5.059 -5.926 1 86 300 GLN B C 1
ATOM 5889 O O . GLN B 1 300 ? 12.156 -4.305 -6.738 1 86 300 GLN B O 1
ATOM 5894 N N . ILE B 1 301 ? 12.234 -6.258 -5.559 1 94.62 301 ILE B N 1
ATOM 5895 C CA . ILE B 1 301 ? 11.016 -6.742 -6.191 1 94.62 301 ILE B CA 1
ATOM 5896 C C . ILE B 1 301 ? 9.797 -6.086 -5.543 1 94.62 301 ILE B C 1
ATOM 5898 O O . ILE B 1 301 ? 9.555 -6.258 -4.344 1 94.62 301 ILE B O 1
ATOM 5902 N N . PRO B 1 302 ? 9.055 -5.352 -6.301 1 95 302 PRO B N 1
ATOM 5903 C CA . PRO B 1 302 ? 7.883 -4.691 -5.723 1 95 302 PRO B CA 1
ATOM 5904 C C . PRO B 1 302 ? 6.766 -5.672 -5.379 1 95 302 PRO B C 1
ATOM 5906 O O . PRO B 1 302 ? 6.75 -6.797 -5.879 1 95 302 PRO B O 1
ATOM 5909 N N . TRP B 1 303 ? 5.891 -5.262 -4.469 1 95.06 303 TRP B N 1
ATOM 5910 C CA . TRP B 1 303 ? 4.699 -6.035 -4.129 1 95.06 303 TRP B CA 1
ATOM 5911 C C . TRP B 1 303 ? 3.619 -5.867 -5.191 1 95.06 303 TRP B C 1
ATOM 5913 O O . TRP B 1 303 ? 3.607 -4.875 -5.922 1 95.06 303 TRP B O 1
ATOM 5923 N N . CYS B 1 304 ? 2.75 -6.883 -5.301 1 95.38 304 CYS B N 1
ATOM 5924 C CA . CYS B 1 304 ? 1.654 -6.805 -6.258 1 95.38 304 CYS B CA 1
ATOM 5925 C C . CYS B 1 304 ? 0.59 -5.816 -5.789 1 95.38 304 CYS B C 1
ATOM 5927 O O . CYS B 1 304 ? 0.168 -5.855 -4.633 1 95.38 304 CYS B O 1
ATOM 5929 N N . SER B 1 305 ? 0.166 -4.953 -6.652 1 91.5 305 SER B N 1
ATOM 5930 C CA . SER B 1 305 ? -0.824 -3.943 -6.289 1 91.5 305 SER B CA 1
ATOM 5931 C C . SER B 1 305 ? -2.139 -4.586 -5.863 1 91.5 305 SER B C 1
ATOM 5933 O O . SER B 1 305 ? -2.742 -5.34 -6.629 1 91.5 305 SER B O 1
ATOM 5935 N N . GLU B 1 306 ? -2.607 -4.234 -4.77 1 89.62 306 GLU B N 1
ATOM 5936 C CA . GLU B 1 306 ? -3.809 -4.852 -4.219 1 89.62 306 GLU B CA 1
ATOM 5937 C C . GLU B 1 306 ? -5.066 -4.141 -4.711 1 89.62 306 GLU B C 1
ATOM 5939 O O . GLU B 1 306 ? -6.176 -4.469 -4.285 1 89.62 306 GLU B O 1
ATOM 5944 N N . ARG B 1 307 ? -4.934 -3.271 -5.629 1 81.44 307 ARG B N 1
ATOM 5945 C CA . ARG B 1 307 ? -6.074 -2.623 -6.262 1 81.44 307 ARG B CA 1
ATOM 5946 C C . ARG B 1 307 ? -6.812 -3.588 -7.184 1 81.44 307 ARG B C 1
ATOM 5948 O O . ARG B 1 307 ? -7.945 -3.32 -7.598 1 81.44 307 ARG B O 1
ATOM 5955 N N . PHE B 1 308 ? -6.105 -4.676 -7.445 1 78.69 308 PHE B N 1
ATOM 5956 C CA . PHE B 1 308 ? -6.621 -5.574 -8.469 1 78.69 308 PHE B CA 1
ATOM 5957 C C . PHE B 1 308 ? -7.105 -6.883 -7.852 1 78.69 308 PHE B C 1
ATOM 5959 O O . PHE B 1 308 ? -6.566 -7.332 -6.84 1 78.69 308 PHE B O 1
ATOM 5966 N N . ASP B 1 309 ? -8.094 -7.316 -8.523 1 74.75 309 ASP B N 1
ATOM 5967 C CA . ASP B 1 309 ? -8.305 -8.742 -8.281 1 74.75 309 ASP B CA 1
ATOM 5968 C C . ASP B 1 309 ? -7.09 -9.555 -8.703 1 74.75 309 ASP B C 1
ATOM 5970 O O . ASP B 1 309 ? -5.949 -9.125 -8.516 1 74.75 309 ASP B O 1
ATOM 5974 N N . ASP B 1 310 ? -7.16 -10.617 -9.086 1 74.75 310 ASP B N 1
ATOM 5975 C CA . ASP B 1 310 ? -6.004 -11.406 -9.508 1 74.75 310 ASP B CA 1
ATOM 5976 C C . ASP B 1 310 ? -5.457 -10.914 -10.844 1 74.75 310 ASP B C 1
ATOM 5978 O O . ASP B 1 310 ? -5.879 -11.383 -11.898 1 74.75 310 ASP B O 1
ATOM 5982 N N . ASN B 1 311 ? -4.613 -9.93 -10.758 1 85.06 311 ASN B N 1
ATOM 5983 C CA . ASN B 1 311 ? -3.961 -9.414 -11.961 1 85.06 311 ASN B CA 1
ATOM 5984 C C . ASN B 1 311 ? -2.443 -9.555 -11.875 1 85.06 311 ASN B C 1
ATOM 5986 O O . ASN B 1 311 ? -1.744 -8.586 -11.578 1 85.06 311 ASN B O 1
ATOM 5990 N N . LYS B 1 312 ? -2.008 -10.68 -12.18 1 91.94 312 LYS B N 1
ATOM 5991 C CA . LYS B 1 312 ? -0.582 -10.992 -12.164 1 91.94 312 LYS B CA 1
ATOM 5992 C C . LYS B 1 312 ? 0.177 -10.148 -13.188 1 91.94 312 LYS B C 1
ATOM 5994 O O . LYS B 1 312 ? 1.377 -9.914 -13.031 1 91.94 312 LYS B O 1
ATOM 5999 N N . ALA B 1 313 ? -0.56 -9.695 -14.211 1 94.19 313 ALA B N 1
ATOM 6000 C CA . ALA B 1 313 ? 0.065 -8.852 -15.227 1 94.19 313 ALA B CA 1
ATOM 6001 C C . ALA B 1 313 ? 0.554 -7.539 -14.617 1 94.19 313 ALA B C 1
ATOM 6003 O O . ALA B 1 313 ? 1.625 -7.043 -14.977 1 94.19 313 ALA B O 1
ATOM 6004 N N . ALA B 1 314 ? -0.244 -6.996 -13.742 1 94.12 314 ALA B N 1
ATOM 6005 C CA . ALA B 1 314 ? 0.169 -5.766 -13.07 1 94.12 314 ALA B CA 1
ATOM 6006 C C . ALA B 1 314 ? 1.407 -6 -12.211 1 94.12 314 ALA B C 1
ATOM 6008 O O . ALA B 1 314 ? 2.301 -5.152 -12.156 1 94.12 314 ALA B O 1
ATOM 6009 N N . CYS B 1 315 ? 1.473 -7.094 -11.609 1 95.62 315 CYS B N 1
ATOM 6010 C CA . CYS B 1 315 ? 2.59 -7.453 -10.742 1 95.62 315 CYS B CA 1
ATOM 6011 C C . CYS B 1 315 ? 3.885 -7.562 -11.539 1 95.62 315 CYS B C 1
ATOM 6013 O O . CYS B 1 315 ? 4.867 -6.891 -11.227 1 95.62 315 CYS B O 1
ATOM 6015 N N . ILE B 1 316 ? 3.861 -8.328 -12.547 1 96.81 316 ILE B N 1
ATOM 6016 C CA . ILE B 1 316 ? 5.082 -8.57 -13.312 1 96.81 316 ILE B CA 1
ATOM 6017 C C . ILE B 1 316 ? 5.48 -7.301 -14.062 1 96.81 316 ILE B C 1
ATOM 6019 O O . ILE B 1 316 ? 6.672 -7.027 -14.242 1 96.81 316 ILE B O 1
ATOM 6023 N N . PHE B 1 317 ? 4.527 -6.523 -14.5 1 96.31 317 PHE B N 1
ATOM 6024 C CA . PHE B 1 317 ? 4.844 -5.273 -15.172 1 96.31 317 PHE B CA 1
ATOM 6025 C C . PHE B 1 317 ? 5.652 -4.355 -14.266 1 96.31 317 PHE B C 1
ATOM 6027 O O . PHE B 1 317 ? 6.668 -3.795 -14.68 1 96.31 317 PHE B O 1
ATOM 6034 N N . GLU B 1 318 ? 5.18 -4.215 -13.07 1 95.44 318 GLU B N 1
ATOM 6035 C CA . GLU B 1 318 ? 5.91 -3.367 -12.133 1 95.44 318 GLU B CA 1
ATOM 6036 C C . GLU B 1 318 ? 7.293 -3.939 -11.836 1 95.44 318 GLU B C 1
ATOM 6038 O O . GLU B 1 318 ? 8.266 -3.191 -11.719 1 95.44 318 GLU B O 1
ATOM 6043 N N . ILE B 1 319 ? 7.379 -5.211 -11.688 1 96.69 319 ILE B N 1
ATOM 6044 C CA . ILE B 1 319 ? 8.656 -5.871 -11.469 1 96.69 319 ILE B CA 1
ATOM 6045 C C . ILE B 1 319 ? 9.594 -5.586 -12.648 1 96.69 319 ILE B C 1
ATOM 6047 O O . ILE B 1 319 ? 10.766 -5.266 -12.453 1 96.69 319 ILE B O 1
ATOM 6051 N N . TYR B 1 320 ? 9.031 -5.688 -13.797 1 96.75 320 TYR B N 1
ATOM 6052 C CA . TYR B 1 320 ? 9.789 -5.414 -15.016 1 96.75 320 TYR B CA 1
ATOM 6053 C C . TYR B 1 320 ? 10.297 -3.977 -15.031 1 96.75 320 TYR B C 1
ATOM 6055 O O . TYR B 1 320 ? 11.461 -3.727 -15.328 1 96.75 320 TYR B O 1
ATOM 6063 N N . LEU B 1 321 ? 9.508 -3.025 -14.641 1 95.12 321 LEU B N 1
ATOM 6064 C CA . LEU B 1 321 ? 9.867 -1.611 -14.617 1 95.12 321 LEU B CA 1
ATOM 6065 C C . LEU B 1 321 ? 10.898 -1.325 -13.531 1 95.12 321 LEU B C 1
ATOM 6067 O O . LEU B 1 321 ? 11.648 -0.354 -13.625 1 95.12 321 LEU B O 1
ATOM 6071 N N . SER B 1 322 ? 10.922 -2.16 -12.516 1 94.56 322 SER B N 1
ATOM 6072 C CA . SER B 1 322 ? 11.852 -1.954 -11.414 1 94.56 322 SER B CA 1
ATOM 6073 C C . SER B 1 322 ? 13.289 -2.264 -11.828 1 94.56 322 SER B C 1
ATOM 6075 O O . SER B 1 322 ? 14.227 -2.01 -11.078 1 94.56 322 SER B O 1
ATOM 6077 N N . GLY B 1 323 ? 13.414 -2.834 -12.992 1 94.56 323 GLY B N 1
ATOM 6078 C CA . GLY B 1 323 ? 14.734 -3.105 -13.531 1 94.56 323 GLY B CA 1
ATOM 6079 C C . GLY B 1 323 ? 15.039 -4.586 -13.664 1 94.56 323 GLY B C 1
ATOM 6080 O O . GLY B 1 323 ? 16.109 -4.969 -14.117 1 94.56 323 GLY B O 1
ATOM 6081 N N . ALA B 1 324 ? 14.109 -5.434 -13.336 1 96.5 324 ALA B N 1
ATOM 6082 C CA . ALA B 1 324 ? 14.312 -6.879 -13.375 1 96.5 324 ALA B CA 1
ATOM 6083 C C . ALA B 1 324 ? 14.352 -7.391 -14.812 1 96.5 324 ALA B C 1
ATOM 6085 O O . ALA B 1 324 ? 13.531 -6.984 -15.648 1 96.5 324 ALA B O 1
ATOM 6086 N N . GLU B 1 325 ? 15.281 -8.258 -15.062 1 96.88 325 GLU B N 1
ATOM 6087 C CA . GLU B 1 325 ? 15.266 -8.992 -16.328 1 96.88 325 GLU B CA 1
ATOM 6088 C C . GLU B 1 325 ? 14.375 -10.227 -16.25 1 96.88 325 GLU B C 1
ATOM 6090 O O . GLU B 1 325 ? 14.281 -10.859 -15.195 1 96.88 325 GLU B O 1
ATOM 6095 N N . LEU B 1 326 ? 13.75 -10.5 -17.375 1 98.19 326 LEU B N 1
ATOM 6096 C CA . LEU B 1 326 ? 12.898 -11.68 -17.453 1 98.19 326 LEU B CA 1
ATOM 6097 C C . LEU B 1 326 ? 13.594 -12.805 -18.219 1 98.19 326 LEU B C 1
ATOM 6099 O O . LEU B 1 326 ? 13.758 -12.711 -19.438 1 98.19 326 LEU B O 1
ATOM 6103 N N . TYR B 1 327 ? 13.961 -13.852 -17.516 1 98.31 327 TYR B N 1
ATOM 6104 C CA . TYR B 1 327 ? 14.602 -15.016 -18.125 1 98.31 327 TYR B CA 1
ATOM 6105 C C . TYR B 1 327 ? 13.609 -16.172 -18.25 1 98.31 327 TYR B C 1
ATOM 6107 O O . TYR B 1 327 ? 12.852 -16.453 -17.312 1 98.31 327 TYR B O 1
ATOM 6115 N N . VAL B 1 328 ? 13.641 -16.797 -19.375 1 98.19 328 VAL B N 1
ATOM 6116 C CA . VAL B 1 328 ? 12.797 -17.984 -19.562 1 98.19 328 VAL B CA 1
ATOM 6117 C C . VAL B 1 328 ? 13.617 -19.25 -19.312 1 98.19 328 VAL B C 1
ATOM 6119 O O . VAL B 1 328 ? 14.711 -19.391 -19.859 1 98.19 328 VAL B O 1
ATOM 6122 N N . ASP B 1 329 ? 13.117 -20.094 -18.469 1 97.25 329 ASP B N 1
ATOM 6123 C CA . ASP B 1 329 ? 13.758 -21.375 -18.188 1 97.25 329 ASP B CA 1
ATOM 6124 C C . ASP B 1 329 ? 13.578 -22.344 -19.359 1 97.25 329 ASP B C 1
ATOM 6126 O O . ASP B 1 329 ? 12.453 -22.719 -19.688 1 97.25 329 ASP B O 1
ATOM 6130 N N . PRO B 1 330 ? 14.656 -22.797 -19.938 1 95.25 330 PRO B N 1
ATOM 6131 C CA . PRO B 1 330 ? 14.531 -23.703 -21.094 1 95.25 330 PRO B CA 1
ATOM 6132 C C . PRO B 1 330 ? 14.273 -25.156 -20.672 1 95.25 330 PRO B C 1
ATOM 6134 O O . PRO B 1 330 ? 13.938 -25.984 -21.5 1 95.25 330 PRO B O 1
ATOM 6137 N N . ASN B 1 331 ? 14.398 -25.438 -19.375 1 90.75 331 ASN B N 1
ATOM 6138 C CA . ASN B 1 331 ? 14.391 -26.844 -18.969 1 90.75 331 ASN B CA 1
ATOM 6139 C C . ASN B 1 331 ? 13.141 -27.188 -18.172 1 90.75 331 ASN B C 1
ATOM 6141 O O . ASN B 1 331 ? 12.836 -28.359 -17.938 1 90.75 331 ASN B O 1
ATOM 6145 N N . SER B 1 332 ? 12.516 -26.188 -17.672 1 93.5 332 SER B N 1
ATOM 6146 C CA . SER B 1 332 ? 11.289 -26.422 -16.922 1 93.5 332 SER B CA 1
ATOM 6147 C C . SER B 1 332 ? 10.062 -25.922 -17.688 1 93.5 332 SER B C 1
ATOM 6149 O O . SER B 1 332 ? 10.172 -25 -18.5 1 93.5 332 SER B O 1
ATOM 6151 N N . PHE B 1 333 ? 8.984 -26.594 -17.469 1 95.31 333 PHE B N 1
ATOM 6152 C CA . PHE B 1 333 ? 7.715 -26.203 -18.078 1 95.31 333 PHE B CA 1
ATOM 6153 C C . PHE B 1 333 ? 6.543 -26.609 -17.188 1 95.31 333 PHE B C 1
ATOM 6155 O O . PHE B 1 333 ? 6.688 -27.453 -16.312 1 95.31 333 PHE B O 1
ATOM 6162 N N . LEU B 1 334 ? 5.484 -25.891 -17.375 1 95.12 334 LEU B N 1
ATOM 6163 C CA . LEU B 1 334 ? 4.238 -26.156 -16.672 1 95.12 334 LEU B CA 1
ATOM 6164 C C . LEU B 1 334 ? 3.156 -26.641 -17.625 1 95.12 334 LEU B C 1
ATOM 6166 O O . LEU B 1 334 ? 3.238 -26.422 -18.828 1 95.12 334 LEU B O 1
ATOM 6170 N N . ILE B 1 335 ? 2.207 -27.328 -17.031 1 90.31 335 ILE B N 1
ATOM 6171 C CA . ILE B 1 335 ? 1.067 -27.797 -17.812 1 90.31 335 ILE B CA 1
ATOM 6172 C C . ILE B 1 335 ? -0.225 -27.219 -17.25 1 90.31 335 ILE B C 1
ATOM 6174 O O . ILE B 1 335 ? -0.473 -27.312 -16.031 1 90.31 335 ILE B O 1
ATOM 6178 N N . ARG B 1 336 ? -0.921 -26.578 -18.078 1 87.31 336 ARG B N 1
ATOM 6179 C CA . ARG B 1 336 ? -2.23 -26.094 -17.656 1 87.31 336 ARG B CA 1
ATOM 6180 C C . ARG B 1 336 ? -3.252 -27.234 -17.625 1 87.31 336 ARG B C 1
ATOM 6182 O O . ARG B 1 336 ? -3.357 -28 -18.578 1 87.31 336 ARG B O 1
ATOM 6189 N N . HIS B 1 337 ? -3.793 -27.328 -16.547 1 74.5 337 HIS B N 1
ATOM 6190 C CA . HIS B 1 337 ? -4.809 -28.359 -16.422 1 74.5 337 HIS B CA 1
ATOM 6191 C C . HIS B 1 337 ? -6.211 -27.766 -16.391 1 74.5 337 HIS B C 1
ATOM 6193 O O . HIS B 1 337 ? -6.387 -26.609 -15.984 1 74.5 337 HIS B O 1
ATOM 6199 N N . HIS B 1 338 ? -7.102 -28.266 -17.297 1 60.69 338 HIS B N 1
ATOM 6200 C CA . HIS B 1 338 ? -8.492 -27.828 -17.234 1 60.69 338 HIS B CA 1
ATOM 6201 C C . HIS B 1 338 ? -9.148 -28.281 -15.938 1 60.69 338 HIS B C 1
ATOM 6203 O O . HIS B 1 338 ? -8.969 -29.422 -15.508 1 60.69 338 HIS B O 1
ATOM 6209 N N . PHE B 1 339 ? -9.461 -27.156 -15.07 1 54.19 339 PHE B N 1
ATOM 6210 C CA . PHE B 1 339 ? -10.18 -27.453 -13.836 1 54.19 339 PHE B CA 1
ATOM 6211 C C . PHE B 1 339 ? -11.32 -28.438 -14.102 1 54.19 339 PHE B C 1
ATOM 6213 O O . PHE B 1 339 ? -11.797 -28.547 -15.227 1 54.19 339 PHE B O 1
ATOM 6220 N N . ASP B 1 340 ? -11.492 -29.25 -13.133 1 51.28 340 ASP B N 1
ATOM 6221 C CA . ASP B 1 340 ? -12.812 -29.859 -13.133 1 51.28 340 ASP B CA 1
ATOM 6222 C C . ASP B 1 340 ? -13.898 -28.844 -13.484 1 51.28 340 ASP B C 1
ATOM 6224 O O . ASP B 1 340 ? -13.805 -27.672 -13.086 1 51.28 340 ASP B O 1
ATOM 6228 N N . GLN B 1 341 ? -14.555 -28.984 -14.625 1 47.22 341 GLN B N 1
ATOM 6229 C CA . GLN B 1 341 ? -15.688 -28.172 -15.055 1 47.22 341 GLN B CA 1
ATOM 6230 C C . GLN B 1 341 ? -16.375 -27.516 -13.867 1 47.22 341 GLN B C 1
ATOM 6232 O O . GLN B 1 341 ? -16.953 -26.438 -14 1 47.22 341 GLN B O 1
ATOM 6237 N N . ASP B 1 342 ? -16.281 -28.125 -12.836 1 47.12 342 ASP B N 1
ATOM 6238 C CA . ASP B 1 342 ? -17.047 -27.688 -11.672 1 47.12 342 ASP B CA 1
ATOM 6239 C C . ASP B 1 342 ? -16.297 -26.625 -10.875 1 47.12 342 ASP B C 1
ATOM 6241 O O . ASP B 1 342 ? -16.797 -26.125 -9.867 1 47.12 342 ASP B O 1
ATOM 6245 N N . SER B 1 343 ? -15.109 -26.297 -11.367 1 55 343 SER B N 1
ATOM 6246 C CA . SER B 1 343 ? -14.383 -25.328 -10.547 1 55 343 SER B CA 1
ATOM 6247 C C . SER B 1 343 ? -14.945 -23.922 -10.719 1 55 343 SER B C 1
ATOM 6249 O O . SER B 1 343 ? -15.188 -23.469 -11.836 1 55 343 SER B O 1
ATOM 6251 N N . HIS B 1 344 ? -15.422 -23.344 -9.57 1 50.66 344 HIS B N 1
ATOM 6252 C CA . HIS B 1 344 ? -15.953 -21.984 -9.562 1 50.66 344 HIS B CA 1
ATOM 6253 C C . HIS B 1 344 ? -14.922 -21 -10.094 1 50.66 344 HIS B C 1
ATOM 6255 O O . HIS B 1 344 ? -15.273 -19.875 -10.477 1 50.66 344 HIS B O 1
ATOM 6261 N N . LEU B 1 345 ? -13.656 -21.391 -10.125 1 53.53 345 LEU B N 1
ATOM 6262 C CA . LEU B 1 345 ? -12.594 -20.5 -10.555 1 53.53 345 LEU B CA 1
ATOM 6263 C C . LEU B 1 345 ? -12.5 -20.453 -12.078 1 53.53 345 LEU B C 1
ATOM 6265 O O . LEU B 1 345 ? -11.977 -19.5 -12.648 1 53.53 345 LEU B O 1
ATOM 6269 N N . VAL B 1 346 ? -12.789 -21.656 -12.742 1 50.47 346 VAL B N 1
ATOM 6270 C CA . VAL B 1 346 ? -12.766 -21.719 -14.203 1 50.47 346 VAL B CA 1
ATOM 6271 C C . VAL B 1 346 ? -13.898 -20.875 -14.773 1 50.47 346 VAL B C 1
ATOM 6273 O O . VAL B 1 346 ? -13.703 -20.141 -15.75 1 50.47 346 VAL B O 1
ATOM 6276 N N . ASN B 1 347 ? -15.125 -21.125 -14.141 1 45.38 347 ASN B N 1
ATOM 6277 C CA . ASN B 1 347 ? -16.312 -20.5 -14.695 1 45.38 347 ASN B CA 1
ATOM 6278 C C . ASN B 1 347 ? -16.422 -19.031 -14.273 1 45.38 347 ASN B C 1
ATOM 6280 O O . ASN B 1 347 ? -17.406 -18.359 -14.602 1 45.38 347 ASN B O 1
ATOM 6284 N N . TYR B 1 348 ? -15.555 -18.688 -13.477 1 50 348 TYR B N 1
ATOM 6285 C CA . TYR B 1 348 ? -15.695 -17.297 -13.086 1 50 348 TYR B CA 1
ATOM 6286 C C . TYR B 1 348 ? -15.352 -16.359 -14.234 1 50 348 TYR B C 1
ATOM 6288 O O . TYR B 1 348 ? -14.203 -15.922 -14.367 1 50 348 TYR B O 1
ATOM 6296 N N . GLY B 1 349 ? -15.727 -16.812 -15.453 1 53.31 349 GLY B N 1
ATOM 6297 C CA . GLY B 1 349 ? -15.594 -15.734 -16.422 1 53.31 349 GLY B CA 1
ATOM 6298 C C . GLY B 1 349 ? -16.078 -14.398 -15.898 1 53.31 349 GLY B C 1
ATOM 6299 O O . GLY B 1 349 ? -17.266 -14.242 -15.57 1 53.31 349 GLY B O 1
ATOM 6300 N N . ASP B 1 350 ? -15.07 -13.523 -15.414 1 56.22 350 ASP B N 1
ATOM 6301 C CA . ASP B 1 350 ? -15.484 -12.188 -15.008 1 56.22 350 ASP B CA 1
ATOM 6302 C C . ASP B 1 350 ? -16.562 -11.633 -15.93 1 56.22 350 ASP B C 1
ATOM 6304 O O . ASP B 1 350 ? -16.469 -11.781 -17.156 1 56.22 350 ASP B O 1
ATOM 6308 N N . PRO B 1 351 ? -17.625 -11.281 -15.273 1 60.19 351 PRO B N 1
ATOM 6309 C CA . PRO B 1 351 ? -18.547 -10.562 -16.141 1 60.19 351 PRO B CA 1
ATOM 6310 C C . PRO B 1 351 ? -17.844 -9.516 -17.016 1 60.19 351 PRO B C 1
ATOM 6312 O O . PRO B 1 351 ? -16.781 -9.016 -16.641 1 60.19 351 PRO B O 1
ATOM 6315 N N . HIS B 1 352 ? -18.328 -9.438 -18.188 1 64 352 HIS B N 1
ATOM 6316 C CA . HIS B 1 352 ? -17.734 -8.547 -19.188 1 64 352 HIS B CA 1
ATOM 6317 C C . HIS B 1 352 ? -17.422 -7.176 -18.578 1 64 352 HIS B C 1
ATOM 6319 O O . HIS B 1 352 ? -16.359 -6.605 -18.844 1 64 352 HIS B O 1
ATOM 6325 N N . TRP B 1 353 ? -18.266 -6.738 -17.734 1 63.44 353 TRP B N 1
ATOM 6326 C CA . TRP B 1 353 ? -18.062 -5.41 -17.156 1 63.44 353 TRP B CA 1
ATOM 6327 C C . TRP B 1 353 ? -16.844 -5.387 -16.266 1 63.44 353 TRP B C 1
ATOM 6329 O O . TRP B 1 353 ? -16.094 -4.398 -16.234 1 63.44 353 TRP B O 1
ATOM 6339 N N . GLN B 1 354 ? -16.609 -6.426 -15.602 1 67.56 354 GLN B N 1
ATOM 6340 C CA . GLN B 1 354 ? -15.438 -6.512 -14.727 1 67.56 354 GLN B CA 1
ATOM 6341 C C . GLN B 1 354 ? -14.141 -6.527 -15.531 1 67.56 354 GLN B C 1
ATOM 6343 O O . GLN B 1 354 ? -13.148 -5.93 -15.125 1 67.56 354 GLN B O 1
ATOM 6348 N N . LYS B 1 355 ? -14.352 -7.137 -16.609 1 71.31 355 LYS B N 1
ATOM 6349 C CA . LYS B 1 355 ? -13.188 -7.176 -17.5 1 71.31 355 LYS B CA 1
ATOM 6350 C C . LYS B 1 355 ? -12.844 -5.785 -18.016 1 71.31 355 LYS B C 1
ATOM 6352 O O . LYS B 1 355 ? -11.672 -5.41 -18.078 1 71.31 355 LYS B O 1
ATOM 6357 N N . VAL B 1 356 ? -13.922 -5.066 -18.359 1 72.25 356 VAL B N 1
ATOM 6358 C CA . VAL B 1 356 ? -13.727 -3.721 -18.891 1 72.25 356 VAL B CA 1
ATOM 6359 C C . VAL B 1 356 ? -13.148 -2.822 -17.797 1 72.25 356 VAL B C 1
ATOM 6361 O O . VAL B 1 356 ? -12.195 -2.076 -18.031 1 72.25 356 VAL B O 1
ATOM 6364 N N . ILE B 1 357 ? -13.617 -2.949 -16.656 1 73.5 357 ILE B N 1
ATOM 6365 C CA . ILE B 1 357 ? -13.156 -2.131 -15.539 1 73.5 357 ILE B CA 1
ATOM 6366 C C . ILE B 1 357 ? -11.711 -2.477 -15.219 1 73.5 357 ILE B C 1
ATOM 6368 O O . ILE B 1 357 ? -10.875 -1.584 -15.031 1 73.5 357 ILE B O 1
ATOM 6372 N N . ASN B 1 358 ? -11.445 -3.723 -15.211 1 76 358 ASN B N 1
ATOM 6373 C CA . ASN B 1 358 ? -10.086 -4.152 -14.906 1 76 358 ASN B CA 1
ATOM 6374 C C . ASN B 1 358 ? -9.094 -3.666 -15.969 1 76 358 ASN B C 1
ATOM 6376 O O . ASN B 1 358 ? -7.965 -3.299 -15.641 1 76 358 ASN B O 1
ATOM 6380 N N . SER B 1 359 ? -9.609 -3.729 -17.141 1 79.75 359 SER B N 1
ATOM 6381 C CA . SER B 1 359 ? -8.75 -3.268 -18.234 1 79.75 359 SER B CA 1
ATOM 6382 C C . SER B 1 359 ? -8.453 -1.776 -18.109 1 79.75 359 SER B C 1
ATOM 6384 O O . SER B 1 359 ? -7.316 -1.344 -18.312 1 79.75 359 SER B O 1
ATOM 6386 N N . ARG B 1 360 ? -9.438 -1.013 -17.812 1 79.94 360 ARG B N 1
ATOM 6387 C CA . ARG B 1 360 ? -9.258 0.424 -17.625 1 79.94 360 ARG B CA 1
ATOM 6388 C C . ARG B 1 360 ? -8.359 0.719 -16.438 1 79.94 360 ARG B C 1
ATOM 6390 O O . ARG B 1 360 ? -7.488 1.586 -16.5 1 79.94 360 ARG B O 1
ATOM 6397 N N . MET B 1 361 ? -8.539 -0.011 -15.398 1 83.69 361 MET B N 1
ATOM 6398 C CA . MET B 1 361 ? -7.703 0.148 -14.211 1 83.69 361 MET B CA 1
ATOM 6399 C C . MET B 1 361 ? -6.25 -0.198 -14.516 1 83.69 361 MET B C 1
ATOM 6401 O O . MET B 1 361 ? -5.332 0.488 -14.062 1 83.69 361 MET B O 1
ATOM 6405 N N . TYR B 1 362 ? -6.148 -1.212 -15.336 1 87.62 362 TYR B N 1
ATOM 6406 C CA . TYR B 1 362 ? -4.797 -1.629 -15.695 1 87.62 362 TYR B CA 1
ATOM 6407 C C . TYR B 1 362 ? -4.105 -0.564 -16.547 1 87.62 362 TYR B C 1
ATOM 6409 O O . TYR B 1 362 ? -2.922 -0.281 -16.344 1 87.62 362 TYR B O 1
ATOM 6417 N N . THR B 1 363 ? -4.855 0.005 -17.406 1 85.5 363 THR B N 1
ATOM 6418 C CA . THR B 1 363 ? -4.293 1.062 -18.234 1 85.5 363 THR B CA 1
ATOM 6419 C C . THR B 1 363 ? -3.859 2.25 -17.391 1 85.5 363 THR B C 1
ATOM 6421 O O . THR B 1 363 ? -2.754 2.77 -17.547 1 85.5 363 THR B O 1
ATOM 6424 N N . ASN B 1 364 ? -4.672 2.668 -16.5 1 84.06 364 ASN B N 1
ATOM 6425 C CA . ASN B 1 364 ? -4.328 3.758 -15.594 1 84.06 364 ASN B CA 1
ATOM 6426 C C . ASN B 1 364 ? -3.129 3.402 -14.719 1 84.06 364 ASN B C 1
ATOM 6428 O O . ASN B 1 364 ? -2.23 4.223 -14.531 1 84.06 364 ASN B O 1
ATOM 6432 N N . PHE B 1 365 ? -3.207 2.238 -14.312 1 88.44 365 PHE B N 1
ATOM 6433 C CA . PHE B 1 365 ? -2.125 1.752 -13.469 1 88.44 365 PHE B CA 1
ATOM 6434 C C . PHE B 1 365 ? -0.795 1.79 -14.211 1 88.44 365 PHE B C 1
ATOM 6436 O O . PHE B 1 365 ? 0.21 2.258 -13.672 1 88.44 365 PHE B O 1
ATOM 6443 N N . SER B 1 366 ? -0.831 1.269 -15.414 1 90.19 366 SER B N 1
ATOM 6444 C CA . SER B 1 366 ? 0.405 1.192 -16.188 1 90.19 366 SER B CA 1
ATOM 6445 C C . SER B 1 366 ? 0.996 2.578 -16.422 1 90.19 366 SER B C 1
ATOM 6447 O O . SER B 1 366 ? 2.213 2.762 -16.344 1 90.19 366 SER B O 1
ATOM 6449 N N . ARG B 1 367 ? 0.195 3.521 -16.625 1 86.5 367 ARG B N 1
ATOM 6450 C CA . ARG B 1 367 ? 0.66 4.891 -16.828 1 86.5 367 ARG B CA 1
ATOM 6451 C C . ARG B 1 367 ? 1.216 5.477 -15.531 1 86.5 367 ARG B C 1
ATOM 6453 O O . ARG B 1 367 ? 2.262 6.125 -15.531 1 86.5 367 ARG B O 1
ATOM 6460 N N . GLU B 1 368 ? 0.571 5.23 -14.5 1 84.94 368 GLU B N 1
ATOM 6461 C CA . GLU B 1 368 ? 0.969 5.758 -13.195 1 84.94 368 GLU B CA 1
ATOM 6462 C C . GLU B 1 368 ? 2.303 5.168 -12.75 1 84.94 368 GLU B C 1
ATOM 6464 O O . GLU B 1 368 ? 3.182 5.895 -12.273 1 84.94 368 GLU B O 1
ATOM 6469 N N . VAL B 1 369 ? 2.352 3.883 -12.891 1 89.38 369 VAL B N 1
ATOM 6470 C CA . VAL B 1 369 ? 3.559 3.213 -12.422 1 89.38 369 VAL B CA 1
ATOM 6471 C C . VAL B 1 369 ? 4.754 3.643 -13.273 1 89.38 369 VAL B C 1
ATOM 6473 O O . VAL B 1 369 ? 5.871 3.766 -12.766 1 89.38 369 VAL B O 1
ATOM 6476 N N . CYS B 1 370 ? 4.52 3.861 -14.531 1 89.12 370 CYS B N 1
ATOM 6477 C CA . CYS B 1 370 ? 5.562 4.395 -15.398 1 89.12 370 CYS B CA 1
ATOM 6478 C C . CYS B 1 370 ? 6.09 5.723 -14.867 1 89.12 370 CYS B C 1
ATOM 6480 O O . CYS B 1 370 ? 7.301 5.898 -14.711 1 89.12 370 CYS B O 1
ATOM 6482 N N . LEU B 1 371 ? 5.195 6.59 -14.555 1 82.44 371 LEU B N 1
ATOM 6483 C CA . LEU B 1 371 ? 5.582 7.906 -14.055 1 82.44 371 LEU B CA 1
ATOM 6484 C C . LEU B 1 371 ? 6.324 7.793 -12.727 1 82.44 371 LEU B C 1
ATOM 6486 O O . LEU B 1 371 ? 7.309 8.5 -12.5 1 82.44 371 LEU B O 1
ATOM 6490 N N . LEU B 1 372 ? 5.875 6.961 -11.898 1 82.5 372 LEU B N 1
ATOM 6491 C CA . LEU B 1 372 ? 6.484 6.789 -10.586 1 82.5 372 LEU B CA 1
ATOM 6492 C C . LEU B 1 372 ? 7.918 6.285 -10.719 1 82.5 372 LEU B C 1
ATOM 6494 O O . LEU B 1 372 ? 8.82 6.773 -10.031 1 82.5 372 LEU B O 1
ATOM 6498 N N . TYR B 1 373 ? 8.117 5.332 -11.555 1 87.62 373 TYR B N 1
ATOM 6499 C CA . TYR B 1 373 ? 9.461 4.785 -11.695 1 87.62 373 TYR B CA 1
ATOM 6500 C C . TYR B 1 373 ? 10.383 5.766 -12.414 1 87.62 373 TYR B C 1
ATOM 6502 O O . TYR B 1 373 ? 11.578 5.836 -12.125 1 87.62 373 TYR B O 1
ATOM 6510 N N . VAL B 1 374 ? 9.797 6.504 -13.312 1 83.31 374 VAL B N 1
ATOM 6511 C CA . VAL B 1 374 ? 10.578 7.562 -13.938 1 83.31 374 VAL B CA 1
ATOM 6512 C C . VAL B 1 374 ? 11.055 8.555 -12.875 1 83.31 374 VAL B C 1
ATOM 6514 O O . VAL B 1 374 ? 12.25 8.859 -12.797 1 83.31 374 VAL B O 1
ATOM 6517 N N . ARG B 1 375 ? 10.148 8.992 -12.094 1 76 375 ARG B N 1
ATOM 6518 C CA . ARG B 1 375 ? 10.469 9.945 -11.031 1 76 375 ARG B CA 1
ATOM 6519 C C . ARG B 1 375 ? 11.508 9.375 -10.078 1 76 375 ARG B C 1
ATOM 6521 O O . ARG B 1 375 ? 12.445 10.07 -9.68 1 76 375 ARG B O 1
ATOM 6528 N N . THR B 1 376 ? 11.289 8.164 -9.75 1 78.81 376 THR B N 1
ATOM 6529 C CA . THR B 1 376 ? 12.172 7.512 -8.789 1 78.81 376 THR B CA 1
ATOM 6530 C C . THR B 1 376 ? 13.586 7.398 -9.344 1 78.81 376 THR B C 1
ATOM 6532 O O . THR B 1 376 ? 14.555 7.75 -8.664 1 78.81 376 THR B O 1
ATOM 6535 N N . PHE B 1 377 ? 13.711 6.926 -10.539 1 83 377 PHE B N 1
ATOM 6536 C CA . PHE B 1 377 ? 15.031 6.695 -11.109 1 83 377 PHE B CA 1
ATOM 6537 C C . PHE B 1 377 ? 15.734 8.016 -11.398 1 83 377 PHE B C 1
ATOM 6539 O O . PHE B 1 377 ? 16.953 8.109 -11.273 1 83 377 PHE B O 1
ATOM 6546 N N . VAL B 1 378 ? 14.938 8.984 -11.703 1 75.12 378 VAL B N 1
ATOM 6547 C CA . VAL B 1 378 ? 15.516 10.312 -11.914 1 75.12 378 VAL B CA 1
ATOM 6548 C C . VAL B 1 378 ? 15.992 10.883 -10.578 1 75.12 378 VAL B C 1
ATOM 6550 O O . VAL B 1 378 ? 17.125 11.367 -10.469 1 75.12 378 VAL B O 1
ATOM 6553 N N . ALA B 1 379 ? 15.141 10.781 -9.664 1 69.56 379 ALA B N 1
ATOM 6554 C CA . ALA B 1 379 ? 15.469 11.32 -8.344 1 69.56 379 ALA B CA 1
ATOM 6555 C C . ALA B 1 379 ? 16.703 10.633 -7.762 1 69.56 379 ALA B C 1
ATOM 6557 O O . ALA B 1 379 ? 17.484 11.25 -7.039 1 69.56 379 ALA B O 1
ATOM 6558 N N . MET B 1 380 ? 16.938 9.414 -8.18 1 74.69 380 MET B N 1
ATOM 6559 C CA . MET B 1 380 ? 18.047 8.633 -7.633 1 74.69 380 MET B CA 1
ATOM 6560 C C . MET B 1 380 ? 19.266 8.695 -8.547 1 74.69 380 MET B C 1
ATOM 6562 O O . MET B 1 380 ? 20.25 8 -8.32 1 74.69 380 MET B O 1
ATOM 6566 N N . ASP B 1 381 ? 19.203 9.445 -9.562 1 76.5 381 ASP B N 1
ATOM 6567 C CA . ASP B 1 381 ? 20.266 9.594 -10.547 1 76.5 381 ASP B CA 1
ATOM 6568 C C . ASP B 1 381 ? 20.609 8.258 -11.195 1 76.5 381 ASP B C 1
ATOM 6570 O O . ASP B 1 381 ? 21.781 7.91 -11.352 1 76.5 381 ASP B O 1
ATOM 6574 N N . LEU B 1 382 ? 19.578 7.496 -11.461 1 84.06 382 LEU B N 1
ATOM 6575 C CA . LEU B 1 382 ? 19.766 6.176 -12.055 1 84.06 382 LEU B CA 1
ATOM 6576 C C . LEU B 1 382 ? 19.219 6.141 -13.477 1 84.06 382 LEU B C 1
ATOM 6578 O O . LEU B 1 382 ? 19.172 5.082 -14.102 1 84.06 382 LEU B O 1
ATOM 6582 N N . TRP B 1 383 ? 18.859 7.254 -13.953 1 83.88 383 TRP B N 1
ATOM 6583 C CA . TRP B 1 383 ? 18.203 7.297 -15.25 1 83.88 383 TRP B CA 1
ATOM 6584 C C . TRP B 1 383 ? 19.141 6.82 -16.359 1 83.88 383 TRP B C 1
ATOM 6586 O O . TRP B 1 383 ? 18.688 6.215 -17.344 1 83.88 383 TRP B O 1
ATOM 6596 N N . LYS B 1 384 ? 20.422 7.02 -16.188 1 88.25 384 LYS B N 1
ATOM 6597 C CA . LYS B 1 384 ? 21.391 6.625 -17.203 1 88.25 384 LYS B CA 1
ATOM 6598 C C . LYS B 1 384 ? 21.875 5.191 -16.984 1 88.25 384 LYS B C 1
ATOM 6600 O O . LYS B 1 384 ? 22.562 4.625 -17.828 1 88.25 384 LYS B O 1
ATOM 6605 N N . SER B 1 385 ? 21.438 4.668 -15.922 1 90.56 385 SER B N 1
ATOM 6606 C CA . SER B 1 385 ? 21.844 3.307 -15.586 1 90.56 385 SER B CA 1
ATOM 6607 C C . SER B 1 385 ? 20.969 2.279 -16.297 1 90.56 385 SER B C 1
ATOM 6609 O O . SER B 1 385 ? 19.812 2.564 -16.656 1 90.56 385 SER B O 1
ATOM 6611 N N . PRO B 1 386 ? 21.5 1.057 -16.469 1 93.06 386 PRO B N 1
ATOM 6612 C CA . PRO B 1 386 ? 20.734 -0.006 -17.141 1 93.06 386 PRO B CA 1
ATOM 6613 C C . PRO B 1 386 ? 19.469 -0.396 -16.391 1 93.06 386 PRO B C 1
ATOM 6615 O O . PRO B 1 386 ? 18.516 -0.903 -17 1 93.06 386 PRO B O 1
ATOM 6618 N N . ILE B 1 387 ? 19.422 -0.11 -15.164 1 92.62 387 ILE B N 1
ATOM 6619 C CA . ILE B 1 387 ? 18.266 -0.481 -14.367 1 92.62 387 ILE B CA 1
ATOM 6620 C C . ILE B 1 387 ? 17.031 0.272 -14.867 1 92.62 387 ILE B C 1
ATOM 6622 O O . ILE B 1 387 ? 15.898 -0.158 -14.633 1 92.62 387 ILE B O 1
ATOM 6626 N N . SER B 1 388 ? 17.219 1.396 -15.586 1 92.5 388 SER B N 1
ATOM 6627 C CA . SER B 1 388 ? 16.125 2.236 -16.047 1 92.5 388 SER B CA 1
ATOM 6628 C C . SER B 1 388 ? 15.75 1.913 -17.484 1 92.5 388 SER B C 1
ATOM 6630 O O . SER B 1 388 ? 14.883 2.566 -18.078 1 92.5 388 SER B O 1
ATOM 6632 N N . ASP B 1 389 ? 16.359 0.916 -18.125 1 93.88 389 ASP B N 1
ATOM 6633 C CA . ASP B 1 389 ? 16.172 0.637 -19.547 1 93.88 389 ASP B CA 1
ATOM 6634 C C . ASP B 1 389 ? 14.734 0.237 -19.844 1 93.88 389 ASP B C 1
ATOM 6636 O O . ASP B 1 389 ? 14.148 0.694 -20.828 1 93.88 389 ASP B O 1
ATOM 6640 N N . HIS B 1 390 ? 14.188 -0.58 -19.016 1 95.19 390 HIS B N 1
ATOM 6641 C CA . HIS B 1 390 ? 12.812 -1.023 -19.25 1 95.19 390 HIS B CA 1
ATOM 6642 C C . HIS B 1 390 ? 11.836 0.138 -19.141 1 95.19 390 HIS B C 1
ATOM 6644 O O . HIS B 1 390 ? 10.867 0.216 -19.906 1 95.19 390 HIS B O 1
ATOM 6650 N N . VAL B 1 391 ? 12.086 0.981 -18.172 1 93.19 391 VAL B N 1
ATOM 6651 C CA . VAL B 1 391 ? 11.234 2.156 -18.016 1 93.19 391 VAL B CA 1
ATOM 6652 C C . VAL B 1 391 ? 11.352 3.053 -19.234 1 93.19 391 VAL B C 1
ATOM 6654 O O . VAL B 1 391 ? 10.344 3.551 -19.75 1 93.19 391 VAL B O 1
ATOM 6657 N N . LYS B 1 392 ? 12.562 3.221 -19.734 1 90.06 392 LYS B N 1
ATOM 6658 C CA . LYS B 1 392 ? 12.789 4.031 -20.938 1 90.06 392 LYS B CA 1
ATOM 6659 C C . LYS B 1 392 ? 12.055 3.445 -22.141 1 90.06 392 LYS B C 1
ATOM 6661 O O . LYS B 1 392 ? 11.477 4.184 -22.938 1 90.06 392 LYS B O 1
ATOM 6666 N N . GLN B 1 393 ? 12.039 2.225 -22.188 1 89.62 393 GLN B N 1
ATOM 6667 C CA . GLN B 1 393 ? 11.461 1.543 -23.344 1 89.62 393 GLN B CA 1
ATOM 6668 C C . GLN B 1 393 ? 9.938 1.521 -23.25 1 89.62 393 GLN B C 1
ATOM 6670 O O . GLN B 1 393 ? 9.25 1.862 -24.219 1 89.62 393 GLN B O 1
ATOM 6675 N N . GLU B 1 394 ? 9.375 1.164 -22.094 1 89.88 394 GLU B N 1
ATOM 6676 C CA . GLU B 1 394 ? 7.941 0.919 -21.938 1 89.88 394 GLU B CA 1
ATOM 6677 C C . GLU B 1 394 ? 7.184 2.219 -21.703 1 89.88 394 GLU B C 1
ATOM 6679 O O . GLU B 1 394 ? 5.988 2.309 -21.984 1 89.88 394 GLU B O 1
ATOM 6684 N N . CYS B 1 395 ? 7.848 3.172 -21.156 1 87.12 395 CYS B N 1
ATOM 6685 C CA . CYS B 1 395 ? 7.117 4.34 -20.688 1 87.12 395 CYS B CA 1
ATOM 6686 C C . CYS B 1 395 ? 7.312 5.527 -21.609 1 87.12 395 CYS B C 1
ATOM 6688 O O . CYS B 1 395 ? 6.898 6.645 -21.297 1 87.12 395 CYS B O 1
ATOM 6690 N N . GLN B 1 396 ? 7.883 5.289 -22.719 1 81.56 396 GLN B N 1
ATOM 6691 C CA . GLN B 1 396 ? 8.164 6.375 -23.656 1 81.56 396 GLN B CA 1
ATOM 6692 C C . GLN B 1 396 ? 6.879 7.094 -24.062 1 81.56 396 GLN B C 1
ATOM 6694 O O . GLN B 1 396 ? 6.824 8.328 -24.062 1 81.56 396 GLN B O 1
ATOM 6699 N N . ARG B 1 397 ? 5.883 6.324 -24.406 1 75.06 397 ARG B N 1
ATOM 6700 C CA . ARG B 1 397 ? 4.621 6.918 -24.844 1 75.06 397 ARG B CA 1
ATOM 6701 C C . ARG B 1 397 ? 3.941 7.664 -23.688 1 75.06 397 ARG B C 1
ATOM 6703 O O . ARG B 1 397 ? 3.369 8.734 -23.891 1 75.06 397 ARG B O 1
ATOM 6710 N N . VAL B 1 398 ? 3.977 7.109 -22.578 1 75.94 398 VAL B N 1
ATOM 6711 C CA . VAL B 1 398 ? 3.369 7.73 -21.391 1 75.94 398 VAL B CA 1
ATOM 6712 C C . VAL B 1 398 ? 4.07 9.055 -21.094 1 75.94 398 VAL B C 1
ATOM 6714 O O . VAL B 1 398 ? 3.412 10.062 -20.828 1 75.94 398 VAL B O 1
ATOM 6717 N N . LEU B 1 399 ? 5.309 9.023 -21.172 1 73.12 399 LEU B N 1
ATOM 6718 C CA . LEU B 1 399 ? 6.102 10.219 -20.891 1 73.12 399 LEU B CA 1
ATOM 6719 C C . LEU B 1 399 ? 5.82 11.297 -21.938 1 73.12 399 LEU B C 1
ATOM 6721 O O . LEU B 1 399 ? 5.73 12.484 -21.594 1 73.12 399 LEU B O 1
ATOM 6725 N N . ALA B 1 400 ? 5.645 10.828 -23.141 1 68.25 400 ALA B N 1
ATOM 6726 C CA . ALA B 1 400 ? 5.355 11.781 -24.219 1 68.25 400 ALA B CA 1
ATOM 6727 C C . ALA B 1 400 ? 3.984 12.422 -24.031 1 68.25 400 ALA B C 1
ATOM 6729 O O . ALA B 1 400 ? 3.818 13.625 -24.25 1 68.25 400 ALA B O 1
ATOM 6730 N N . SER B 1 401 ? 3.039 11.695 -23.609 1 66.12 401 SER B N 1
ATOM 6731 C CA . SER B 1 401 ? 1.674 12.172 -23.438 1 66.12 401 SER B CA 1
ATOM 6732 C C . SER B 1 401 ? 1.547 13.039 -22.188 1 66.12 401 SER B C 1
ATOM 6734 O O . SER B 1 401 ? 0.868 14.062 -22.203 1 66.12 401 SER B O 1
ATOM 6736 N N . TRP B 1 402 ? 2.119 12.609 -21.156 1 62.84 402 TRP B N 1
ATOM 6737 C CA . TRP B 1 402 ? 1.999 13.344 -19.891 1 62.84 402 TRP B CA 1
ATOM 6738 C C . TRP B 1 402 ? 2.855 14.602 -19.922 1 62.84 402 TRP B C 1
ATOM 6740 O O . TRP B 1 402 ? 2.527 15.594 -19.25 1 62.84 402 TRP B O 1
ATOM 6750 N N . GLY B 1 403 ? 3.922 14.57 -20.609 1 53.53 403 GLY B N 1
ATOM 6751 C CA . GLY B 1 403 ? 4.723 15.766 -20.844 1 53.53 403 GLY B CA 1
ATOM 6752 C C . GLY B 1 403 ? 4.082 16.734 -21.812 1 53.53 403 GLY B C 1
ATOM 6753 O O . GLY B 1 403 ? 4.523 17.875 -21.953 1 53.53 403 GLY B O 1
ATOM 6754 N N . SER B 1 404 ? 3.066 16.375 -22.5 1 47.09 404 SER B N 1
ATOM 6755 C CA . SER B 1 404 ? 2.383 17.219 -23.469 1 47.09 404 SER B CA 1
ATOM 6756 C C . SER B 1 404 ? 1.586 18.328 -22.781 1 47.09 404 SER B C 1
ATOM 6758 O O . SER B 1 404 ? 0.778 18.047 -21.891 1 47.09 404 SER B O 1
ATOM 6760 N N . GLY B 1 405 ? 2.076 19.828 -22.703 1 45.38 405 GLY B N 1
ATOM 6761 C CA . GLY B 1 405 ? 1.627 21.109 -22.156 1 45.38 405 GLY B CA 1
ATOM 6762 C C . GLY B 1 405 ? 2.602 21.703 -21.156 1 45.38 405 GLY B C 1
ATOM 6763 O O . GLY B 1 405 ? 2.387 22.812 -20.656 1 45.38 405 GLY B O 1
ATOM 6764 N N . LEU B 1 406 ? 3.312 20.984 -20.5 1 42.06 406 LEU B N 1
ATOM 6765 C CA . LEU B 1 406 ? 4.34 21.516 -19.609 1 42.06 406 LEU B CA 1
ATOM 6766 C C . LEU B 1 406 ? 5.355 22.344 -20.391 1 42.06 406 LEU B C 1
ATOM 6768 O O . LEU B 1 406 ? 5.965 23.266 -19.828 1 42.06 406 LEU B O 1
ATOM 6772 N N . ILE B 1 407 ? 5.816 22.125 -21.516 1 35.41 407 ILE B N 1
ATOM 6773 C CA . ILE B 1 407 ? 6.824 22.875 -22.25 1 35.41 407 ILE B CA 1
ATOM 6774 C C . ILE B 1 407 ? 6.168 24.062 -22.969 1 35.41 407 ILE B C 1
ATOM 6776 O O . ILE B 1 407 ? 5.375 23.875 -23.891 1 35.41 407 ILE B O 1
ATOM 6780 N N . LYS B 1 408 ? 5.848 25.281 -22.281 1 35.16 408 LYS B N 1
ATOM 6781 C CA . LYS B 1 408 ? 5.66 26.516 -23.016 1 35.16 408 LYS B CA 1
ATOM 6782 C C . LYS B 1 408 ? 6.84 26.797 -23.938 1 35.16 408 LYS B C 1
ATOM 6784 O O . LYS B 1 408 ? 7.988 26.516 -23.594 1 35.16 408 LYS B O 1
ATOM 6789 N N . ASN B 1 409 ? 6.582 27.203 -25.219 1 31.53 409 ASN B N 1
ATOM 6790 C CA . ASN B 1 409 ? 7.469 27.828 -26.188 1 31.53 409 ASN B CA 1
ATOM 6791 C C . ASN B 1 409 ? 8.227 29.016 -25.578 1 31.53 409 ASN B C 1
ATOM 6793 O O . ASN B 1 409 ? 7.613 30 -25.172 1 31.53 409 ASN B O 1
ATOM 6797 N N . SER B 1 410 ? 9.156 28.953 -24.812 1 27.7 410 SER B N 1
ATOM 6798 C CA . SER B 1 410 ? 10.016 30.109 -24.641 1 27.7 410 SER B CA 1
ATOM 6799 C C . SER B 1 410 ? 10.383 30.75 -25.969 1 27.7 410 SER B C 1
ATOM 6801 O O . SER B 1 410 ? 11.297 31.562 -26.047 1 27.7 410 SER B O 1
ATOM 6803 N N . GLU B 1 411 ? 9.914 30.297 -27.078 1 26.72 411 GLU B N 1
ATOM 6804 C CA . GLU B 1 411 ? 10.391 31.188 -28.141 1 26.72 411 GLU B CA 1
ATOM 6805 C C . GLU B 1 411 ? 9.727 32.562 -28.062 1 26.72 411 GLU B C 1
ATOM 6807 O O . GLU B 1 411 ? 9.922 33.406 -28.953 1 26.72 411 GLU B O 1
ATOM 6812 N N . LYS B 1 412 ? 9.211 33.062 -26.984 1 23.89 412 LYS B N 1
ATOM 6813 C CA . LYS B 1 412 ? 9.242 34.5 -27.219 1 23.89 412 LYS B CA 1
ATOM 6814 C C . LYS B 1 412 ? 10.539 35.094 -26.719 1 23.89 412 LYS B C 1
ATOM 6816 O O . LYS B 1 412 ? 11 34.781 -25.625 1 23.89 412 LYS B O 1
#

pLDDT: mean 78.37, std 22.76, range [19.22, 98.5]

Sequence (824 aa):
MAFSILFSITQLVKYTFGNYGIYSSEFLENQPIFRTYDTHRNSPLSEMTNKHRFSKIHAYSPHTLVDSIHPYYIRAESKFKPDDVTVITFVTHNRLNELVRLAELWKGPISATLHIPSKIGLTDPLIVETINSIKKIYKKKTNLRKQIDIHLITGPSTSLNETLLPTPTNFHVNVARFFARTEFIFFLDFDTWPTPETHSNIKRYADILIKNNVLILPTFVFIENVEHVENSTIHYKFPKTKNDVIRLVNRRKLGLQDYGWEINSGPTCLDSWLKADELFHVEEYELHYRPNFVARKGGQIPWCSERFDDNKAACIFEIYLSGAELYVDPNSFLIRHHFDQDSHLVNYGDPHWQKVINSRMYTNFSREVCLLYVRTFVAMDLWKSPISDHVKQECQRVLASWGSGLIKNSEKMAFSILFSITQLVKYTFGNYGIYSSEFLENQPIFRTYDTHRNSPLSEMTNKHRFSKIHAYSPHTLVDSIHPYYIRAESKFKPDDVTVITFVTHNRLNELVRLAELWKGPISATLHIPSKIGLTDPLIVETINSIKKIYKKKTNLRKQIDIHLITGPSTSLNETLLPTPTNFHVNVARFFARTEFIFFLDFDTWPTPETHSNIKRYADILIKNNVLILPTFVFIENVEHVENSTIHYKFPKTKNDVIRLVNRRKLGLQDYGWEINSGPTCLDSWLKADELFHVEEYELHYRPNFVARKGGQIPWCSERFDDNKAACIFEIYLSGAELYVDPNSFLIRHHFDQDSHLVNYGDPHWQKVINSRMYTNFSREVCLLYVRTFVAMDLWKSPISDHVKQECQRVLASWGSGLIKNSEK

Organism: Rhizophagus irregularis (strain DAOM 181602 / DAOM 197198 / MUCL 43194) (NCBI:txid747089)

Radius of gyration: 28.3 Å; Cα contacts (8 Å, |Δi|>4): 1344; chains: 2; bounding box: 64×88×73 Å

Solvent-accessible surface area (backbone atoms only — not comparable to full-atom values): 45650 Å² total; per-residue (Å²): 135,82,80,72,79,72,78,52,74,58,56,58,38,52,72,74,48,54,91,66,73,77,70,79,80,73,76,77,67,78,71,80,68,80,48,73,51,75,43,81,83,62,30,63,71,71,76,46,52,66,66,59,53,41,47,43,46,43,50,69,48,59,59,59,39,54,71,27,60,36,72,53,66,44,60,32,72,52,84,66,57,50,82,38,57,24,38,33,42,72,41,43,83,90,38,54,68,58,52,52,51,48,44,69,33,43,72,48,42,31,19,30,24,37,49,51,57,30,86,66,43,78,76,27,63,67,54,47,51,47,52,52,50,49,51,52,49,30,71,75,33,59,68,52,35,37,25,38,28,32,27,36,27,26,34,59,50,18,87,64,44,71,75,39,79,81,74,70,25,21,54,48,53,44,51,17,51,71,68,40,75,32,45,25,33,30,51,50,56,88,48,47,41,64,38,66,62,37,51,67,55,56,53,72,46,47,73,50,25,76,70,43,19,33,42,29,42,49,34,29,33,71,50,62,92,57,81,80,71,60,89,59,81,64,66,63,73,66,66,85,45,60,66,45,45,52,54,32,37,77,67,62,42,32,36,40,49,36,67,95,40,56,71,52,62,29,59,86,35,48,71,61,45,77,70,35,88,52,75,42,66,55,82,58,87,54,90,66,50,49,75,35,35,33,32,34,58,48,84,76,40,63,68,47,62,42,86,36,54,66,47,57,23,62,32,50,48,52,32,35,44,62,38,31,50,52,29,37,44,46,79,42,54,30,38,48,49,82,59,63,88,78,32,70,75,72,67,50,62,63,54,67,52,54,47,54,51,49,49,51,50,46,53,53,45,54,48,49,53,38,52,50,48,50,50,50,30,49,61,57,56,32,57,88,39,78,48,31,47,49,39,57,65,73,27,44,64,53,52,53,57,70,52,64,77,62,74,70,77,68,80,112,134,80,80,73,79,70,78,56,75,59,60,59,39,54,73,75,49,54,92,70,78,76,75,76,80,74,74,75,66,77,70,77,68,78,47,74,49,75,42,83,84,62,29,62,72,73,76,45,53,64,64,59,52,40,47,43,46,42,51,69,48,58,60,58,40,56,71,27,59,35,73,55,68,43,60,32,71,52,84,66,56,49,82,38,59,25,38,31,41,72,40,43,83,90,39,54,67,57,52,51,50,49,45,69,34,44,72,50,41,31,20,30,25,38,48,53,57,30,85,66,43,78,75,29,65,68,52,47,50,45,50,51,51,50,51,52,50,31,71,74,34,58,68,50,34,37,26,38,27,31,27,38,27,27,34,59,51,20,78,64,46,69,74,38,80,81,72,69,26,20,54,49,52,44,54,17,52,71,69,38,75,33,46,25,32,31,51,52,57,87,49,48,42,65,38,66,61,37,51,68,55,56,54,74,46,48,74,50,25,76,71,43,19,32,43,31,41,51,33,28,32,70,50,62,90,59,80,79,75,72,86,61,81,67,67,65,75,66,66,85,45,58,67,45,46,52,52,33,36,77,67,61,41,33,37,40,49,36,68,94,43,57,71,52,64,28,60,86,35,47,71,59,44,78,69,36,87,52,74,41,69,56,81,58,85,55,90,67,49,49,73,36,34,33,32,34,56,48,85,77,39,63,69,48,61,43,86,34,53,67,48,60,24,63,31,50,48,52,31,34,44,62,39,28,50,51,30,36,44,45,78,42,54,28,38,49,49,83,61,62,86,78,34,70,75,71,66,52,61,65,53,67,53,54,49,52,50,50,50,52,50,46,53,53,44,55,49,48,52,39,52,50,49,50,52,48,31,50,60,55,60,31,58,88,38,76,50,31,47,47,39,57,65,71,27,44,66,51,51,54,57,70,51,62,78,61,74,73,77,69,82,115

Nearest PDB structures (foldseek):
  7zvj-assembly1_A  TM=6.979E-01  e=7.770E-19  Homo sapiens
  7ui7-assembly1_B  TM=7.236E-01  e=2.289E-18  Homo sapiens
  1qgs-assembly1_A  TM=5.778E-01  e=6.203E-06  Bacillus subtilis
  1h7l-assembly1_A  TM=5.527E-01  e=9.441E-06  Bacillus subtilis
  1h7q-assembly1_A  TM=5.210E-01  e=4.075E-06  Bacillus subtilis